Protein AF-0000000073405417 (afdb_homodimer)

InterPro domains:
  IPR013525 ABC-2 type transporter, transmembrane domain [PF12698] (17-382)

Foldseek 3Di:
DLVVLLVVVVVVCVVPVVLLCCLQVPLLCPLLVVLVVVLCCVVVCAAEEEEEEAAPLCVVLVVQLQVQLVVVPHHYDYPDPDPDDGQKYKYQDHCQNVQLVDLPHDHDIDMDGDPVHDVVNVVSNVVSVVVSVLVSQLVSQVVVCVVVVHDDHSCCVPPVDDDDDWDAFLVGHTDDPLLVLVLLLLLVLLLSLLVLQQQLLVQLLCVLLVCLVVVVLVVVVPDPDFPLSNSVSSLVSSLVSSLSNLVSSLVSSVSSLVSVCSVVSHDPVRVVVLSVLSSLLSSLSSLQSSLQSLVQCLVQHNDPVSSVVSSVLSSVLSNVLSVCSNDDDLSPDDPPNVCNLVRPPNLSSSLSSCVSSPNPVSSCVSSVVSSVVSVVSSVVSSVPDDSCRSNPD/DLVVLLVVVVVVCVVPVVLLCCLQVPLLCPLLVVLVVVLCCVVVCAAEEEEEEAAPLCVVLVVQLQVQLVVVPHHYDYPDPDPDDGQKYKYQDHCQNVQLVDLPHDHDIDMDGDPVHDVVNVVSNVVSVVVSVLVSQLVSVVVVCVVVVHDDHSCCVPPVDDDDDWDAFLVGHTDDPLLVLVLLLLLVLLLSLLVLLQQLLVQLLCVLLVCLVVVVLVVVVPDPDFPLSNSVSSLVSSLVSSLSNLVSSLVSSVSSLVSVCSVVSHDPVRVVVLSVLSSLLSSLSSLQSSLQSLVQCLVQHNDPVSSVVSSVLSSVLSNVLSVCSNDDDLSPDDPPNVVNLVRPPNLSSSLSSCVSSPNPVSSCVSSVVSSVVSVVSSVVSSVVDDSCRSNPD

Secondary structure (DSSP, 8-state):
-HHHHHHHHHHHHHH-HHHHIIIIIHHHHHHHHHHHHHHHHHHH---EEEEEES-GGGHHHHHHHHHHHHHTT-EEEES---SS--SEEEEE-TTHHHHHHSTT--EEEEEEEETTS-HHHHHHHHHHHHHHHHHHHHHHHHHHHHHHT----HHHHH--EEEEEEEE-TTS-EE-HHHHHHHHHHHHHHHTSGGGGHHHHHHHHHHHHHHHHTTHHHHHHTSS--HHHHHHHHHHHHHHHHHHHHHHHHHHHHHHHHHHSGGGGS-HHHHHHHHHHHHHHHHHHHHHHHHHHHHHHHHH-S-HHHHHHHHHHHHHHHHHHHHHHHH--GGG--TTGGGGGGSTTHHHHHHHHHHHHT-HHHHHHHHHHHHHHHHHHHHHHHHH--HHHHHH-/-HHHHHHHHHHHHHH-HHHHHHHHHHHHHHHHHHHHHHHHHHHH---EEEEEES-GGGHHHHHHHHHHHHHTT-EEEES---SS--SEEEEE-TTHHHHHHSTT--EEEEEEEETTS-HHHHHHHHHHHHHHHHHHHHHHHHHHHHHHT----HHHHH--EEEEEEEE-TTS-EE-HHHHHHHHHHHHHHHTSGGGGHHHHHHHHHHHHHHHHTTHHHHHHTSS--HHHHHHHHHHHHHHHHHHHHHHHHHHHHHHHHHHSGGGGS-HHHHHHHHHHHHHHHHHHHHHHHHHHHHHHHHH-S-HHHHHHHHHHHHHHHHHHHHHHHH--GGG--TTGGGGGGSTTHHHHHHHHHHHHT-HHHHHHHHHHHHHHHHHHHHHHHHH--HHHHHH-

Solvent-accessible surface area (backbone atoms only — not comparable to full-atom values): 39057 Å² total; per-residue (Å²): 109,47,65,60,48,37,51,50,50,51,50,48,44,67,67,33,53,66,57,44,47,47,48,45,43,45,59,41,42,48,50,35,47,49,33,51,47,54,42,44,40,64,66,69,51,54,41,32,36,31,40,36,74,64,30,80,79,36,46,72,62,52,51,52,35,48,52,44,30,44,75,70,64,32,45,76,39,67,69,58,82,55,92,67,59,50,31,29,36,38,36,39,47,63,61,26,47,67,21,55,72,33,68,74,30,57,19,53,37,36,37,31,39,21,40,51,39,63,69,62,41,54,49,45,50,52,48,21,52,47,50,50,31,51,54,53,17,43,52,46,46,45,52,40,32,60,61,31,72,52,96,55,53,50,56,24,33,66,47,24,53,45,80,44,80,44,28,21,27,57,72,66,46,79,50,48,70,40,51,35,54,48,34,58,49,47,30,57,52,34,42,61,55,39,68,41,42,50,42,26,47,48,44,41,48,47,58,52,32,46,31,51,71,68,54,46,44,60,58,45,61,70,37,96,53,52,64,53,48,52,52,50,27,42,49,50,51,17,42,50,50,16,50,57,28,39,50,35,49,51,52,24,49,52,52,33,38,63,60,69,51,58,40,74,59,44,53,67,69,58,49,52,52,49,51,51,50,50,51,51,49,49,56,46,45,37,46,36,40,51,20,51,47,50,47,46,37,68,73,67,22,52,46,75,67,40,44,50,46,50,51,48,52,54,50,47,34,27,50,50,22,14,55,47,38,62,68,56,41,79,71,63,58,43,90,75,64,51,59,54,58,72,44,60,56,25,35,49,37,49,17,55,48,27,41,64,23,52,34,49,67,61,12,52,49,34,47,47,51,50,45,51,51,22,51,51,44,38,54,53,44,48,70,64,59,43,71,61,50,69,73,72,60,110,46,64,58,48,37,50,50,50,51,50,49,44,67,67,34,53,66,57,44,46,47,49,45,44,45,59,42,41,48,50,36,46,49,35,49,46,54,41,45,41,63,67,70,51,55,41,33,36,31,41,36,74,64,32,81,79,36,46,71,61,51,51,52,36,48,51,44,30,44,74,70,65,32,45,77,40,66,70,56,83,55,92,67,57,50,29,30,36,38,37,41,45,64,60,26,45,68,20,56,74,32,65,74,30,57,18,54,37,36,38,32,40,21,39,51,39,61,68,61,42,54,49,45,49,52,49,20,53,46,51,51,31,51,53,53,18,43,51,46,44,44,51,39,31,60,60,32,72,52,96,55,54,49,58,24,33,67,46,23,53,46,79,44,81,46,27,22,26,57,74,65,46,79,53,47,71,40,51,34,53,48,33,57,48,46,28,58,51,34,44,62,55,38,67,42,40,49,44,26,46,50,43,40,47,46,56,52,32,46,30,52,73,68,54,46,45,60,58,46,62,69,37,96,52,50,65,53,47,53,52,50,27,42,49,50,50,17,41,50,49,17,50,57,29,39,50,37,47,52,50,23,49,52,52,35,38,64,60,68,51,57,41,74,56,43,54,68,69,59,48,52,53,49,52,50,49,50,50,52,50,49,54,45,45,39,47,36,40,52,21,50,46,50,45,46,37,68,72,69,21,53,46,75,66,40,44,50,47,49,50,47,51,54,53,48,34,28,50,49,22,14,56,46,39,62,69,57,41,78,72,63,57,44,90,73,64,50,59,54,56,70,43,60,56,25,36,49,36,48,15,55,49,28,40,63,22,50,33,49,67,60,12,53,48,33,46,49,52,49,45,50,51,21,51,50,46,38,54,54,43,48,69,63,59,42,71,62,50,70,73,72,59

Nearest PDB structures (foldseek):
  8k1p-assembly1_A  TM=6.360E-01  e=6.461E-01  Mycobacterium tuberculosis H37Rv
  8k1o-assembly1_A  TM=5.657E-01  e=7.342E-01  Mycobacterium tuberculosis H37Rv
  8k1m-assembly1_B  TM=5.965E-01  e=1.033E+00  Mycobacterium tuberculosis H37Rv
  7f02-assembly1_F  TM=4.174E-01  e=5.448E-01  Escherichia coli BL21(DE3)
  8k1p-assembly1_A  TM=6.361E-01  e=6.789E-01  Mycobacterium tuberculosis H37Rv

Sequence (786 aa):
MIRVFLRKELMEIRRDKRLLVSIIILPFILLPIIGLILFATLGAQQPVIEIINQNPKNIPYVNFVEKNIESSGATVVMNSSSGTTPNAIIVFPKDFYDNVTNISRQAYVVLYVVISSNQQAVNIVNNALYNLLVNISSQRIAQLEKLANTSVSVDDIRNPIYLVLGYKTSSGSTTTSSANQLAQLSRLVALILFPSVTPVVFYLLEGITGERERRTLEALLSTPLTVRSFIVSKLLTASLLGFLSSIGDVLGTIIFVSVSGIGLAINLTEMIQLLALIVITYLISILLTGSLSLALLYIFGGSIRNIQIINFLILSFGMASSFISLFINTAQLSFPLSLIYIIPYVQLSLGFLSYVFGSIQESIFSLLVTTIISVVLIILVIRSFDSERLLLKMIRVFLRKELMEIRRDKRLLVSIIILPFILLPIIGLILFATLGAQQPVIEIINQNPKNIPYVNFVEKNIESSGATVVMNSSSGTTPNAIIVFPKDFYDNVTNISRQAYVVLYVVISSNQQAVNIVNNALYNLLVNISSQRIAQLEKLANTSVSVDDIRNPIYLVLGYKTSSGSTTTSSANQLAQLSRLVALILFPSVTPVVFYLLEGITGERERRTLEALLSTPLTVRSFIVSKLLTASLLGFLSSIGDVLGTIIFVSVSGIGLAINLTEMIQLLALIVITYLISILLTGSLSLALLYIFGGSIRNIQIINFLILSFGMASSFISLFINTAQLSFPLSLIYIIPYVQLSLGFLSYVFGSIQESIFSLLVTTIISVVLIILVIRSFDSERLLLK

Structure (mmCIF, N/CA/C/O backbone):
data_AF-0000000073405417-model_v1
#
loop_
_entity.id
_entity.type
_entity.pdbx_description
1 polymer 'Conserved Archaeal protein'
#
loop_
_atom_site.group_PDB
_atom_site.id
_atom_site.type_symbol
_atom_site.label_atom_id
_atom_site.label_alt_id
_atom_site.label_comp_id
_atom_site.label_asym_id
_atom_site.label_entity_id
_atom_site.label_seq_id
_atom_site.pdbx_PDB_ins_code
_atom_site.Cartn_x
_atom_site.Cartn_y
_atom_site.Cartn_z
_atom_site.occupancy
_atom_site.B_iso_or_equiv
_atom_site.auth_seq_id
_atom_site.auth_comp_id
_atom_site.auth_asym_id
_atom_site.auth_atom_id
_atom_site.pdbx_PDB_model_num
ATOM 1 N N . MET A 1 1 ? 21.781 29.016 30.312 1 74 1 MET A N 1
ATOM 2 C CA . MET A 1 1 ? 20.656 29.75 29.75 1 74 1 MET A CA 1
ATOM 3 C C . MET A 1 1 ? 19.719 28.828 28.984 1 74 1 MET A C 1
ATOM 5 O O . MET A 1 1 ? 18.531 28.797 29.25 1 74 1 MET A O 1
ATOM 9 N N . ILE A 1 2 ? 20.297 27.938 28.312 1 77.88 2 ILE A N 1
ATOM 10 C CA . ILE A 1 2 ? 19.484 27 27.547 1 77.88 2 ILE A CA 1
ATOM 11 C C . ILE A 1 2 ? 18.703 26.094 28.5 1 77.88 2 ILE A C 1
ATOM 13 O O . ILE A 1 2 ? 17.531 25.797 28.266 1 77.88 2 ILE A O 1
ATOM 17 N N . ARG A 1 3 ? 19.281 25.734 29.609 1 81.12 3 ARG A N 1
ATOM 18 C CA . ARG A 1 3 ? 18.656 24.828 30.562 1 81.12 3 ARG A CA 1
ATOM 19 C C . ARG A 1 3 ? 17.438 25.469 31.203 1 81.12 3 ARG A C 1
ATOM 21 O O . ARG A 1 3 ? 16.438 24.781 31.469 1 81.12 3 ARG A O 1
ATOM 28 N N . VAL A 1 4 ? 17.531 26.719 31.406 1 77.44 4 VAL A N 1
ATOM 29 C CA . VAL A 1 4 ? 16.422 27.422 32.031 1 77.44 4 VAL A CA 1
ATOM 30 C C . VAL A 1 4 ? 15.242 27.469 31.078 1 77.44 4 VAL A C 1
ATOM 32 O O . VAL A 1 4 ? 14.102 27.234 31.484 1 77.44 4 VAL A O 1
ATOM 35 N N . PHE A 1 5 ? 15.539 27.672 29.797 1 78.25 5 PHE A N 1
ATOM 36 C CA . PHE A 1 5 ? 14.477 27.719 28.812 1 78.25 5 PHE A CA 1
ATOM 37 C C . PHE A 1 5 ? 13.844 26.344 28.625 1 78.25 5 PHE A C 1
ATOM 39 O O . PHE A 1 5 ? 12.625 26.234 28.453 1 78.25 5 PHE A O 1
ATOM 46 N N . LEU A 1 6 ? 14.742 25.484 28.641 1 81.5 6 LEU A N 1
ATOM 47 C CA . LEU A 1 6 ? 14.258 24.125 28.453 1 81.5 6 LEU A CA 1
ATOM 48 C C . LEU A 1 6 ? 13.328 23.719 29.594 1 81.5 6 LEU A C 1
ATOM 50 O O . LEU A 1 6 ? 12.305 23.078 29.375 1 81.5 6 LEU A O 1
ATOM 54 N N . ARG A 1 7 ? 13.758 24.109 30.75 1 80.75 7 ARG A N 1
ATOM 55 C CA . ARG A 1 7 ? 12.93 23.781 31.906 1 80.75 7 ARG A CA 1
ATOM 56 C C . ARG A 1 7 ? 11.594 24.5 31.844 1 80.75 7 ARG A C 1
ATOM 58 O O . ARG A 1 7 ? 10.555 23.953 32.219 1 80.75 7 ARG A O 1
ATOM 65 N N . LYS A 1 8 ? 11.609 25.703 31.375 1 77.44 8 LYS A N 1
ATOM 66 C CA . LYS A 1 8 ? 10.383 26.484 31.219 1 77.44 8 LYS A CA 1
ATOM 67 C C . LYS A 1 8 ? 9.453 25.844 30.188 1 77.44 8 LYS A C 1
ATOM 69 O O . LYS A 1 8 ? 8.25 25.703 30.438 1 77.44 8 LYS A O 1
ATOM 74 N N . GLU A 1 9 ? 10.078 25.453 29.156 1 79.44 9 GLU A N 1
ATOM 75 C CA . GLU A 1 9 ? 9.281 24.859 28.094 1 79.44 9 GLU A CA 1
ATOM 76 C C . GLU A 1 9 ? 8.695 23.516 28.531 1 79.44 9 GLU A C 1
ATOM 78 O O . GLU A 1 9 ? 7.539 23.203 28.234 1 79.44 9 GLU A O 1
ATOM 83 N N . LEU A 1 10 ? 9.516 22.828 29.219 1 80.88 10 LEU A N 1
ATOM 84 C CA . LEU A 1 10 ? 9.055 21.531 29.672 1 80.88 10 LEU A CA 1
ATOM 85 C C . LEU A 1 10 ? 7.949 21.672 30.719 1 80.88 10 LEU A C 1
ATOM 87 O O . LEU A 1 10 ? 7.004 20.875 30.75 1 80.88 10 LEU A O 1
ATOM 91 N N . MET A 1 11 ? 8.086 22.672 31.469 1 78.06 11 MET A N 1
ATOM 92 C CA . MET A 1 11 ? 7.066 22.938 32.469 1 78.06 11 MET A CA 1
ATOM 93 C C . MET A 1 11 ? 5.766 23.406 31.828 1 78.06 11 MET A C 1
ATOM 95 O O . MET A 1 11 ? 4.676 23.062 32.281 1 78.06 11 MET A O 1
ATOM 99 N N . GLU A 1 12 ? 5.926 24.125 30.766 1 73.81 12 GLU A N 1
ATOM 100 C CA . GLU A 1 12 ? 4.75 24.578 30.031 1 73.81 12 GLU A CA 1
ATOM 101 C C . GLU A 1 12 ? 4.023 23.422 29.375 1 73.81 12 GLU A C 1
ATOM 103 O O . GLU A 1 12 ? 2.791 23.391 29.344 1 73.81 12 GLU A O 1
ATOM 108 N N . ILE A 1 13 ? 4.785 22.594 28.906 1 75.19 13 ILE A N 1
ATOM 109 C CA . ILE A 1 13 ? 4.199 21.422 28.25 1 75.19 13 ILE A CA 1
ATOM 110 C C . ILE A 1 13 ? 3.504 20.547 29.297 1 75.19 13 ILE A C 1
ATOM 112 O O . ILE A 1 13 ? 2.426 20 29.031 1 75.19 13 ILE A O 1
ATOM 116 N N . ARG A 1 14 ? 4.176 20.422 30.375 1 74 14 ARG A N 1
ATOM 117 C CA . ARG A 1 14 ? 3.604 19.609 31.438 1 74 14 ARG A CA 1
ATOM 118 C C . ARG A 1 14 ? 2.311 20.234 31.969 1 74 14 ARG A C 1
ATOM 120 O O . ARG A 1 14 ? 1.399 19.516 32.375 1 74 14 ARG A O 1
ATOM 127 N N . ARG A 1 15 ? 2.246 21.516 31.828 1 70.44 15 ARG A N 1
ATOM 128 C CA . ARG A 1 15 ? 1.08 22.219 32.344 1 70.44 15 ARG A CA 1
ATOM 129 C C . ARG A 1 15 ? -0.056 22.219 31.328 1 70.44 15 ARG A C 1
ATOM 131 O O . ARG A 1 15 ? -1.23 22.25 31.703 1 70.44 15 ARG A O 1
ATOM 138 N N . ASP A 1 16 ? 0.383 22.156 30.125 1 69.31 16 ASP A N 1
ATOM 139 C CA . ASP A 1 16 ? -0.625 22.125 29.062 1 69.31 16 ASP A CA 1
ATOM 140 C C . ASP A 1 16 ? -0.964 20.688 28.672 1 69.31 16 ASP A C 1
ATOM 142 O O . ASP A 1 16 ? -0.445 20.172 27.688 1 69.31 16 ASP A O 1
ATOM 146 N N . LYS A 1 17 ? -1.791 20.094 29.422 1 64.62 17 LYS A N 1
ATOM 147 C CA . LYS A 1 17 ? -2.166 18.688 29.25 1 64.62 17 LYS A CA 1
ATOM 148 C C . LYS A 1 17 ? -2.773 18.438 27.875 1 64.62 17 LYS A C 1
ATOM 150 O O . LYS A 1 17 ? -2.629 17.359 27.312 1 64.62 17 LYS A O 1
ATOM 155 N N . ARG A 1 18 ? -3.35 19.484 27.406 1 61.78 18 ARG A N 1
ATOM 156 C CA . ARG A 1 18 ? -4.023 19.312 26.125 1 61.78 18 ARG A CA 1
ATOM 157 C C . ARG A 1 18 ? -3.012 19.156 25 1 61.78 18 ARG A C 1
ATOM 159 O O . ARG A 1 18 ? -3.205 18.344 24.078 1 61.78 18 ARG A O 1
ATOM 166 N N . LEU A 1 19 ? -1.992 19.875 25.188 1 62.34 19 LEU A N 1
ATOM 167 C CA . LEU A 1 19 ? -0.943 19.781 24.172 1 62.34 19 LEU A CA 1
ATOM 168 C C . LEU A 1 19 ? -0.249 18.422 24.234 1 62.34 19 LEU A C 1
ATOM 170 O O . LEU A 1 19 ? 0.035 17.828 23.188 1 62.34 19 LEU A O 1
ATOM 174 N N . LEU A 1 20 ? -0.048 18.047 25.484 1 62.41 20 LEU A N 1
ATOM 175 C CA . LEU A 1 20 ? 0.657 16.781 25.656 1 62.41 20 LEU A CA 1
ATOM 176 C C . LEU A 1 20 ? -0.172 15.617 25.125 1 62.41 20 LEU A C 1
ATOM 178 O O . LEU A 1 20 ? 0.357 14.734 24.438 1 62.41 20 LEU A O 1
ATOM 182 N N . VAL A 1 21 ? -1.354 15.625 25.484 1 62.12 21 VAL A N 1
ATOM 183 C CA . VAL A 1 21 ? -2.229 14.531 25.062 1 62.12 21 VAL A CA 1
ATOM 184 C C . VAL A 1 21 ? -2.361 14.516 23.547 1 62.12 21 VAL A C 1
ATOM 186 O O . VAL A 1 21 ? -2.346 13.445 22.938 1 62.12 21 VAL A O 1
ATOM 189 N N . SER A 1 22 ? -2.43 15.68 23.062 1 59 22 SER A N 1
ATOM 190 C CA . SER A 1 22 ? -2.652 15.734 21.625 1 59 22 SER A CA 1
ATOM 191 C C . SER A 1 22 ? -1.413 15.281 20.859 1 59 22 SER A C 1
ATOM 193 O O . SER A 1 22 ? -1.521 14.586 19.844 1 59 22 SER A O 1
ATOM 195 N N . ILE A 1 23 ? -0.296 15.719 21.375 1 59.19 23 ILE A N 1
ATOM 196 C CA . ILE A 1 23 ? 0.946 15.477 20.641 1 59.19 23 ILE A CA 1
ATOM 197 C C . ILE A 1 23 ? 1.369 14.023 20.812 1 59.19 23 ILE A C 1
ATOM 199 O O . ILE A 1 23 ? 1.889 13.414 19.875 1 59.19 23 ILE A O 1
ATOM 203 N N . ILE A 1 24 ? 1.161 13.57 22.062 1 58.09 24 ILE A N 1
ATOM 204 C CA . ILE A 1 24 ? 1.645 12.227 22.344 1 58.09 24 ILE A CA 1
ATOM 205 C C . ILE A 1 24 ? 0.602 11.195 21.906 1 58.09 24 ILE A C 1
ATOM 207 O O . ILE A 1 24 ? 0.948 10.141 21.375 1 58.09 24 ILE A O 1
ATOM 211 N N . ILE A 1 25 ? -0.63 11.445 22.203 1 56.75 25 ILE A N 1
ATOM 212 C CA . ILE A 1 25 ? -1.649 10.414 22.047 1 56.75 25 ILE A CA 1
ATOM 213 C C . ILE A 1 25 ? -1.944 10.18 20.562 1 56.75 25 ILE A C 1
ATOM 215 O O . ILE A 1 25 ? -2.125 9.039 20.141 1 56.75 25 ILE A O 1
ATOM 219 N N . LEU A 1 26 ? -1.843 11.211 19.891 1 53.94 26 LEU A N 1
ATOM 220 C CA . LEU A 1 26 ? -2.457 11.078 18.578 1 53.94 26 LEU A CA 1
ATOM 221 C C . LEU A 1 26 ? -1.622 10.172 17.672 1 53.94 26 LEU A C 1
ATOM 223 O O . LEU A 1 26 ? -2.152 9.25 17.047 1 53.94 26 LEU A O 1
ATOM 227 N N . PRO A 1 27 ? -0.375 10.516 17.641 1 52.97 27 PRO A N 1
ATOM 228 C CA . PRO A 1 27 ? 0.391 9.555 16.844 1 52.97 27 PRO A CA 1
ATOM 229 C C . PRO A 1 27 ? 0.38 8.148 17.438 1 52.97 27 PRO A C 1
ATOM 231 O O . PRO A 1 27 ? 0.463 7.164 16.703 1 52.97 27 PRO A O 1
ATOM 234 N N . PHE A 1 28 ? 0.17 8.156 18.75 1 53.72 28 PHE A N 1
ATOM 235 C CA . PHE A 1 28 ? 0.149 6.891 19.484 1 53.72 28 PHE A CA 1
ATOM 236 C C . PHE A 1 28 ? -1.106 6.094 19.156 1 53.72 28 PHE A C 1
ATOM 238 O O . PHE A 1 28 ? -1.168 4.891 19.406 1 53.72 28 PHE A O 1
ATOM 245 N N . ILE A 1 29 ? -1.981 6.777 18.562 1 58.12 29 ILE A N 1
ATOM 246 C CA . ILE A 1 29 ? -3.256 6.094 18.375 1 58.12 29 ILE A CA 1
ATOM 247 C C . ILE A 1 29 ? -3.406 5.668 16.922 1 58.12 29 ILE A C 1
ATOM 249 O O . ILE A 1 29 ? -3.791 4.531 16.625 1 58.12 29 ILE A O 1
ATOM 253 N N . LEU A 1 30 ? -2.82 6.559 16.109 1 58.16 30 LEU A N 1
ATOM 254 C CA . LEU A 1 30 ? -3.16 6.266 14.719 1 58.16 30 LEU A CA 1
ATOM 255 C C . LEU A 1 30 ? -2.484 4.98 14.25 1 58.16 30 LEU A C 1
ATOM 257 O O . LEU A 1 30 ? -3.146 4.082 13.727 1 58.16 30 LEU A O 1
ATOM 261 N N . LEU A 1 31 ? -1.231 4.926 14.547 1 58.03 31 LEU A N 1
ATOM 262 C CA . LEU A 1 31 ? -0.486 3.814 13.969 1 58.03 31 LEU A CA 1
ATOM 263 C C . LEU A 1 31 ? -0.874 2.496 14.633 1 58.03 31 LEU A C 1
ATOM 265 O O . LEU A 1 31 ? -1.11 1.499 13.945 1 58.03 31 LEU A O 1
ATOM 269 N N . PRO A 1 32 ? -1.023 2.559 15.938 1 59.91 32 PRO A N 1
ATOM 270 C CA . PRO A 1 32 ? -1.489 1.305 16.531 1 59.91 32 PRO A CA 1
ATOM 271 C C . PRO A 1 32 ? -2.889 0.913 16.062 1 59.91 32 PRO A C 1
ATOM 273 O O . PRO A 1 32 ? -3.17 -0.273 15.875 1 59.91 32 PRO A O 1
ATOM 276 N N . ILE A 1 33 ? -3.664 1.881 15.805 1 62.44 33 ILE A N 1
ATOM 277 C CA . ILE A 1 33 ? -5.023 1.592 15.359 1 62.44 33 ILE A CA 1
ATOM 278 C C . ILE A 1 33 ? -4.996 0.996 13.953 1 62.44 33 ILE A C 1
ATOM 280 O O . ILE A 1 33 ? -5.691 0.016 13.68 1 62.44 33 ILE A O 1
ATOM 284 N N . ILE A 1 34 ? -4.125 1.535 13.164 1 61.84 34 ILE A N 1
ATOM 285 C CA . ILE A 1 34 ? -3.986 0.98 11.82 1 61.84 34 ILE A CA 1
ATOM 286 C C . ILE A 1 34 ? -3.5 -0.464 11.906 1 61.84 34 ILE A C 1
ATOM 288 O O . ILE A 1 34 ? -4.02 -1.343 11.211 1 61.84 34 ILE A O 1
ATOM 292 N N . GLY A 1 35 ? -2.529 -0.651 12.781 1 59.72 35 GLY A N 1
ATOM 293 C CA . GLY A 1 35 ? -2.039 -2.006 12.977 1 59.72 35 GLY A CA 1
ATOM 294 C C . GLY A 1 35 ? -3.107 -2.959 13.477 1 59.72 35 GLY A C 1
ATOM 295 O O . GLY A 1 35 ? -3.223 -4.086 12.992 1 59.72 35 GLY A O 1
ATOM 296 N N . LEU A 1 36 ? -3.895 -2.498 14.414 1 63.06 36 LEU A N 1
ATOM 297 C CA . LEU A 1 36 ? -4.969 -3.311 14.977 1 63.06 36 LEU A CA 1
ATOM 298 C C . LEU A 1 36 ? -6.027 -3.621 13.922 1 63.06 36 LEU A C 1
ATOM 300 O O . LEU A 1 36 ? -6.551 -4.734 13.875 1 63.06 36 LEU A O 1
ATOM 304 N N . ILE A 1 37 ? -6.254 -2.715 13.148 1 65.12 37 ILE A N 1
ATOM 305 C CA . ILE A 1 37 ? -7.25 -2.898 12.102 1 65.12 37 ILE A CA 1
ATOM 306 C C . ILE A 1 37 ? -6.746 -3.91 11.078 1 65.12 37 ILE A C 1
ATOM 308 O O . ILE A 1 37 ? -7.484 -4.809 10.664 1 65.12 37 ILE A O 1
ATOM 312 N N . LEU A 1 38 ? -5.547 -3.68 10.656 1 61.06 38 LEU A N 1
ATOM 313 C CA . LEU A 1 38 ? -4.949 -4.645 9.734 1 61.06 38 LEU A CA 1
ATOM 314 C C . LEU A 1 38 ? -4.973 -6.047 10.328 1 61.06 38 LEU A C 1
ATOM 316 O O . LEU A 1 38 ? -5.305 -7.012 9.641 1 61.06 38 LEU A O 1
ATOM 320 N N . PHE A 1 39 ? -4.719 -6.078 11.641 1 60.19 39 PHE A N 1
ATOM 321 C CA . PHE A 1 39 ? -4.746 -7.355 12.344 1 60.19 39 PHE A CA 1
ATOM 322 C C . PHE A 1 39 ? -6.152 -7.945 12.336 1 60.19 39 PHE A C 1
ATOM 324 O O . PHE A 1 39 ? -6.332 -9.141 12.086 1 60.19 39 PHE A O 1
ATOM 331 N N . ALA A 1 40 ? -6.98 -7.121 12.68 1 62.94 40 ALA A N 1
ATOM 332 C CA . ALA A 1 40 ? -8.367 -7.574 12.742 1 62.94 40 ALA A CA 1
ATOM 333 C C . ALA A 1 40 ? -8.859 -8.023 11.375 1 62.94 40 ALA A C 1
ATOM 335 O O . ALA A 1 40 ? -9.602 -9 11.266 1 62.94 40 ALA A O 1
ATOM 336 N N . THR A 1 41 ? -8.438 -7.359 10.406 1 63.19 41 THR A N 1
ATOM 337 C CA . THR A 1 41 ? -8.859 -7.707 9.055 1 63.19 41 THR A CA 1
ATOM 338 C C . THR A 1 41 ? -8.289 -9.062 8.641 1 63.19 41 THR A C 1
ATOM 340 O O . THR A 1 41 ? -8.984 -9.875 8.031 1 63.19 41 THR A O 1
ATOM 343 N N . LEU A 1 42 ? -7.078 -9.234 8.945 1 59.94 42 LEU A N 1
ATOM 344 C CA . LEU A 1 42 ? -6.43 -10.492 8.586 1 59.94 42 LEU A CA 1
ATOM 345 C C . LEU A 1 42 ? -7.031 -11.656 9.367 1 59.94 42 LEU A C 1
ATOM 347 O O . LEU A 1 42 ? -7.176 -12.758 8.828 1 59.94 42 LEU A O 1
ATOM 351 N N . GLY A 1 43 ? -7.355 -11.406 10.648 1 59.28 43 GLY A N 1
ATOM 352 C CA . GLY A 1 43 ? -7.914 -12.453 11.484 1 59.28 43 GLY A CA 1
ATOM 353 C C . GLY A 1 43 ? -9.406 -12.641 11.289 1 59.28 43 GLY A C 1
ATOM 354 O O . GLY A 1 43 ? -9.898 -13.773 11.266 1 59.28 43 GLY A O 1
ATOM 355 N N . ALA A 1 44 ? -10.031 -11.547 11.102 1 61.88 44 ALA A N 1
ATOM 356 C CA . ALA A 1 44 ? -11.484 -11.609 11.141 1 61.88 44 ALA A CA 1
ATOM 357 C C . ALA A 1 44 ? -12.062 -11.883 9.75 1 61.88 44 ALA A C 1
ATOM 359 O O . ALA A 1 44 ? -13.203 -12.336 9.617 1 61.88 44 ALA A O 1
ATOM 360 N N . GLN A 1 45 ? -11.258 -11.664 8.805 1 72.75 45 GLN A N 1
ATOM 361 C CA . GLN A 1 45 ? -11.797 -11.875 7.465 1 72.75 45 GLN A CA 1
ATOM 362 C C . GLN A 1 45 ? -11.086 -13.023 6.758 1 72.75 45 GLN A C 1
ATOM 364 O O . GLN A 1 45 ? -10.477 -12.836 5.703 1 72.75 45 GLN A O 1
ATOM 369 N N . GLN A 1 46 ? -11.305 -14.234 7.406 1 77 46 GLN A N 1
ATOM 370 C CA . GLN A 1 46 ? -10.812 -15.414 6.711 1 77 46 GLN A CA 1
ATOM 371 C C . GLN A 1 46 ? -11.531 -15.617 5.383 1 77 46 GLN A C 1
ATOM 373 O O . GLN A 1 46 ? -12.742 -15.406 5.293 1 77 46 GLN A O 1
ATOM 378 N N . PRO A 1 47 ? -10.742 -15.992 4.406 1 85.31 47 PRO A N 1
ATOM 379 C CA . PRO A 1 47 ? -11.406 -16.172 3.111 1 85.31 47 PRO A CA 1
ATOM 380 C C . PRO A 1 47 ? -12.477 -17.266 3.139 1 85.31 47 PRO A C 1
ATOM 382 O O . PRO A 1 47 ? -12.273 -18.312 3.752 1 85.31 47 PRO A O 1
ATOM 385 N N . VAL A 1 48 ? -13.555 -17 2.643 1 89 48 VAL A N 1
ATOM 386 C CA . VAL A 1 48 ? -14.664 -17.953 2.508 1 89 48 VAL A CA 1
ATOM 387 C C . VAL A 1 48 ? -14.82 -18.344 1.043 1 89 48 VAL A C 1
ATOM 389 O O . VAL A 1 48 ? -14.992 -17.484 0.173 1 89 48 VAL A O 1
ATOM 392 N N . ILE A 1 49 ? -14.719 -19.609 0.826 1 93.56 49 ILE A N 1
ATOM 393 C CA . ILE A 1 49 ? -14.836 -20.141 -0.533 1 93.56 49 ILE A CA 1
ATOM 394 C C . ILE A 1 49 ? -16.094 -20.984 -0.655 1 93.56 49 ILE A C 1
ATOM 396 O O . ILE A 1 49 ? -16.344 -21.859 0.182 1 93.56 49 ILE A O 1
ATOM 400 N N . GLU A 1 50 ? -16.906 -20.703 -1.654 1 93.88 50 GLU A N 1
ATOM 401 C CA . GLU A 1 50 ? -18.094 -21.5 -1.919 1 93.88 50 GLU A CA 1
ATOM 402 C C . GLU A 1 50 ? -17.859 -22.516 -3.035 1 93.88 50 GLU A C 1
ATOM 404 O O . GLU A 1 50 ? -17.328 -22.156 -4.094 1 93.88 50 GLU A O 1
ATOM 409 N N . ILE A 1 51 ? -18.219 -23.766 -2.752 1 96.44 51 ILE A N 1
ATOM 410 C CA . ILE A 1 51 ? -18.125 -24.797 -3.77 1 96.44 51 ILE A CA 1
ATOM 411 C C . ILE A 1 51 ? -19.531 -25.266 -4.172 1 96.44 51 ILE A C 1
ATOM 413 O O . ILE A 1 51 ? -20.328 -25.656 -3.32 1 96.44 51 ILE A O 1
ATOM 417 N N . ILE A 1 52 ? -19.844 -25.156 -5.445 1 95.06 52 ILE A N 1
ATOM 418 C CA . ILE A 1 52 ? -21.109 -25.625 -6 1 95.06 52 ILE A CA 1
ATOM 419 C C . ILE A 1 52 ? -20.891 -26.922 -6.77 1 95.06 52 ILE A C 1
ATOM 421 O O . ILE A 1 52 ? -20.219 -26.922 -7.809 1 95.06 52 ILE A O 1
ATOM 425 N N . ASN A 1 53 ? -21.391 -27.953 -6.273 1 96.75 53 ASN A N 1
ATOM 426 C CA . ASN A 1 53 ? -21.297 -29.25 -6.91 1 96.75 53 ASN A CA 1
ATOM 427 C C . ASN A 1 53 ? -22.578 -29.625 -7.633 1 96.75 53 ASN A C 1
ATOM 429 O O . ASN A 1 53 ? -23.609 -29.828 -6.996 1 96.75 53 ASN A O 1
ATOM 433 N N . GLN A 1 54 ? -22.562 -29.844 -8.93 1 95.44 54 GLN A N 1
ATOM 434 C CA . GLN A 1 54 ? -23.766 -30.062 -9.727 1 95.44 54 GLN A CA 1
ATOM 435 C C . GLN A 1 54 ? -24.016 -31.547 -9.938 1 95.44 54 GLN A C 1
ATOM 437 O O . GLN A 1 54 ? -25.047 -31.938 -10.508 1 95.44 54 GLN A O 1
ATOM 442 N N . ASN A 1 55 ? -23.094 -32.406 -9.602 1 96.19 55 ASN A N 1
ATOM 443 C CA . ASN A 1 55 ? -23.203 -33.875 -9.727 1 96.19 55 ASN A CA 1
ATOM 444 C C . ASN A 1 55 ? -22.641 -34.594 -8.5 1 96.19 55 ASN A C 1
ATOM 446 O O . ASN A 1 55 ? -21.469 -34.406 -8.156 1 96.19 55 ASN A O 1
ATOM 450 N N . PRO A 1 56 ? -23.422 -35.438 -7.883 1 95.31 56 PRO A N 1
ATOM 451 C CA . PRO A 1 56 ? -22.953 -36.156 -6.688 1 95.31 56 PRO A CA 1
ATOM 452 C C . PRO A 1 56 ? -21.734 -37.031 -6.961 1 95.31 56 PRO A C 1
ATOM 454 O O . PRO A 1 56 ? -20.953 -37.312 -6.051 1 95.31 56 PRO A O 1
ATOM 457 N N . LYS A 1 57 ? -21.547 -37.375 -8.156 1 96.25 57 LYS A N 1
ATOM 458 C CA . LYS A 1 57 ? -20.406 -38.25 -8.5 1 96.25 57 LYS A CA 1
ATOM 459 C C . LYS A 1 57 ? -19.094 -37.469 -8.375 1 96.25 57 LYS A C 1
ATOM 461 O O . LYS A 1 57 ? -18.016 -38.094 -8.328 1 96.25 57 LYS A O 1
ATOM 466 N N . ASN A 1 58 ? -19.219 -36.188 -8.25 1 96.81 58 ASN A N 1
ATOM 467 C CA . ASN A 1 58 ? -18.047 -35.344 -8.148 1 96.81 58 ASN A CA 1
ATOM 468 C C . ASN A 1 58 ? -17.516 -35.281 -6.719 1 96.81 58 ASN A C 1
ATOM 470 O O . ASN A 1 58 ? -16.453 -34.719 -6.469 1 96.81 58 ASN A O 1
ATOM 474 N N . ILE A 1 59 ? -18.031 -35.875 -5.785 1 96.12 59 ILE A N 1
ATOM 475 C CA . ILE A 1 59 ? -17.844 -35.688 -4.352 1 96.12 59 ILE A CA 1
ATOM 476 C C . ILE A 1 59 ? -16.391 -36 -3.986 1 96.12 59 ILE A C 1
ATOM 478 O O . ILE A 1 59 ? -15.758 -35.25 -3.234 1 96.12 59 ILE A O 1
ATOM 482 N N . PRO A 1 60 ? -15.797 -37.062 -4.496 1 96.25 60 PRO A N 1
ATOM 483 C CA . PRO A 1 60 ? -14.398 -37.344 -4.129 1 96.25 60 PRO A CA 1
ATOM 484 C C . PRO A 1 60 ? -13.461 -36.219 -4.508 1 96.25 60 PRO A C 1
ATOM 486 O O . PRO A 1 60 ? -12.523 -35.906 -3.766 1 96.25 60 PRO A O 1
ATOM 489 N N . TYR A 1 61 ? -13.695 -35.656 -5.609 1 96.94 61 TYR A N 1
ATOM 490 C CA . TYR A 1 61 ? -12.852 -34.562 -6.09 1 96.94 61 TYR A CA 1
ATOM 491 C C . TYR A 1 61 ? -13.148 -33.281 -5.332 1 96.94 61 TYR A C 1
ATOM 493 O O . TYR A 1 61 ? -12.234 -32.5 -5.012 1 96.94 61 TYR A O 1
ATOM 501 N N . VAL A 1 62 ? -14.398 -33.031 -5.039 1 97.19 62 VAL A N 1
ATOM 502 C CA . VAL A 1 62 ? -14.828 -31.859 -4.281 1 97.19 62 VAL A CA 1
ATOM 503 C C . VAL A 1 62 ? -14.234 -31.922 -2.873 1 97.19 62 VAL A C 1
ATOM 505 O O . VAL A 1 62 ? -13.742 -30.906 -2.363 1 97.19 62 VAL A O 1
ATOM 508 N N . ASN A 1 63 ? -14.258 -33.125 -2.309 1 96.56 63 ASN A N 1
ATOM 509 C CA . ASN A 1 63 ? -13.695 -33.281 -0.973 1 96.56 63 ASN A CA 1
ATOM 510 C C . ASN A 1 63 ? -12.195 -33.031 -0.956 1 96.56 63 ASN A C 1
ATOM 512 O O . ASN A 1 63 ? -11.672 -32.469 0.006 1 96.56 63 ASN A O 1
ATOM 516 N N . PHE A 1 64 ? -11.539 -33.469 -1.99 1 96.94 64 PHE A N 1
ATOM 517 C CA . PHE A 1 64 ? -10.102 -33.219 -2.105 1 96.94 64 PHE A CA 1
ATOM 518 C C . PHE A 1 64 ? -9.812 -31.719 -2.104 1 96.94 64 PHE A C 1
ATOM 520 O O . PHE A 1 64 ? -8.938 -31.25 -1.367 1 96.94 64 PHE A O 1
ATOM 527 N N . VAL A 1 65 ? -10.57 -30.984 -2.854 1 97.5 65 VAL A N 1
ATOM 528 C CA . VAL A 1 65 ? -10.383 -29.547 -2.973 1 97.5 65 VAL A CA 1
ATOM 529 C C . VAL A 1 65 ? -10.742 -28.859 -1.654 1 97.5 65 VAL A C 1
ATOM 531 O O . VAL A 1 65 ? -10.031 -27.969 -1.197 1 97.5 65 VAL A O 1
ATOM 534 N N . GLU A 1 66 ? -11.789 -29.297 -1.071 1 96.69 66 GLU A N 1
ATOM 535 C CA . GLU A 1 66 ? -12.234 -28.75 0.209 1 96.69 66 GLU A CA 1
ATOM 536 C C . GLU A 1 66 ? -11.156 -28.906 1.276 1 96.69 66 GLU A C 1
ATOM 538 O O . GLU A 1 66 ? -10.836 -27.953 1.983 1 96.69 66 GLU A O 1
ATOM 543 N N . LYS A 1 67 ? -10.617 -30.109 1.353 1 96.38 67 LYS A N 1
ATOM 544 C CA . LYS A 1 67 ? -9.586 -30.375 2.352 1 96.38 67 LYS A CA 1
ATOM 545 C C . LYS A 1 67 ? -8.359 -29.5 2.123 1 96.38 67 LYS A C 1
ATOM 547 O O . LYS A 1 67 ? -7.766 -29 3.078 1 96.38 67 LYS A O 1
ATOM 552 N N . ASN A 1 68 ? -8.016 -29.328 0.885 1 95.94 68 ASN A N 1
ATOM 553 C CA . ASN A 1 68 ? -6.871 -28.484 0.559 1 95.94 68 ASN A CA 1
ATOM 554 C C . ASN A 1 68 ? -7.129 -27.031 0.924 1 95.94 68 ASN A C 1
ATOM 556 O O . ASN A 1 68 ? -6.242 -26.344 1.438 1 95.94 68 ASN A O 1
ATOM 560 N N . ILE A 1 69 ? -8.289 -26.547 0.692 1 95.56 69 ILE A N 1
ATOM 561 C CA . ILE A 1 69 ? -8.664 -25.172 0.986 1 95.56 69 ILE A CA 1
ATOM 562 C C . ILE A 1 69 ? -8.68 -24.953 2.496 1 95.56 69 ILE A C 1
ATOM 564 O O . ILE A 1 69 ? -8.141 -23.953 2.99 1 95.56 69 ILE A O 1
ATOM 568 N N . GLU A 1 70 ? -9.211 -25.891 3.178 1 94.12 70 GLU A N 1
ATOM 569 C CA . GLU A 1 70 ? -9.289 -25.781 4.633 1 94.12 70 GLU A CA 1
ATOM 570 C C . GLU A 1 70 ? -7.898 -25.844 5.266 1 94.12 70 GLU A C 1
ATOM 572 O O . GLU A 1 70 ? -7.629 -25.141 6.246 1 94.12 70 GLU A O 1
ATOM 577 N N . SER A 1 71 ? -7.062 -26.656 4.703 1 92.62 71 SER A N 1
ATOM 578 C CA . SER A 1 71 ? -5.695 -26.766 5.207 1 92.62 71 SER A CA 1
ATOM 579 C C . SER A 1 71 ? -4.93 -25.453 5 1 92.62 71 SER A C 1
ATOM 581 O O . SER A 1 71 ? -3.947 -25.188 5.699 1 92.62 71 SER A O 1
ATOM 583 N N . SER A 1 72 ? -5.434 -24.734 4.047 1 88.38 72 SER A N 1
ATOM 584 C CA . SER A 1 72 ? -4.777 -23.453 3.76 1 88.38 72 SER A CA 1
ATOM 585 C C . SER A 1 72 ? -5.363 -22.328 4.605 1 88.38 72 SER A C 1
ATOM 587 O O . SER A 1 72 ? -5.016 -21.156 4.422 1 88.38 72 SER A O 1
ATOM 589 N N . GLY A 1 73 ? -6.34 -22.625 5.438 1 85.56 73 GLY A N 1
ATOM 590 C CA . GLY A 1 73 ? -6.84 -21.656 6.402 1 85.56 73 GLY A CA 1
ATOM 591 C C . GLY A 1 73 ? -8.109 -20.953 5.949 1 85.56 73 GLY A C 1
ATOM 592 O O . GLY A 1 73 ? -8.531 -19.969 6.551 1 85.56 73 GLY A O 1
ATOM 593 N N . ALA A 1 74 ? -8.648 -21.375 4.863 1 88.31 74 ALA A N 1
ATOM 594 C CA . ALA A 1 74 ? -9.898 -20.797 4.391 1 88.31 74 ALA A CA 1
ATOM 595 C C . ALA A 1 74 ? -11.094 -21.656 4.801 1 88.31 74 ALA A C 1
ATOM 597 O O . ALA A 1 74 ? -10.93 -22.812 5.191 1 88.31 74 ALA A O 1
ATOM 598 N N . THR A 1 75 ? -12.25 -21.078 4.828 1 90 75 THR A N 1
ATOM 599 C CA . THR A 1 75 ? -13.477 -21.797 5.141 1 90 75 THR A CA 1
ATOM 600 C C . THR A 1 75 ? -14.258 -22.125 3.865 1 90 75 THR A C 1
ATOM 602 O O . THR A 1 75 ? -14.32 -21.297 2.947 1 90 75 THR A O 1
ATOM 605 N N . VAL A 1 76 ? -14.695 -23.312 3.875 1 93.88 76 VAL A N 1
ATOM 606 C CA . VAL A 1 76 ? -15.43 -23.75 2.695 1 93.88 76 VAL A CA 1
ATOM 607 C C . VAL A 1 76 ? -16.922 -23.859 3.021 1 93.88 76 VAL A C 1
ATOM 609 O O . VAL A 1 76 ? -17.297 -24.391 4.07 1 93.88 76 VAL A O 1
ATOM 612 N N . VAL A 1 77 ? -17.75 -23.297 2.213 1 92.06 77 VAL A N 1
ATOM 613 C CA . VAL A 1 77 ? -19.203 -23.438 2.289 1 92.06 77 VAL A CA 1
ATOM 614 C C . VAL A 1 77 ? -19.719 -24.172 1.051 1 92.06 77 VAL A C 1
ATOM 616 O O . VAL A 1 77 ? -19.359 -23.812 -0.076 1 92.06 77 VAL A O 1
ATOM 619 N N . MET A 1 78 ? -20.531 -25.188 1.255 1 91.44 78 MET A N 1
ATOM 620 C CA . MET A 1 78 ? -21.031 -26 0.151 1 91.44 78 MET A CA 1
ATOM 621 C C . MET A 1 78 ? -22.406 -25.531 -0.285 1 91.44 78 MET A C 1
ATOM 623 O O . MET A 1 78 ? -23.312 -25.375 0.545 1 91.44 78 MET A O 1
ATOM 627 N N . ASN A 1 79 ? -22.594 -25.438 -1.512 1 81.25 79 ASN A N 1
ATOM 628 C CA . ASN A 1 79 ? -23.875 -25.203 -2.164 1 81.25 79 ASN A CA 1
ATOM 629 C C . ASN A 1 79 ? -24.719 -24.203 -1.386 1 81.25 79 ASN A C 1
ATOM 631 O O . ASN A 1 79 ? -25.906 -24.422 -1.158 1 81.25 79 ASN A O 1
ATOM 635 N N . SER A 1 80 ? -23.812 -23.344 -0.664 1 69.25 80 SER A N 1
ATOM 636 C CA . SER A 1 80 ? -24.547 -22.484 0.272 1 69.25 80 SER A CA 1
ATOM 637 C C . SER A 1 80 ? -25.062 -21.234 -0.411 1 69.25 80 SER A C 1
ATOM 639 O O . SER A 1 80 ? -24.375 -20.656 -1.265 1 69.25 80 SER A O 1
ATOM 641 N N . SER A 1 81 ? -26.344 -21.141 -0.458 1 62.97 81 SER A N 1
ATOM 642 C CA . SER A 1 81 ? -27 -19.844 -0.606 1 62.97 81 SER A CA 1
ATOM 643 C C . SER A 1 81 ? -26.766 -18.953 0.622 1 62.97 81 SER A C 1
ATOM 645 O O . SER A 1 81 ? -27.531 -18.016 0.87 1 62.97 81 SER A O 1
ATOM 647 N N . SER A 1 82 ? -25.781 -19.344 1.322 1 61.44 82 SER A N 1
ATOM 648 C CA . SER A 1 82 ? -25.688 -18.703 2.623 1 61.44 82 SER A CA 1
ATOM 649 C C . SER A 1 82 ? -25.484 -17.188 2.473 1 61.44 82 SER A C 1
ATOM 651 O O . SER A 1 82 ? -25.156 -16.703 1.388 1 61.44 82 SER A O 1
ATOM 653 N N . GLY A 1 83 ? -26 -16.5 3.438 1 66.31 83 GLY A N 1
ATOM 654 C CA . GLY A 1 83 ? -26.031 -15.047 3.6 1 66.31 83 GLY A CA 1
ATOM 655 C C . GLY A 1 83 ? -24.656 -14.414 3.586 1 66.31 83 GLY A C 1
ATOM 656 O O . GLY A 1 83 ? -24.531 -13.188 3.561 1 66.31 83 GLY A O 1
ATOM 657 N N . THR A 1 84 ? -23.562 -15.273 3.6 1 74.56 84 THR A N 1
ATOM 658 C CA . THR A 1 84 ? -22.234 -14.641 3.592 1 74.56 84 THR A CA 1
ATOM 659 C C . THR A 1 84 ? -21.688 -14.562 2.172 1 74.56 84 THR A C 1
ATOM 661 O O . THR A 1 84 ? -21.766 -15.531 1.414 1 74.56 84 THR A O 1
ATOM 664 N N . THR A 1 85 ? -21.297 -13.477 1.802 1 83.31 85 THR A N 1
ATOM 665 C CA . THR A 1 85 ? -20.719 -13.297 0.477 1 83.31 85 THR A CA 1
ATOM 666 C C . THR A 1 85 ? -19.359 -13.977 0.39 1 83.31 85 THR A C 1
ATOM 668 O O . THR A 1 85 ? -18.438 -13.617 1.126 1 83.31 85 THR A O 1
ATOM 671 N N . PRO A 1 86 ? -19.219 -15.023 -0.392 1 89.5 86 PRO A N 1
ATOM 672 C CA . PRO A 1 86 ? -17.922 -15.703 -0.525 1 89.5 86 PRO A CA 1
ATOM 673 C C . PRO A 1 86 ? -16.891 -14.859 -1.248 1 89.5 86 PRO A C 1
ATOM 675 O O . PRO A 1 86 ? -17.234 -13.891 -1.929 1 89.5 86 PRO A O 1
ATOM 678 N N . ASN A 1 87 ? -15.695 -15.203 -1.029 1 89.44 87 ASN A N 1
ATOM 679 C CA . ASN A 1 87 ? -14.594 -14.523 -1.706 1 89.44 87 ASN A CA 1
ATOM 680 C C . ASN A 1 87 ? -14.352 -15.102 -3.1 1 89.44 87 ASN A C 1
ATOM 682 O O . ASN A 1 87 ? -13.859 -14.406 -3.986 1 89.44 87 ASN A O 1
ATOM 686 N N . ALA A 1 88 ? -14.656 -16.312 -3.254 1 91.94 88 ALA A N 1
ATOM 687 C CA . ALA A 1 88 ? -14.547 -17.031 -4.516 1 91.94 88 ALA A CA 1
ATOM 688 C C . ALA A 1 88 ? -15.547 -18.188 -4.582 1 91.94 88 ALA A C 1
ATOM 690 O O . ALA A 1 88 ? -15.992 -18.688 -3.547 1 91.94 88 ALA A O 1
ATOM 691 N N . ILE A 1 89 ? -15.945 -18.531 -5.789 1 93.25 89 ILE A N 1
ATOM 692 C CA . ILE A 1 89 ? -16.906 -19.609 -6 1 93.25 89 ILE A CA 1
ATOM 693 C C . ILE A 1 89 ? -16.344 -20.609 -7.008 1 93.25 89 ILE A C 1
ATOM 695 O O . ILE A 1 89 ? -15.906 -20.219 -8.094 1 93.25 89 ILE A O 1
ATOM 699 N N . ILE A 1 90 ? -16.344 -21.781 -6.613 1 96.5 90 ILE A N 1
ATOM 700 C CA . ILE A 1 90 ? -15.914 -22.859 -7.496 1 96.5 90 ILE A CA 1
ATOM 701 C C . ILE A 1 90 ? -17.125 -23.688 -7.922 1 96.5 90 ILE A C 1
ATOM 703 O O . ILE A 1 90 ? -17.906 -24.125 -7.078 1 96.5 90 ILE A O 1
ATOM 707 N N . VAL A 1 91 ? -17.281 -23.953 -9.203 1 95.88 91 VAL A N 1
ATOM 708 C CA . VAL A 1 91 ? -18.406 -24.734 -9.695 1 95.88 91 VAL A CA 1
ATOM 709 C C . VAL A 1 91 ? -17.891 -26 -10.391 1 95.88 91 VAL A C 1
ATOM 711 O O . VAL A 1 91 ? -17.125 -25.922 -11.352 1 95.88 91 VAL A O 1
ATOM 714 N N . PHE A 1 92 ? -18.25 -27.109 -9.875 1 97.25 92 PHE A N 1
ATOM 715 C CA . PHE A 1 92 ? -18.016 -28.391 -10.539 1 97.25 92 PHE A CA 1
ATOM 716 C C . PHE A 1 92 ? -19.219 -28.781 -11.398 1 97.25 92 PHE A C 1
ATOM 718 O O . PHE A 1 92 ? -20.266 -29.156 -10.867 1 97.25 92 PHE A O 1
ATOM 725 N N . PRO A 1 93 ? -19.047 -28.75 -12.648 1 96.75 93 PRO A N 1
ATOM 726 C CA . PRO A 1 93 ? -20.188 -29.031 -13.531 1 96.75 93 PRO A CA 1
ATOM 727 C C . PRO A 1 93 ? -20.641 -30.484 -13.461 1 96.75 93 PRO A C 1
ATOM 729 O O . PRO A 1 93 ? -19.984 -31.312 -12.844 1 96.75 93 PRO A O 1
ATOM 732 N N . LYS A 1 94 ? -21.766 -30.719 -14.148 1 95.94 94 LYS A N 1
ATOM 733 C CA . LYS A 1 94 ? -22.375 -32.062 -14.125 1 95.94 94 LYS A CA 1
ATOM 734 C C . LYS A 1 94 ? -21.516 -33.062 -14.859 1 95.94 94 LYS A C 1
ATOM 736 O O . LYS A 1 94 ? -21.422 -34.219 -14.445 1 95.94 94 LYS A O 1
ATOM 741 N N . ASP A 1 95 ? -20.828 -32.562 -15.82 1 95.44 95 ASP A N 1
ATOM 742 C CA . ASP A 1 95 ? -20.078 -33.5 -16.672 1 95.44 95 ASP A CA 1
ATOM 743 C C . ASP A 1 95 ? -18.625 -33.594 -16.203 1 95.44 95 ASP A C 1
ATOM 745 O O . ASP A 1 95 ? -17.797 -34.188 -16.891 1 95.44 95 ASP A O 1
ATOM 749 N N . PHE A 1 96 ? -18.328 -33.062 -15.055 1 96.88 96 PHE A N 1
ATOM 750 C CA . PHE A 1 96 ? -16.953 -33.094 -14.562 1 96.88 96 PHE A CA 1
ATOM 751 C C . PHE A 1 96 ? -16.469 -34.5 -14.328 1 96.88 96 PHE A C 1
ATOM 753 O O . PHE A 1 96 ? -15.414 -34.906 -14.828 1 96.88 96 PHE A O 1
ATOM 760 N N . TYR A 1 97 ? -17.234 -35.281 -13.641 1 95.94 97 TYR A N 1
ATOM 761 C CA . TYR A 1 97 ? -16.859 -36.656 -13.281 1 95.94 97 TYR A CA 1
ATOM 762 C C . TYR A 1 97 ? -16.594 -37.5 -14.523 1 95.94 97 TYR A C 1
ATOM 764 O O . TYR A 1 97 ? -15.586 -38.219 -14.609 1 95.94 97 TYR A O 1
ATOM 772 N N . ASP A 1 98 ? -17.516 -37.406 -15.5 1 95.56 98 ASP A N 1
ATOM 773 C CA . ASP A 1 98 ? -17.391 -38.219 -16.719 1 95.56 98 ASP A CA 1
ATOM 774 C C . ASP A 1 98 ? -16.141 -37.844 -17.5 1 95.56 98 ASP A C 1
ATOM 776 O O . ASP A 1 98 ? -15.484 -38.719 -18.078 1 95.56 98 ASP A O 1
ATOM 780 N N . ASN A 1 99 ? -15.828 -36.625 -17.484 1 95.06 99 ASN A N 1
ATOM 781 C CA . ASN A 1 99 ? -14.68 -36.156 -18.25 1 95.06 99 ASN A CA 1
ATOM 782 C C . ASN A 1 99 ? -13.367 -36.438 -17.531 1 95.06 99 ASN A C 1
ATOM 784 O O . ASN A 1 99 ? -12.375 -36.812 -18.156 1 95.06 99 ASN A O 1
ATOM 788 N N . VAL A 1 100 ? -13.391 -36.312 -16.219 1 94.94 100 VAL A N 1
ATOM 789 C CA . VAL A 1 100 ? -12.148 -36.469 -15.461 1 94.94 100 VAL A CA 1
ATOM 790 C C . VAL A 1 100 ? -11.781 -37.938 -15.367 1 94.94 100 VAL A C 1
ATOM 792 O O . VAL A 1 100 ? -10.602 -38.281 -15.289 1 94.94 100 VAL A O 1
ATOM 795 N N . THR A 1 101 ? -12.711 -38.844 -15.383 1 93.5 101 THR A N 1
ATOM 796 C CA . THR A 1 101 ? -12.453 -40.281 -15.273 1 93.5 101 THR A CA 1
ATOM 797 C C . THR A 1 101 ? -12.047 -40.875 -16.625 1 93.5 101 THR A C 1
ATOM 799 O O . THR A 1 101 ? -11.531 -42 -16.688 1 93.5 101 THR A O 1
ATOM 802 N N . ASN A 1 102 ? -12.352 -40.125 -17.672 1 92.25 102 ASN A N 1
ATOM 803 C CA . ASN A 1 102 ? -11.906 -40.531 -19 1 92.25 102 ASN A CA 1
ATOM 804 C C . ASN A 1 102 ? -10.523 -39.969 -19.312 1 92.25 102 ASN A C 1
ATOM 806 O O . ASN A 1 102 ? -10.352 -38.75 -19.438 1 92.25 102 ASN A O 1
ATOM 810 N N . ILE A 1 103 ? -9.531 -40.75 -19.469 1 90.75 103 ILE A N 1
ATOM 811 C CA . ILE A 1 103 ? -8.133 -40.406 -19.641 1 90.75 103 ILE A CA 1
ATOM 812 C C . ILE A 1 103 ? -7.965 -39.594 -20.922 1 90.75 103 ILE A C 1
ATOM 814 O O . ILE A 1 103 ? -6.988 -38.844 -21.078 1 90.75 103 ILE A O 1
ATOM 818 N N . SER A 1 104 ? -8.914 -39.656 -21.875 1 90.62 104 SER A N 1
ATOM 819 C CA . SER A 1 104 ? -8.797 -39 -23.172 1 90.62 104 SER A CA 1
ATOM 820 C C . SER A 1 104 ? -9.586 -37.719 -23.219 1 90.62 104 SER A C 1
ATOM 822 O O . SER A 1 104 ? -9.812 -37.156 -24.281 1 90.62 104 SER A O 1
ATOM 824 N N . ARG A 1 105 ? -10.07 -37.312 -22.031 1 93.12 105 ARG A N 1
ATOM 825 C CA . ARG A 1 105 ? -10.852 -36.094 -22 1 93.12 105 ARG A CA 1
ATOM 826 C C . ARG A 1 105 ? -10.359 -35.156 -20.906 1 93.12 105 ARG A C 1
ATOM 828 O O . ARG A 1 105 ? -9.711 -35.594 -19.953 1 93.12 105 ARG A O 1
ATOM 835 N N . GLN A 1 106 ? -10.648 -33.938 -21.094 1 94.5 106 GLN A N 1
ATOM 836 C CA . GLN A 1 106 ? -10.359 -32.938 -20.078 1 94.5 106 GLN A CA 1
ATOM 837 C C . GLN A 1 106 ? -11.641 -32.438 -19.391 1 94.5 106 GLN A C 1
ATOM 839 O O . GLN A 1 106 ? -12.688 -32.344 -20.031 1 94.5 106 GLN A O 1
ATOM 844 N N . ALA A 1 107 ? -11.586 -32.188 -18.156 1 95.81 107 ALA A N 1
ATOM 845 C CA . ALA A 1 107 ? -12.688 -31.625 -17.391 1 95.81 107 ALA A CA 1
ATOM 846 C C . ALA A 1 107 ? -12.445 -30.141 -17.109 1 95.81 107 ALA A C 1
ATOM 848 O O . ALA A 1 107 ? -11.312 -29.672 -17.203 1 95.81 107 ALA A O 1
ATOM 849 N N . TYR A 1 108 ? -13.5 -29.438 -16.938 1 94.75 108 TYR A N 1
ATOM 850 C CA . TYR A 1 108 ? -13.328 -28.031 -16.594 1 94.75 108 TYR A CA 1
ATOM 851 C C . TYR A 1 108 ? -14.016 -27.703 -15.266 1 94.75 108 TYR A C 1
ATOM 853 O O . TYR A 1 108 ? -14.93 -28.406 -14.844 1 94.75 108 TYR A O 1
ATOM 861 N N . VAL A 1 109 ? -13.484 -26.797 -14.578 1 96.75 109 VAL A N 1
ATOM 862 C CA . VAL A 1 109 ? -14.062 -26.188 -13.375 1 96.75 109 VAL A CA 1
ATOM 863 C C . VAL A 1 109 ? -14.211 -24.688 -13.57 1 96.75 109 VAL A C 1
ATOM 865 O O . VAL A 1 109 ? -13.383 -24.047 -14.234 1 96.75 109 VAL A O 1
ATOM 868 N N . VAL A 1 110 ? -15.289 -24.172 -13.055 1 94.81 110 VAL A N 1
ATOM 869 C CA . VAL A 1 110 ? -15.516 -22.734 -13.18 1 94.81 110 VAL A CA 1
ATOM 870 C C . VAL A 1 110 ? -15.156 -22.047 -11.875 1 94.81 110 VAL A C 1
ATOM 872 O O . VAL A 1 110 ? -15.602 -22.469 -10.797 1 94.81 110 VAL A O 1
ATOM 875 N N . LEU A 1 111 ? -14.328 -21.094 -11.945 1 95.19 111 LEU A N 1
ATOM 876 C CA . LEU A 1 111 ? -13.953 -20.281 -10.797 1 95.19 111 LEU A CA 1
ATOM 877 C C . LEU A 1 111 ? -14.477 -18.859 -10.953 1 95.19 111 LEU A C 1
ATOM 879 O O . LEU A 1 111 ? -14.148 -18.172 -11.922 1 95.19 111 LEU A O 1
ATOM 883 N N . TYR A 1 112 ? -15.336 -18.453 -10.07 1 92.62 112 TYR A N 1
ATOM 884 C CA . TYR A 1 112 ? -15.797 -17.078 -10.016 1 92.62 112 TYR A CA 1
ATOM 885 C C . TYR A 1 112 ? -15.055 -16.297 -8.93 1 92.62 112 TYR A C 1
ATOM 887 O O . TYR A 1 112 ? -15.125 -16.656 -7.75 1 92.62 112 TYR A O 1
ATOM 895 N N . VAL A 1 113 ? -14.383 -15.336 -9.359 1 91.12 113 VAL A N 1
ATOM 896 C CA . VAL A 1 113 ? -13.711 -14.438 -8.422 1 91.12 113 VAL A CA 1
ATOM 897 C C . VAL A 1 113 ? -14.641 -13.281 -8.062 1 91.12 113 VAL A C 1
ATOM 899 O O . VAL A 1 113 ? -15.172 -12.602 -8.945 1 91.12 113 VAL A O 1
ATOM 902 N N . VAL A 1 114 ? -14.836 -13.117 -6.84 1 90.19 114 VAL A N 1
ATOM 903 C CA . VAL A 1 114 ? -15.625 -11.969 -6.391 1 90.19 114 VAL A CA 1
ATOM 904 C C . VAL A 1 114 ? -14.734 -10.734 -6.324 1 90.19 114 VAL A C 1
ATOM 906 O O . VAL A 1 114 ? -13.688 -10.75 -5.676 1 90.19 114 VAL A O 1
ATOM 909 N N . ILE A 1 115 ? -15.125 -9.727 -6.895 1 86.94 115 ILE A N 1
ATOM 910 C CA . ILE A 1 115 ? -14.266 -8.578 -7.164 1 86.94 115 ILE A CA 1
ATOM 911 C C . ILE A 1 115 ? -13.898 -7.891 -5.852 1 86.94 115 ILE A C 1
ATOM 913 O O . ILE A 1 115 ? -12.875 -7.203 -5.77 1 86.94 115 ILE A O 1
ATOM 917 N N . SER A 1 116 ? -14.672 -8.031 -4.812 1 83.25 116 SER A N 1
ATOM 918 C CA . SER A 1 116 ? -14.391 -7.391 -3.533 1 83.25 116 SER A CA 1
ATOM 919 C C . SER A 1 116 ? -13.344 -8.172 -2.746 1 83.25 116 SER A C 1
ATOM 921 O O . SER A 1 116 ? -12.82 -7.676 -1.746 1 83.25 116 SER A O 1
ATOM 923 N N . SER A 1 117 ? -12.992 -9.352 -3.25 1 79 117 SER A N 1
ATOM 924 C CA . SER A 1 117 ? -12.156 -10.273 -2.498 1 79 117 SER A CA 1
ATOM 925 C C . SER A 1 117 ? -10.68 -9.922 -2.637 1 79 117 SER A C 1
ATOM 927 O O . SER A 1 117 ? -10.281 -9.242 -3.586 1 79 117 SER A O 1
ATOM 929 N N . ASN A 1 118 ? -10.039 -10.328 -1.585 1 72.5 118 ASN A N 1
ATOM 930 C CA . ASN A 1 118 ? -8.586 -10.203 -1.658 1 72.5 118 ASN A CA 1
ATOM 931 C C . ASN A 1 118 ? -7.973 -11.305 -2.516 1 72.5 118 ASN A C 1
ATOM 933 O O . ASN A 1 118 ? -8.609 -12.328 -2.762 1 72.5 118 ASN A O 1
ATOM 937 N N . GLN A 1 119 ? -6.84 -11.102 -2.939 1 73 119 GLN A N 1
ATOM 938 C CA . GLN A 1 119 ? -6.133 -12.016 -3.83 1 73 119 GLN A CA 1
ATOM 939 C C . GLN A 1 119 ? -5.785 -13.32 -3.115 1 73 119 GLN A C 1
ATOM 941 O O . GLN A 1 119 ? -5.566 -14.352 -3.76 1 73 119 GLN A O 1
ATOM 946 N N . GLN A 1 120 ? -5.898 -13.297 -1.843 1 76.44 120 GLN A N 1
ATOM 947 C CA . GLN A 1 120 ? -5.523 -14.477 -1.067 1 76.44 120 GLN A CA 1
ATOM 948 C C . GLN A 1 120 ? -6.488 -15.625 -1.32 1 76.44 120 GLN A C 1
ATOM 950 O O . GLN A 1 120 ? -6.062 -16.781 -1.486 1 76.44 120 GLN A O 1
ATOM 955 N N . ALA A 1 121 ? -7.742 -15.328 -1.344 1 84.75 121 ALA A N 1
ATOM 956 C CA . ALA A 1 121 ? -8.75 -16.359 -1.578 1 84.75 121 ALA A CA 1
ATOM 957 C C . ALA A 1 121 ? -8.547 -17.031 -2.934 1 84.75 121 ALA A C 1
ATOM 959 O O . ALA A 1 121 ? -8.609 -18.25 -3.043 1 84.75 121 ALA A O 1
ATOM 960 N N . VAL A 1 122 ? -8.297 -16.25 -3.887 1 87.31 122 VAL A N 1
ATOM 961 C CA . VAL A 1 122 ? -8.102 -16.75 -5.238 1 87.31 122 VAL A CA 1
ATOM 962 C C . VAL A 1 122 ? -6.852 -17.641 -5.281 1 87.31 122 VAL A C 1
ATOM 964 O O . VAL A 1 122 ? -6.855 -18.688 -5.91 1 87.31 122 VAL A O 1
ATOM 967 N N . ASN A 1 123 ? -5.855 -17.219 -4.605 1 81.75 123 ASN A N 1
ATOM 968 C CA . ASN A 1 123 ? -4.629 -18 -4.551 1 81.75 123 ASN A CA 1
ATOM 969 C C . ASN A 1 123 ? -4.863 -19.359 -3.891 1 81.75 123 ASN A C 1
ATOM 971 O O . ASN A 1 123 ? -4.352 -20.375 -4.355 1 81.75 123 ASN A O 1
ATOM 975 N N . ILE A 1 124 ? -5.574 -19.344 -2.842 1 88.88 124 ILE A N 1
ATOM 976 C CA . ILE A 1 124 ? -5.879 -20.578 -2.125 1 88.88 124 ILE A CA 1
ATOM 977 C C . ILE A 1 124 ? -6.637 -21.531 -3.043 1 88.88 124 ILE A C 1
ATOM 979 O O . ILE A 1 124 ? -6.305 -22.719 -3.123 1 88.88 124 ILE A O 1
ATOM 983 N N . VAL A 1 125 ? -7.582 -20.969 -3.732 1 93.69 125 VAL A N 1
ATOM 984 C CA . VAL A 1 125 ? -8.398 -21.781 -4.629 1 93.69 125 VAL A CA 1
ATOM 985 C C . VAL A 1 125 ? -7.535 -22.328 -5.766 1 93.69 125 VAL A C 1
ATOM 987 O O . VAL A 1 125 ? -7.598 -23.516 -6.086 1 93.69 125 VAL A O 1
ATOM 990 N N . ASN A 1 126 ? -6.75 -21.438 -6.34 1 91.12 126 ASN A N 1
ATOM 991 C CA . ASN A 1 126 ? -5.875 -21.875 -7.43 1 91.12 126 ASN A CA 1
ATOM 992 C C . ASN A 1 126 ? -4.922 -22.969 -6.984 1 91.12 126 ASN A C 1
ATOM 994 O O . ASN A 1 126 ? -4.68 -23.922 -7.727 1 91.12 126 ASN A O 1
ATOM 998 N N . ASN A 1 127 ? -4.441 -22.875 -5.82 1 90 127 ASN A N 1
ATOM 999 C CA . ASN A 1 127 ? -3.553 -23.906 -5.289 1 90 127 ASN A CA 1
ATOM 1000 C C . ASN A 1 127 ? -4.281 -25.234 -5.094 1 90 127 ASN A C 1
ATOM 1002 O O . ASN A 1 127 ? -3.752 -26.297 -5.426 1 90 127 ASN A O 1
ATOM 1006 N N . ALA A 1 128 ? -5.41 -25.125 -4.551 1 94.75 128 ALA A N 1
ATOM 1007 C CA . ALA A 1 128 ? -6.195 -26.328 -4.316 1 94.75 128 ALA A CA 1
ATOM 1008 C C . ALA A 1 128 ? -6.531 -27.031 -5.629 1 94.75 128 ALA A C 1
ATOM 1010 O O . ALA A 1 128 ? -6.402 -28.25 -5.742 1 94.75 128 ALA 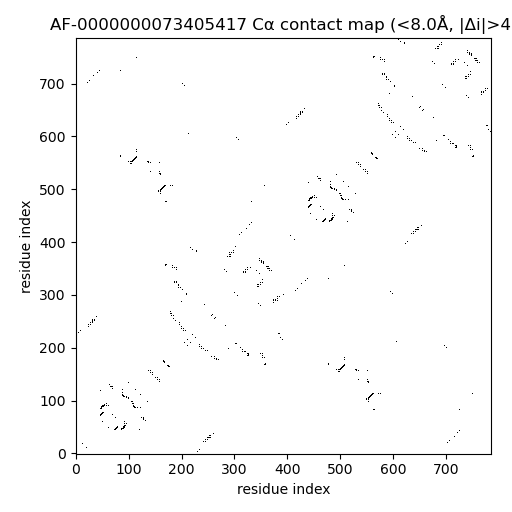A O 1
ATOM 1011 N N . LEU A 1 129 ? -6.953 -26.266 -6.582 1 95 129 LEU A N 1
ATOM 1012 C CA . LEU A 1 129 ? -7.297 -26.828 -7.887 1 95 129 LEU A CA 1
ATOM 1013 C C . LEU A 1 129 ? -6.059 -27.359 -8.594 1 95 129 LEU A C 1
ATOM 1015 O O . LEU A 1 129 ? -6.129 -28.375 -9.297 1 95 129 LEU A O 1
ATOM 1019 N N . TYR A 1 130 ? -5.008 -26.688 -8.391 1 91.44 130 TYR A N 1
ATOM 1020 C CA . TYR A 1 130 ? -3.75 -27.172 -8.945 1 91.44 130 TYR A CA 1
ATOM 1021 C C . TYR A 1 130 ? -3.354 -28.516 -8.328 1 91.44 130 TYR A C 1
ATOM 1023 O O . TYR A 1 130 ? -2.916 -29.422 -9.031 1 91.44 130 TYR A O 1
ATOM 1031 N N . ASN A 1 131 ? -3.5 -28.609 -7.074 1 93.69 131 ASN A N 1
ATOM 1032 C CA . ASN A 1 131 ? -3.203 -29.875 -6.406 1 93.69 131 ASN A CA 1
ATOM 1033 C C . ASN A 1 131 ? -4.086 -31 -6.93 1 93.69 131 ASN A C 1
ATOM 1035 O O . ASN A 1 131 ? -3.625 -32.125 -7.094 1 93.69 131 ASN A O 1
ATOM 1039 N N . LEU A 1 132 ? -5.309 -30.688 -7.102 1 95.81 132 LEU A N 1
ATOM 1040 C CA . LEU A 1 132 ? -6.207 -31.672 -7.684 1 95.81 132 LEU A CA 1
ATOM 1041 C C . LEU A 1 132 ? -5.738 -32.094 -9.078 1 95.81 132 LEU A C 1
ATOM 1043 O O . LEU A 1 132 ? -5.703 -33.281 -9.406 1 95.81 132 LEU A O 1
ATOM 1047 N N . LEU A 1 133 ? -5.406 -31.078 -9.859 1 94.69 133 LEU A N 1
ATOM 1048 C CA . LEU A 1 133 ? -4.898 -31.312 -11.203 1 94.69 133 LEU A CA 1
ATOM 1049 C C . LEU A 1 133 ? -3.674 -32.219 -11.172 1 94.69 133 LEU A C 1
ATOM 1051 O O . LEU A 1 133 ? -3.582 -33.188 -11.945 1 94.69 133 LEU A O 1
ATOM 1055 N N . VAL A 1 134 ? -2.783 -31.938 -10.266 1 93.56 134 VAL A N 1
ATOM 1056 C CA . VAL A 1 134 ? -1.556 -32.719 -10.133 1 93.56 134 VAL A CA 1
ATOM 1057 C C . VAL A 1 134 ? -1.891 -34.156 -9.742 1 93.56 134 VAL A C 1
ATOM 1059 O O . VAL A 1 134 ? -1.315 -35.094 -10.281 1 93.56 134 VAL A O 1
ATOM 1062 N N . ASN A 1 135 ? -2.797 -34.281 -8.852 1 94.12 135 ASN A N 1
ATOM 1063 C CA . ASN A 1 135 ? -3.195 -35.625 -8.383 1 94.12 135 ASN A CA 1
ATOM 1064 C C . ASN A 1 135 ? -3.775 -36.469 -9.516 1 94.12 135 ASN A C 1
ATOM 1066 O O . ASN A 1 135 ? -3.391 -37.625 -9.695 1 94.12 135 ASN A O 1
ATOM 1070 N N . ILE A 1 136 ? -4.648 -35.906 -10.281 1 95.19 136 ILE A N 1
ATOM 1071 C CA . ILE A 1 136 ? -5.285 -36.625 -11.383 1 95.19 136 ILE A CA 1
ATOM 1072 C C . ILE A 1 136 ? -4.262 -36.906 -12.477 1 95.19 136 ILE A C 1
ATOM 1074 O O . ILE A 1 136 ? -4.211 -38 -13.039 1 95.19 136 ILE A O 1
ATOM 1078 N N . SER A 1 137 ? -3.518 -35.875 -12.773 1 94.75 137 SER A N 1
ATOM 1079 C CA . SER A 1 137 ? -2.473 -36.031 -13.781 1 94.75 137 SER A CA 1
ATOM 1080 C C . SER A 1 137 ? -1.505 -37.156 -13.398 1 94.75 137 SER A C 1
ATOM 1082 O O . SER A 1 137 ? -1.111 -37.969 -14.242 1 94.75 137 SER A O 1
ATOM 1084 N N . SER A 1 138 ? -1.114 -37.219 -12.156 1 94.56 138 SER A N 1
ATOM 1085 C CA . SER A 1 138 ? -0.21 -38.25 -11.664 1 94.56 138 SER A CA 1
ATOM 1086 C C . SER A 1 138 ? -0.823 -39.625 -11.828 1 94.56 138 SER A C 1
ATOM 1088 O O . SER A 1 138 ? -0.129 -40.594 -12.188 1 94.56 138 SER A O 1
ATOM 1090 N N . GLN A 1 139 ? -2.062 -39.781 -11.555 1 94 139 GLN A N 1
A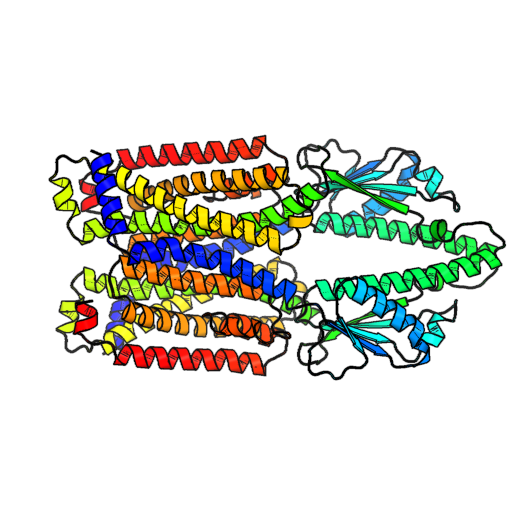TOM 1091 C CA . GLN A 1 139 ? -2.754 -41.031 -11.719 1 94 139 GLN A CA 1
ATOM 1092 C C . GLN A 1 139 ? -2.785 -41.469 -13.188 1 94 139 GLN A C 1
ATOM 1094 O O . GLN A 1 139 ? -2.588 -42.656 -13.5 1 94 139 GLN A O 1
ATOM 1099 N N . ARG A 1 140 ? -3.033 -40.5 -14.055 1 93.5 140 ARG A N 1
ATOM 1100 C CA . ARG A 1 140 ? -3.072 -40.812 -15.484 1 93.5 140 ARG A CA 1
ATOM 1101 C C . ARG A 1 140 ? -1.693 -41.188 -16 1 93.5 140 ARG A C 1
ATOM 1103 O O . ARG A 1 140 ? -1.572 -42.094 -16.828 1 93.5 140 ARG A O 1
ATOM 1110 N N . ILE A 1 141 ? -0.729 -40.562 -15.531 1 93.31 141 ILE A N 1
ATOM 1111 C CA . ILE A 1 141 ? 0.636 -40.875 -15.93 1 93.31 141 ILE A CA 1
ATOM 1112 C C . ILE A 1 141 ? 0.995 -42.281 -15.43 1 93.31 141 ILE A C 1
ATOM 1114 O O . ILE A 1 141 ? 1.634 -43.062 -16.141 1 93.31 141 ILE A O 1
ATOM 1118 N N . ALA A 1 142 ? 0.603 -42.562 -14.234 1 93.31 142 ALA A N 1
ATOM 1119 C CA . ALA A 1 142 ? 0.838 -43.906 -13.688 1 93.31 142 ALA A CA 1
ATOM 1120 C C . ALA A 1 142 ? 0.167 -44.969 -14.547 1 93.31 142 ALA A C 1
ATOM 1122 O O . ALA A 1 142 ? 0.734 -46.062 -14.766 1 93.31 142 ALA A O 1
ATOM 1123 N N . GLN A 1 143 ? -1.017 -44.688 -14.953 1 91.69 143 GLN A N 1
ATOM 1124 C CA . GLN A 1 143 ? -1.728 -45.625 -15.828 1 91.69 143 GLN A CA 1
ATOM 1125 C C . GLN A 1 143 ? -0.983 -45.812 -17.156 1 91.69 143 GLN A C 1
ATOM 1127 O O . GLN A 1 143 ? -0.869 -46.938 -17.641 1 91.69 143 GLN A O 1
ATOM 1132 N N . LEU A 1 144 ? -0.562 -44.75 -17.703 1 90.81 144 LEU A N 1
ATOM 1133 C CA . LEU A 1 144 ? 0.196 -44.812 -18.938 1 90.81 144 LEU A CA 1
ATOM 1134 C C . LEU A 1 144 ? 1.495 -45.562 -18.75 1 90.81 144 LEU A C 1
ATOM 1136 O O . LEU A 1 144 ? 1.915 -46.312 -19.641 1 90.81 144 LEU A O 1
ATOM 1140 N N . GLU A 1 145 ? 2.131 -45.344 -17.656 1 91.12 145 GLU A N 1
ATOM 1141 C CA . GLU A 1 145 ? 3.363 -46.031 -17.312 1 91.12 145 GLU A CA 1
ATOM 1142 C C . GLU A 1 145 ? 3.141 -47.562 -17.281 1 91.12 145 GLU A C 1
ATOM 1144 O O . GLU A 1 145 ? 3.965 -48.312 -17.781 1 91.12 145 GLU A O 1
ATOM 1149 N N . LYS A 1 146 ? 2.135 -47.969 -16.656 1 91.25 146 LYS A N 1
ATOM 1150 C CA . LYS A 1 146 ? 1.795 -49.406 -16.578 1 91.25 146 LYS A CA 1
ATOM 1151 C C . LYS A 1 146 ? 1.524 -49.969 -17.953 1 91.25 146 LYS A C 1
ATOM 1153 O O . LYS A 1 146 ? 1.956 -51.094 -18.266 1 91.25 146 LYS A O 1
ATOM 1158 N N . LEU A 1 147 ? 0.829 -49.188 -18.719 1 90.44 147 LEU A N 1
ATOM 1159 C CA . LEU A 1 147 ? 0.518 -49.656 -20.062 1 90.44 147 LEU A CA 1
ATOM 1160 C C . LEU A 1 147 ? 1.783 -49.75 -20.906 1 90.44 147 LEU A C 1
ATOM 1162 O O . LEU A 1 147 ? 1.888 -50.625 -21.781 1 90.44 147 LEU A O 1
ATOM 1166 N N . ALA A 1 148 ? 2.676 -48.875 -20.703 1 90.69 148 ALA A N 1
ATOM 1167 C CA . ALA A 1 148 ? 3.93 -48.844 -21.453 1 90.69 148 ALA A CA 1
ATOM 1168 C C . ALA A 1 148 ? 4.922 -49.875 -20.922 1 90.69 148 ALA A C 1
ATOM 1170 O O . ALA A 1 148 ? 5.965 -50.094 -21.531 1 90.69 148 ALA A O 1
ATOM 1171 N N . ASN A 1 149 ? 4.715 -50.5 -19.797 1 89.5 149 ASN A N 1
ATOM 1172 C CA . ASN A 1 149 ? 5.582 -51.5 -19.172 1 89.5 149 ASN A CA 1
ATOM 1173 C C . ASN A 1 149 ? 6.977 -50.938 -18.906 1 89.5 149 ASN A C 1
ATOM 1175 O O . ASN A 1 149 ? 7.977 -51.562 -19.25 1 89.5 149 ASN A O 1
ATOM 1179 N N . THR A 1 150 ? 6.953 -49.656 -18.5 1 87 150 THR A N 1
ATOM 1180 C CA . THR A 1 150 ? 8.211 -49 -18.156 1 87 150 THR A CA 1
ATOM 1181 C C . THR A 1 150 ? 8.273 -48.688 -16.656 1 87 150 THR A C 1
ATOM 1183 O O . THR A 1 150 ? 7.238 -48.594 -15.992 1 87 150 THR A O 1
ATOM 1186 N N . SER A 1 151 ? 9.539 -48.656 -16.047 1 86.62 151 SER A N 1
ATOM 1187 C CA . SER A 1 151 ? 9.711 -48.406 -14.625 1 86.62 151 SER A CA 1
ATOM 1188 C C . SER A 1 151 ? 10.141 -46.938 -14.375 1 86.62 151 SER A C 1
ATOM 1190 O O . SER A 1 151 ? 11.242 -46.688 -13.891 1 86.62 151 SER A O 1
ATOM 1192 N N . VAL A 1 152 ? 9.352 -46.062 -14.836 1 88.62 152 VAL A N 1
ATOM 1193 C CA . VAL A 1 152 ? 9.641 -44.656 -14.609 1 88.62 152 VAL A CA 1
ATOM 1194 C C . VAL A 1 152 ? 8.727 -44.094 -13.523 1 88.62 152 VAL A C 1
ATOM 1196 O O . VAL A 1 152 ? 7.551 -44.469 -13.453 1 88.62 152 VAL A O 1
ATOM 1199 N N . SER A 1 153 ? 9.32 -43.312 -12.68 1 91.75 153 SER A N 1
ATOM 1200 C CA . SER A 1 153 ? 8.523 -42.688 -11.609 1 91.75 153 SER A CA 1
ATOM 1201 C C . SER A 1 153 ? 7.605 -41.594 -12.148 1 91.75 153 SER A C 1
ATOM 1203 O O . SER A 1 153 ? 7.984 -40.844 -13.047 1 91.75 153 SER A O 1
ATOM 1205 N N . VAL A 1 154 ? 6.422 -41.5 -11.648 1 92.81 154 VAL A N 1
ATOM 1206 C CA . VAL A 1 154 ? 5.422 -40.531 -12.055 1 92.81 154 VAL A CA 1
ATOM 1207 C C . VAL A 1 154 ? 5.973 -39.125 -11.852 1 92.81 154 VAL A C 1
ATOM 1209 O O . VAL A 1 154 ? 5.77 -38.219 -12.688 1 92.81 154 VAL A O 1
ATOM 1212 N N . ASP A 1 155 ? 6.715 -38.906 -10.789 1 91 155 ASP A N 1
ATOM 1213 C CA . ASP A 1 155 ? 7.258 -37.594 -10.461 1 91 155 ASP A CA 1
ATOM 1214 C C . ASP A 1 155 ? 8.312 -37.156 -11.469 1 91 155 ASP A C 1
ATOM 1216 O O . ASP A 1 155 ? 8.43 -35.969 -11.797 1 91 155 ASP A O 1
ATOM 1220 N N . ASP A 1 156 ? 9.023 -38.125 -11.953 1 91.94 156 ASP A N 1
ATOM 1221 C CA . ASP A 1 156 ? 10.055 -37.844 -12.938 1 91.94 156 ASP A CA 1
ATOM 1222 C C . ASP A 1 156 ? 9.43 -37.344 -14.25 1 91.94 156 ASP A C 1
ATOM 1224 O O . ASP A 1 156 ? 10.047 -36.562 -14.984 1 91.94 156 ASP A O 1
ATOM 1228 N N . ILE A 1 157 ? 8.234 -37.812 -14.5 1 92.88 157 ILE A N 1
ATOM 1229 C CA . ILE A 1 157 ? 7.555 -37.469 -15.742 1 92.88 157 ILE A CA 1
ATOM 1230 C C . ILE A 1 157 ? 6.824 -36.156 -15.578 1 92.88 157 ILE A C 1
ATOM 1232 O O . ILE A 1 157 ? 6.953 -35.25 -16.422 1 92.88 157 ILE A O 1
ATOM 1236 N N . ARG A 1 158 ? 6.109 -35.969 -14.516 1 91.94 158 ARG A N 1
ATOM 1237 C CA . ARG A 1 158 ? 5.262 -34.812 -14.336 1 91.94 158 ARG A CA 1
ATOM 1238 C C . ARG A 1 158 ? 6.086 -33.594 -13.906 1 91.94 158 ARG A C 1
ATOM 1240 O O . ARG A 1 158 ? 5.812 -32.469 -14.32 1 91.94 158 ARG A O 1
ATOM 1247 N N . ASN A 1 159 ? 7.004 -33.812 -12.977 1 92.06 159 ASN A N 1
ATOM 1248 C CA . ASN A 1 159 ? 7.84 -32.75 -12.445 1 92.06 159 ASN A CA 1
ATOM 1249 C C . ASN A 1 159 ? 9.312 -32.969 -12.75 1 92.06 159 ASN A C 1
ATOM 1251 O O . ASN A 1 159 ? 10.125 -33.156 -11.836 1 92.06 159 ASN A O 1
ATOM 1255 N N . PRO A 1 160 ? 9.641 -32.906 -13.977 1 93.44 160 PRO A N 1
ATOM 1256 C CA . PRO A 1 160 ? 11.023 -33.219 -14.367 1 93.44 160 PRO A CA 1
ATOM 1257 C C . PRO A 1 160 ? 12.031 -32.219 -13.805 1 93.44 160 PRO A C 1
ATOM 1259 O O . PRO A 1 160 ? 13.234 -32.5 -13.789 1 93.44 160 PRO A O 1
ATOM 1262 N N . ILE A 1 161 ? 11.508 -31.062 -13.383 1 94.06 161 ILE A N 1
ATOM 1263 C CA . ILE A 1 161 ? 12.383 -30.016 -12.836 1 94.06 161 ILE A CA 1
ATOM 1264 C C . ILE A 1 161 ? 11.875 -29.594 -11.461 1 94.06 161 ILE A C 1
ATOM 1266 O O . ILE A 1 161 ? 10.672 -29.391 -11.273 1 94.06 161 ILE A O 1
ATOM 1270 N N . TYR A 1 162 ? 12.766 -29.578 -10.508 1 90.38 162 TYR A N 1
ATOM 1271 C CA . TYR A 1 162 ? 12.391 -28.969 -9.234 1 90.38 162 TYR A CA 1
ATOM 1272 C C . TYR A 1 162 ? 13.266 -27.766 -8.922 1 90.38 162 TYR A C 1
ATOM 1274 O O . TYR A 1 162 ? 14.398 -27.672 -9.406 1 90.38 162 TYR A O 1
ATOM 1282 N N . LEU A 1 163 ? 12.664 -26.875 -8.258 1 91.94 163 LEU A N 1
ATOM 1283 C CA . LEU A 1 163 ? 13.297 -25.594 -7.984 1 91.94 163 LEU A CA 1
ATOM 1284 C C . LEU A 1 163 ? 13.922 -25.578 -6.594 1 91.94 163 LEU A C 1
ATOM 1286 O O . LEU A 1 163 ? 13.289 -26 -5.621 1 91.94 163 LEU A O 1
ATOM 1290 N N . VAL A 1 164 ? 15.172 -25.25 -6.582 1 90.31 164 VAL A N 1
ATOM 1291 C CA . VAL A 1 164 ? 15.836 -24.969 -5.312 1 90.31 164 VAL A CA 1
ATOM 1292 C C . VAL A 1 164 ? 15.891 -23.453 -5.086 1 90.31 164 VAL A C 1
ATOM 1294 O O . VAL A 1 164 ? 16.547 -22.734 -5.844 1 90.31 164 VAL A O 1
ATOM 1297 N N . LEU A 1 165 ? 15.234 -23.047 -4.047 1 91 165 LEU A N 1
ATOM 1298 C CA . LEU A 1 165 ? 15.086 -21.609 -3.797 1 91 165 LEU A CA 1
ATOM 1299 C C . LEU A 1 165 ? 16.141 -21.125 -2.818 1 91 165 LEU A C 1
ATOM 1301 O O . LEU A 1 165 ? 16.438 -21.781 -1.817 1 91 165 LEU A O 1
ATOM 1305 N N . GLY A 1 166 ? 16.812 -20.047 -3.207 1 90.5 166 GLY A N 1
ATOM 1306 C CA . GLY A 1 166 ? 17.734 -19.312 -2.348 1 90.5 166 GLY A CA 1
ATOM 1307 C C . GLY A 1 166 ? 17.5 -17.812 -2.369 1 90.5 166 GLY A C 1
ATOM 1308 O O . GLY A 1 166 ? 16.688 -17.312 -3.164 1 90.5 166 GLY A O 1
ATOM 1309 N N . TYR A 1 167 ? 18.094 -17.188 -1.446 1 90.69 167 TYR A N 1
ATOM 1310 C CA . TYR A 1 167 ? 17.938 -15.75 -1.347 1 90.69 167 TYR A CA 1
ATOM 1311 C C . TYR A 1 167 ? 19.297 -15.055 -1.31 1 90.69 167 TYR A C 1
ATOM 1313 O O . TYR A 1 167 ? 20.25 -15.578 -0.736 1 90.69 167 TYR A O 1
ATOM 1321 N N . LYS A 1 168 ? 19.297 -13.953 -1.974 1 90.69 168 LYS A N 1
ATOM 1322 C CA . LYS A 1 168 ? 20.516 -13.156 -1.988 1 90.69 168 LYS A CA 1
ATOM 1323 C C . LYS A 1 168 ? 20.234 -11.695 -1.672 1 90.69 168 LYS A C 1
ATOM 1325 O O . LYS A 1 168 ? 19.141 -11.203 -1.931 1 90.69 168 LYS A O 1
ATOM 1330 N N . THR A 1 169 ? 21.234 -11.047 -1.102 1 89.94 169 THR A N 1
ATOM 1331 C CA . THR A 1 169 ? 21.125 -9.617 -0.848 1 89.94 169 THR A CA 1
ATOM 1332 C C . THR A 1 169 ? 21.453 -8.82 -2.107 1 89.94 169 THR A C 1
ATOM 1334 O O . THR A 1 169 ? 21.891 -9.383 -3.113 1 89.94 169 THR A O 1
ATOM 1337 N N . SER A 1 170 ? 21.172 -7.535 -2.01 1 86.88 170 SER A N 1
ATOM 1338 C CA . SER A 1 170 ? 21.453 -6.668 -3.15 1 86.88 170 SER A CA 1
ATOM 1339 C C . SER A 1 170 ? 22.953 -6.613 -3.445 1 86.88 170 SER A C 1
ATOM 1341 O O . SER A 1 170 ? 23.344 -6.344 -4.578 1 86.88 170 SER A O 1
ATOM 1343 N N . SER A 1 171 ? 23.75 -6.895 -2.438 1 84.5 171 SER A N 1
ATOM 1344 C CA . SER A 1 171 ? 25.188 -6.891 -2.609 1 84.5 171 SER A CA 1
ATOM 1345 C C . SER A 1 171 ? 25.688 -8.227 -3.141 1 84.5 171 SER A C 1
ATOM 1347 O O . SER A 1 171 ? 26.875 -8.375 -3.451 1 84.5 171 SER A O 1
ATOM 1349 N N . GLY A 1 172 ? 24.812 -9.258 -3.203 1 85.19 172 GLY A N 1
ATOM 1350 C CA . GLY A 1 172 ? 25.188 -10.523 -3.797 1 85.19 172 GLY A CA 1
ATOM 1351 C C . GLY A 1 172 ? 25.438 -11.609 -2.77 1 85.19 172 GLY A C 1
ATOM 1352 O O . GLY A 1 172 ? 25.688 -12.766 -3.127 1 85.19 172 GLY A O 1
ATOM 1353 N N . SER A 1 173 ? 25.312 -11.281 -1.532 1 88.5 173 SER A N 1
ATOM 1354 C CA . SER A 1 173 ? 25.562 -12.266 -0.486 1 88.5 173 SER A CA 1
ATOM 1355 C C . SER A 1 173 ? 24.344 -13.141 -0.236 1 88.5 173 SER A C 1
ATOM 1357 O O . SER A 1 173 ? 23.203 -12.68 -0.378 1 88.5 173 SER A O 1
ATOM 1359 N N . THR A 1 174 ? 24.609 -14.383 0.076 1 90.75 174 THR A N 1
ATOM 1360 C CA . THR A 1 174 ? 23.516 -15.297 0.361 1 90.75 174 THR A CA 1
ATOM 1361 C C . THR A 1 174 ? 22.844 -14.938 1.68 1 90.75 174 THR A C 1
ATOM 1363 O O . THR A 1 174 ? 23.5 -14.523 2.633 1 90.75 174 THR A O 1
ATOM 1366 N N . THR A 1 175 ? 21.594 -15.031 1.663 1 88.44 175 THR A N 1
ATOM 1367 C CA . THR A 1 175 ? 20.812 -14.734 2.859 1 88.44 175 THR A CA 1
ATOM 1368 C C . THR A 1 175 ? 19.672 -15.75 3.033 1 88.44 175 THR A C 1
ATOM 1370 O O . THR A 1 175 ? 19.688 -16.812 2.396 1 88.44 175 THR A O 1
ATOM 1373 N N . THR A 1 176 ? 18.812 -15.461 3.977 1 85.38 176 THR A N 1
ATOM 1374 C CA . THR A 1 176 ? 17.781 -16.438 4.324 1 85.38 176 THR A CA 1
ATOM 1375 C C . THR A 1 176 ? 16.406 -15.93 3.912 1 85.38 176 THR A C 1
ATOM 1377 O O . THR A 1 176 ? 16.25 -14.766 3.533 1 85.38 176 THR A O 1
ATOM 1380 N N . SER A 1 177 ? 15.477 -16.875 3.92 1 83.38 177 SER A N 1
ATOM 1381 C CA . SER A 1 177 ? 14.086 -16.547 3.633 1 83.38 177 SER A CA 1
ATOM 1382 C C . SER A 1 177 ? 13.531 -15.555 4.652 1 83.38 177 SER A C 1
ATOM 1384 O O . SER A 1 177 ? 12.703 -14.711 4.316 1 83.38 177 SER A O 1
ATOM 1386 N N . SER A 1 178 ? 14.062 -15.648 5.836 1 80.94 178 SER A N 1
ATOM 1387 C CA . SER A 1 178 ? 13.648 -14.719 6.887 1 80.94 178 SER A CA 1
ATOM 1388 C C . SER A 1 178 ? 14.039 -13.289 6.543 1 80.94 178 SER A C 1
ATOM 1390 O O . SER A 1 178 ? 13.273 -12.352 6.785 1 80.94 178 SER A O 1
ATOM 1392 N N . ALA A 1 179 ? 15.148 -13.18 5.91 1 82.56 179 ALA A N 1
ATOM 1393 C CA . ALA A 1 179 ? 15.617 -11.859 5.496 1 82.56 179 ALA A CA 1
ATOM 1394 C C . ALA A 1 179 ? 14.719 -11.273 4.402 1 82.56 179 ALA A C 1
ATOM 1396 O O . ALA A 1 179 ? 14.484 -10.07 4.363 1 82.56 179 ALA A O 1
ATOM 1397 N N . ASN A 1 180 ? 14.258 -12.102 3.561 1 83.75 180 ASN A N 1
ATOM 1398 C CA . ASN A 1 180 ? 13.344 -11.664 2.512 1 83.75 180 ASN A CA 1
ATOM 1399 C C . ASN A 1 180 ? 12.008 -11.188 3.088 1 83.75 180 ASN A C 1
ATOM 1401 O O . ASN A 1 180 ? 11.453 -10.188 2.635 1 83.75 180 ASN A O 1
ATOM 1405 N N . GLN A 1 181 ? 11.539 -11.953 4.035 1 78.56 181 GLN A N 1
ATOM 1406 C CA . GLN A 1 181 ? 10.305 -11.547 4.695 1 78.56 181 GLN A CA 1
ATOM 1407 C C . GLN A 1 181 ? 10.477 -10.219 5.418 1 78.56 181 GLN A C 1
ATOM 1409 O O . GLN A 1 181 ? 9.586 -9.367 5.387 1 78.56 181 GLN A O 1
ATOM 1414 N N . LEU A 1 182 ? 11.633 -10.094 5.984 1 81.5 182 LEU A N 1
ATOM 1415 C CA . LEU A 1 182 ? 11.945 -8.844 6.676 1 81.5 182 LEU A CA 1
ATOM 1416 C C . LEU A 1 182 ? 12.016 -7.68 5.695 1 81.5 182 LEU A C 1
ATOM 1418 O O . LEU A 1 182 ? 11.578 -6.57 6.012 1 81.5 182 LEU A O 1
ATOM 1422 N N . ALA A 1 183 ? 12.539 -7.93 4.574 1 83.81 183 ALA A N 1
ATOM 1423 C CA . ALA A 1 183 ? 12.633 -6.898 3.547 1 83.81 183 ALA A CA 1
ATOM 1424 C C . ALA A 1 183 ? 11.242 -6.422 3.121 1 83.81 183 ALA A C 1
ATOM 1426 O O . ALA A 1 183 ? 11.023 -5.223 2.943 1 83.81 183 ALA A O 1
ATOM 1427 N N . GLN A 1 184 ? 10.336 -7.324 3.027 1 77.88 184 GLN A N 1
ATOM 1428 C CA . GLN A 1 184 ? 8.969 -6.969 2.658 1 77.88 184 GLN A CA 1
ATOM 1429 C C . GLN A 1 184 ? 8.289 -6.168 3.766 1 77.88 184 GLN A C 1
ATOM 1431 O O . GLN A 1 184 ? 7.586 -5.195 3.492 1 77.88 184 GLN A O 1
ATOM 1436 N N . LEU A 1 185 ? 8.547 -6.562 4.938 1 76.62 185 LEU A N 1
ATOM 1437 C CA . LEU A 1 185 ? 7.992 -5.863 6.094 1 76.62 185 LEU A CA 1
ATOM 1438 C C . LEU A 1 185 ? 8.562 -4.453 6.199 1 76.62 185 LEU A C 1
ATOM 1440 O O . LEU A 1 185 ? 7.863 -3.521 6.594 1 76.62 185 LEU A O 1
ATOM 1444 N N . SER A 1 186 ? 9.781 -4.387 5.906 1 84.69 186 SER A N 1
ATOM 1445 C CA . SER A 1 186 ? 10.469 -3.104 6.039 1 84.69 186 SER A CA 1
ATOM 1446 C C . SER A 1 186 ? 9.867 -2.061 5.102 1 84.69 186 SER A C 1
ATOM 1448 O O . SER A 1 186 ? 9.867 -0.867 5.41 1 84.69 186 SER A O 1
ATOM 1450 N N . ARG A 1 187 ? 9.32 -2.443 3.986 1 80.31 187 ARG A N 1
ATOM 1451 C CA . ARG A 1 187 ? 8.648 -1.519 3.082 1 80.31 187 ARG A CA 1
ATOM 1452 C C . ARG A 1 187 ? 7.402 -0.927 3.734 1 80.31 187 ARG A C 1
ATOM 1454 O O . ARG A 1 187 ? 7.117 0.262 3.576 1 80.31 187 ARG A O 1
ATOM 1461 N N . LEU A 1 188 ? 6.746 -1.735 4.453 1 75.56 188 LEU A N 1
ATOM 1462 C CA . LEU A 1 188 ? 5.555 -1.279 5.164 1 75.56 188 LEU A CA 1
ATOM 1463 C C . LEU A 1 188 ? 5.93 -0.352 6.312 1 75.56 188 LEU A C 1
ATOM 1465 O O . LEU A 1 188 ? 5.234 0.631 6.578 1 75.56 188 LEU A O 1
ATOM 1469 N N . VAL A 1 189 ? 7.035 -0.728 6.922 1 77.44 189 VAL A N 1
ATOM 1470 C CA . VAL A 1 189 ? 7.52 0.099 8.023 1 77.44 189 VAL A CA 1
ATOM 1471 C C . VAL A 1 189 ? 7.941 1.469 7.492 1 77.44 189 VAL A C 1
ATOM 1473 O O . VAL A 1 189 ? 7.648 2.496 8.109 1 77.44 189 VAL A O 1
ATOM 1476 N N . ALA A 1 190 ? 8.594 1.48 6.367 1 80.75 190 ALA A N 1
ATOM 1477 C CA . ALA A 1 190 ? 9.031 2.734 5.758 1 80.75 190 ALA A CA 1
ATOM 1478 C C . ALA A 1 190 ? 7.836 3.629 5.426 1 80.75 190 ALA A C 1
ATOM 1480 O O . ALA A 1 190 ? 7.945 4.855 5.449 1 80.75 190 ALA A O 1
ATOM 1481 N N . LEU A 1 191 ? 6.711 3.078 5.172 1 74.5 191 LEU A N 1
ATOM 1482 C CA . LEU A 1 191 ? 5.484 3.801 4.859 1 74.5 191 LEU A CA 1
ATOM 1483 C C . LEU A 1 191 ? 4.984 4.582 6.07 1 74.5 191 LEU A C 1
ATOM 1485 O O . LEU A 1 191 ? 4.418 5.668 5.922 1 74.5 191 LEU A O 1
ATOM 1489 N N . ILE A 1 192 ? 5.227 4.129 7.246 1 69.69 192 ILE A N 1
ATOM 1490 C CA . ILE A 1 192 ? 4.637 4.73 8.438 1 69.69 192 ILE A CA 1
ATOM 1491 C C . ILE A 1 192 ? 5.688 5.547 9.18 1 69.69 192 ILE A C 1
ATOM 1493 O O . ILE A 1 192 ? 5.477 5.949 10.328 1 69.69 192 ILE A O 1
ATOM 1497 N N . LEU A 1 193 ? 6.824 5.695 8.609 1 71.44 193 LEU A N 1
ATOM 1498 C CA . LEU A 1 193 ? 7.883 6.465 9.258 1 71.44 193 LEU A CA 1
ATOM 1499 C C . LEU A 1 193 ? 7.539 7.949 9.281 1 71.44 193 LEU A C 1
ATOM 1501 O O . LEU A 1 193 ? 7.926 8.664 10.203 1 71.44 193 LEU A O 1
ATOM 1505 N N . PHE A 1 194 ? 6.672 8.508 8.461 1 69.06 194 PHE A N 1
ATOM 1506 C CA . PHE A 1 194 ? 6.531 9.945 8.258 1 69.06 194 PHE A CA 1
ATOM 1507 C C . PHE A 1 194 ? 5.664 10.562 9.352 1 69.06 194 PHE A C 1
ATOM 1509 O O . PHE A 1 194 ? 5.887 11.711 9.75 1 69.06 194 PHE A O 1
ATOM 1516 N N . PRO A 1 195 ? 4.707 9.844 9.867 1 61.88 195 PRO A N 1
ATOM 1517 C CA . PRO A 1 195 ? 3.848 10.492 10.859 1 61.88 195 PRO A CA 1
ATOM 1518 C C . PRO A 1 195 ? 4.617 10.938 12.102 1 61.88 195 PRO A C 1
ATOM 1520 O O . PRO A 1 195 ? 4.18 11.852 12.812 1 61.88 195 PRO A O 1
ATOM 1523 N N . SER A 1 196 ? 5.777 10.383 12.352 1 63.44 196 SER A N 1
ATOM 1524 C CA . SER A 1 196 ? 6.508 10.695 13.578 1 63.44 196 SER A CA 1
ATOM 1525 C C . SER A 1 196 ? 7.105 12.102 13.523 1 63.44 196 SER A C 1
ATOM 1527 O O . SER A 1 196 ? 7.52 12.641 14.547 1 63.44 196 SER A O 1
ATOM 1529 N N . VAL A 1 197 ? 6.941 12.711 12.32 1 73.12 197 VAL A N 1
ATOM 1530 C CA . VAL A 1 197 ? 7.547 14.023 12.109 1 73.12 197 VAL A CA 1
ATOM 1531 C C . VAL A 1 197 ? 6.562 15.117 12.523 1 73.12 197 VAL A C 1
ATOM 1533 O O . VAL A 1 197 ? 6.969 16.25 12.812 1 73.12 197 VAL A O 1
ATOM 1536 N N . THR A 1 198 ? 5.355 14.742 12.75 1 72.75 198 THR A N 1
ATOM 1537 C CA . THR A 1 198 ? 4.289 15.727 12.859 1 72.75 198 THR A CA 1
ATOM 1538 C C . THR A 1 198 ? 4.414 16.516 14.164 1 72.75 198 THR A C 1
ATOM 1540 O O . THR A 1 198 ? 4.324 17.75 14.156 1 72.75 198 THR A O 1
ATOM 1543 N N . PRO A 1 199 ? 4.758 15.82 15.289 1 74.5 199 PRO A N 1
ATOM 1544 C CA . PRO A 1 199 ? 4.848 16.609 16.516 1 74.5 199 PRO A CA 1
ATOM 1545 C C . PRO A 1 199 ? 5.98 17.641 16.484 1 74.5 199 PRO A C 1
ATOM 1547 O O . PRO A 1 199 ? 5.875 18.703 17.078 1 74.5 199 PRO A O 1
ATOM 1550 N N . VAL A 1 200 ? 6.961 17.312 15.742 1 82.06 200 VAL A N 1
ATOM 1551 C CA . VAL A 1 200 ? 8.125 18.203 15.703 1 82.06 200 VAL A CA 1
ATOM 1552 C C . VAL A 1 200 ? 7.785 19.469 14.945 1 82.06 200 VAL A C 1
ATOM 1554 O O . VAL A 1 200 ? 8.008 20.578 15.445 1 82.06 200 VAL A O 1
ATOM 1557 N N . VAL A 1 201 ? 7.246 19.281 13.82 1 82.69 201 VAL A N 1
ATOM 1558 C CA . VAL A 1 201 ? 6.93 20.453 13 1 82.69 201 VAL A CA 1
ATOM 1559 C C . VAL A 1 201 ? 5.852 21.281 13.688 1 82.69 201 VAL A C 1
ATOM 1561 O O . VAL A 1 201 ? 5.938 22.516 13.727 1 82.69 201 VAL A O 1
ATOM 1564 N N . PHE A 1 202 ? 4.965 20.656 14.297 1 77.12 202 PHE A N 1
ATOM 1565 C CA . PHE A 1 202 ? 3.855 21.344 14.938 1 77.12 202 PHE A CA 1
ATOM 1566 C C . PHE A 1 202 ? 4.348 22.172 16.125 1 77.12 202 PHE A C 1
ATOM 1568 O O . PHE A 1 202 ? 4.031 23.359 16.234 1 77.12 202 PHE A O 1
ATOM 1575 N N . TYR A 1 203 ? 5.086 21.578 16.953 1 79 203 TYR A N 1
ATOM 1576 C CA . TYR A 1 203 ? 5.531 22.266 18.172 1 79 203 TYR A CA 1
ATOM 1577 C C . TYR A 1 203 ? 6.52 23.375 17.828 1 79 203 TYR A C 1
ATOM 1579 O O . TYR A 1 203 ? 6.469 24.453 18.406 1 79 203 TYR A O 1
ATOM 1587 N N . LEU A 1 204 ? 7.34 23.078 16.969 1 85.38 204 LEU A N 1
ATOM 1588 C CA . LEU A 1 204 ? 8.367 24.047 16.641 1 85.38 204 LEU A CA 1
ATOM 1589 C C . LEU A 1 204 ? 7.746 25.297 16.016 1 85.38 204 LEU A C 1
ATOM 1591 O O . LEU A 1 204 ? 8.078 26.422 16.422 1 85.38 204 LEU A O 1
ATOM 1595 N N . LEU A 1 205 ? 6.828 25.109 15.164 1 82.62 205 LEU A N 1
ATOM 1596 C CA . LEU A 1 205 ? 6.219 26.234 14.484 1 82.62 205 LEU A CA 1
ATOM 1597 C C . LEU A 1 205 ? 5.262 26.984 15.414 1 82.62 205 LEU A C 1
ATOM 1599 O O . LEU A 1 205 ? 5.273 28.219 15.469 1 82.62 205 LEU A O 1
ATOM 1603 N N . GLU A 1 206 ? 4.512 26.188 16.078 1 75.81 206 GLU A N 1
ATOM 1604 C CA . GLU A 1 206 ? 3.592 26.797 17.031 1 75.81 206 GLU A CA 1
ATOM 1605 C C . GLU A 1 206 ? 4.352 27.516 18.141 1 75.81 206 GLU A C 1
ATOM 1607 O O . GLU A 1 206 ? 3.928 28.578 18.609 1 75.81 206 GLU A O 1
ATOM 1612 N N . GLY A 1 207 ? 5.379 26.922 18.625 1 78.19 207 GLY A N 1
ATOM 1613 C CA . GLY A 1 207 ? 6.168 27.5 19.703 1 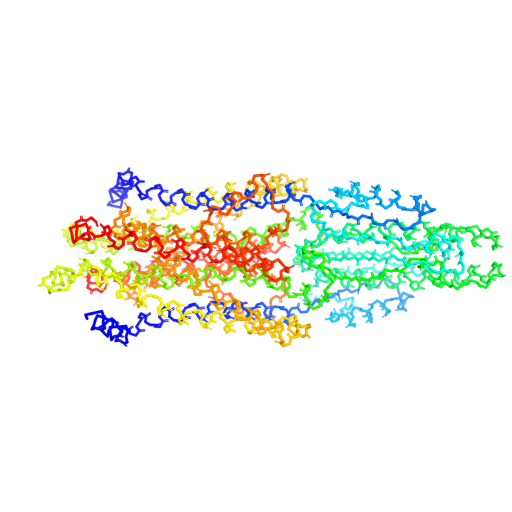78.19 207 GLY A CA 1
ATOM 1614 C C . GLY A 1 207 ? 6.785 28.828 19.328 1 78.19 207 GLY A C 1
ATOM 1615 O O . GLY A 1 207 ? 6.832 29.75 20.156 1 78.19 207 GLY A O 1
ATOM 1616 N N . ILE A 1 208 ? 7.121 28.922 18.172 1 79.44 208 ILE A N 1
ATOM 1617 C CA . ILE A 1 208 ? 7.781 30.156 17.734 1 79.44 208 ILE A CA 1
ATOM 1618 C C . ILE A 1 208 ? 6.734 31.188 17.344 1 79.44 208 ILE A C 1
ATOM 1620 O O . ILE A 1 208 ? 6.773 32.312 17.828 1 79.44 208 ILE A O 1
ATOM 1624 N N . THR A 1 209 ? 5.812 30.812 16.578 1 75.44 209 THR A N 1
ATOM 1625 C CA . THR A 1 209 ? 4.805 31.75 16.094 1 75.44 209 THR A CA 1
ATOM 1626 C C . THR A 1 209 ? 3.832 32.125 17.219 1 75.44 209 THR A C 1
ATOM 1628 O O . THR A 1 209 ? 3.336 33.25 17.266 1 75.44 209 THR A O 1
ATOM 1631 N N . GLY A 1 210 ? 3.582 31.125 18.016 1 75.44 210 GLY A N 1
ATOM 1632 C CA . GLY A 1 210 ? 2.713 31.406 19.156 1 75.44 210 GLY A CA 1
ATOM 1633 C C . GLY A 1 210 ? 3.279 32.469 20.094 1 75.44 210 GLY A C 1
ATOM 1634 O O . GLY A 1 210 ? 2.545 33.312 20.578 1 75.44 210 GLY A O 1
ATOM 1635 N N . GLU A 1 211 ? 4.52 32.406 20.359 1 76.25 211 GLU A N 1
ATOM 1636 C CA . GLU A 1 211 ? 5.168 33.406 21.203 1 76.25 211 GLU A CA 1
ATOM 1637 C C . GLU A 1 211 ? 5.141 34.781 20.562 1 76.25 211 GLU A C 1
ATOM 1639 O O . GLU A 1 211 ? 5.012 35.781 21.25 1 76.25 211 GLU A O 1
ATOM 1644 N N . ARG A 1 212 ? 5.199 34.719 19.328 1 75 212 ARG A N 1
ATOM 1645 C CA . ARG A 1 212 ? 5.098 35.969 18.594 1 75 212 ARG A CA 1
ATOM 1646 C C . ARG A 1 212 ? 3.699 36.562 18.719 1 75 212 ARG A C 1
ATOM 1648 O O . ARG A 1 212 ? 3.547 37.781 18.938 1 75 212 ARG A O 1
ATOM 1655 N N . GLU A 1 213 ? 2.84 35.75 18.609 1 71.25 213 GLU A N 1
ATOM 1656 C CA . GLU A 1 213 ? 1.447 36.188 18.641 1 71.25 213 GLU A CA 1
ATOM 1657 C C . GLU A 1 213 ? 1.064 36.688 20.047 1 71.25 213 GLU A C 1
ATOM 1659 O O . GLU A 1 213 ? 0.297 37.625 20.172 1 71.25 213 GLU A O 1
ATOM 1664 N N . ARG A 1 214 ? 1.635 36 21.016 1 72.25 214 ARG A N 1
ATOM 1665 C CA . ARG A 1 214 ? 1.324 36.375 22.391 1 72.25 214 ARG A CA 1
ATOM 1666 C C . ARG A 1 214 ? 2.189 37.531 22.859 1 72.25 214 ARG A C 1
ATOM 1668 O O . ARG A 1 214 ? 2.066 38 23.984 1 72.25 214 ARG A O 1
ATOM 1675 N N . ARG A 1 215 ? 3.068 38.156 22.047 1 74.81 215 ARG A N 1
ATOM 1676 C CA . ARG A 1 215 ? 3.975 39.281 22.281 1 74.81 215 ARG A CA 1
ATOM 1677 C C . ARG A 1 215 ? 4.93 38.969 23.438 1 74.81 215 ARG A C 1
ATOM 1679 O O . ARG A 1 215 ? 5.352 39.906 24.141 1 74.81 215 ARG A O 1
ATOM 1686 N N . THR A 1 216 ? 5 37.594 23.656 1 75.19 216 THR A N 1
ATOM 1687 C CA . THR A 1 216 ? 5.949 37.219 24.703 1 75.19 216 THR A CA 1
ATOM 1688 C C . THR A 1 216 ? 7.371 37.188 24.156 1 75.19 216 THR A C 1
ATOM 1690 O O . THR A 1 216 ? 8.336 37.188 24.922 1 75.19 216 THR A O 1
ATOM 1693 N N . LEU A 1 217 ? 7.359 37.219 22.859 1 72.62 217 LEU A N 1
ATOM 1694 C CA . LEU A 1 217 ? 8.68 37.219 22.234 1 72.62 217 LEU A CA 1
ATOM 1695 C C . LEU A 1 217 ? 9.414 38.5 22.531 1 72.62 217 LEU A C 1
ATOM 1697 O O . LEU A 1 217 ? 10.633 38.5 22.719 1 72.62 217 LEU A O 1
ATOM 1701 N N . GLU A 1 218 ? 8.609 39.5 22.547 1 72.06 218 GLU A N 1
ATOM 1702 C CA . GLU A 1 218 ? 9.188 40.812 22.844 1 72.06 218 GLU A CA 1
ATOM 1703 C C . GLU A 1 218 ? 9.719 40.844 24.266 1 72.06 218 GLU A C 1
ATOM 1705 O O . GLU A 1 218 ? 10.781 41.438 24.516 1 72.06 218 GLU A O 1
ATOM 1710 N N . ALA A 1 219 ? 8.977 40.25 25.141 1 73.88 219 ALA A N 1
ATOM 1711 C CA . ALA A 1 219 ? 9.398 40.188 26.547 1 73.88 219 ALA A CA 1
ATOM 1712 C C . ALA A 1 219 ? 10.656 39.344 26.703 1 73.88 219 ALA A C 1
ATOM 1714 O O . ALA A 1 219 ? 11.539 39.688 27.5 1 73.88 219 ALA A O 1
ATOM 1715 N N . LEU A 1 220 ? 10.758 38.375 25.938 1 71.94 220 LEU A N 1
ATOM 1716 C CA . LEU A 1 220 ? 11.883 37.469 26 1 71.94 220 LEU A CA 1
ATOM 1717 C C . LEU A 1 220 ? 13.148 38.094 25.438 1 71.94 220 LEU A C 1
ATOM 1719 O O . LEU A 1 220 ? 14.25 37.875 25.938 1 71.94 220 LEU A O 1
ATOM 1723 N N . LEU A 1 221 ? 12.898 38.938 24.375 1 72.06 221 LEU A N 1
ATOM 1724 C CA . LEU A 1 221 ? 14.023 39.594 23.734 1 72.06 221 LEU A CA 1
ATOM 1725 C C . LEU A 1 221 ? 14.609 40.688 24.656 1 72.06 221 LEU A C 1
ATOM 1727 O O . LEU A 1 221 ? 15.742 41.125 24.453 1 72.06 221 LEU A O 1
ATOM 1731 N N . SER A 1 222 ? 13.75 41 25.625 1 70.81 222 SER A N 1
ATOM 1732 C CA . SER A 1 222 ? 14.234 42 26.594 1 70.81 222 SER A CA 1
ATOM 1733 C C . SER A 1 222 ? 15.094 41.344 27.672 1 70.81 222 SER A C 1
ATOM 1735 O O . SER A 1 222 ? 15.734 42 28.469 1 70.81 222 SER A O 1
ATOM 1737 N N . THR A 1 223 ? 15.047 40.094 27.703 1 70.44 223 THR A N 1
ATOM 1738 C CA . THR A 1 223 ? 15.898 39.344 28.609 1 70.44 223 THR A CA 1
ATOM 1739 C C . THR A 1 223 ? 17.266 39.094 28 1 70.44 223 THR A C 1
ATOM 1741 O O . THR A 1 223 ? 17.438 39.219 26.781 1 70.44 223 THR A O 1
ATOM 1744 N N . PRO A 1 224 ? 18.25 38.969 28.828 1 69.19 224 PRO A N 1
ATOM 1745 C CA . PRO A 1 224 ? 19.594 38.75 28.297 1 69.19 224 PRO A CA 1
ATOM 1746 C C . PRO A 1 224 ? 19.688 37.469 27.469 1 69.19 224 PRO A C 1
ATOM 1748 O O . PRO A 1 224 ? 20.781 37.094 27.031 1 69.19 224 PRO A O 1
ATOM 1751 N N . LEU A 1 225 ? 18.594 37 27.188 1 69.31 225 LEU A N 1
ATOM 1752 C CA . LEU A 1 225 ? 18.609 35.75 26.438 1 69.31 225 LEU A CA 1
ATOM 1753 C C . LEU A 1 225 ? 18.703 36 24.938 1 69.31 225 LEU A C 1
ATOM 1755 O O . LEU A 1 225 ? 18.078 36.906 24.422 1 69.31 225 LEU A O 1
ATOM 1759 N N . THR A 1 226 ? 19.703 35.25 24.266 1 75.94 226 THR A N 1
ATOM 1760 C CA . THR A 1 226 ? 19.922 35.438 22.844 1 75.94 226 THR A CA 1
ATOM 1761 C C . THR A 1 226 ? 18.859 34.656 22.031 1 75.94 226 THR A C 1
ATOM 1763 O O . THR A 1 226 ? 18.312 33.688 22.516 1 75.94 226 THR A O 1
ATOM 1766 N N . VAL A 1 227 ? 18.484 35.219 21 1 78.56 227 VAL A N 1
ATOM 1767 C CA . VAL A 1 227 ? 17.531 34.625 20.062 1 78.56 227 VAL A CA 1
ATOM 1768 C C . VAL A 1 227 ? 17.969 33.188 19.703 1 78.56 227 VAL A C 1
ATOM 1770 O O . VAL A 1 227 ? 17.141 32.281 19.562 1 78.56 227 VAL A O 1
ATOM 1773 N N . ARG A 1 228 ? 19.266 33 19.781 1 83.81 228 ARG A N 1
ATOM 1774 C CA . ARG A 1 228 ? 19.812 31.672 19.438 1 83.81 228 ARG A CA 1
ATOM 1775 C C . ARG A 1 228 ? 19.469 30.656 20.516 1 83.81 228 ARG A C 1
ATOM 1777 O O . ARG A 1 228 ? 19.109 29.516 20.203 1 83.81 228 ARG A O 1
ATOM 1784 N N . SER A 1 229 ? 19.562 31.078 21.719 1 82.5 229 SER A N 1
ATOM 1785 C CA . SER A 1 229 ? 19.25 30.188 22.812 1 82.5 229 SER A CA 1
ATOM 1786 C C . SER A 1 229 ? 17.766 29.812 22.828 1 82.5 229 SER A C 1
ATOM 1788 O O . SER A 1 229 ? 17.406 28.703 23.203 1 82.5 229 SER A O 1
ATOM 1790 N N . PHE A 1 230 ? 16.984 30.75 22.375 1 83.38 230 PHE A N 1
ATOM 1791 C CA . PHE A 1 230 ? 15.555 30.531 22.312 1 83.38 230 PHE A CA 1
ATOM 1792 C C . PHE A 1 230 ? 15.211 29.469 21.266 1 83.38 230 PHE A C 1
ATOM 1794 O O . PHE A 1 230 ? 14.484 28.516 21.547 1 83.38 230 PHE A O 1
ATOM 1801 N N . ILE A 1 231 ? 15.797 29.641 20.125 1 85.19 231 ILE A N 1
ATOM 1802 C CA . ILE A 1 231 ? 15.516 28.734 19.016 1 85.19 231 ILE A CA 1
ATOM 1803 C C . ILE A 1 231 ? 16.047 27.344 19.344 1 85.19 231 ILE A C 1
ATOM 1805 O O . ILE A 1 231 ? 15.375 26.344 19.062 1 85.19 231 ILE A O 1
ATOM 1809 N N . VAL A 1 232 ? 17.141 27.266 19.922 1 87.88 232 VAL A N 1
ATOM 1810 C CA . VAL A 1 232 ? 17.75 25.984 20.25 1 87.88 232 VAL A CA 1
ATOM 1811 C C . VAL A 1 232 ? 16.906 25.266 21.312 1 87.88 232 VAL A C 1
ATOM 1813 O O . VAL A 1 232 ? 16.719 24.047 21.234 1 87.88 232 VAL A O 1
ATOM 1816 N N . SER A 1 233 ? 16.484 26 22.266 1 85.75 233 SER A N 1
ATOM 1817 C CA . SER A 1 233 ? 15.656 25.406 23.312 1 85.75 233 SER A CA 1
ATOM 1818 C C . SER A 1 233 ? 14.359 24.859 22.734 1 85.75 233 SER A C 1
ATOM 1820 O O . SER A 1 233 ? 13.898 23.781 23.141 1 85.75 233 SER A O 1
ATOM 1822 N N . LYS A 1 234 ? 13.812 25.578 21.812 1 86.44 234 LYS A N 1
ATOM 1823 C CA . LYS A 1 234 ? 12.578 25.125 21.188 1 86.44 234 LYS A CA 1
ATOM 1824 C C . LYS A 1 234 ? 12.82 23.875 20.344 1 86.44 234 LYS A C 1
ATOM 1826 O O . LYS A 1 234 ? 11.984 22.969 20.297 1 86.44 234 LYS A O 1
ATOM 1831 N N . LEU A 1 235 ? 13.875 23.984 19.688 1 89.5 235 LEU A N 1
ATOM 1832 C CA . LEU A 1 235 ? 14.242 22.844 18.875 1 89.5 235 LEU A CA 1
ATOM 1833 C C . LEU A 1 235 ? 14.445 21.594 19.734 1 89.5 235 LEU A C 1
ATOM 1835 O O . LEU A 1 235 ? 13.992 20.516 19.375 1 89.5 235 LEU A O 1
ATOM 1839 N N . LEU A 1 236 ? 15.062 21.734 20.781 1 89.94 236 LEU A N 1
ATOM 1840 C CA . LEU A 1 236 ? 15.32 20.625 21.688 1 89.94 236 LEU A CA 1
ATOM 1841 C C . LEU A 1 236 ? 14.023 20.078 22.266 1 89.94 236 LEU A C 1
ATOM 1843 O O . LEU A 1 236 ? 13.844 18.875 22.391 1 89.94 236 LEU A O 1
ATOM 1847 N N . THR A 1 237 ? 13.219 20.969 22.625 1 86.62 237 THR A N 1
ATOM 1848 C CA . THR A 1 237 ? 11.93 20.547 23.172 1 86.62 237 THR A CA 1
ATOM 1849 C C . THR A 1 237 ? 11.102 19.828 22.109 1 86.62 237 THR A C 1
ATOM 1851 O O . THR A 1 237 ? 10.492 18.797 22.391 1 86.62 237 THR A O 1
ATOM 1854 N N . ALA A 1 238 ? 11.117 20.453 20.969 1 85.81 238 ALA A N 1
ATOM 1855 C CA . ALA A 1 238 ? 10.398 19.812 19.875 1 85.81 238 ALA A CA 1
ATOM 1856 C C . ALA A 1 238 ? 10.969 18.438 19.578 1 85.81 238 ALA A C 1
ATOM 1858 O O . ALA A 1 238 ? 10.219 17.5 19.281 1 85.81 238 ALA A O 1
ATOM 1859 N N . SER A 1 239 ? 12.25 18.344 19.641 1 87.62 239 SER A N 1
ATOM 1860 C CA . SER A 1 239 ? 12.914 17.078 19.391 1 87.62 239 SER A CA 1
ATOM 1861 C C . SER A 1 239 ? 12.547 16.047 20.453 1 87.62 239 SER A C 1
ATOM 1863 O O . SER A 1 239 ? 12.406 14.859 20.156 1 87.62 239 SER A O 1
ATOM 1865 N N . LEU A 1 240 ? 12.414 16.469 21.609 1 85.75 240 LEU A N 1
ATOM 1866 C CA . LEU A 1 240 ? 12.008 15.57 22.688 1 85.75 240 LEU A CA 1
ATOM 1867 C C . LEU A 1 240 ? 10.594 15.055 22.469 1 85.75 240 LEU A C 1
ATOM 1869 O O . LEU A 1 240 ? 10.312 13.875 22.703 1 85.75 240 LEU A O 1
ATOM 1873 N N . LEU A 1 241 ? 9.789 15.945 22.047 1 80.38 241 LEU A N 1
ATOM 1874 C CA . LEU A 1 241 ? 8.422 15.539 21.75 1 80.38 241 LEU A CA 1
ATOM 1875 C C . LEU A 1 241 ? 8.383 14.562 20.578 1 80.38 241 LEU A C 1
ATOM 1877 O O . LEU A 1 241 ? 7.594 13.609 20.594 1 80.38 241 LEU A O 1
ATOM 1881 N N . GLY A 1 242 ? 9.195 14.883 19.625 1 81.62 242 GLY A N 1
ATOM 1882 C CA . GLY A 1 242 ? 9.312 13.953 18.516 1 81.62 242 GLY A CA 1
ATOM 1883 C C . GLY A 1 242 ? 9.828 12.586 18.922 1 81.62 242 GLY A C 1
ATOM 1884 O O . GLY A 1 242 ? 9.336 11.562 18.453 1 81.62 242 GLY A O 1
ATOM 1885 N N . PHE A 1 243 ? 10.742 12.609 19.859 1 83.19 243 PHE A N 1
ATOM 1886 C CA . PHE A 1 243 ? 11.305 11.367 20.375 1 83.19 243 PHE A CA 1
ATOM 1887 C C . PHE A 1 243 ? 10.234 10.555 21.094 1 83.19 243 PHE A C 1
ATOM 1889 O O . PHE A 1 243 ? 10.148 9.336 20.922 1 83.19 243 PHE A O 1
ATOM 1896 N N . LEU A 1 244 ? 9.516 11.195 21.859 1 79.06 244 LEU A N 1
ATOM 1897 C CA . LEU A 1 244 ? 8.445 10.523 22.594 1 79.06 244 LEU A CA 1
ATOM 1898 C C . LEU A 1 244 ? 7.418 9.938 21.625 1 79.06 244 LEU A C 1
ATOM 1900 O O . LEU A 1 244 ? 6.926 8.82 21.844 1 79.06 244 LEU A O 1
ATOM 1904 N N . SER A 1 245 ? 7.152 10.727 20.641 1 75.56 245 SER A N 1
ATOM 1905 C CA . SER A 1 245 ? 6.215 10.242 19.641 1 75.56 245 SER A CA 1
ATOM 1906 C C . SER A 1 245 ? 6.777 9.031 18.906 1 75.56 245 SER A C 1
ATOM 1908 O O . SER A 1 245 ? 6.031 8.109 18.562 1 75.56 245 SER A O 1
ATOM 1910 N N . SER A 1 246 ? 8.047 9.016 18.656 1 77.56 246 SER A N 1
ATOM 1911 C CA . SER A 1 246 ? 8.695 7.914 17.953 1 77.56 246 SER A CA 1
ATOM 1912 C C . SER A 1 246 ? 8.625 6.621 18.75 1 77.56 246 SER A C 1
ATOM 1914 O O . SER A 1 246 ? 8.594 5.527 18.188 1 77.56 246 SER A O 1
ATOM 1916 N N . ILE A 1 247 ? 8.562 6.719 20.062 1 78.31 247 ILE A N 1
ATOM 1917 C CA . ILE A 1 247 ? 8.414 5.535 20.906 1 78.31 247 ILE A CA 1
ATOM 1918 C C . ILE A 1 247 ? 7.062 4.875 20.625 1 78.31 247 ILE A C 1
ATOM 1920 O O . ILE A 1 247 ? 6.965 3.648 20.562 1 78.31 247 ILE A O 1
ATOM 1924 N N . GLY A 1 248 ? 6.109 5.695 20.516 1 74.69 248 GLY A N 1
ATOM 1925 C CA . GLY A 1 248 ? 4.805 5.164 20.141 1 74.69 248 GLY A CA 1
ATOM 1926 C C . GLY A 1 248 ? 4.812 4.457 18.812 1 74.69 248 GLY A C 1
ATOM 1927 O O . GLY A 1 248 ? 4.191 3.404 18.656 1 74.69 248 GLY A O 1
ATOM 1928 N N . ASP A 1 249 ? 5.562 4.996 17.906 1 73.69 249 ASP A N 1
ATOM 1929 C CA . ASP A 1 249 ? 5.648 4.395 16.578 1 73.69 249 ASP A CA 1
ATOM 1930 C C . ASP A 1 249 ? 6.383 3.057 16.625 1 73.69 249 ASP A C 1
ATOM 1932 O O . ASP A 1 249 ? 6.016 2.119 15.914 1 73.69 249 ASP A O 1
ATOM 1936 N N . VAL A 1 250 ? 7.391 3.027 17.422 1 77.56 250 VAL A N 1
ATOM 1937 C CA . VAL A 1 250 ? 8.148 1.789 17.578 1 77.56 250 VAL A CA 1
ATOM 1938 C C . VAL A 1 250 ? 7.258 0.716 18.203 1 77.56 250 VAL A C 1
ATOM 1940 O O . VAL A 1 250 ? 7.254 -0.433 17.75 1 77.56 250 VAL A O 1
ATOM 1943 N N . LEU A 1 251 ? 6.496 1.098 19.109 1 76.25 251 LEU A N 1
ATOM 1944 C CA . LEU A 1 251 ? 5.574 0.156 19.734 1 76.25 251 LEU A CA 1
ATOM 1945 C C . LEU A 1 251 ? 4.52 -0.314 18.75 1 76.25 251 LEU A C 1
ATOM 1947 O O . LEU A 1 251 ? 4.156 -1.493 18.719 1 76.25 251 LEU A O 1
ATOM 1951 N N . GLY A 1 252 ? 4.09 0.641 18.016 1 74.5 252 GLY A N 1
ATOM 1952 C CA . GLY A 1 252 ? 3.145 0.274 16.984 1 74.5 252 GLY A CA 1
ATOM 1953 C C . GLY A 1 252 ? 3.713 -0.71 15.977 1 74.5 252 GLY A C 1
ATOM 1954 O O . GLY A 1 252 ? 3.023 -1.638 15.547 1 74.5 252 GLY A O 1
ATOM 1955 N N . THR A 1 253 ? 4.941 -0.574 15.648 1 74.38 253 THR A N 1
ATOM 1956 C CA . THR A 1 253 ? 5.609 -1.467 14.711 1 74.38 253 THR A CA 1
ATOM 1957 C C . THR A 1 253 ? 5.785 -2.855 15.32 1 74.38 253 THR A C 1
ATOM 1959 O O . THR A 1 253 ? 5.598 -3.865 14.633 1 74.38 253 THR A O 1
ATOM 1962 N N . ILE A 1 254 ? 6.078 -2.875 16.547 1 77.5 254 ILE A N 1
ATOM 1963 C CA . ILE A 1 254 ? 6.254 -4.152 17.234 1 77.5 254 ILE A CA 1
ATOM 1964 C C . ILE A 1 254 ? 4.93 -4.914 17.25 1 77.5 254 ILE A C 1
ATOM 1966 O O . ILE A 1 254 ? 4.895 -6.113 16.969 1 77.5 254 ILE A O 1
ATOM 1970 N N . ILE A 1 255 ? 3.924 -4.25 17.531 1 72.62 255 ILE A N 1
ATOM 1971 C CA . ILE A 1 255 ? 2.604 -4.871 17.562 1 72.62 255 ILE A CA 1
ATOM 1972 C C . ILE A 1 255 ? 2.232 -5.363 16.172 1 72.62 255 ILE A C 1
ATOM 1974 O O . ILE A 1 255 ? 1.721 -6.477 16.016 1 72.62 255 ILE A O 1
ATOM 1978 N N . PHE A 1 256 ? 2.529 -4.656 15.219 1 68.81 256 PHE A N 1
ATOM 1979 C CA . PHE A 1 256 ? 2.23 -5.008 13.836 1 68.81 256 PHE A CA 1
ATOM 1980 C C . PHE A 1 256 ? 2.967 -6.277 13.43 1 68.81 256 PHE A C 1
ATOM 1982 O O . PHE A 1 256 ? 2.373 -7.188 12.852 1 68.81 256 PHE A O 1
ATOM 1989 N N . VAL A 1 257 ? 4.219 -6.32 13.734 1 69.5 257 VAL A N 1
ATOM 1990 C CA . VAL A 1 257 ? 5.043 -7.457 13.344 1 69.5 257 VAL A CA 1
ATOM 1991 C C . VAL A 1 257 ? 4.582 -8.711 14.094 1 69.5 257 VAL A C 1
ATOM 1993 O O . VAL A 1 257 ? 4.539 -9.797 13.523 1 69.5 257 VAL A O 1
ATOM 1996 N N . SER A 1 258 ? 4.238 -8.586 15.289 1 69.69 258 SER A N 1
ATOM 1997 C CA . SER A 1 258 ? 3.828 -9.727 16.109 1 69.69 258 SER A CA 1
ATOM 1998 C C . SER A 1 258 ? 2.498 -10.305 15.625 1 69.69 258 SER A C 1
ATOM 2000 O O . SER A 1 258 ? 2.303 -11.516 15.641 1 69.69 258 SER A O 1
ATOM 2002 N N . VAL A 1 259 ? 1.691 -9.445 15.102 1 63.19 259 VAL A N 1
ATOM 2003 C CA . VAL A 1 259 ? 0.35 -9.883 14.734 1 63.19 259 VAL A CA 1
ATOM 2004 C C . VAL A 1 259 ? 0.349 -10.383 13.289 1 63.19 259 VAL A C 1
ATOM 2006 O O . VAL A 1 259 ? -0.441 -11.258 12.93 1 63.19 259 VAL A O 1
ATOM 2009 N N . SER A 1 260 ? 1.092 -9.75 12.383 1 60.69 260 SER A N 1
ATOM 2010 C CA . SER A 1 260 ? 1.083 -10.102 10.969 1 60.69 260 SER A CA 1
ATOM 2011 C C . SER A 1 260 ? 1.587 -11.531 10.75 1 60.69 260 SER A C 1
ATOM 2013 O O . SER A 1 260 ? 1.373 -12.117 9.688 1 60.69 260 SER A O 1
ATOM 2015 N N . GLY A 1 261 ? 1.986 -12.227 11.727 1 59.38 261 GLY A N 1
ATOM 2016 C CA . GLY A 1 261 ? 2.498 -13.57 11.547 1 59.38 261 GLY A CA 1
ATOM 2017 C C . GLY A 1 261 ? 3.898 -13.609 10.969 1 59.38 261 GLY A C 1
ATOM 201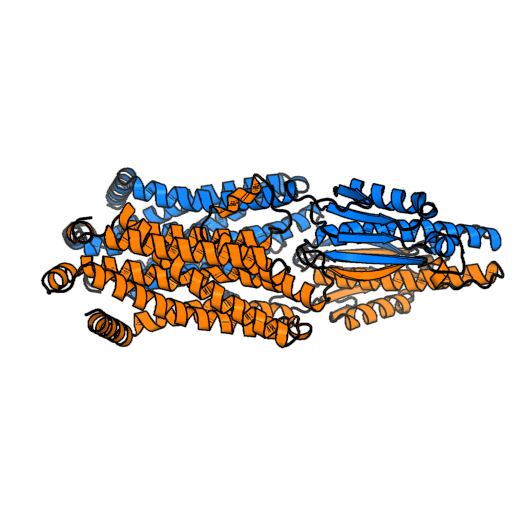8 O O . GLY A 1 261 ? 4.555 -14.648 10.977 1 59.38 261 GLY A O 1
ATOM 2019 N N . ILE A 1 262 ? 4.23 -12.516 10.227 1 59.19 262 ILE A N 1
ATOM 2020 C CA . ILE A 1 262 ? 5.574 -12.477 9.656 1 59.19 262 ILE A CA 1
ATOM 2021 C C . ILE A 1 262 ? 6.613 -12.586 10.766 1 59.19 262 ILE A C 1
ATOM 2023 O O . ILE A 1 262 ? 7.699 -13.133 10.555 1 59.19 262 ILE A O 1
ATOM 2027 N N . GLY A 1 263 ? 6.16 -12 11.922 1 58.66 263 GLY A N 1
ATOM 2028 C CA . GLY A 1 263 ? 7.035 -12.07 13.078 1 58.66 263 GLY A CA 1
ATOM 2029 C C . GLY A 1 263 ? 7.461 -13.484 13.422 1 58.66 263 GLY A C 1
ATOM 2030 O O . GLY A 1 263 ? 8.547 -13.703 13.969 1 58.66 263 GLY A O 1
ATOM 2031 N N . LEU A 1 264 ? 6.621 -14.328 12.93 1 57.69 264 LEU A N 1
ATOM 2032 C CA . LEU A 1 264 ? 6.926 -15.711 13.258 1 57.69 264 LEU A CA 1
ATOM 2033 C C . LEU A 1 264 ? 8.102 -16.234 12.43 1 57.69 264 LEU A C 1
ATOM 2035 O O . LEU A 1 264 ? 8.789 -17.156 12.844 1 57.69 264 LEU A O 1
ATOM 2039 N N . ALA A 1 265 ? 8.328 -15.594 11.391 1 65.31 265 ALA A N 1
ATOM 2040 C CA . ALA A 1 265 ? 9.391 -16.094 10.523 1 65.31 265 ALA A CA 1
ATOM 2041 C C . ALA A 1 265 ? 10.664 -15.273 10.695 1 65.31 265 ALA A C 1
ATOM 2043 O O . ALA A 1 265 ? 11.719 -15.625 10.156 1 65.31 265 ALA A O 1
ATOM 2044 N N . ILE A 1 266 ? 10.562 -14.242 11.578 1 73.56 266 ILE A N 1
ATOM 2045 C CA . ILE A 1 266 ? 11.711 -13.344 11.719 1 73.56 266 ILE A CA 1
ATOM 2046 C C . ILE A 1 266 ? 12.484 -13.695 12.984 1 73.56 266 ILE A C 1
ATOM 2048 O O . ILE A 1 266 ? 11.891 -13.875 14.055 1 73.56 266 ILE A O 1
ATOM 2052 N N . ASN A 1 267 ? 13.789 -13.883 12.805 1 77 267 ASN A N 1
ATOM 2053 C CA . ASN A 1 267 ? 14.656 -14.148 13.945 1 77 267 ASN A CA 1
ATOM 2054 C C . ASN A 1 267 ? 14.742 -12.953 14.883 1 77 267 ASN A C 1
ATOM 2056 O O . ASN A 1 267 ? 14.578 -11.805 14.453 1 77 267 ASN A O 1
ATOM 2060 N N . LEU A 1 268 ? 14.945 -13.18 16.188 1 76.38 268 LEU A N 1
ATOM 2061 C CA . LEU A 1 268 ? 15 -12.156 17.219 1 76.38 268 LEU A CA 1
ATOM 2062 C C . LEU A 1 268 ? 16.109 -11.141 16.922 1 76.38 268 LEU A C 1
ATOM 2064 O O . LEU A 1 268 ? 15.922 -9.945 17.141 1 76.38 268 LEU A O 1
ATOM 2068 N N . THR A 1 269 ? 17.266 -11.68 16.484 1 82.12 269 THR A N 1
ATOM 2069 C CA . THR A 1 269 ? 18.391 -10.797 16.188 1 82.12 269 THR A CA 1
ATOM 2070 C C . THR A 1 269 ? 18.047 -9.828 15.07 1 82.12 269 THR A C 1
ATOM 2072 O O . THR A 1 269 ? 18.359 -8.641 15.141 1 82.12 269 THR A O 1
ATOM 2075 N N . GLU A 1 270 ? 17.375 -10.328 14.078 1 82.62 270 GLU A N 1
ATOM 2076 C CA . GLU A 1 270 ? 16.969 -9.484 12.953 1 82.62 270 GLU A CA 1
ATOM 2077 C C . GLU A 1 270 ? 15.945 -8.445 13.383 1 82.62 270 GLU A C 1
ATOM 2079 O O . GLU A 1 270 ? 15.977 -7.301 12.922 1 82.62 270 GLU A O 1
ATOM 2084 N N . MET A 1 271 ? 15.125 -8.867 14.281 1 80.75 271 MET A N 1
ATOM 2085 C CA . MET A 1 271 ? 14.094 -7.953 14.773 1 80.75 271 MET A CA 1
ATOM 2086 C C . MET A 1 271 ? 14.711 -6.812 15.578 1 80.75 271 MET A C 1
ATOM 2088 O O . MET A 1 271 ? 14.336 -5.652 15.414 1 80.75 271 MET A O 1
ATOM 2092 N N . ILE A 1 272 ? 15.672 -7.141 16.391 1 84.44 272 ILE A N 1
ATOM 2093 C CA . ILE A 1 272 ? 16.328 -6.133 17.219 1 84.44 272 ILE A CA 1
ATOM 2094 C C . ILE A 1 272 ? 17.078 -5.148 16.344 1 84.44 272 ILE A C 1
ATOM 2096 O O . ILE A 1 272 ? 17.062 -3.941 16.594 1 84.44 272 ILE A O 1
ATOM 2100 N N . GLN A 1 273 ? 17.734 -5.676 15.375 1 86.75 273 GLN A N 1
ATOM 2101 C CA . GLN A 1 273 ? 18.469 -4.812 14.453 1 86.75 273 GLN A CA 1
ATOM 2102 C C . GLN A 1 273 ? 17.531 -3.879 13.703 1 86.75 273 GLN A C 1
ATOM 2104 O O . GLN A 1 273 ? 17.844 -2.703 13.508 1 86.75 273 GLN A O 1
ATOM 2109 N N . LEU A 1 274 ? 16.438 -4.469 13.352 1 86.38 274 LEU A N 1
ATOM 2110 C CA . LEU A 1 274 ? 15.438 -3.67 12.641 1 86.38 274 LEU A CA 1
ATOM 2111 C C . LEU A 1 274 ? 14.906 -2.551 13.531 1 86.38 274 LEU A C 1
ATOM 2113 O O . LEU A 1 274 ? 14.797 -1.403 13.094 1 86.38 274 LEU A O 1
ATOM 2117 N N . LEU A 1 275 ? 14.602 -2.893 14.734 1 86.25 275 LEU A N 1
ATOM 2118 C CA . LEU A 1 275 ? 14.062 -1.908 15.672 1 86.25 275 LEU A CA 1
ATOM 2119 C C . LEU A 1 275 ? 15.086 -0.812 15.953 1 86.25 275 LEU A C 1
ATOM 2121 O O . LEU A 1 275 ? 14.734 0.367 16.031 1 86.25 275 LEU A O 1
ATOM 2125 N N . ALA A 1 276 ? 16.281 -1.206 16.078 1 89.44 276 ALA A N 1
ATOM 2126 C CA . ALA A 1 276 ? 17.344 -0.23 16.297 1 89.44 276 ALA A CA 1
ATOM 2127 C C . ALA A 1 276 ? 17.469 0.729 15.117 1 89.44 276 ALA A C 1
ATOM 2129 O O . ALA A 1 276 ? 17.625 1.938 15.312 1 89.44 276 ALA A O 1
ATOM 2130 N N . LEU A 1 277 ? 17.375 0.172 13.992 1 91.25 277 LEU A N 1
ATOM 2131 C CA . LEU A 1 277 ? 17.469 0.988 12.789 1 91.25 277 LEU A CA 1
ATOM 2132 C C . LEU A 1 277 ? 16.297 1.954 12.688 1 91.25 277 LEU A C 1
ATOM 2134 O O . LEU A 1 277 ? 16.469 3.092 12.234 1 91.25 277 LEU A O 1
ATOM 2138 N N . ILE A 1 278 ? 15.172 1.491 13.086 1 89.38 278 ILE A N 1
ATOM 2139 C CA . ILE A 1 278 ? 13.984 2.338 13.07 1 89.38 278 ILE A CA 1
ATOM 2140 C C . ILE A 1 278 ? 14.188 3.523 14.016 1 89.38 278 ILE A C 1
ATOM 2142 O O . ILE A 1 278 ? 13.898 4.668 13.648 1 89.38 278 ILE A O 1
ATOM 2146 N N . VAL A 1 279 ? 14.711 3.242 15.133 1 88.12 279 VAL A N 1
ATOM 2147 C CA . VAL A 1 279 ? 14.938 4.285 16.125 1 88.12 279 VAL A CA 1
ATOM 2148 C C . VAL A 1 279 ? 15.945 5.301 15.594 1 88.12 279 VAL A C 1
ATOM 2150 O O . VAL A 1 279 ? 15.727 6.512 15.695 1 88.12 279 VAL A O 1
ATOM 2153 N N . ILE A 1 280 ? 16.953 4.816 15 1 91.38 280 ILE A N 1
ATOM 2154 C CA . ILE A 1 280 ? 17.984 5.695 14.453 1 91.38 280 ILE A CA 1
ATOM 2155 C C . ILE A 1 280 ? 17.391 6.566 13.352 1 91.38 280 ILE A C 1
ATOM 2157 O O . ILE A 1 280 ? 17.641 7.773 13.305 1 91.38 280 ILE A O 1
ATOM 2161 N N . THR A 1 281 ? 16.672 5.93 12.484 1 91.88 281 THR A N 1
ATOM 2162 C CA . THR A 1 281 ? 16.062 6.664 11.383 1 91.88 281 THR A CA 1
ATOM 2163 C C . THR A 1 281 ? 15.102 7.723 11.898 1 91.88 281 THR A C 1
ATOM 2165 O O . THR A 1 281 ? 15.047 8.836 11.367 1 91.88 281 THR A O 1
ATOM 2168 N N . TYR A 1 282 ? 14.375 7.41 12.961 1 88.56 282 TYR A N 1
ATOM 2169 C CA . TYR A 1 282 ? 13.453 8.375 13.555 1 88.56 282 TYR A CA 1
ATOM 2170 C C . TYR A 1 282 ? 14.211 9.555 14.156 1 88.56 282 TYR A C 1
ATOM 2172 O O . TYR A 1 282 ? 13.797 10.703 14.008 1 88.56 282 TYR A O 1
ATOM 2180 N N . LEU A 1 283 ? 15.273 9.242 14.797 1 90.31 283 LEU A N 1
ATOM 2181 C CA . LEU A 1 283 ? 16.062 10.297 15.406 1 90.31 283 LEU A CA 1
ATOM 2182 C C . LEU A 1 283 ? 16.594 11.258 14.352 1 90.31 283 LEU A C 1
ATOM 2184 O O . LEU A 1 283 ? 16.547 12.477 14.531 1 90.31 283 LEU A O 1
ATOM 2188 N N . ILE A 1 284 ? 17.016 10.719 13.281 1 93.75 284 ILE A N 1
ATOM 2189 C CA . ILE A 1 284 ? 17.547 11.555 12.203 1 93.75 284 ILE A CA 1
ATOM 2190 C C . ILE A 1 284 ? 16.391 12.32 11.555 1 93.75 284 ILE A C 1
ATOM 2192 O O . ILE A 1 284 ? 16.562 13.477 11.156 1 93.75 284 ILE A O 1
ATOM 2196 N N . SER A 1 285 ? 15.258 11.633 11.422 1 92 285 SER A N 1
ATOM 2197 C CA . SER A 1 285 ? 14.086 12.281 10.844 1 92 285 SER A CA 1
ATOM 2198 C C . SER A 1 285 ? 13.656 13.492 11.672 1 92 285 SER A C 1
ATOM 2200 O O . SER A 1 285 ? 13.234 14.508 11.117 1 92 285 SER A O 1
ATOM 2202 N N . ILE A 1 286 ? 13.758 13.398 12.961 1 90.06 286 ILE A N 1
ATOM 2203 C CA . ILE A 1 286 ? 13.422 14.5 13.867 1 90.06 286 ILE A CA 1
ATOM 2204 C C . ILE A 1 286 ? 14.359 15.68 13.625 1 90.06 286 ILE A C 1
ATOM 2206 O O . ILE A 1 286 ? 13.914 16.828 13.523 1 90.06 286 ILE A O 1
ATOM 2210 N N . LEU A 1 287 ? 15.602 15.336 13.492 1 92.06 287 LEU A N 1
ATOM 2211 C CA . LEU A 1 287 ? 16.594 16.375 13.234 1 92.06 287 LEU A CA 1
ATOM 2212 C C . LEU A 1 287 ? 16.344 17.047 11.891 1 92.06 287 LEU A C 1
ATOM 2214 O O . LEU A 1 287 ? 16.391 18.266 11.781 1 92.06 287 LEU A O 1
ATOM 2218 N N . LEU A 1 288 ? 16.047 16.25 10.945 1 93.88 288 LEU A N 1
ATOM 2219 C CA . LEU A 1 288 ? 15.773 16.781 9.617 1 93.88 288 LEU A CA 1
ATOM 2220 C C . LEU A 1 288 ? 14.523 17.656 9.617 1 93.88 288 LEU A C 1
ATOM 2222 O O . LEU A 1 288 ? 14.508 18.719 9.016 1 93.88 288 LEU A O 1
ATOM 2226 N N . THR A 1 289 ? 13.539 17.172 10.234 1 91.88 289 THR A N 1
ATOM 2227 C CA . THR A 1 289 ? 12.289 17.922 10.312 1 91.88 289 THR A CA 1
ATOM 2228 C C . THR A 1 289 ? 12.516 19.266 11 1 91.88 289 THR A C 1
ATOM 2230 O O . THR A 1 289 ? 11.992 20.297 10.547 1 91.88 289 THR A O 1
ATOM 2233 N N . GLY A 1 290 ? 13.203 19.219 12.109 1 91.69 290 GLY A N 1
ATOM 2234 C CA . GLY A 1 290 ? 13.539 20.469 12.789 1 91.69 290 GLY A CA 1
ATOM 2235 C C . GLY A 1 290 ? 14.297 21.438 11.906 1 91.69 290 GLY A C 1
ATOM 2236 O O . GLY A 1 290 ? 13.977 22.625 11.867 1 91.69 290 GLY A O 1
ATOM 2237 N N . SER A 1 291 ? 15.219 20.891 11.195 1 93.81 291 SER A N 1
ATOM 2238 C CA . SER A 1 291 ? 16.047 21.734 10.328 1 93.81 291 SER A CA 1
ATOM 2239 C C . SER A 1 291 ? 15.211 22.312 9.188 1 93.81 291 SER A C 1
ATOM 2241 O O . SER A 1 291 ? 15.32 23.516 8.883 1 93.81 291 SER A O 1
ATOM 2243 N N . LEU A 1 292 ? 14.422 21.5 8.586 1 93.06 292 LEU A N 1
ATOM 2244 C CA . LEU A 1 292 ? 13.594 21.953 7.477 1 93.06 292 LEU A CA 1
ATOM 2245 C C . LEU A 1 292 ? 12.562 22.969 7.945 1 93.06 292 LEU A C 1
ATOM 2247 O O . LEU A 1 292 ? 12.281 23.953 7.254 1 93.06 292 LEU A O 1
ATOM 2251 N N . SER A 1 293 ? 11.977 22.688 9.094 1 91.44 293 SER A N 1
ATOM 2252 C CA . SER A 1 293 ? 10.984 23.609 9.648 1 91.44 293 SER A CA 1
ATOM 2253 C C . SER A 1 293 ? 11.586 24.984 9.914 1 91.44 293 SER A C 1
ATOM 2255 O O . SER A 1 293 ? 10.984 26.016 9.586 1 91.44 293 SER A O 1
ATOM 2257 N N . LEU A 1 294 ? 12.742 25 10.492 1 91.12 294 LEU A N 1
ATOM 2258 C CA . LEU A 1 294 ? 13.414 26.266 10.789 1 91.12 294 LEU A CA 1
ATOM 2259 C C . LEU A 1 294 ? 13.812 26.984 9.5 1 91.12 294 LEU A C 1
ATOM 2261 O O . LEU A 1 294 ? 13.664 28.203 9.398 1 91.12 294 LEU A O 1
ATOM 2265 N N . ALA A 1 295 ? 14.297 26.219 8.57 1 91.88 295 ALA A N 1
ATOM 2266 C CA . ALA A 1 295 ? 14.703 26.812 7.297 1 91.88 295 ALA A CA 1
ATOM 2267 C C . ALA A 1 295 ? 13.516 27.422 6.566 1 91.88 295 ALA A C 1
ATOM 2269 O O . ALA A 1 295 ? 13.602 28.547 6.066 1 91.88 295 ALA A O 1
ATOM 2270 N N . LEU A 1 296 ? 12.492 26.703 6.551 1 89.81 296 LEU A N 1
ATOM 2271 C CA . LEU A 1 296 ? 11.305 27.203 5.859 1 89.81 296 LEU A CA 1
ATOM 2272 C C . LEU A 1 296 ? 10.695 28.375 6.613 1 89.81 296 LEU A C 1
ATOM 2274 O O . LEU A 1 296 ? 10.141 29.297 6 1 89.81 296 LEU A O 1
ATOM 2278 N N . LEU A 1 297 ? 10.734 28.281 7.926 1 87.31 297 LEU A N 1
ATOM 2279 C CA . LEU A 1 297 ? 10.273 29.422 8.727 1 87.31 297 LEU A CA 1
ATOM 2280 C C . LEU A 1 297 ? 11.086 30.672 8.422 1 87.31 297 LEU A C 1
ATOM 2282 O O . LEU A 1 297 ? 10.539 31.766 8.375 1 87.31 297 LEU A O 1
ATOM 2286 N N . TYR A 1 298 ? 12.344 30.469 8.25 1 85.56 298 TYR A N 1
ATOM 2287 C CA . TYR A 1 298 ? 13.227 31.578 7.906 1 85.56 298 TYR A CA 1
ATOM 2288 C C . TYR A 1 298 ? 12.891 32.125 6.531 1 85.56 298 TYR A C 1
ATOM 2290 O O . TYR A 1 298 ? 12.945 33.344 6.324 1 85.56 298 TYR A O 1
ATOM 2298 N N . ILE A 1 299 ? 12.523 31.328 5.629 1 86.06 299 ILE A N 1
ATOM 2299 C CA . ILE A 1 299 ? 12.273 31.719 4.25 1 86.06 299 ILE A CA 1
ATOM 2300 C C . ILE A 1 299 ? 10.891 32.375 4.141 1 86.06 299 ILE A C 1
ATOM 2302 O O . ILE A 1 299 ? 10.742 33.438 3.535 1 86.06 299 ILE A O 1
ATOM 2306 N N . PHE A 1 300 ? 9.859 31.703 4.758 1 82.12 300 PHE A N 1
ATOM 2307 C CA . PHE A 1 300 ? 8.484 32.125 4.535 1 82.12 300 PHE A CA 1
ATOM 2308 C C . PHE A 1 300 ? 8.055 33.125 5.598 1 82.12 300 PHE A C 1
ATOM 2310 O O . PHE A 1 300 ? 7.133 33.906 5.379 1 82.12 300 PHE A O 1
ATOM 2317 N N . GLY A 1 301 ? 8.594 33.062 6.785 1 77.88 301 GLY A N 1
ATOM 2318 C CA . GLY A 1 301 ? 8.18 33.938 7.867 1 77.88 301 GLY A CA 1
ATOM 2319 C C . GLY A 1 301 ? 7.277 33.281 8.875 1 77.88 301 GLY A C 1
ATOM 2320 O O . GLY A 1 301 ? 6.895 32.125 8.695 1 77.88 301 GLY A O 1
ATOM 2321 N N . GLY A 1 302 ? 6.926 34 9.945 1 72.94 302 GLY A N 1
ATOM 2322 C CA . GLY A 1 302 ? 6.27 33.375 11.086 1 72.94 302 GLY A CA 1
ATOM 2323 C C . GLY A 1 302 ? 4.801 33.719 11.195 1 72.94 302 GLY A C 1
ATOM 2324 O O . GLY A 1 302 ? 4.273 33.875 12.297 1 72.94 302 GLY A O 1
ATOM 2325 N N . SER A 1 303 ? 4.074 33.938 10.047 1 73.19 303 SER A N 1
ATOM 2326 C CA . SER A 1 303 ? 2.635 34.156 10.109 1 73.19 303 SER A CA 1
ATOM 2327 C C . SER A 1 303 ? 1.859 32.844 10.188 1 73.19 303 SER A C 1
ATOM 2329 O O . SER A 1 303 ? 2.396 31.781 9.875 1 73.19 303 SER A O 1
ATOM 2331 N N . ILE A 1 304 ? 0.678 32.844 10.75 1 71.25 304 ILE A N 1
ATOM 2332 C CA . ILE A 1 304 ? -0.151 31.656 10.898 1 71.25 304 ILE A CA 1
ATOM 2333 C C . ILE A 1 304 ? -0.346 30.984 9.539 1 71.25 304 ILE A C 1
ATOM 2335 O O . ILE A 1 304 ? -0.3 29.75 9.43 1 71.25 304 ILE A O 1
ATOM 2339 N N . ARG A 1 305 ? -0.471 31.781 8.609 1 72.5 305 ARG A N 1
ATOM 2340 C CA . ARG A 1 305 ? -0.646 31.266 7.254 1 72.5 305 ARG A CA 1
ATOM 2341 C C . ARG A 1 305 ? 0.61 30.547 6.777 1 72.5 305 ARG A C 1
ATOM 2343 O O . ARG A 1 305 ? 0.529 29.469 6.199 1 72.5 305 ARG A O 1
ATOM 2350 N N . ASN A 1 306 ? 1.696 31.172 6.977 1 76.56 306 ASN A N 1
ATOM 2351 C CA . ASN A 1 306 ? 2.963 30.594 6.535 1 76.56 306 ASN A CA 1
ATOM 2352 C C . ASN A 1 306 ? 3.273 29.297 7.266 1 76.56 306 ASN A C 1
ATOM 2354 O O . ASN A 1 306 ? 3.816 28.359 6.676 1 76.56 306 ASN A O 1
ATOM 2358 N N . ILE A 1 307 ? 2.85 29.219 8.477 1 78.44 307 ILE A N 1
ATOM 2359 C CA . ILE A 1 307 ? 3.111 28.031 9.266 1 78.44 307 ILE A CA 1
ATOM 2360 C C . ILE A 1 307 ? 2.295 26.859 8.719 1 78.44 307 ILE A C 1
ATOM 2362 O O . ILE A 1 307 ? 2.766 25.719 8.695 1 78.44 307 ILE A O 1
ATOM 2366 N N . GLN A 1 308 ? 1.193 27.188 8.312 1 73 308 GLN A N 1
ATOM 2367 C CA . GLN A 1 308 ? 0.363 26.141 7.734 1 73 308 GLN A CA 1
ATOM 2368 C C . GLN A 1 308 ? 0.957 25.625 6.426 1 73 308 GLN A C 1
ATOM 2370 O O . GLN A 1 308 ? 0.922 24.422 6.152 1 73 308 GLN A O 1
ATOM 2375 N N . ILE A 1 309 ? 1.473 26.547 5.68 1 76.12 309 ILE A N 1
ATOM 2376 C CA . ILE A 1 309 ? 2.125 26.156 4.434 1 76.12 309 ILE A CA 1
ATOM 2377 C C . ILE A 1 309 ? 3.336 25.281 4.738 1 76.12 309 ILE A C 1
ATOM 2379 O O . ILE A 1 309 ? 3.555 24.266 4.07 1 76.12 309 ILE A O 1
ATOM 2383 N N . ILE A 1 310 ? 4.066 25.719 5.723 1 81.94 310 ILE A N 1
ATOM 2384 C CA . ILE A 1 310 ? 5.254 24.953 6.098 1 81.94 310 ILE A CA 1
ATOM 2385 C C . ILE A 1 310 ? 4.855 23.562 6.562 1 81.94 310 ILE A C 1
ATOM 2387 O O . ILE A 1 310 ? 5.469 22.562 6.164 1 81.94 310 ILE A O 1
ATOM 2391 N N . ASN A 1 311 ? 3.816 23.5 7.336 1 77.62 311 ASN A N 1
ATOM 2392 C CA . ASN A 1 311 ? 3.312 22.219 7.801 1 77.62 311 ASN A CA 1
ATOM 2393 C C . ASN A 1 311 ? 2.918 21.312 6.633 1 77.62 311 ASN A C 1
ATOM 2395 O O . ASN A 1 311 ? 3.279 20.141 6.602 1 77.62 311 ASN A O 1
ATOM 2399 N N . PHE A 1 312 ? 2.326 21.891 5.832 1 73.38 312 PHE A N 1
ATOM 2400 C CA . PHE A 1 312 ? 1.844 21.125 4.684 1 73.38 312 PHE A CA 1
ATOM 2401 C C . PHE A 1 312 ? 3.008 20.609 3.848 1 73.38 312 PHE A C 1
ATOM 2403 O O . PHE A 1 312 ? 2.996 19.469 3.395 1 73.38 312 PHE A O 1
ATOM 2410 N N . LEU A 1 313 ? 3.951 21.438 3.537 1 78.25 313 LEU A N 1
ATOM 2411 C CA . LEU A 1 313 ? 5.109 21.062 2.736 1 78.25 313 LEU A CA 1
ATOM 2412 C C . LEU A 1 313 ? 5.871 19.922 3.391 1 78.25 313 LEU A C 1
ATOM 2414 O O . LEU A 1 313 ? 6.195 18.922 2.732 1 78.25 313 LEU A O 1
ATOM 2418 N N . ILE A 1 314 ? 6.055 20.078 4.613 1 82.81 314 ILE A N 1
ATOM 2419 C CA . ILE A 1 314 ? 6.828 19.078 5.336 1 82.81 314 ILE A CA 1
ATOM 2420 C C . ILE A 1 314 ? 6.07 17.75 5.352 1 82.81 314 ILE A C 1
ATOM 2422 O O . ILE A 1 314 ? 6.652 16.703 5.102 1 82.81 314 ILE A O 1
ATOM 2426 N N . LEU A 1 315 ? 4.801 17.797 5.57 1 76.88 315 LEU A N 1
ATOM 2427 C CA . LEU A 1 315 ? 3.988 16.594 5.59 1 76.88 315 LEU A CA 1
ATOM 2428 C C . LEU A 1 315 ? 3.932 15.953 4.203 1 76.88 315 LEU A C 1
ATOM 2430 O O . LEU A 1 315 ? 3.951 14.727 4.074 1 76.88 315 LEU A O 1
ATOM 2434 N N . SER A 1 316 ? 3.863 16.828 3.199 1 75.56 316 SER A N 1
ATOM 2435 C CA . SER A 1 316 ? 3.828 16.312 1.832 1 75.56 316 SER A CA 1
ATOM 2436 C C . SER A 1 316 ? 5.125 15.594 1.478 1 75.56 316 SER A C 1
ATOM 2438 O O . SER A 1 316 ? 5.102 14.547 0.834 1 75.56 316 SER A O 1
ATOM 2440 N N . PHE A 1 317 ? 6.266 16.141 1.913 1 81.19 317 PHE A N 1
ATOM 2441 C CA . PHE A 1 317 ? 7.547 15.492 1.674 1 81.19 317 PHE A CA 1
ATOM 2442 C C . PHE A 1 317 ? 7.617 14.156 2.398 1 81.19 317 PHE A C 1
ATOM 2444 O O . PHE A 1 317 ? 8.133 13.18 1.857 1 81.19 317 PHE A O 1
ATOM 2451 N N . GLY A 1 318 ? 7.105 14.172 3.607 1 80.06 318 GLY A N 1
ATOM 2452 C CA . GLY A 1 318 ? 7.062 12.93 4.363 1 80.06 318 GLY A CA 1
ATOM 2453 C C . GLY A 1 318 ? 6.207 11.859 3.707 1 80.06 318 GLY A C 1
ATOM 2454 O O . GLY A 1 318 ? 6.613 10.703 3.613 1 80.06 318 GLY A O 1
ATOM 2455 N N . MET A 1 319 ? 5.102 12.258 3.209 1 75.25 319 MET A N 1
ATOM 2456 C CA . MET A 1 319 ? 4.191 11.32 2.561 1 75.25 319 MET A CA 1
ATOM 2457 C C . MET A 1 319 ? 4.781 10.812 1.251 1 75.25 319 MET A C 1
ATOM 2459 O O . MET A 1 319 ? 4.676 9.625 0.942 1 75.25 319 MET A O 1
ATOM 2463 N N . ALA A 1 320 ? 5.355 11.703 0.517 1 76.88 320 ALA A N 1
ATOM 2464 C CA . ALA A 1 320 ? 6.004 11.297 -0.729 1 76.88 320 ALA A CA 1
ATOM 2465 C C . ALA A 1 320 ? 7.086 10.25 -0.474 1 76.88 320 ALA A C 1
ATOM 2467 O O . ALA A 1 320 ? 7.18 9.258 -1.198 1 76.88 320 ALA A O 1
ATOM 2468 N N . SER A 1 321 ? 7.859 10.516 0.557 1 83 321 SER A N 1
ATOM 2469 C CA . SER A 1 321 ? 8.922 9.578 0.896 1 83 321 SER A CA 1
ATOM 2470 C C . SER A 1 321 ? 8.359 8.211 1.265 1 83 321 SER A C 1
ATOM 2472 O O . SER A 1 321 ? 8.898 7.18 0.865 1 83 321 SER A O 1
ATOM 2474 N N . SER A 1 322 ? 7.285 8.242 1.999 1 77.5 322 SER A N 1
ATOM 2475 C CA . SER A 1 322 ? 6.66 6.992 2.428 1 77.5 322 SER A CA 1
ATOM 2476 C C . SER A 1 322 ? 6.145 6.195 1.233 1 77.5 322 SER A C 1
ATOM 2478 O O . SER A 1 322 ? 6.348 4.98 1.157 1 77.5 322 SER A O 1
ATOM 2480 N N . PHE A 1 323 ? 5.645 6.797 0.256 1 74.31 323 PHE A N 1
ATOM 2481 C CA . PHE A 1 323 ? 5.098 6.105 -0.904 1 74.31 323 PHE A CA 1
ATOM 2482 C C . PHE A 1 323 ? 6.211 5.621 -1.822 1 74.31 323 PHE A C 1
ATOM 2484 O O . PHE A 1 323 ? 6.117 4.535 -2.402 1 74.31 323 PHE A O 1
ATOM 2491 N N . ILE A 1 324 ? 7.184 6.426 -1.931 1 79.12 324 ILE A N 1
ATOM 2492 C CA . ILE A 1 324 ? 8.32 6.051 -2.762 1 79.12 324 ILE A CA 1
ATOM 2493 C C . ILE A 1 324 ? 8.961 4.777 -2.213 1 79.12 324 ILE A C 1
ATOM 2495 O O . ILE A 1 324 ? 9.344 3.887 -2.979 1 79.12 324 ILE A O 1
ATOM 2499 N N . SER A 1 325 ? 8.969 4.68 -0.958 1 81.62 325 SER A N 1
ATOM 2500 C CA . SER A 1 325 ? 9.625 3.547 -0.316 1 81.62 325 SER A CA 1
ATOM 2501 C C . SER A 1 325 ? 8.867 2.246 -0.58 1 81.62 325 SER A C 1
ATOM 2503 O O . SER A 1 325 ? 9.453 1.162 -0.525 1 81.62 325 SER A O 1
ATOM 2505 N N . LEU A 1 326 ? 7.645 2.291 -0.933 1 75.06 326 LEU A N 1
ATOM 2506 C CA . LEU A 1 326 ? 6.832 1.101 -1.163 1 75.06 326 LEU A CA 1
ATOM 2507 C C . LEU A 1 326 ? 7.156 0.475 -2.516 1 75.06 326 LEU A C 1
ATOM 2509 O O . LEU A 1 326 ? 7.066 -0.744 -2.678 1 75.06 326 LEU A O 1
ATOM 2513 N N . PHE A 1 327 ? 7.66 1.31 -3.428 1 73.06 327 PHE A N 1
ATOM 2514 C CA . PHE A 1 327 ? 7.691 0.807 -4.797 1 73.06 327 PHE A CA 1
ATOM 2515 C C . PHE A 1 327 ? 9.117 0.778 -5.328 1 73.06 327 PHE A C 1
ATOM 2517 O O . PHE A 1 327 ? 9.438 -0.005 -6.227 1 73.06 327 PHE A O 1
ATOM 2524 N N . ILE A 1 328 ? 9.953 1.542 -4.82 1 78.12 328 ILE A N 1
ATOM 2525 C CA . ILE A 1 328 ? 11.258 1.726 -5.434 1 78.12 328 ILE A CA 1
ATOM 2526 C C . ILE A 1 328 ? 12.203 0.618 -4.973 1 78.12 328 ILE A C 1
ATOM 2528 O O . ILE A 1 328 ? 12.188 0.225 -3.805 1 78.12 328 ILE A O 1
ATOM 2532 N N . ASN A 1 329 ? 12.844 0.109 -5.902 1 79.81 329 ASN A N 1
ATOM 2533 C CA . ASN A 1 329 ? 13.969 -0.786 -5.641 1 79.81 329 ASN A CA 1
ATOM 2534 C C . ASN A 1 329 ? 15.289 -0.025 -5.578 1 79.81 329 ASN A C 1
ATOM 2536 O O . ASN A 1 329 ? 15.805 0.419 -6.605 1 79.81 329 ASN A O 1
ATOM 2540 N N . THR A 1 330 ? 15.828 0.021 -4.453 1 81.06 330 THR A N 1
ATOM 2541 C CA . THR A 1 330 ? 17.016 0.845 -4.223 1 81.06 330 THR A CA 1
ATOM 2542 C C . THR A 1 330 ? 18.219 0.286 -4.973 1 81.06 330 THR A C 1
ATOM 2544 O O . THR A 1 330 ? 19.141 1.024 -5.301 1 81.06 330 THR A O 1
ATOM 2547 N N . ALA A 1 331 ? 18.219 -0.943 -5.297 1 79.12 331 ALA A N 1
ATOM 2548 C CA . ALA A 1 331 ? 19.375 -1.583 -5.926 1 79.12 331 ALA A CA 1
ATOM 2549 C C . ALA A 1 331 ? 19.453 -1.235 -7.406 1 79.12 331 ALA A C 1
ATOM 2551 O O . ALA A 1 331 ? 20.516 -1.368 -8.023 1 79.12 331 ALA A O 1
ATOM 2552 N N . GLN A 1 332 ? 18.328 -0.76 -7.98 1 78.81 332 GLN A N 1
ATOM 2553 C CA . GLN A 1 332 ? 18.312 -0.474 -9.414 1 78.81 332 GLN A CA 1
ATOM 2554 C C . GLN A 1 332 ? 18.094 1.014 -9.672 1 78.81 332 GLN A C 1
ATOM 2556 O O . GLN A 1 332 ? 17.578 1.396 -10.727 1 78.81 332 GLN A O 1
ATOM 2561 N N . LEU A 1 333 ? 18.406 1.739 -8.773 1 79.5 333 LEU A N 1
ATOM 2562 C CA . LEU A 1 333 ? 18.219 3.176 -8.938 1 79.5 333 LEU A CA 1
ATOM 2563 C C . LEU A 1 333 ? 19.328 3.781 -9.789 1 79.5 333 LEU A C 1
ATOM 2565 O O . LEU A 1 333 ? 20.5 3.721 -9.422 1 79.5 333 LEU A O 1
ATOM 2569 N N . SER A 1 334 ? 18.969 4.035 -10.984 1 78.94 334 SER A N 1
ATOM 2570 C CA . SER A 1 334 ? 19.906 4.695 -11.891 1 78.94 334 SER A CA 1
ATOM 2571 C C . SER A 1 334 ? 19.375 6.047 -12.352 1 78.94 334 SER A C 1
ATOM 2573 O O . SER A 1 334 ? 18.219 6.379 -12.094 1 78.94 334 SER A O 1
ATOM 2575 N N . PHE A 1 335 ? 20.281 6.789 -12.953 1 78.12 335 PHE A N 1
ATOM 2576 C CA . PHE A 1 335 ? 19.859 8.086 -13.477 1 78.12 335 PHE A CA 1
ATOM 2577 C C . PHE A 1 335 ? 18.844 7.906 -14.594 1 78.12 335 PHE A C 1
ATOM 2579 O O . PHE A 1 335 ? 19 7.031 -15.453 1 78.12 335 PHE A O 1
ATOM 2586 N N . PRO A 1 336 ? 17.672 8.656 -14.438 1 79.5 336 PRO A N 1
ATOM 2587 C CA . PRO A 1 336 ? 17.266 9.883 -13.75 1 79.5 336 PRO A CA 1
ATOM 2588 C C . PRO A 1 336 ? 16.453 9.602 -12.484 1 79.5 336 PRO A C 1
ATOM 2590 O O . PRO A 1 336 ? 16.172 10.523 -11.719 1 79.5 336 PRO A O 1
ATOM 2593 N N . LEU A 1 337 ? 16.172 8.391 -12.195 1 80.56 337 LEU A N 1
ATOM 2594 C CA . LEU A 1 337 ? 15.344 8.07 -11.047 1 80.56 337 LEU A CA 1
ATOM 2595 C C . LEU A 1 337 ? 16.078 8.352 -9.742 1 80.56 337 LEU A C 1
ATOM 2597 O O . LEU A 1 337 ? 15.453 8.594 -8.703 1 80.56 337 LEU A O 1
ATOM 2601 N N . SER A 1 338 ? 17.391 8.43 -9.859 1 83.5 338 SER A N 1
ATOM 2602 C CA . SER A 1 338 ? 18.188 8.695 -8.664 1 83.5 338 SER A CA 1
ATOM 2603 C C . SER A 1 338 ? 17.953 10.117 -8.156 1 83.5 338 SER A C 1
ATOM 2605 O O . SER A 1 338 ? 18.297 10.438 -7.016 1 83.5 338 SER A O 1
ATOM 2607 N N . LEU A 1 339 ? 17.281 10.961 -8.883 1 83.5 339 LEU A N 1
ATOM 2608 C CA . LEU A 1 339 ? 17 12.344 -8.484 1 83.5 339 LEU A CA 1
ATOM 2609 C C . LEU A 1 339 ? 15.953 12.391 -7.383 1 83.5 339 LEU A C 1
ATOM 2611 O O . LEU A 1 339 ? 15.766 13.43 -6.742 1 83.5 339 LEU A O 1
ATOM 2615 N N . ILE A 1 340 ? 15.406 11.281 -7.148 1 84.56 340 ILE A N 1
ATOM 2616 C CA . ILE A 1 340 ? 14.383 11.227 -6.105 1 84.56 340 ILE A CA 1
ATOM 2617 C C . ILE A 1 340 ? 15.023 11.5 -4.746 1 84.56 340 ILE A C 1
ATOM 2619 O O . ILE A 1 340 ? 14.344 11.914 -3.803 1 84.56 340 ILE A O 1
ATOM 2623 N N . TYR A 1 341 ? 16.375 11.367 -4.695 1 87.81 341 TYR A N 1
ATOM 2624 C CA . TYR A 1 341 ? 17.078 11.586 -3.443 1 87.81 341 TYR A CA 1
ATOM 2625 C C . TYR A 1 341 ? 17.078 13.055 -3.061 1 87.81 341 TYR A C 1
ATOM 2627 O O . TYR A 1 341 ? 17.391 13.414 -1.923 1 87.81 341 TYR A O 1
ATOM 2635 N N . ILE A 1 342 ? 16.594 13.891 -3.934 1 87.44 342 ILE A N 1
ATOM 2636 C CA . ILE A 1 342 ? 16.562 15.328 -3.66 1 87.44 342 ILE A CA 1
ATOM 2637 C C . ILE A 1 342 ? 15.367 15.648 -2.762 1 87.44 342 ILE A C 1
ATOM 2639 O O . ILE A 1 342 ? 15.391 16.625 -2.021 1 87.44 342 ILE A O 1
ATOM 2643 N N . ILE A 1 343 ? 14.367 14.852 -2.832 1 85.62 343 ILE A N 1
ATOM 2644 C CA . ILE A 1 343 ? 13.188 15.055 -2.002 1 85.62 343 ILE A CA 1
ATOM 2645 C C . ILE A 1 343 ? 13.523 14.742 -0.544 1 85.62 343 ILE A C 1
ATOM 2647 O O . ILE A 1 343 ? 14.008 13.648 -0.231 1 85.62 343 ILE A O 1
ATOM 2651 N N . PRO A 1 344 ? 13.211 15.672 0.283 1 89.31 344 PRO A N 1
ATOM 2652 C CA . PRO A 1 344 ? 13.531 15.43 1.691 1 89.31 344 PRO A CA 1
ATOM 2653 C C . PRO A 1 344 ? 12.859 14.18 2.246 1 89.31 344 PRO A C 1
ATOM 2655 O O . PRO A 1 344 ? 11.711 13.883 1.899 1 89.31 344 PRO A O 1
ATOM 2658 N N . TYR A 1 345 ? 13.531 13.5 3.115 1 90.88 345 TYR A N 1
ATOM 2659 C CA . TYR A 1 345 ? 13.086 12.312 3.84 1 90.88 345 TYR A CA 1
ATOM 2660 C C . TYR A 1 345 ? 13.289 11.055 3.004 1 90.88 345 TYR A C 1
ATOM 2662 O O . TYR A 1 345 ? 13.266 9.945 3.529 1 90.88 345 TYR A O 1
ATOM 2670 N N . VAL A 1 346 ? 13.43 11.211 1.687 1 89.75 346 VAL A N 1
ATOM 2671 C CA . VAL A 1 346 ? 13.609 10.039 0.834 1 89.75 346 VAL A CA 1
ATOM 2672 C C . VAL A 1 346 ? 14.93 9.352 1.167 1 89.75 346 VAL A C 1
ATOM 2674 O O . VAL A 1 346 ? 15.023 8.125 1.169 1 89.75 346 VAL A O 1
ATOM 2677 N N . GLN A 1 347 ? 15.93 10.133 1.465 1 93.44 347 GLN A N 1
ATOM 2678 C CA . GLN A 1 347 ? 17.234 9.594 1.84 1 93.44 347 GLN A CA 1
ATOM 2679 C C . GLN A 1 347 ? 17.125 8.719 3.084 1 93.44 347 GLN A C 1
ATOM 2681 O O . GLN A 1 347 ? 17.828 7.719 3.209 1 93.44 347 GLN A O 1
ATOM 2686 N N . LEU A 1 348 ? 16.25 9.094 3.943 1 93.25 348 LEU A N 1
ATOM 2687 C CA . LEU A 1 348 ? 16.078 8.336 5.18 1 93.25 348 LEU A CA 1
ATOM 2688 C C . LEU A 1 348 ? 15.336 7.031 4.918 1 93.25 348 LEU A C 1
ATOM 2690 O O . LEU A 1 348 ? 15.75 5.969 5.387 1 93.25 348 LEU A O 1
ATOM 2694 N N . SER A 1 349 ? 14.297 7.137 4.176 1 91.5 349 SER A N 1
ATOM 2695 C CA . SER A 1 349 ? 13.523 5.941 3.881 1 91.5 349 SER A CA 1
ATOM 2696 C C . SER A 1 349 ? 14.32 4.949 3.043 1 91.5 349 SER A C 1
ATOM 2698 O O . SER A 1 349 ? 14.336 3.752 3.334 1 91.5 349 SER A O 1
ATOM 2700 N N . LEU A 1 350 ? 14.969 5.48 2.057 1 91.62 350 LEU A N 1
ATOM 2701 C CA . LEU A 1 350 ? 15.742 4.598 1.197 1 91.62 350 LEU A CA 1
ATOM 2702 C C . LEU A 1 350 ? 16.984 4.082 1.924 1 91.62 350 LEU A C 1
ATOM 2704 O O . LEU A 1 350 ? 17.438 2.961 1.681 1 91.62 350 LEU A O 1
ATOM 2708 N N . GLY A 1 351 ? 17.547 4.938 2.77 1 93.81 351 GLY A N 1
ATOM 2709 C CA . GLY A 1 351 ? 18.641 4.457 3.604 1 93.81 351 GLY A CA 1
ATOM 2710 C C . GLY A 1 351 ? 18.219 3.33 4.531 1 93.81 351 GLY A C 1
ATOM 2711 O O . GLY A 1 351 ? 18.969 2.359 4.707 1 93.81 351 GLY A O 1
ATOM 2712 N N . PHE A 1 352 ? 17.094 3.453 5.062 1 93.44 352 PHE A N 1
ATOM 2713 C CA . PHE A 1 352 ? 16.516 2.416 5.91 1 93.44 352 PHE A CA 1
ATOM 2714 C C . PHE A 1 352 ? 16.328 1.118 5.129 1 93.44 352 PHE A C 1
ATOM 2716 O O . PHE A 1 352 ? 16.75 0.051 5.586 1 93.44 352 PHE A O 1
ATOM 2723 N N . LEU A 1 353 ? 15.844 1.196 3.955 1 92.56 353 LEU A N 1
ATOM 2724 C CA . LEU A 1 353 ? 15.617 0.017 3.129 1 92.56 353 LEU A CA 1
ATOM 2725 C C . LEU A 1 353 ? 16.938 -0.59 2.668 1 92.56 353 LEU A C 1
ATOM 2727 O O . LEU A 1 353 ? 17.078 -1.814 2.611 1 92.56 353 LEU A O 1
ATOM 2731 N N . SER A 1 354 ? 17.859 0.269 2.328 1 92.56 354 SER A N 1
ATOM 2732 C CA . SER A 1 354 ? 19.141 -0.223 1.85 1 92.56 354 SER A CA 1
ATOM 2733 C C . SER A 1 354 ? 19.844 -1.075 2.906 1 92.56 354 SER A C 1
ATOM 2735 O O . SER A 1 354 ? 20.5 -2.066 2.578 1 92.56 354 SER A O 1
ATOM 2737 N N . TYR A 1 355 ? 19.656 -0.715 4.117 1 92.69 355 TYR A N 1
ATOM 2738 C CA . TYR A 1 355 ? 20.25 -1.514 5.188 1 92.69 355 TYR A CA 1
ATOM 2739 C C . TYR A 1 355 ? 19.641 -2.908 5.23 1 92.69 355 TYR A C 1
ATOM 2741 O O . TYR A 1 355 ? 20.359 -3.908 5.285 1 92.69 355 TYR A O 1
ATOM 2749 N N . VAL A 1 356 ? 18.375 -2.961 5.188 1 89.75 356 VAL A N 1
ATOM 2750 C CA . VAL A 1 356 ? 17.672 -4.23 5.293 1 89.75 356 VAL A CA 1
ATOM 2751 C C . VAL A 1 356 ? 17.953 -5.09 4.062 1 89.75 356 VAL A C 1
ATOM 2753 O O . VAL A 1 356 ? 18.047 -6.316 4.16 1 89.75 356 VAL A O 1
ATOM 2756 N N . PHE A 1 357 ? 18.141 -4.418 2.893 1 90.88 357 PHE A N 1
ATOM 2757 C CA . PHE A 1 357 ? 18.375 -5.141 1.647 1 90.88 357 PHE A CA 1
ATOM 2758 C C . PHE A 1 357 ? 19.812 -5.637 1.572 1 90.88 357 PHE A C 1
ATOM 2760 O O . PHE A 1 357 ? 20.172 -6.375 0.654 1 90.88 357 PHE A O 1
ATOM 2767 N N . GLY A 1 358 ? 20.641 -5.238 2.494 1 88.88 358 GLY A N 1
ATOM 2768 C CA . GLY A 1 358 ? 22 -5.758 2.559 1 88.88 358 GLY A CA 1
ATOM 2769 C C . GLY A 1 358 ? 23.047 -4.777 2.047 1 88.88 358 GLY A C 1
ATOM 2770 O O . GLY A 1 358 ? 24.234 -5.102 1.98 1 88.88 358 GLY A O 1
ATOM 2771 N N . SER A 1 359 ? 22.625 -3.641 1.597 1 89.88 359 SER A N 1
ATOM 2772 C CA . SER A 1 359 ? 23.562 -2.594 1.188 1 89.88 359 SER A CA 1
ATOM 2773 C C . SER A 1 359 ? 23.875 -1.652 2.346 1 89.88 359 SER A C 1
ATOM 2775 O O . SER A 1 359 ? 23.484 -0.487 2.332 1 89.88 359 SER A O 1
ATOM 2777 N N . ILE A 1 360 ? 24.703 -2.057 3.199 1 92 360 ILE A N 1
ATOM 2778 C CA . ILE A 1 360 ? 24.969 -1.378 4.465 1 92 360 ILE A CA 1
ATOM 2779 C C . ILE A 1 360 ? 25.734 -0.083 4.211 1 92 360 ILE A C 1
ATOM 2781 O O . ILE A 1 360 ? 25.469 0.941 4.84 1 92 360 ILE A O 1
ATOM 2785 N N . GLN A 1 361 ? 26.594 -0.101 3.24 1 92.62 361 GLN A N 1
ATOM 2786 C CA . GLN A 1 361 ? 27.406 1.079 2.959 1 92.62 361 GLN A CA 1
ATOM 2787 C C . GLN A 1 361 ? 26.547 2.223 2.426 1 92.62 361 GLN A C 1
ATOM 2789 O O . GLN A 1 361 ? 26.703 3.371 2.842 1 92.62 361 GLN A O 1
ATOM 2794 N N . GLU A 1 362 ? 25.703 1.84 1.562 1 91.44 362 GLU A N 1
ATOM 2795 C CA . GLU A 1 362 ? 24.812 2.855 1.015 1 91.44 362 GLU A CA 1
ATOM 2796 C C . GLU A 1 362 ? 23.891 3.422 2.092 1 91.44 362 GLU A C 1
ATOM 2798 O O . GLU A 1 362 ? 23.578 4.613 2.084 1 91.44 362 GLU A O 1
ATOM 2803 N N . SER A 1 363 ? 23.438 2.572 2.979 1 94.12 363 SER A N 1
ATOM 2804 C CA . SER A 1 363 ? 22.578 3 4.074 1 94.12 363 SER A CA 1
ATOM 2805 C C . SER A 1 363 ? 23.297 3.984 4.992 1 94.12 363 SER A C 1
ATOM 2807 O O . SER A 1 363 ? 22.781 5.066 5.273 1 94.12 363 SER A O 1
ATOM 2809 N N . ILE A 1 364 ? 24.5 3.625 5.406 1 95.62 364 ILE A N 1
ATOM 2810 C CA . ILE A 1 364 ? 25.266 4.477 6.312 1 95.62 364 ILE A CA 1
ATOM 2811 C C . ILE A 1 364 ? 25.547 5.816 5.641 1 95.62 364 ILE A C 1
ATOM 2813 O O . ILE A 1 364 ? 25.453 6.867 6.273 1 95.62 364 ILE A O 1
ATOM 2817 N N . PHE A 1 365 ? 25.828 5.742 4.367 1 95.75 365 PHE A N 1
ATOM 2818 C CA . PHE A 1 365 ? 26.109 6.961 3.625 1 95.75 365 PHE A CA 1
ATOM 2819 C C . PHE A 1 365 ? 24.891 7.879 3.598 1 95.75 365 PHE A C 1
ATOM 2821 O O . PHE A 1 365 ? 25 9.07 3.893 1 95.75 365 PHE A O 1
ATOM 2828 N N . SER A 1 366 ? 23.781 7.352 3.232 1 95 366 SER A N 1
ATOM 2829 C CA . SER A 1 366 ? 22.562 8.148 3.129 1 95 366 SER A CA 1
ATOM 2830 C C . SER A 1 366 ? 22.172 8.734 4.48 1 95 366 SER A C 1
ATOM 2832 O O . SER A 1 366 ? 21.828 9.914 4.578 1 95 366 SER A O 1
ATOM 2834 N N . LEU A 1 367 ? 22.25 7.969 5.559 1 95.69 367 LEU A N 1
ATOM 2835 C CA . LEU A 1 367 ? 21.859 8.414 6.891 1 95.69 367 LEU A CA 1
ATOM 2836 C C . LEU A 1 367 ? 22.844 9.438 7.434 1 95.69 367 LEU A C 1
ATOM 2838 O O . LEU A 1 367 ? 22.453 10.438 8.039 1 95.69 367 LEU A O 1
ATOM 2842 N N . LEU A 1 368 ? 24.109 9.195 7.156 1 96.75 368 LEU A N 1
ATOM 2843 C CA . LEU A 1 368 ? 25.141 10.109 7.641 1 96.75 368 LEU A CA 1
ATOM 2844 C C . LEU A 1 368 ? 25.062 11.445 6.914 1 96.75 368 LEU A C 1
ATOM 2846 O O . LEU A 1 368 ? 25.141 12.5 7.543 1 96.75 368 LEU A O 1
ATOM 2850 N N . VAL A 1 369 ? 24.938 11.367 5.609 1 96.25 369 VAL A N 1
ATOM 2851 C CA . VAL A 1 369 ? 24.859 12.594 4.824 1 96.25 369 VAL A CA 1
ATOM 2852 C C . VAL A 1 369 ? 23.641 13.406 5.25 1 96.25 369 VAL A C 1
ATOM 2854 O O . VAL A 1 369 ? 23.719 14.633 5.379 1 96.25 369 VAL A O 1
ATOM 2857 N N . THR A 1 370 ? 22.531 12.742 5.465 1 96.06 370 THR A N 1
ATOM 2858 C CA . THR A 1 370 ? 21.328 13.445 5.895 1 96.06 370 THR A CA 1
ATOM 2859 C C . THR A 1 370 ? 21.531 14.07 7.27 1 96.06 370 THR A C 1
ATOM 2861 O O . THR A 1 370 ? 21.062 15.18 7.523 1 96.06 370 THR A O 1
ATOM 2864 N N . THR A 1 371 ? 22.188 13.367 8.164 1 96.62 371 THR A N 1
ATOM 2865 C CA . THR A 1 371 ? 22.469 13.906 9.492 1 96.62 371 THR A CA 1
ATOM 2866 C C . THR A 1 371 ? 23.344 15.148 9.398 1 96.62 371 THR A C 1
ATOM 2868 O O . THR A 1 371 ? 23.047 16.172 10.023 1 96.62 371 THR A O 1
ATOM 2871 N N . ILE A 1 372 ? 24.328 15.07 8.57 1 97.19 372 ILE A N 1
ATOM 2872 C CA . ILE A 1 372 ? 25.266 16.188 8.422 1 97.19 372 ILE A CA 1
ATOM 2873 C C . ILE A 1 372 ? 24.547 17.391 7.82 1 97.19 372 ILE A C 1
ATOM 2875 O O . ILE A 1 372 ? 24.672 18.5 8.32 1 97.19 372 ILE A O 1
ATOM 2879 N N . ILE A 1 373 ? 23.781 17.125 6.832 1 95.94 373 ILE A N 1
ATOM 2880 C CA . ILE A 1 373 ? 23.047 18.219 6.172 1 95.94 373 ILE A CA 1
ATOM 2881 C C . ILE A 1 373 ? 22.078 18.844 7.152 1 95.94 373 ILE A C 1
ATOM 2883 O O . ILE A 1 373 ? 21.906 20.062 7.176 1 95.94 373 ILE A O 1
ATOM 2887 N N . SER A 1 374 ? 21.406 18.047 7.922 1 95.5 374 SER A N 1
ATOM 2888 C CA . SER A 1 374 ? 20.438 18.562 8.898 1 95.5 374 SER A CA 1
ATOM 2889 C C . SER A 1 374 ? 21.141 19.422 9.945 1 95.5 374 SER A C 1
ATOM 2891 O O . SER A 1 374 ? 20.656 20.5 10.281 1 95.5 374 SER A O 1
ATOM 2893 N N . VAL A 1 375 ? 22.297 18.984 10.43 1 95.12 375 VAL A N 1
ATOM 2894 C CA . VAL A 1 375 ? 23.031 19.734 11.445 1 95.12 375 VAL A CA 1
ATOM 2895 C C . VAL A 1 375 ? 23.562 21.031 10.844 1 95.12 375 VAL A C 1
ATOM 2897 O O . VAL A 1 375 ? 23.453 22.094 11.461 1 95.12 375 VAL A O 1
ATOM 2900 N N . VAL A 1 376 ? 24.078 20.953 9.656 1 96 376 VAL A N 1
ATOM 2901 C CA . VAL A 1 376 ? 24.609 22.141 8.992 1 96 376 VAL A CA 1
ATOM 2902 C C . VAL A 1 376 ? 23.484 23.141 8.75 1 96 376 VAL A C 1
ATOM 2904 O O . VAL A 1 376 ? 23.656 24.344 8.977 1 96 376 VAL A O 1
ATOM 2907 N N . LEU A 1 377 ? 22.359 22.625 8.328 1 94.88 377 LEU A N 1
ATOM 2908 C CA . LEU A 1 377 ? 21.234 23.5 8.07 1 94.88 377 LEU A CA 1
ATOM 2909 C C . LEU A 1 377 ? 20.75 24.156 9.359 1 94.88 377 LEU A C 1
ATOM 2911 O O . LEU A 1 377 ? 20.391 25.344 9.367 1 94.88 377 LEU A O 1
ATOM 2915 N N . ILE A 1 378 ? 20.719 23.438 10.414 1 93.75 378 ILE A N 1
ATOM 2916 C CA . ILE A 1 378 ? 20.312 23.984 11.711 1 93.75 378 ILE A CA 1
ATOM 2917 C C . ILE A 1 378 ? 21.266 25.094 12.125 1 93.75 378 ILE A C 1
ATOM 2919 O O . ILE A 1 378 ? 20.844 26.172 12.523 1 93.75 378 ILE A O 1
ATOM 2923 N N . ILE A 1 379 ? 22.578 24.859 12 1 92.75 379 ILE A N 1
ATOM 2924 C CA . ILE A 1 379 ? 23.578 25.828 12.406 1 92.75 379 ILE A CA 1
ATOM 2925 C C . ILE A 1 379 ? 23.484 27.078 11.523 1 92.75 379 ILE A C 1
ATOM 2927 O O . ILE A 1 379 ? 23.516 28.203 12.023 1 92.75 379 ILE A O 1
ATOM 2931 N N . LEU A 1 380 ? 23.281 26.844 10.273 1 92.88 380 LEU A N 1
ATOM 2932 C CA . LEU A 1 380 ? 23.203 27.953 9.336 1 92.88 380 LEU A CA 1
ATOM 2933 C C . LEU A 1 380 ? 21.969 28.828 9.625 1 92.88 380 LEU A C 1
ATOM 2935 O O . LEU A 1 380 ? 22.047 30.047 9.602 1 92.88 380 LEU A O 1
ATOM 2939 N N . VAL A 1 381 ? 20.891 28.141 9.914 1 90.31 381 VAL A N 1
ATOM 2940 C CA . VAL A 1 381 ? 19.641 28.875 10.125 1 90.31 381 VAL A CA 1
ATOM 2941 C C . VAL A 1 381 ? 19.688 29.609 11.469 1 90.31 381 VAL A C 1
ATOM 2943 O O . VAL A 1 381 ? 19.266 30.766 11.578 1 90.31 381 VAL A O 1
ATOM 2946 N N . ILE A 1 382 ? 20.234 29 12.508 1 86.25 382 ILE A N 1
ATOM 2947 C CA . ILE A 1 382 ? 20.328 29.609 13.828 1 86.25 382 ILE A CA 1
ATOM 2948 C C . ILE A 1 382 ? 21.25 30.828 13.758 1 86.25 382 ILE A C 1
ATOM 2950 O O . ILE A 1 382 ? 20.969 31.859 14.398 1 86.25 382 ILE A O 1
ATOM 2954 N N . ARG A 1 383 ? 22.234 30.766 12.984 1 86.62 383 ARG A N 1
ATOM 2955 C CA . ARG A 1 383 ? 23.172 31.875 12.859 1 86.62 383 ARG A CA 1
ATOM 2956 C C . ARG A 1 383 ? 22.562 33.031 12.07 1 86.62 383 ARG A C 1
ATOM 2958 O O . ARG A 1 383 ? 22.906 34.188 12.273 1 86.62 383 ARG A O 1
ATOM 2965 N N . SER A 1 384 ? 21.688 32.625 11.242 1 85.25 384 SER A N 1
ATOM 2966 C CA . SER A 1 384 ? 21.094 33.656 10.383 1 85.25 384 SER A CA 1
ATOM 2967 C C . SER A 1 384 ? 19.922 34.344 11.078 1 85.25 384 SER A C 1
ATOM 2969 O O . SER A 1 384 ? 19.5 35.438 10.664 1 85.25 384 SER A O 1
ATOM 2971 N N . PHE A 1 385 ? 19.359 33.656 12.047 1 78.62 385 PHE A N 1
ATOM 2972 C CA . PHE A 1 385 ? 18.219 34.25 12.727 1 78.62 385 PHE A CA 1
ATOM 2973 C C . PHE A 1 385 ? 18.625 35.438 13.57 1 78.62 385 PHE A C 1
ATOM 2975 O O . PHE A 1 385 ? 19.578 35.344 14.352 1 78.62 385 PHE A O 1
ATOM 2982 N N . ASP A 1 386 ? 18.156 36.562 13.148 1 72 386 ASP A N 1
ATOM 2983 C CA . ASP A 1 386 ? 18.359 37.781 13.945 1 72 386 ASP A CA 1
ATOM 2984 C C . ASP A 1 386 ? 17.062 38.188 14.633 1 72 386 ASP A C 1
ATOM 2986 O O . ASP A 1 386 ? 15.969 37.781 14.242 1 72 386 ASP A O 1
ATOM 2990 N N . SER A 1 387 ? 17.234 38.844 15.828 1 62.94 387 SER A N 1
ATOM 2991 C CA . SER A 1 387 ? 16.109 39.25 16.641 1 62.94 387 SER A CA 1
ATOM 2992 C C . SER A 1 387 ? 15.078 40.031 15.82 1 62.94 387 SER A C 1
ATOM 2994 O O . SER A 1 387 ? 13.875 39.844 16.016 1 62.94 387 SER A O 1
ATOM 2996 N N . GLU A 1 388 ? 15.477 40.688 14.859 1 63.19 388 GLU A N 1
ATOM 2997 C CA . GLU A 1 388 ? 14.555 41.5 14.086 1 63.19 388 GLU A CA 1
ATOM 2998 C C . GLU A 1 388 ? 13.719 40.656 13.133 1 63.19 388 GLU A C 1
ATOM 3000 O O . GLU A 1 388 ? 12.523 40.938 12.945 1 63.19 388 GLU A O 1
ATOM 3005 N N . ARG A 1 389 ? 14.305 39.75 12.641 1 62.03 389 ARG A N 1
ATOM 3006 C CA . ARG A 1 389 ? 13.594 38.938 11.656 1 62.03 389 ARG A CA 1
ATOM 3007 C C . ARG A 1 389 ? 12.547 38.062 12.328 1 62.03 389 ARG A C 1
ATOM 3009 O O . ARG A 1 389 ? 11.492 37.781 11.742 1 62.03 389 ARG A O 1
ATOM 3016 N N . LEU A 1 390 ? 12.875 37.531 13.445 1 60.47 390 LEU A N 1
ATOM 3017 C CA . LEU A 1 390 ? 11.922 36.688 14.156 1 60.47 390 LEU A CA 1
ATOM 3018 C C . LEU A 1 390 ? 10.695 37.5 14.586 1 60.47 390 LEU A C 1
ATOM 3020 O O . LEU A 1 390 ? 9.586 36.969 14.641 1 60.47 390 LEU A O 1
ATOM 3024 N N . LEU A 1 391 ? 10.922 38.844 14.891 1 57.44 391 LEU A N 1
ATOM 3025 C CA . LEU A 1 391 ? 9.859 39.688 15.398 1 57.44 391 LEU A CA 1
ATOM 3026 C C . LEU A 1 391 ? 9.062 40.312 14.258 1 57.44 391 LEU A C 1
ATOM 3028 O O . LEU A 1 391 ? 7.867 40.562 14.398 1 57.44 391 LEU A O 1
ATOM 3032 N N . LEU A 1 392 ? 9.766 40.625 13.141 1 54.22 392 LEU A N 1
ATOM 3033 C CA . LEU A 1 392 ? 9.102 41.469 12.164 1 54.22 392 LEU A CA 1
ATOM 3034 C C . LEU A 1 392 ? 8.523 40.656 11.023 1 54.22 392 LEU A C 1
ATOM 3036 O O . LEU A 1 392 ? 7.68 41.125 10.266 1 54.22 392 LEU A O 1
ATOM 3040 N N . LYS A 1 393 ? 9.156 39.562 10.82 1 56.19 393 LYS A N 1
ATOM 3041 C CA . LYS A 1 393 ? 8.641 38.875 9.641 1 56.19 393 LYS A CA 1
ATOM 3042 C C . LYS A 1 393 ? 8.008 37.531 10.031 1 56.19 393 LYS A C 1
ATOM 3044 O O . LYS A 1 393 ? 8.578 36.781 10.828 1 56.19 393 LYS A O 1
ATOM 3049 N N . MET B 1 1 ? -25.703 39.469 2.268 1 74.56 1 MET B N 1
ATOM 3050 C CA . MET B 1 1 ? -24.641 39.594 3.258 1 74.56 1 MET B CA 1
ATOM 3051 C C . MET B 1 1 ? -23.578 38.531 3.061 1 74.56 1 MET B C 1
ATOM 3053 O O . MET B 1 1 ? -22.391 38.844 2.91 1 74.56 1 MET B O 1
ATOM 3057 N N . ILE B 1 2 ? -24 37.406 2.779 1 78.12 2 ILE B N 1
ATOM 3058 C CA . ILE B 1 2 ? -23.062 36.312 2.574 1 78.12 2 ILE B CA 1
ATOM 3059 C C . ILE B 1 2 ? -22.25 36.562 1.31 1 78.12 2 ILE B C 1
ATOM 3061 O O . ILE B 1 2 ? -21.047 36.312 1.284 1 78.12 2 ILE B O 1
ATOM 3065 N N . ARG B 1 3 ? -22.844 37.125 0.312 1 81.12 3 ARG B N 1
ATOM 3066 C CA . ARG B 1 3 ? -22.188 37.344 -0.967 1 81.12 3 ARG B CA 1
ATOM 3067 C C . ARG B 1 3 ? -21.062 38.375 -0.822 1 81.12 3 ARG B C 1
ATOM 3069 O O . ARG B 1 3 ? -20.016 38.25 -1.472 1 81.12 3 ARG B O 1
ATOM 3076 N N . VAL B 1 4 ? -21.297 39.281 0.014 1 77.62 4 VAL B N 1
ATOM 3077 C CA . VAL B 1 4 ? -20.297 40.344 0.225 1 77.62 4 VAL B CA 1
ATOM 3078 C C . VAL B 1 4 ? -19.062 39.75 0.921 1 77.62 4 VAL B C 1
ATOM 3080 O O . VAL B 1 4 ? -17.938 40.031 0.536 1 77.62 4 VAL B O 1
ATOM 3083 N N . PHE B 1 5 ? -19.328 38.844 1.856 1 78.5 5 PHE B N 1
ATOM 3084 C CA . PHE B 1 5 ? -18.234 38.219 2.576 1 78.5 5 PHE B CA 1
ATOM 3085 C C . PHE B 1 5 ? -17.453 37.281 1.66 1 78.5 5 PHE B C 1
ATOM 3087 O O . PHE B 1 5 ? -16.219 37.188 1.736 1 78.5 5 PHE B O 1
ATOM 3094 N N . LEU B 1 6 ? -18.25 36.656 0.938 1 81.88 6 LEU B N 1
ATOM 3095 C CA . LEU B 1 6 ? -17.625 35.719 0.019 1 81.88 6 LEU B CA 1
ATOM 3096 C C . LEU B 1 6 ? -16.719 36.438 -0.967 1 81.88 6 LEU B C 1
ATOM 3098 O O . LEU B 1 6 ? -15.625 35.969 -1.278 1 81.88 6 LEU B O 1
ATOM 3102 N N . ARG B 1 7 ? -17.234 37.531 -1.411 1 80.88 7 ARG B N 1
ATOM 3103 C CA . ARG B 1 7 ? -16.438 38.312 -2.352 1 80.88 7 ARG B CA 1
ATOM 3104 C C . ARG B 1 7 ? -15.18 38.844 -1.682 1 80.88 7 ARG B C 1
ATOM 3106 O O . ARG B 1 7 ? -14.109 38.875 -2.295 1 80.88 7 ARG B O 1
ATOM 3113 N N . LYS B 1 8 ? -15.305 39.219 -0.456 1 77.56 8 LYS B N 1
ATOM 3114 C CA . LYS B 1 8 ? -14.148 39.719 0.297 1 77.56 8 LYS B CA 1
ATOM 3115 C C . LYS B 1 8 ? -13.109 38.625 0.49 1 77.56 8 LYS B C 1
ATOM 3117 O O . LYS B 1 8 ? -11.914 38.844 0.297 1 77.56 8 LYS B O 1
ATOM 3122 N N . GLU B 1 9 ? -13.648 37.531 0.813 1 79.62 9 GLU B N 1
ATOM 3123 C CA . GLU B 1 9 ? -12.75 36.406 1.059 1 79.62 9 GLU B CA 1
ATOM 3124 C C . GLU B 1 9 ? -12.055 35.969 -0.227 1 79.62 9 GLU B C 1
ATOM 3126 O O . GLU B 1 9 ? -10.859 35.656 -0.222 1 79.62 9 GLU B O 1
ATOM 3131 N N . LEU B 1 10 ? -12.836 35.969 -1.229 1 81 10 LEU B N 1
ATOM 3132 C CA . LEU B 1 10 ? -12.273 35.562 -2.508 1 81 10 LEU B CA 1
ATOM 3133 C C . LEU B 1 10 ? -11.234 36.562 -2.994 1 81 10 LEU B C 1
ATOM 3135 O O . LEU B 1 10 ? -10.219 36.188 -3.58 1 81 10 LEU B O 1
ATOM 3139 N N . MET B 1 11 ? -11.5 37.75 -2.701 1 78.31 11 MET B N 1
ATOM 3140 C CA . MET B 1 11 ? -10.562 38.812 -3.082 1 78.31 11 MET B CA 1
ATOM 3141 C C . MET B 1 11 ? -9.289 38.719 -2.246 1 78.31 11 MET B C 1
ATOM 3143 O O . MET B 1 11 ? -8.195 38.969 -2.752 1 78.31 11 MET B O 1
ATOM 3147 N N . GLU B 1 12 ? -9.477 38.344 -1.024 1 74.12 12 GLU B N 1
ATOM 3148 C CA . GLU B 1 12 ? -8.32 38.188 -0.146 1 74.12 12 GLU B CA 1
ATOM 3149 C C . GLU B 1 12 ? -7.449 37 -0.59 1 74.12 12 GLU B C 1
ATOM 3151 O O . GLU B 1 12 ? -6.219 37.094 -0.538 1 74.12 12 GLU B O 1
ATOM 3156 N N . ILE B 1 13 ? -8.102 36.062 -0.978 1 75.25 13 ILE B N 1
ATOM 3157 C CA . ILE B 1 13 ? -7.375 34.875 -1.44 1 75.25 13 ILE B CA 1
ATOM 3158 C C . ILE B 1 13 ? -6.645 35.188 -2.74 1 75.25 13 ILE B C 1
ATOM 3160 O O . ILE B 1 13 ? -5.504 34.781 -2.943 1 75.25 13 ILE B O 1
ATOM 3164 N N . ARG B 1 14 ? -7.34 35.906 -3.555 1 74.19 14 ARG B N 1
ATOM 3165 C CA . ARG B 1 14 ? -6.738 36.281 -4.828 1 74.19 14 ARG B CA 1
ATOM 3166 C C . ARG B 1 14 ? -5.539 37.188 -4.609 1 74.19 14 ARG B C 1
ATOM 3168 O O . ARG B 1 14 ? -4.582 37.188 -5.383 1 74.19 14 ARG B O 1
ATOM 3175 N N . ARG B 1 15 ? -5.594 37.906 -3.52 1 70.56 15 ARG B N 1
ATOM 3176 C CA . ARG B 1 15 ? -4.531 38.844 -3.229 1 70.56 15 ARG B CA 1
ATOM 3177 C C . ARG B 1 15 ? -3.355 38.156 -2.535 1 70.56 15 ARG B C 1
ATOM 3179 O O . ARG B 1 15 ? -2.209 38.594 -2.68 1 70.56 15 ARG B O 1
ATOM 3186 N N . ASP B 1 16 ? -3.736 37.156 -1.855 1 69.5 16 ASP B N 1
ATOM 3187 C CA . ASP B 1 16 ? -2.686 36.406 -1.163 1 69.5 16 ASP B CA 1
ATOM 3188 C C . ASP B 1 16 ? -2.186 35.25 -2.012 1 69.5 16 ASP B C 1
ATOM 3190 O O . ASP B 1 16 ? -2.596 34.094 -1.808 1 69.5 16 ASP B O 1
ATOM 3194 N N . LYS B 1 17 ? -1.349 35.531 -2.9 1 64.94 17 LYS B N 1
ATOM 3195 C CA . LYS B 1 17 ? -0.831 34.562 -3.865 1 64.94 17 LYS B CA 1
ATOM 3196 C C . LYS B 1 17 ? -0.135 33.406 -3.16 1 64.94 17 LYS B C 1
ATOM 3198 O O . LYS B 1 17 ? -0.142 32.281 -3.658 1 64.94 17 LYS B O 1
ATOM 3203 N N . ARG B 1 18 ? 0.354 33.75 -2.035 1 62.19 18 ARG B N 1
ATOM 3204 C CA . ARG B 1 18 ? 1.104 32.719 -1.332 1 62.19 18 ARG B CA 1
ATOM 3205 C C . ARG B 1 18 ? 0.171 31.641 -0.787 1 62.19 18 ARG B C 1
ATOM 3207 O O . ARG B 1 18 ? 0.49 30.453 -0.837 1 62.19 18 ARG B O 1
ATOM 3214 N N . LEU B 1 19 ? -0.924 32.125 -0.392 1 62.59 19 LEU B N 1
ATOM 3215 C CA . LEU B 1 19 ? -1.905 31.172 0.126 1 62.59 19 LEU B CA 1
ATOM 3216 C C . LEU B 1 19 ? -2.465 30.297 -0.995 1 62.59 19 LEU B C 1
ATOM 3218 O O . LEU B 1 19 ? -2.631 29.094 -0.823 1 62.59 19 LEU B O 1
ATOM 3222 N N . LEU B 1 20 ? -2.699 31.016 -2.094 1 62.59 20 LEU B N 1
ATOM 3223 C CA . LEU B 1 20 ? -3.283 30.297 -3.217 1 62.59 20 LEU B CA 1
ATOM 3224 C C . LEU B 1 20 ? -2.316 29.234 -3.746 1 62.59 20 LEU B C 1
ATOM 3226 O O . LEU B 1 20 ? -2.719 28.109 -4.031 1 62.59 20 LEU B O 1
ATOM 3230 N N . VAL B 1 21 ? -1.156 29.641 -3.904 1 62.31 21 VAL B N 1
ATOM 3231 C CA . VAL B 1 21 ? -0.158 28.734 -4.461 1 62.31 21 VAL B CA 1
ATOM 3232 C C . VAL B 1 21 ? 0.055 27.562 -3.51 1 62.31 21 VAL B C 1
ATOM 3234 O O . VAL B 1 21 ? 0.179 26.406 -3.949 1 62.31 21 VAL B O 1
ATOM 3237 N N . SER B 1 22 ? 0.027 27.922 -2.301 1 59.28 22 SER B N 1
ATOM 3238 C CA . SER B 1 22 ? 0.315 26.859 -1.344 1 59.28 22 SER B CA 1
ATOM 3239 C C . SER B 1 22 ? -0.832 25.859 -1.27 1 59.28 22 SER B C 1
ATOM 3241 O O . SER B 1 22 ? -0.602 24.656 -1.17 1 59.28 22 SER B O 1
ATOM 3243 N N . ILE B 1 23 ? -2.002 26.406 -1.316 1 59.31 23 ILE B N 1
ATOM 3244 C CA . ILE B 1 23 ? -3.178 25.578 -1.108 1 59.31 23 ILE B CA 1
ATOM 3245 C C . ILE B 1 23 ? -3.447 24.75 -2.361 1 59.31 23 ILE B C 1
ATOM 3247 O O . ILE B 1 23 ? -3.85 23.578 -2.268 1 59.31 23 ILE B O 1
ATOM 3251 N N . ILE B 1 24 ? -3.25 25.438 -3.492 1 57.97 24 ILE B N 1
ATOM 3252 C CA . ILE B 1 24 ? -3.592 24.781 -4.742 1 57.97 24 ILE B CA 1
ATOM 3253 C C . ILE B 1 24 ? -2.426 23.906 -5.191 1 57.97 24 ILE B C 1
ATOM 3255 O O . ILE B 1 24 ? -2.631 22.797 -5.699 1 57.97 24 ILE B O 1
ATOM 3259 N N . ILE B 1 25 ? -1.244 24.406 -5.105 1 56.44 25 ILE B N 1
ATOM 3260 C CA . ILE B 1 25 ? -0.109 23.75 -5.738 1 56.44 25 ILE B CA 1
ATOM 3261 C C . ILE B 1 25 ? 0.252 22.484 -4.957 1 56.44 25 ILE B C 1
ATOM 3263 O O . ILE B 1 25 ? 0.573 21.453 -5.551 1 56.44 25 ILE B O 1
ATOM 3267 N N . LEU B 1 26 ? 0.043 22.578 -3.738 1 53.66 26 LEU B N 1
ATOM 3268 C CA . LEU B 1 26 ? 0.697 21.531 -2.953 1 53.66 26 LEU B CA 1
ATOM 3269 C C . LEU B 1 26 ? 0.011 20.188 -3.158 1 53.66 26 LEU B C 1
ATOM 3271 O O . LEU B 1 26 ? 0.674 19.188 -3.43 1 53.66 26 LEU B O 1
ATOM 3275 N N . PRO B 1 27 ? -1.251 20.25 -2.965 1 52.78 27 PRO B N 1
ATOM 3276 C CA . PRO B 1 27 ? -1.874 18.953 -3.256 1 52.78 27 PRO B CA 1
ATOM 3277 C C . PRO B 1 27 ? -1.729 18.547 -4.719 1 52.78 27 PRO B C 1
ATOM 3279 O O . PRO B 1 27 ? -1.681 17.359 -5.027 1 52.78 27 PRO B O 1
ATOM 3282 N N . PHE B 1 28 ? -1.589 19.594 -5.539 1 53.5 28 PHE B N 1
ATOM 3283 C CA . PHE B 1 28 ? -1.46 19.359 -6.973 1 53.5 28 PHE B CA 1
ATOM 3284 C C . PHE B 1 28 ? -0.107 18.75 -7.309 1 53.5 28 PHE B C 1
ATOM 3286 O O . PHE B 1 28 ? 0.091 18.234 -8.406 1 53.5 28 PHE B O 1
ATOM 3293 N N . ILE B 1 29 ? 0.717 18.797 -6.336 1 57.88 29 ILE B N 1
ATOM 3294 C CA . ILE B 1 29 ? 2.064 18.344 -6.668 1 57.88 29 ILE B CA 1
ATOM 3295 C C . ILE B 1 29 ? 2.307 16.953 -6.074 1 57.88 29 ILE B C 1
ATOM 3297 O O . ILE B 1 29 ? 2.805 16.062 -6.762 1 57.88 29 ILE B O 1
ATOM 3301 N N . LEU B 1 30 ? 1.663 16.828 -4.91 1 57.94 30 LEU B N 1
ATOM 3302 C CA . LEU B 1 30 ? 2.088 15.602 -4.242 1 57.94 30 LEU B CA 1
ATOM 3303 C C . LEU B 1 30 ? 1.561 14.375 -4.977 1 57.94 30 LEU B C 1
ATOM 3305 O O . LEU B 1 30 ? 2.328 13.469 -5.312 1 57.94 30 LEU B O 1
ATOM 3309 N N . LEU B 1 31 ? 0.306 14.461 -5.266 1 58.09 31 LEU B N 1
ATOM 3310 C CA . LEU B 1 31 ? -0.303 13.242 -5.789 1 58.09 31 LEU B CA 1
ATOM 3311 C C . LEU B 1 31 ? 0.174 12.969 -7.211 1 58.09 31 LEU B C 1
ATOM 3313 O O . LEU B 1 31 ? 0.537 11.836 -7.543 1 58.09 31 LEU B O 1
ATOM 3317 N N . PRO B 1 32 ? 0.25 14.039 -7.988 1 59.78 32 PRO B N 1
ATOM 3318 C CA . PRO B 1 32 ? 0.805 13.758 -9.312 1 59.78 32 PRO B CA 1
ATOM 3319 C C . PRO B 1 32 ? 2.256 13.281 -9.258 1 59.78 32 PRO B C 1
ATOM 3321 O O . PRO B 1 32 ? 2.656 12.414 -10.039 1 59.78 32 PRO B O 1
ATOM 3324 N N . ILE B 1 33 ? 2.951 13.758 -8.305 1 62.62 33 ILE B N 1
ATOM 3325 C CA . ILE B 1 33 ? 4.352 13.367 -8.188 1 62.62 33 ILE B CA 1
ATOM 3326 C C . ILE B 1 33 ? 4.445 11.906 -7.766 1 62.62 33 ILE B C 1
ATOM 3328 O O . ILE B 1 33 ? 5.246 11.148 -8.312 1 62.62 33 ILE B O 1
ATOM 3332 N N . ILE B 1 34 ? 3.557 11.539 -6.895 1 61.97 34 ILE B N 1
ATOM 3333 C CA . ILE B 1 34 ? 3.535 10.141 -6.484 1 61.97 34 ILE B CA 1
ATOM 3334 C C . ILE B 1 34 ? 3.195 9.258 -7.684 1 61.97 34 ILE B C 1
ATOM 3336 O O . ILE B 1 34 ? 3.832 8.227 -7.902 1 61.97 34 ILE B O 1
ATOM 3340 N N . GLY B 1 35 ? 2.207 9.727 -8.414 1 59.84 35 GLY B N 1
ATOM 3341 C CA . GLY B 1 35 ? 1.851 8.984 -9.617 1 59.84 35 GLY B CA 1
ATOM 3342 C C . GLY B 1 35 ? 2.986 8.891 -10.617 1 59.84 35 GLY B C 1
ATOM 3343 O O . GLY B 1 35 ? 3.236 7.816 -11.18 1 59.84 35 GLY B O 1
ATOM 3344 N N . LEU B 1 36 ? 3.686 9.984 -10.797 1 63.12 36 LEU B N 1
ATOM 3345 C CA . LEU B 1 36 ? 4.812 10.016 -11.727 1 63.12 36 LEU B CA 1
ATOM 3346 C C . LEU B 1 36 ? 5.941 9.109 -11.25 1 63.12 36 LEU B C 1
ATOM 3348 O O . LEU B 1 36 ? 6.578 8.43 -12.055 1 63.12 36 LEU B O 1
ATOM 3352 N N . ILE B 1 37 ? 6.102 9.094 -10.047 1 65.12 37 ILE B N 1
ATOM 3353 C CA . ILE B 1 37 ? 7.156 8.258 -9.477 1 65.12 37 ILE B CA 1
ATOM 3354 C C . ILE B 1 37 ? 6.801 6.785 -9.648 1 65.12 37 ILE B C 1
ATOM 3356 O O . ILE B 1 37 ? 7.645 5.98 -10.047 1 65.12 37 ILE B O 1
ATOM 3360 N N . LEU B 1 38 ? 5.609 6.484 -9.266 1 61.12 38 LEU B N 1
ATOM 3361 C CA . LEU B 1 38 ? 5.156 5.113 -9.461 1 61.12 38 LEU B CA 1
ATOM 3362 C C . LEU B 1 38 ? 5.293 4.703 -10.93 1 61.12 38 LEU B C 1
ATOM 3364 O O . LEU B 1 38 ? 5.758 3.602 -11.227 1 61.12 38 LEU B O 1
ATOM 3368 N N . PHE B 1 39 ? 4.992 5.672 -11.789 1 60.47 39 PHE B N 1
ATOM 3369 C CA . PHE B 1 39 ? 5.121 5.43 -13.227 1 60.47 39 PHE B CA 1
ATOM 3370 C C . PHE B 1 39 ? 6.578 5.199 -13.609 1 60.47 39 PHE B C 1
ATOM 3372 O O . PHE B 1 39 ? 6.887 4.281 -14.367 1 60.47 39 PHE B O 1
ATOM 3379 N N . ALA B 1 40 ? 7.301 6.059 -13.141 1 63.16 40 ALA B N 1
ATOM 3380 C CA . ALA B 1 40 ? 8.727 5.965 -13.461 1 63.16 40 ALA B CA 1
ATOM 3381 C C . ALA B 1 40 ? 9.32 4.672 -12.914 1 63.16 40 ALA B C 1
ATOM 3383 O O . ALA B 1 40 ? 10.172 4.055 -13.57 1 63.16 40 ALA B O 1
ATOM 3384 N N . THR B 1 41 ? 8.875 4.297 -11.82 1 63.22 41 THR B N 1
ATOM 3385 C CA . THR B 1 41 ? 9.391 3.074 -11.219 1 63.22 41 THR B CA 1
ATOM 3386 C C . THR B 1 41 ? 8.984 1.854 -12.039 1 63.22 41 THR B C 1
ATOM 3388 O O . THR B 1 41 ? 9.789 0.945 -12.25 1 63.22 41 THR B O 1
ATOM 3391 N N . LEU B 1 42 ? 7.781 1.854 -12.422 1 60.12 42 LEU B N 1
ATOM 3392 C CA . LEU B 1 42 ? 7.281 0.731 -13.211 1 60.12 42 LEU B CA 1
ATOM 3393 C C . LEU B 1 42 ? 7.973 0.671 -14.57 1 60.12 42 LEU B C 1
ATOM 3395 O O . LEU B 1 42 ? 8.25 -0.416 -15.078 1 60.12 42 LEU B O 1
ATOM 3399 N N . GLY B 1 43 ? 8.219 1.851 -15.18 1 59.62 43 GLY B N 1
ATOM 3400 C CA . GLY B 1 43 ? 8.844 1.904 -16.484 1 59.62 43 GLY B CA 1
ATOM 3401 C C . GLY B 1 43 ? 10.352 1.779 -16.438 1 59.62 43 GLY B C 1
ATOM 3402 O O . GLY B 1 43 ? 10.961 1.104 -17.266 1 59.62 43 GLY B O 1
ATOM 3403 N N . ALA B 1 44 ? 10.875 2.379 -15.422 1 62.16 44 ALA B N 1
ATOM 3404 C CA . ALA B 1 44 ? 12.336 2.506 -15.414 1 62.16 44 ALA B CA 1
ATOM 3405 C C . ALA B 1 44 ? 12.984 1.311 -14.727 1 62.16 44 ALA B C 1
ATOM 3407 O O . ALA B 1 44 ? 14.172 1.034 -14.945 1 62.16 44 ALA B O 1
ATOM 3408 N N . GLN B 1 45 ? 12.195 0.627 -14.023 1 72.81 45 GLN B N 1
ATOM 3409 C CA . GLN B 1 45 ? 12.805 -0.49 -13.312 1 72.81 45 GLN B CA 1
ATOM 3410 C C . GLN B 1 45 ? 12.242 -1.824 -13.789 1 72.81 45 GLN B C 1
ATOM 3412 O O . GLN B 1 45 ? 11.664 -2.58 -13 1 72.81 45 GLN B O 1
ATOM 3417 N N . GLN B 1 46 ? 12.539 -2.055 -15.125 1 77 46 GLN B N 1
ATOM 3418 C CA . GLN B 1 46 ? 12.188 -3.381 -15.625 1 77 46 GLN B CA 1
ATOM 3419 C C . GLN B 1 46 ? 12.984 -4.465 -14.906 1 77 46 GLN B C 1
ATOM 3421 O O . GLN B 1 46 ? 14.172 -4.289 -14.633 1 77 46 GLN B O 1
ATOM 3426 N N . PRO B 1 47 ? 12.281 -5.543 -14.633 1 85.38 47 PRO B N 1
ATOM 3427 C CA . PRO B 1 47 ? 13.016 -6.598 -13.922 1 85.38 47 PRO B CA 1
ATOM 3428 C C . PRO B 1 47 ? 14.188 -7.152 -14.727 1 85.38 47 PRO B C 1
ATOM 3430 O O . PRO B 1 47 ? 14.062 -7.359 -15.938 1 85.38 47 PRO B O 1
ATOM 3433 N N . VAL B 1 48 ? 15.258 -7.258 -14.148 1 88.94 48 VAL B N 1
ATOM 3434 C CA . VAL B 1 48 ? 16.453 -7.844 -14.742 1 88.94 48 VAL B CA 1
ATOM 3435 C C . VAL B 1 48 ? 16.719 -9.211 -14.117 1 88.94 48 VAL B C 1
ATOM 3437 O O . VAL B 1 48 ? 16.844 -9.328 -12.891 1 88.94 48 VAL B O 1
ATOM 3440 N N . ILE B 1 49 ? 16.766 -10.188 -14.961 1 93.5 49 ILE B N 1
ATOM 3441 C CA . ILE B 1 49 ? 17 -11.555 -14.5 1 93.5 49 ILE B CA 1
ATOM 3442 C C . ILE B 1 49 ? 18.344 -12.055 -15.023 1 93.5 49 ILE B C 1
ATOM 3444 O O . ILE B 1 49 ? 18.641 -11.922 -16.203 1 93.5 49 ILE B O 1
ATOM 3448 N N . GLU B 1 50 ? 19.172 -12.57 -14.133 1 93.88 50 GLU B N 1
ATOM 3449 C CA . GLU B 1 50 ? 20.453 -13.156 -14.523 1 93.88 50 GLU B CA 1
ATOM 3450 C C . GLU B 1 50 ? 20.359 -14.68 -14.609 1 93.88 50 GLU B C 1
ATOM 3452 O O . GLU B 1 50 ? 19.844 -15.328 -13.695 1 93.88 50 GLU B O 1
ATOM 3457 N N . ILE B 1 51 ? 20.828 -15.203 -15.734 1 96.38 51 ILE B N 1
ATOM 3458 C CA . ILE B 1 51 ? 20.875 -16.656 -15.898 1 96.38 51 ILE B CA 1
ATOM 3459 C C . ILE B 1 51 ? 22.328 -17.109 -15.938 1 96.38 51 ILE B C 1
ATOM 3461 O O . ILE B 1 51 ? 23.125 -16.625 -16.75 1 96.38 51 ILE B O 1
ATOM 3465 N N . ILE B 1 52 ? 22.703 -17.984 -15.031 1 94.94 52 ILE B N 1
ATOM 3466 C CA . ILE B 1 52 ? 24.031 -18.594 -14.984 1 94.94 52 ILE B CA 1
ATOM 3467 C C . ILE B 1 52 ? 23.969 -20.016 -15.516 1 94.94 52 ILE B C 1
ATOM 3469 O O . ILE B 1 52 ? 23.359 -20.891 -14.891 1 94.94 52 ILE B O 1
ATOM 3473 N N . ASN B 1 53 ? 24.562 -20.234 -16.594 1 96.69 53 ASN B N 1
ATOM 3474 C CA . ASN B 1 53 ? 24.609 -21.547 -17.203 1 96.69 53 ASN B CA 1
ATOM 3475 C C . ASN B 1 53 ? 25.969 -22.219 -16.984 1 96.69 53 ASN B C 1
ATOM 3477 O O . ASN B 1 53 ? 26.984 -21.75 -17.484 1 96.69 53 ASN B O 1
ATOM 3481 N N . GLN B 1 54 ? 26.031 -23.359 -16.328 1 95.31 54 GLN B N 1
ATOM 3482 C CA . GLN B 1 54 ? 27.281 -24 -15.938 1 95.31 54 GLN B CA 1
ATOM 3483 C C . GLN B 1 54 ? 27.688 -25.078 -16.953 1 95.31 54 GLN B C 1
ATOM 3485 O O . GLN B 1 54 ? 28.766 -25.656 -16.828 1 95.31 54 GLN B O 1
ATOM 3490 N N . ASN B 1 55 ? 26.844 -25.453 -17.875 1 96.12 55 ASN B N 1
ATOM 3491 C CA . ASN B 1 55 ? 27.094 -26.453 -18.906 1 96.12 55 ASN B CA 1
ATOM 3492 C C . ASN B 1 55 ? 26.562 -26 -20.266 1 96.12 55 ASN B C 1
ATOM 3494 O O . ASN B 1 55 ? 25.359 -25.75 -20.406 1 96.12 55 ASN B O 1
ATOM 3498 N N . PRO B 1 56 ? 27.391 -25.984 -21.281 1 95.31 56 PRO B N 1
ATOM 3499 C CA . PRO B 1 56 ? 26.938 -25.547 -22.609 1 95.31 56 PRO B CA 1
ATOM 3500 C C . PRO B 1 56 ? 25.828 -26.422 -23.172 1 95.31 56 PRO B C 1
ATOM 3502 O O . PRO B 1 56 ? 25.031 -25.969 -24 1 95.31 56 PRO B O 1
ATOM 3505 N N . LYS B 1 57 ? 25.734 -27.594 -22.703 1 96.25 57 LYS B N 1
ATOM 3506 C CA . LYS B 1 57 ? 24.703 -28.5 -23.203 1 96.25 57 LYS B CA 1
ATOM 3507 C C . LYS B 1 57 ? 23.312 -28.062 -22.766 1 96.25 57 LYS B C 1
ATOM 3509 O O . LYS B 1 57 ? 22.297 -28.5 -23.312 1 96.25 57 LYS B O 1
ATOM 3514 N N . ASN B 1 58 ? 23.312 -27.141 -21.828 1 96.75 58 ASN B N 1
ATOM 3515 C CA . ASN B 1 58 ? 22.047 -26.641 -21.297 1 96.75 58 ASN B CA 1
ATOM 3516 C C . ASN B 1 58 ? 21.453 -25.562 -22.188 1 96.75 58 ASN B C 1
ATOM 3518 O O . ASN B 1 58 ? 20.328 -25.109 -21.953 1 96.75 58 ASN B O 1
ATOM 3522 N N . ILE B 1 59 ? 21.984 -25.125 -23.188 1 96.06 59 ILE B N 1
ATOM 3523 C CA . ILE B 1 59 ? 21.703 -23.922 -23.969 1 96.06 59 ILE B CA 1
ATOM 3524 C C . ILE B 1 59 ? 20.281 -23.984 -24.5 1 96.06 59 ILE B C 1
ATOM 3526 O O . ILE B 1 59 ? 19.531 -23 -24.438 1 96.06 59 ILE B O 1
ATOM 3530 N N . PRO B 1 60 ? 19.812 -25.125 -25.047 1 96.19 60 PRO B N 1
ATOM 3531 C CA . PRO B 1 60 ? 18.438 -25.141 -25.547 1 96.19 60 PRO B CA 1
ATOM 3532 C C . PRO B 1 60 ? 17.406 -24.812 -24.469 1 96.19 60 PRO B C 1
ATOM 3534 O O . PRO B 1 60 ? 16.406 -24.141 -24.75 1 96.19 60 PRO B O 1
ATOM 3537 N N . TYR B 1 61 ? 17.641 -25.297 -23.344 1 96.94 61 TYR B N 1
ATOM 3538 C CA . TYR B 1 61 ? 16.719 -25.062 -22.234 1 96.94 61 TYR B CA 1
ATOM 3539 C C . TYR B 1 61 ? 16.859 -23.641 -21.703 1 96.94 61 TYR B C 1
ATOM 3541 O O . TYR B 1 61 ? 15.852 -23 -21.359 1 96.94 61 TYR B O 1
ATOM 3549 N N . VAL B 1 62 ? 18.047 -23.141 -21.641 1 97.19 62 VAL B N 1
ATOM 3550 C CA . VAL B 1 62 ? 18.328 -21.781 -21.203 1 97.19 62 VAL B CA 1
ATOM 3551 C C . VAL B 1 62 ? 17.672 -20.781 -22.156 1 97.19 62 VAL B C 1
ATOM 3553 O O . VAL B 1 62 ? 17.062 -19.812 -21.734 1 97.19 62 VAL B O 1
ATOM 3556 N N . ASN B 1 63 ? 17.797 -21.094 -23.438 1 96.56 63 ASN B N 1
ATOM 3557 C CA . ASN B 1 63 ? 17.188 -20.234 -24.453 1 96.56 63 ASN B CA 1
ATOM 3558 C C . ASN B 1 63 ? 15.672 -20.203 -24.328 1 96.56 63 ASN B C 1
ATOM 3560 O O . ASN B 1 63 ? 15.047 -19.156 -24.516 1 96.56 63 ASN B O 1
ATOM 3564 N N . PHE B 1 64 ? 15.102 -21.328 -24.031 1 96.88 64 PHE B N 1
ATOM 3565 C CA . PHE B 1 64 ? 13.656 -21.406 -23.844 1 96.88 64 PHE B CA 1
ATOM 3566 C C . PHE B 1 64 ? 13.219 -20.5 -22.703 1 96.88 64 PHE B C 1
ATOM 3568 O O . PHE B 1 64 ? 12.266 -19.734 -22.844 1 96.88 64 PHE B O 1
ATOM 3575 N N . VAL B 1 65 ? 13.938 -20.547 -21.625 1 97.5 65 VAL B N 1
ATOM 3576 C CA . VAL B 1 65 ? 13.609 -19.766 -20.453 1 97.5 65 VAL B CA 1
ATOM 3577 C C . VAL B 1 65 ? 13.844 -18.281 -20.734 1 97.5 65 VAL B C 1
ATOM 3579 O O . VAL B 1 65 ? 13.031 -17.422 -20.359 1 97.5 65 VAL B O 1
ATOM 3582 N N . GLU B 1 66 ? 14.898 -17.984 -21.391 1 96.62 66 GLU B N 1
ATOM 3583 C CA . GLU B 1 66 ? 15.234 -16.609 -21.75 1 96.62 66 GLU B CA 1
ATOM 3584 C C . GLU B 1 66 ? 14.125 -15.992 -22.594 1 96.62 66 GLU B C 1
ATOM 3586 O O . GLU B 1 66 ? 13.68 -14.875 -22.312 1 96.62 66 GLU B O 1
ATOM 3591 N N . LYS B 1 67 ? 13.703 -16.75 -23.609 1 96.38 67 LYS B N 1
ATOM 3592 C CA . LYS B 1 67 ? 12.656 -16.234 -24.5 1 96.38 67 LYS B CA 1
ATOM 3593 C C . LYS B 1 67 ? 11.359 -15.984 -23.734 1 96.38 67 LYS B C 1
ATOM 3595 O O . LYS B 1 67 ? 10.68 -14.984 -23.969 1 96.38 67 LYS B O 1
ATOM 3600 N N . ASN B 1 68 ? 11.055 -16.875 -22.828 1 95.94 68 ASN B N 1
ATOM 3601 C CA . ASN B 1 68 ? 9.844 -16.703 -22.031 1 95.94 68 ASN B CA 1
ATOM 3602 C C . ASN B 1 68 ? 9.945 -15.484 -21.125 1 95.94 68 ASN B C 1
ATOM 3604 O O . ASN B 1 68 ? 8.969 -14.742 -20.969 1 95.94 68 ASN B O 1
ATOM 3608 N N . ILE B 1 69 ? 11.07 -15.25 -20.562 1 95.56 69 ILE B N 1
ATOM 3609 C CA . ILE B 1 69 ? 11.289 -14.125 -19.656 1 95.56 69 ILE B CA 1
ATOM 3610 C C . ILE B 1 69 ? 11.211 -12.812 -20.438 1 95.56 69 ILE B C 1
ATOM 3612 O O . ILE B 1 69 ? 10.555 -11.867 -20.016 1 95.56 69 ILE B O 1
ATOM 3616 N N . GLU B 1 70 ? 11.797 -12.828 -21.562 1 94.19 70 GLU B N 1
ATOM 3617 C CA . GLU B 1 70 ? 11.797 -11.633 -22.406 1 94.19 70 GLU B CA 1
ATOM 3618 C C . GLU B 1 70 ? 10.398 -11.312 -22.906 1 94.19 70 GLU B C 1
ATOM 3620 O O . GLU B 1 70 ? 10.016 -10.141 -23 1 94.19 70 GLU B O 1
ATOM 3625 N N . SER B 1 71 ? 9.664 -12.344 -23.219 1 92.69 71 SER B N 1
ATOM 3626 C CA . SER B 1 71 ? 8.297 -12.156 -23.688 1 92.69 71 SER B CA 1
ATOM 3627 C C . SER B 1 71 ? 7.414 -11.57 -22.578 1 92.69 71 SER B C 1
ATOM 3629 O O . SER B 1 71 ? 6.379 -10.969 -22.859 1 92.69 71 SER B O 1
ATOM 3631 N N . SER B 1 72 ? 7.891 -11.797 -21.391 1 88.56 72 SER B N 1
ATOM 3632 C CA . SER B 1 72 ? 7.125 -11.281 -20.266 1 88.56 72 SER B CA 1
ATOM 3633 C C . SER B 1 72 ? 7.555 -9.867 -19.891 1 88.56 72 SER B C 1
ATOM 3635 O O . SER B 1 72 ? 7.098 -9.312 -18.891 1 88.56 72 SER B O 1
ATOM 3637 N N . GLY B 1 73 ? 8.516 -9.312 -20.594 1 85.62 73 GLY B N 1
ATOM 3638 C CA . GLY B 1 73 ? 8.875 -7.91 -20.438 1 85.62 73 GLY B CA 1
ATOM 3639 C C . GLY B 1 73 ? 10.086 -7.703 -19.547 1 85.62 73 GLY B C 1
ATOM 3640 O O . GLY B 1 73 ? 10.383 -6.578 -19.141 1 85.62 73 GLY B O 1
ATOM 3641 N N . ALA B 1 74 ? 10.711 -8.758 -19.172 1 88.38 74 ALA B N 1
ATOM 3642 C CA . ALA B 1 74 ? 11.922 -8.641 -18.359 1 88.38 74 ALA B CA 1
ATOM 3643 C C . ALA B 1 74 ? 13.172 -8.734 -19.219 1 88.38 74 ALA B C 1
ATOM 3645 O O . ALA B 1 74 ? 13.109 -9.164 -20.375 1 88.38 74 ALA B O 1
ATOM 3646 N N . THR B 1 75 ? 14.258 -8.242 -18.75 1 89.94 75 THR B N 1
ATOM 3647 C CA . THR B 1 75 ? 15.547 -8.32 -19.438 1 89.94 75 THR B CA 1
ATOM 3648 C C . THR B 1 75 ? 16.406 -9.43 -18.844 1 89.94 75 THR B C 1
ATOM 3650 O O . THR B 1 75 ? 16.438 -9.625 -17.625 1 89.94 75 THR B O 1
ATOM 3653 N N . VAL B 1 76 ? 16.953 -10.141 -19.75 1 93.88 76 VAL B N 1
ATOM 3654 C CA . VAL B 1 76 ? 17.797 -11.258 -19.312 1 93.88 76 VAL B CA 1
ATOM 3655 C C . VAL B 1 76 ? 19.266 -10.922 -19.531 1 93.88 76 VAL B C 1
ATOM 3657 O O . VAL B 1 76 ? 19.641 -10.406 -20.578 1 93.88 76 VAL B O 1
ATOM 3660 N N . VAL B 1 77 ? 20.078 -11.117 -18.547 1 92 77 VAL B N 1
ATOM 3661 C CA . VAL B 1 77 ? 21.531 -11.008 -18.641 1 92 77 VAL B CA 1
ATOM 3662 C C . VAL B 1 77 ? 22.172 -12.367 -18.391 1 92 77 VAL B C 1
ATOM 3664 O O . VAL B 1 77 ? 21.828 -13.055 -17.438 1 92 77 VAL B O 1
ATOM 3667 N N . MET B 1 78 ? 23.062 -12.766 -19.281 1 91.31 78 MET B N 1
ATOM 3668 C CA . MET B 1 78 ? 23.703 -14.078 -19.188 1 91.31 78 MET B CA 1
ATOM 3669 C C . MET B 1 78 ? 25.047 -13.992 -18.484 1 91.31 78 MET B C 1
ATOM 3671 O O . MET B 1 78 ? 25.891 -13.164 -18.859 1 91.31 78 MET B O 1
ATOM 3675 N N . ASN B 1 79 ? 25.266 -14.875 -17.625 1 81.12 79 ASN B N 1
ATOM 3676 C CA . ASN B 1 79 ? 26.547 -15.094 -16.969 1 81.12 79 ASN B CA 1
ATOM 3677 C C . ASN B 1 79 ? 27.266 -13.781 -16.641 1 81.12 79 ASN B C 1
ATOM 3679 O O . ASN B 1 79 ? 28.453 -13.633 -16.906 1 81.12 79 ASN B O 1
ATOM 3683 N N . SER B 1 80 ? 26.25 -12.781 -16.484 1 69 80 SER B N 1
ATOM 3684 C CA . SER B 1 80 ? 26.844 -11.453 -16.375 1 69 80 SER B CA 1
ATOM 3685 C C . SER B 1 80 ? 27.266 -11.141 -14.945 1 69 80 SER B C 1
ATOM 3687 O O . SER 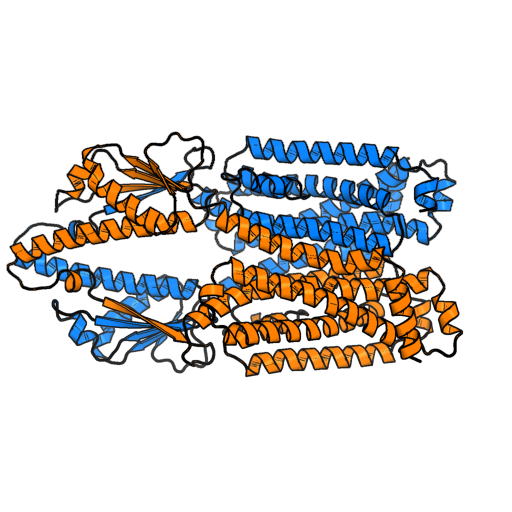B 1 80 ? 26.562 -11.516 -14 1 69 80 SER B O 1
ATOM 3689 N N . SER B 1 81 ? 28.531 -11.008 -14.781 1 62.78 81 SER B N 1
ATOM 3690 C CA . SER B 1 81 ? 29.062 -10.258 -13.648 1 62.78 81 SER B CA 1
ATOM 3691 C C . SER B 1 81 ? 28.688 -8.781 -13.75 1 62.78 81 SER B C 1
ATOM 3693 O O . SER B 1 81 ? 29.344 -7.93 -13.125 1 62.78 81 SER B O 1
ATOM 3695 N N . SER B 1 82 ? 27.734 -8.57 -14.539 1 61.44 82 SER B N 1
ATOM 3696 C CA . SER B 1 82 ? 27.5 -7.164 -14.859 1 61.44 82 SER B CA 1
ATOM 3697 C C . SER B 1 82 ? 27.172 -6.355 -13.609 1 61.44 82 SER B C 1
ATOM 3699 O O . SER B 1 82 ? 26.859 -6.93 -12.562 1 61.44 82 SER B O 1
ATOM 3701 N N . GLY B 1 83 ? 27.547 -5.121 -13.664 1 66.19 83 GLY B N 1
ATOM 3702 C CA . GLY B 1 83 ? 27.422 -4.082 -12.648 1 66.19 83 GLY B CA 1
ATOM 3703 C C . GLY B 1 83 ? 26 -3.83 -12.211 1 66.19 83 GLY B C 1
ATOM 3704 O O . GLY B 1 83 ? 25.75 -3.098 -11.25 1 66.19 83 GLY B O 1
ATOM 3705 N N . THR B 1 84 ? 24.984 -4.457 -12.945 1 74.38 84 THR B N 1
ATOM 3706 C CA . THR B 1 84 ? 23.625 -4.195 -12.508 1 74.38 84 THR B CA 1
ATOM 3707 C C . THR B 1 84 ? 23.125 -5.301 -11.586 1 74.38 84 THR B C 1
ATOM 3709 O O . THR B 1 84 ? 23.344 -6.484 -11.852 1 74.38 84 THR B O 1
ATOM 3712 N N . THR B 1 85 ? 22.656 -4.949 -10.531 1 83.19 85 THR B N 1
ATOM 3713 C CA . THR B 1 85 ? 22.125 -5.918 -9.578 1 83.19 85 THR B CA 1
ATOM 3714 C C . THR B 1 85 ? 20.828 -6.539 -10.109 1 83.19 85 THR B C 1
ATOM 3716 O O . THR B 1 85 ? 19.844 -5.836 -10.352 1 83.19 85 THR B O 1
ATOM 3719 N N . PRO B 1 86 ? 20.828 -7.809 -10.43 1 89.44 86 PRO B N 1
ATOM 3720 C CA . PRO B 1 86 ? 19.625 -8.461 -10.938 1 89.44 86 PRO B CA 1
ATOM 3721 C C . PRO B 1 86 ? 18.531 -8.594 -9.867 1 89.44 86 PRO B C 1
ATOM 3723 O O . PRO B 1 86 ? 18.828 -8.477 -8.672 1 89.44 86 PRO B O 1
ATOM 3726 N N . ASN B 1 87 ? 17.375 -8.766 -10.328 1 89.31 87 ASN B N 1
ATOM 3727 C CA . ASN B 1 87 ? 16.25 -8.969 -9.43 1 89.31 87 ASN B CA 1
ATOM 3728 C C . ASN B 1 87 ? 16.125 -10.43 -9 1 89.31 87 ASN B C 1
ATOM 3730 O O . ASN B 1 87 ? 15.609 -10.727 -7.93 1 89.31 87 ASN B O 1
ATOM 3734 N N . ALA B 1 88 ? 16.562 -11.281 -9.828 1 91.81 88 ALA B N 1
ATOM 3735 C CA . ALA B 1 88 ? 16.594 -12.727 -9.602 1 91.81 88 ALA B CA 1
ATOM 3736 C C . ALA B 1 88 ? 17.703 -13.391 -10.398 1 91.81 88 ALA B C 1
ATOM 3738 O O . ALA B 1 88 ? 18.141 -12.867 -11.422 1 91.81 88 ALA B O 1
ATOM 3739 N N . ILE B 1 89 ? 18.188 -14.5 -9.875 1 93.19 89 ILE B N 1
ATOM 3740 C CA . ILE B 1 89 ? 19.266 -15.242 -10.531 1 93.19 89 ILE B CA 1
ATOM 3741 C C . ILE B 1 89 ? 18.844 -16.703 -10.695 1 93.19 89 ILE B C 1
ATOM 3743 O O . ILE B 1 89 ? 18.422 -17.344 -9.734 1 93.19 89 ILE B O 1
ATOM 3747 N N . ILE B 1 90 ? 18.922 -17.125 -11.859 1 96.5 90 ILE B N 1
ATOM 3748 C CA . ILE B 1 90 ? 18.656 -18.531 -12.156 1 96.5 90 ILE B CA 1
ATOM 3749 C C . ILE B 1 90 ? 19.969 -19.266 -12.469 1 96.5 90 ILE B C 1
ATOM 3751 O O . ILE B 1 90 ? 20.75 -18.797 -13.305 1 96.5 90 ILE B O 1
ATOM 3755 N N . VAL B 1 91 ? 20.203 -20.406 -11.859 1 95.81 91 VAL B N 1
ATOM 3756 C CA . VAL B 1 91 ? 21.422 -21.172 -12.094 1 95.81 91 VAL B CA 1
ATOM 3757 C C . VAL B 1 91 ? 21.062 -22.547 -12.656 1 95.81 91 VAL B C 1
ATOM 3759 O O . VAL B 1 91 ? 20.344 -23.312 -12.023 1 95.81 91 VAL B O 1
ATOM 3762 N N . PHE B 1 92 ? 21.516 -22.812 -13.828 1 97.25 92 PHE B N 1
ATOM 3763 C CA . PHE B 1 92 ? 21.438 -24.141 -14.406 1 97.25 92 PHE B CA 1
ATOM 3764 C C . PHE B 1 92 ? 22.719 -24.938 -14.109 1 97.25 92 PHE B C 1
ATOM 3766 O O . PHE B 1 92 ? 23.766 -24.656 -14.68 1 97.25 92 PHE B O 1
ATOM 3773 N N . PRO B 1 93 ? 22.594 -25.906 -13.305 1 96.69 93 PRO B N 1
ATOM 3774 C CA . PRO B 1 93 ? 23.797 -26.641 -12.906 1 96.69 93 PRO B CA 1
ATOM 3775 C C . PRO B 1 93 ? 24.391 -27.453 -14.047 1 96.69 93 PRO B C 1
ATOM 3777 O O . PRO B 1 93 ? 23.781 -27.578 -15.117 1 96.69 93 PRO B O 1
ATOM 3780 N N . LYS B 1 94 ? 25.562 -28.016 -13.734 1 95.94 94 LYS B N 1
ATOM 3781 C CA . LYS B 1 94 ? 26.312 -28.766 -14.742 1 95.94 94 LYS B CA 1
ATOM 3782 C C . LYS B 1 94 ? 25.578 -30.062 -15.109 1 95.94 94 LYS B C 1
ATOM 3784 O O . LYS B 1 94 ? 25.594 -30.484 -16.266 1 95.94 94 LYS B O 1
ATOM 3789 N N . ASP B 1 95 ? 24.891 -30.562 -14.156 1 95.44 95 ASP B N 1
ATOM 3790 C CA . ASP B 1 95 ? 24.281 -31.875 -14.375 1 95.44 95 ASP B CA 1
ATOM 3791 C C . ASP B 1 95 ? 22.828 -31.734 -14.82 1 95.44 95 ASP B C 1
ATOM 3793 O O . ASP B 1 95 ? 22.094 -32.719 -14.883 1 95.44 95 ASP B O 1
ATOM 3797 N N . PHE B 1 96 ? 22.422 -30.531 -15.148 1 96.88 96 PHE B N 1
ATOM 3798 C CA . PHE B 1 96 ? 21.047 -30.297 -15.531 1 96.88 96 PHE B CA 1
ATOM 3799 C C . PHE B 1 96 ? 20.688 -31.062 -16.812 1 96.88 96 PHE B C 1
ATOM 3801 O O . PHE B 1 96 ? 19.703 -31.797 -16.859 1 96.88 96 PHE B O 1
ATOM 3808 N N . TYR B 1 97 ? 21.5 -30.953 -17.828 1 95.88 97 TYR B N 1
ATOM 3809 C CA . TYR B 1 97 ? 21.234 -31.562 -19.125 1 95.88 97 TYR B CA 1
ATOM 3810 C C . TYR B 1 97 ? 21.125 -33.062 -19 1 95.88 97 TYR B C 1
ATOM 3812 O O . TYR B 1 97 ? 20.188 -33.688 -19.547 1 95.88 97 TYR B O 1
ATOM 3820 N N . ASP B 1 98 ? 22.062 -33.688 -18.266 1 95.5 98 ASP B N 1
ATOM 3821 C CA . ASP B 1 98 ? 22.078 -35.125 -18.125 1 95.5 98 ASP B CA 1
ATOM 3822 C C . ASP B 1 98 ? 20.844 -35.625 -17.406 1 95.5 98 ASP B C 1
ATOM 3824 O O . ASP B 1 98 ? 20.297 -36.688 -17.734 1 95.5 98 ASP B O 1
ATOM 3828 N N . ASN B 1 99 ? 20.406 -34.875 -16.484 1 95 99 ASN B N 1
ATOM 3829 C CA . ASN B 1 99 ? 19.25 -35.281 -15.703 1 95 99 ASN B CA 1
ATOM 3830 C C . ASN B 1 99 ? 17.938 -35.062 -16.453 1 95 99 ASN B C 1
ATOM 3832 O O . ASN B 1 99 ? 17.031 -35.875 -16.391 1 95 99 ASN B O 1
ATOM 3836 N N . VAL B 1 100 ? 17.891 -33.938 -17.172 1 94.94 100 VAL B N 1
ATOM 3837 C CA . VAL B 1 100 ? 16.641 -33.562 -17.828 1 94.94 100 VAL B CA 1
ATOM 3838 C C . VAL B 1 100 ? 16.406 -34.469 -19.047 1 94.94 100 VAL B C 1
ATOM 3840 O O . VAL B 1 100 ? 15.273 -34.75 -19.422 1 94.94 100 VAL B O 1
ATOM 3843 N N . THR B 1 101 ? 17.422 -34.969 -19.703 1 93.44 101 THR B N 1
ATOM 3844 C CA . THR B 1 101 ? 17.312 -35.812 -20.891 1 93.44 101 THR B CA 1
ATOM 3845 C C . THR B 1 101 ? 17.031 -37.25 -20.5 1 93.44 101 THR B C 1
ATOM 3847 O O . THR B 1 101 ? 16.641 -38.062 -21.359 1 93.44 101 THR B O 1
ATOM 3850 N N . ASN B 1 102 ? 17.297 -37.562 -19.266 1 92.19 102 ASN B N 1
ATOM 3851 C CA . ASN B 1 102 ? 16.969 -38.875 -18.734 1 92.19 102 ASN B CA 1
ATOM 3852 C C . ASN B 1 102 ? 15.555 -38.906 -18.172 1 92.19 102 ASN B C 1
ATOM 3854 O O . ASN B 1 102 ? 15.266 -38.281 -17.156 1 92.19 102 ASN B O 1
ATOM 3858 N N . ILE B 1 103 ? 14.656 -39.625 -18.734 1 90.81 103 ILE B N 1
ATOM 3859 C CA . ILE B 1 103 ? 13.234 -39.656 -18.406 1 90.81 103 ILE B CA 1
ATOM 3860 C C . ILE B 1 103 ? 13.055 -40.156 -16.984 1 90.81 103 ILE B C 1
ATOM 3862 O O . ILE B 1 103 ? 12.016 -39.938 -16.359 1 90.81 103 ILE B O 1
ATOM 3866 N N . SER B 1 104 ? 14.055 -40.844 -16.406 1 90.69 104 SER B N 1
ATOM 3867 C CA . SER B 1 104 ? 13.93 -41.469 -15.086 1 90.69 104 SER B CA 1
ATOM 3868 C C . SER B 1 104 ? 14.586 -40.594 -14.016 1 90.69 104 SER B C 1
ATOM 3870 O O . SER B 1 104 ? 14.812 -41.062 -12.891 1 90.69 104 SER B O 1
ATOM 3872 N N . ARG B 1 105 ? 14.977 -39.406 -14.414 1 93.12 105 ARG B N 1
ATOM 3873 C CA . ARG B 1 105 ? 15.633 -38.531 -13.453 1 93.12 105 ARG B CA 1
ATOM 3874 C C . ARG B 1 105 ? 14.992 -37.125 -13.445 1 93.12 105 ARG B C 1
ATOM 3876 O O . ARG B 1 105 ? 14.352 -36.75 -14.422 1 93.12 105 ARG B O 1
ATOM 3883 N N . GLN B 1 106 ? 15.164 -36.5 -12.375 1 94.44 106 GLN B N 1
ATOM 3884 C CA . GLN B 1 106 ? 14.727 -35.125 -12.25 1 94.44 106 GLN B CA 1
ATOM 3885 C C . GLN B 1 106 ? 15.922 -34.156 -12.258 1 94.44 106 GLN B C 1
ATOM 3887 O O . GLN B 1 106 ? 16.984 -34.5 -11.727 1 94.44 106 GLN B O 1
ATOM 3892 N N . ALA B 1 107 ? 15.781 -33.031 -12.852 1 95.81 107 ALA B N 1
ATOM 3893 C CA . ALA B 1 107 ? 16.781 -31.984 -12.844 1 95.81 107 ALA B CA 1
ATOM 3894 C C . ALA B 1 107 ? 16.391 -30.859 -11.891 1 95.81 107 ALA B C 1
ATOM 3896 O O . ALA B 1 107 ? 15.219 -30.75 -11.5 1 95.81 107 ALA B O 1
ATOM 3897 N N . TYR B 1 108 ? 17.344 -30.172 -11.398 1 94.75 108 TYR B N 1
ATOM 3898 C CA . TYR B 1 108 ? 17.016 -29.047 -10.539 1 94.75 108 TYR B CA 1
ATOM 3899 C C . TYR B 1 108 ? 17.609 -27.75 -11.086 1 94.75 108 TYR B C 1
ATOM 3901 O O . TYR B 1 108 ? 18.578 -27.781 -11.852 1 94.75 108 TYR B O 1
ATOM 3909 N N . VAL B 1 109 ? 16.953 -26.703 -10.844 1 96.75 109 VAL B N 1
ATOM 3910 C CA . VAL B 1 109 ? 17.422 -25.344 -11.109 1 96.75 109 VAL B CA 1
ATOM 3911 C C . VAL B 1 109 ? 17.422 -24.531 -9.82 1 96.75 109 VAL B C 1
ATOM 3913 O O . VAL B 1 109 ? 16.578 -24.734 -8.945 1 96.75 109 VAL B O 1
ATOM 3916 N N . VAL B 1 110 ? 18.422 -23.719 -9.688 1 94.69 110 VAL B N 1
ATOM 3917 C CA . VAL B 1 110 ? 18.516 -22.891 -8.484 1 94.69 110 VAL B CA 1
ATOM 3918 C C . VAL B 1 110 ? 18.031 -21.469 -8.789 1 94.69 110 VAL B C 1
ATOM 3920 O O . VAL B 1 110 ? 18.453 -20.859 -9.773 1 94.69 110 VAL B O 1
ATOM 3923 N N . LEU B 1 111 ? 17.125 -21.031 -8.039 1 95.19 111 LEU B N 1
ATOM 3924 C CA . LEU B 1 111 ? 16.609 -19.656 -8.148 1 95.19 111 LEU B CA 1
ATOM 3925 C C . LEU B 1 111 ? 17 -18.828 -6.93 1 95.19 111 LEU B C 1
ATOM 3927 O O . LEU B 1 111 ? 16.656 -19.188 -5.801 1 95.19 111 LEU B O 1
ATOM 3931 N N . TYR B 1 112 ? 17.781 -17.828 -7.148 1 92.56 112 TYR B N 1
ATOM 3932 C CA . TYR B 1 112 ? 18.094 -16.859 -6.098 1 92.56 112 TYR B CA 1
ATOM 3933 C C . TYR B 1 112 ? 17.234 -15.617 -6.219 1 92.56 112 TYR B C 1
ATOM 3935 O O . TYR B 1 112 ? 17.281 -14.914 -7.23 1 92.56 112 TYR B O 1
ATOM 3943 N N . VAL B 1 113 ? 16.484 -15.414 -5.23 1 91.06 113 VAL B N 1
ATOM 3944 C CA . VAL B 1 113 ? 15.688 -14.188 -5.16 1 91.06 113 VAL B CA 1
ATOM 3945 C C . VAL B 1 113 ? 16.484 -13.094 -4.449 1 91.06 113 VAL B C 1
ATOM 3947 O O . VAL B 1 113 ? 16.984 -13.305 -3.342 1 91.06 113 VAL B O 1
ATOM 3950 N N . VAL B 1 114 ? 16.609 -12.031 -5.09 1 90.06 114 VAL B N 1
ATOM 3951 C CA . VAL B 1 114 ? 17.25 -10.891 -4.449 1 90.06 114 VAL B CA 1
ATOM 3952 C C . VAL B 1 114 ? 16.25 -10.148 -3.576 1 90.06 114 VAL B C 1
ATOM 3954 O O . VAL B 1 114 ? 15.172 -9.758 -4.047 1 90.06 114 VAL B O 1
ATOM 3957 N N . ILE B 1 115 ? 16.562 -9.922 -2.42 1 86.75 115 ILE B N 1
ATOM 3958 C CA . ILE B 1 115 ? 15.609 -9.5 -1.401 1 86.75 115 ILE B CA 1
ATOM 3959 C C . ILE B 1 115 ? 15.117 -8.086 -1.71 1 86.75 115 ILE B C 1
ATOM 3961 O O . ILE B 1 115 ? 14.031 -7.691 -1.276 1 86.75 115 ILE B O 1
ATOM 3965 N N . SER B 1 116 ? 15.852 -7.297 -2.443 1 83.31 116 SER B N 1
ATOM 3966 C CA . SER B 1 116 ? 15.453 -5.934 -2.768 1 83.31 116 SER B CA 1
ATOM 3967 C C . SER B 1 116 ? 14.453 -5.91 -3.918 1 83.31 116 SER B C 1
ATOM 3969 O O . SER B 1 116 ? 13.836 -4.875 -4.195 1 83.31 116 SER B O 1
ATOM 3971 N N . SER B 1 117 ? 14.234 -7.066 -4.527 1 78.88 117 SER B N 1
ATOM 3972 C CA . SER B 1 117 ? 13.461 -7.141 -5.762 1 78.88 117 SER B CA 1
ATOM 3973 C C . SER B 1 117 ? 11.961 -7.172 -5.473 1 78.88 117 SER B C 1
ATOM 3975 O O . SER B 1 117 ? 11.547 -7.516 -4.363 1 78.88 117 SER B O 1
ATOM 3977 N N . ASN B 1 118 ? 11.32 -6.684 -6.488 1 72.56 118 ASN B N 1
ATOM 3978 C CA . ASN B 1 118 ? 9.867 -6.805 -6.418 1 72.56 118 ASN B CA 1
ATOM 3979 C C . ASN B 1 118 ? 9.406 -8.219 -6.75 1 72.56 118 ASN B C 1
ATOM 3981 O O . ASN B 1 118 ? 10.148 -8.992 -7.355 1 72.56 118 ASN B O 1
ATOM 3985 N N . GLN B 1 119 ? 8.273 -8.523 -6.375 1 73.06 119 GLN B N 1
ATOM 3986 C CA . GLN B 1 119 ? 7.703 -9.852 -6.551 1 73.06 119 GLN B CA 1
ATOM 3987 C C . GLN B 1 119 ? 7.449 -10.156 -8.023 1 73.06 119 GLN B C 1
ATOM 3989 O O . GLN B 1 119 ? 7.355 -11.32 -8.414 1 73.06 119 GLN B O 1
ATOM 3994 N N . GLN B 1 120 ? 7.492 -9.148 -8.812 1 76.44 120 GLN B N 1
ATOM 3995 C CA . GLN B 1 120 ? 7.199 -9.328 -10.227 1 76.44 120 GLN B CA 1
ATOM 3996 C C . GLN B 1 120 ? 8.281 -10.148 -10.914 1 76.44 120 GLN B C 1
ATOM 3998 O O . GLN B 1 120 ? 7.977 -11.039 -11.719 1 76.44 120 GLN B O 1
ATOM 4003 N N . ALA B 1 121 ? 9.5 -9.852 -10.609 1 84.81 121 ALA B N 1
ATOM 4004 C CA . ALA B 1 121 ? 10.617 -10.586 -11.211 1 84.81 121 ALA B CA 1
ATOM 4005 C C . ALA B 1 121 ? 10.539 -12.07 -10.875 1 84.81 121 ALA B C 1
ATOM 4007 O O . ALA B 1 121 ? 10.734 -12.922 -11.75 1 84.81 121 ALA B O 1
ATOM 4008 N N . VAL B 1 122 ? 10.266 -12.336 -9.68 1 87.25 122 VAL B N 1
ATOM 4009 C CA . VAL B 1 122 ? 10.18 -13.727 -9.227 1 87.25 122 VAL B CA 1
ATOM 4010 C C . VAL B 1 122 ? 9.031 -14.43 -9.938 1 87.25 122 VAL B C 1
ATOM 4012 O O . VAL B 1 122 ? 9.172 -15.586 -10.359 1 87.25 122 VAL B O 1
ATOM 4015 N N . ASN B 1 123 ? 7.969 -13.75 -10.094 1 81.69 123 ASN B N 1
ATOM 4016 C CA . ASN B 1 123 ? 6.828 -14.328 -10.797 1 81.69 123 ASN B CA 1
ATOM 4017 C C . ASN B 1 123 ? 7.164 -14.648 -12.25 1 81.69 123 ASN B C 1
ATOM 4019 O O . ASN B 1 123 ? 6.777 -15.695 -12.766 1 81.69 123 ASN B O 1
ATOM 4023 N N . ILE B 1 124 ? 7.805 -13.742 -12.867 1 88.81 124 ILE B N 1
ATOM 4024 C CA . ILE B 1 124 ? 8.203 -13.938 -14.258 1 88.81 124 ILE B CA 1
ATOM 4025 C C . ILE B 1 124 ? 9.094 -15.172 -14.375 1 88.81 124 ILE B C 1
ATOM 4027 O O . ILE B 1 124 ? 8.883 -16 -15.258 1 88.81 124 ILE B O 1
ATOM 4031 N N . VAL B 1 125 ? 10.008 -15.258 -13.453 1 93.62 125 VAL B N 1
ATOM 4032 C CA . VAL B 1 125 ? 10.945 -16.375 -13.477 1 93.62 125 VAL B CA 1
ATOM 4033 C C . VAL B 1 125 ? 10.195 -17.688 -13.219 1 93.62 125 VAL B C 1
ATOM 4035 O O . VAL B 1 125 ? 10.383 -18.672 -13.93 1 93.62 125 VAL B O 1
ATOM 4038 N N . ASN B 1 126 ? 9.352 -17.656 -12.211 1 91.12 126 ASN B N 1
ATOM 4039 C CA . ASN B 1 126 ? 8.57 -18.844 -11.898 1 91.12 126 ASN B CA 1
ATOM 4040 C C . ASN B 1 126 ? 7.715 -19.281 -13.078 1 91.12 126 ASN B C 1
ATOM 4042 O O . ASN B 1 126 ? 7.602 -20.484 -13.359 1 91.12 126 ASN B O 1
ATOM 4046 N N . ASN B 1 127 ? 7.176 -18.375 -13.766 1 89.94 127 ASN B N 1
ATOM 4047 C CA . ASN B 1 127 ? 6.367 -18.703 -14.938 1 89.94 127 ASN B CA 1
ATOM 4048 C C . ASN B 1 127 ? 7.219 -19.312 -16.047 1 89.94 127 ASN B C 1
ATOM 4050 O O . ASN B 1 127 ? 6.812 -20.281 -16.688 1 89.94 127 ASN B O 1
ATOM 4054 N N . ALA B 1 128 ? 8.297 -18.688 -16.25 1 94.75 128 ALA B N 1
ATOM 4055 C CA . ALA B 1 128 ? 9.188 -19.188 -17.297 1 94.75 128 ALA B CA 1
ATOM 4056 C C . ALA B 1 128 ? 9.648 -20.609 -16.984 1 94.75 128 ALA B C 1
ATOM 4058 O O . ALA B 1 128 ? 9.656 -21.469 -17.875 1 94.75 128 ALA B O 1
ATOM 4059 N N . LEU B 1 129 ? 10.039 -20.844 -15.789 1 94.94 129 LEU B N 1
ATOM 4060 C CA . LEU B 1 129 ? 10.5 -22.172 -15.383 1 94.94 129 LEU B CA 1
ATOM 4061 C C . LEU B 1 129 ? 9.359 -23.172 -15.406 1 94.94 129 LEU B C 1
ATOM 4063 O O . LEU B 1 129 ? 9.562 -24.344 -15.742 1 94.94 129 LEU B O 1
ATOM 4067 N N . TYR B 1 130 ? 8.234 -22.703 -15.07 1 91.44 130 TYR B N 1
ATOM 4068 C CA . TYR B 1 130 ? 7.062 -23.547 -15.156 1 91.44 130 TYR B CA 1
ATOM 4069 C C . TYR B 1 130 ? 6.773 -23.953 -16.594 1 91.44 130 TYR B C 1
ATOM 4071 O O . TYR B 1 130 ? 6.465 -25.109 -16.891 1 91.44 130 TYR B O 1
ATOM 4079 N N . ASN B 1 131 ? 6.867 -23.016 -17.469 1 93.75 131 ASN B N 1
ATOM 4080 C CA . ASN B 1 131 ? 6.672 -23.328 -18.875 1 93.75 131 ASN B CA 1
ATOM 4081 C C . ASN B 1 131 ? 7.688 -24.344 -19.375 1 93.75 131 ASN B C 1
ATOM 4083 O O . ASN B 1 131 ? 7.348 -25.234 -20.172 1 93.75 131 ASN B O 1
ATOM 4087 N N . LEU B 1 132 ? 8.875 -24.172 -18.953 1 95.81 132 LEU B N 1
ATOM 4088 C CA . LEU B 1 132 ? 9.891 -25.141 -19.312 1 95.81 132 LEU B CA 1
ATOM 4089 C C . LEU B 1 132 ? 9.531 -26.531 -18.766 1 95.81 132 LEU B C 1
ATOM 4091 O O . LEU B 1 132 ? 9.633 -27.531 -19.484 1 95.81 132 LEU B O 1
ATOM 4095 N N . LEU B 1 133 ? 9.148 -26.531 -17.5 1 94.69 133 LEU B N 1
ATOM 4096 C CA . LEU B 1 133 ? 8.727 -27.766 -16.859 1 94.69 133 LEU B CA 1
ATOM 4097 C C . LEU B 1 133 ? 7.598 -28.438 -17.656 1 94.69 133 LEU B C 1
ATOM 4099 O O . LEU B 1 133 ? 7.641 -29.641 -17.906 1 94.69 133 LEU B O 1
ATOM 4103 N N . VAL B 1 134 ? 6.641 -27.641 -18.047 1 93.62 134 VAL B N 1
ATOM 4104 C CA . VAL B 1 134 ? 5.492 -28.156 -18.797 1 93.62 134 VAL B CA 1
ATOM 4105 C C . VAL B 1 134 ? 5.953 -28.719 -20.125 1 93.62 134 V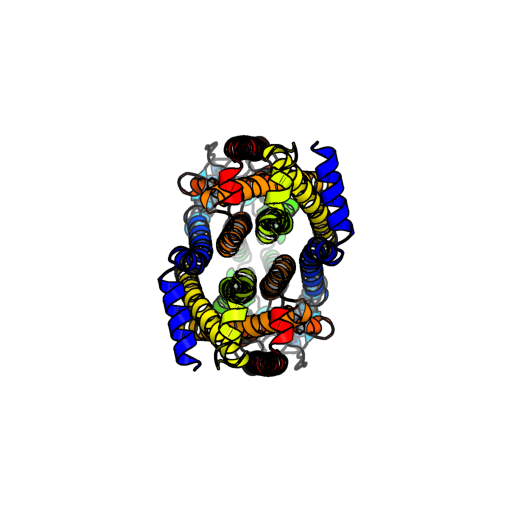AL B C 1
ATOM 4107 O O . VAL B 1 134 ? 5.5 -29.781 -20.547 1 93.62 134 VAL B O 1
ATOM 4110 N N . ASN B 1 135 ? 6.824 -28.031 -20.781 1 94.12 135 ASN B N 1
ATOM 4111 C CA . ASN B 1 135 ? 7.332 -28.453 -22.078 1 94.12 135 ASN B CA 1
ATOM 4112 C C . ASN B 1 135 ? 8.047 -29.812 -21.984 1 94.12 135 ASN B C 1
ATOM 4114 O O . ASN B 1 135 ? 7.789 -30.703 -22.781 1 94.12 135 ASN B O 1
ATOM 4118 N N . ILE B 1 136 ? 8.891 -29.969 -21.031 1 95.25 136 ILE B N 1
ATOM 4119 C CA . ILE B 1 136 ? 9.641 -31.203 -20.859 1 95.25 136 ILE B CA 1
ATOM 4120 C C . ILE B 1 136 ? 8.703 -32.312 -20.422 1 95.25 136 ILE B C 1
ATOM 4122 O O . ILE B 1 136 ? 8.797 -33.438 -20.922 1 95.25 136 ILE B O 1
ATOM 4126 N N . SER B 1 137 ? 7.883 -31.984 -19.469 1 94.75 137 SER B N 1
ATOM 4127 C CA . SER B 1 137 ? 6.91 -32.969 -19.016 1 94.75 137 SER B CA 1
ATOM 4128 C C . SER B 1 137 ? 6.039 -33.469 -20.172 1 94.75 137 SER B C 1
ATOM 4130 O O . SER B 1 137 ? 5.766 -34.656 -20.266 1 94.75 137 SER B O 1
ATOM 4132 N N . SER B 1 138 ? 5.598 -32.562 -21.016 1 94.62 138 SER B N 1
ATOM 4133 C CA . SER B 1 138 ? 4.777 -32.938 -22.172 1 94.62 138 SER B CA 1
ATOM 4134 C C . SER B 1 138 ? 5.531 -33.875 -23.109 1 94.62 138 SER B C 1
ATOM 4136 O O . SER B 1 138 ? 4.953 -34.812 -23.656 1 94.62 138 SER B O 1
ATOM 4138 N N . GLN B 1 139 ? 6.766 -33.625 -23.328 1 94 139 GLN B N 1
ATOM 4139 C CA . GLN B 1 139 ? 7.586 -34.469 -24.172 1 94 139 GLN B CA 1
ATOM 4140 C C . GLN B 1 139 ? 7.727 -35.875 -23.578 1 94 139 GLN B C 1
ATOM 4142 O O . GLN B 1 139 ? 7.66 -36.875 -24.297 1 94 139 GLN B O 1
ATOM 4147 N N . ARG B 1 140 ? 7.922 -35.906 -22.266 1 93.5 140 ARG B N 1
ATOM 4148 C CA . ARG B 1 140 ? 8.062 -37.188 -21.594 1 93.5 140 ARG B CA 1
ATOM 4149 C C . ARG B 1 140 ? 6.754 -37.969 -21.641 1 93.5 140 ARG B C 1
ATOM 4151 O O . ARG B 1 140 ? 6.762 -39.188 -21.828 1 93.5 140 ARG B O 1
ATOM 4158 N N . ILE B 1 141 ? 5.711 -37.312 -21.484 1 93.38 141 ILE B N 1
ATOM 4159 C CA . ILE B 1 141 ? 4.406 -37.969 -21.562 1 93.38 141 ILE B CA 1
ATOM 4160 C C . ILE B 1 141 ? 4.16 -38.5 -22.969 1 93.38 141 ILE B C 1
ATOM 4162 O O . ILE B 1 141 ? 3.637 -39.594 -23.156 1 93.38 141 ILE B O 1
ATOM 4166 N N . ALA B 1 142 ? 4.516 -37.719 -23.938 1 93.25 142 ALA B N 1
ATOM 4167 C CA . ALA B 1 142 ? 4.391 -38.156 -25.328 1 93.25 142 ALA B CA 1
ATOM 4168 C C . ALA B 1 142 ? 5.203 -39.406 -25.578 1 93.25 142 ALA B C 1
ATOM 4170 O O . ALA B 1 142 ? 4.75 -40.312 -26.297 1 93.25 142 ALA B O 1
ATOM 4171 N N . GLN B 1 143 ? 6.367 -39.438 -25.047 1 91.69 143 GLN B N 1
ATOM 4172 C CA . GLN B 1 143 ? 7.207 -40.625 -25.172 1 91.69 143 GLN B CA 1
ATOM 4173 C C . GLN B 1 143 ? 6.551 -41.844 -24.516 1 91.69 143 GLN B C 1
ATOM 4175 O O . GLN B 1 143 ? 6.57 -42.938 -25.078 1 91.69 143 GLN B O 1
ATOM 4180 N N . LEU B 1 144 ? 6.066 -41.625 -23.375 1 90.81 144 LEU B N 1
ATOM 4181 C CA . LEU B 1 144 ? 5.379 -42.688 -22.656 1 90.81 144 LEU B CA 1
ATOM 4182 C C . LEU B 1 144 ? 4.152 -43.156 -23.438 1 90.81 144 LEU B C 1
ATOM 4184 O O . LEU B 1 144 ? 3.854 -44.375 -23.453 1 90.81 144 LEU B O 1
ATOM 4188 N N . GLU B 1 145 ? 3.443 -42.219 -23.984 1 91.12 145 GLU B N 1
ATOM 4189 C CA . GLU B 1 145 ? 2.27 -42.531 -24.797 1 91.12 145 GLU B CA 1
ATOM 4190 C C . GLU B 1 145 ? 2.637 -43.438 -25.969 1 91.12 145 GLU B C 1
ATOM 4192 O O . GLU B 1 145 ? 1.918 -44.375 -26.281 1 91.12 145 GLU B O 1
ATOM 4197 N N . LYS B 1 146 ? 3.648 -43.125 -26.641 1 91.25 146 LYS B N 1
ATOM 4198 C CA . LYS B 1 146 ? 4.117 -43.906 -27.781 1 91.25 146 LYS B CA 1
ATOM 4199 C C . LYS B 1 146 ? 4.512 -45.312 -27.344 1 91.25 146 LYS B C 1
ATOM 4201 O O . LYS B 1 146 ? 4.203 -46.312 -28.031 1 91.25 146 LYS B O 1
ATOM 4206 N N . LEU B 1 147 ? 5.16 -45.344 -26.219 1 90.38 147 LEU B N 1
ATOM 4207 C CA . LEU B 1 147 ? 5.578 -46.625 -25.703 1 90.38 147 LEU B CA 1
ATOM 4208 C C . LEU B 1 147 ? 4.375 -47.469 -25.297 1 90.38 147 LEU B C 1
ATOM 4210 O O . LEU B 1 147 ? 4.398 -48.719 -25.422 1 90.38 147 LEU B O 1
ATOM 4214 N N . ALA B 1 148 ? 3.393 -46.875 -24.797 1 90.62 148 ALA B N 1
ATOM 4215 C CA . ALA B 1 148 ? 2.18 -47.562 -24.344 1 90.62 148 ALA B CA 1
ATOM 4216 C C . ALA B 1 148 ? 1.27 -47.875 -25.531 1 90.62 148 ALA B C 1
ATOM 4218 O O . ALA B 1 148 ? 0.286 -48.594 -25.375 1 90.62 148 ALA B O 1
ATOM 4219 N N . ASN B 1 149 ? 1.485 -47.406 -26.703 1 89.44 149 ASN B N 1
ATOM 4220 C CA . ASN B 1 149 ? 0.691 -47.594 -27.906 1 89.44 149 ASN B CA 1
ATOM 4221 C C . ASN B 1 149 ? -0.765 -47.188 -27.703 1 89.44 149 ASN B C 1
ATOM 4223 O O . ASN B 1 149 ? -1.679 -47.969 -28.016 1 89.44 149 ASN B O 1
ATOM 4227 N N . THR B 1 150 ? -0.893 -46.062 -27 1 86.94 150 THR B N 1
ATOM 4228 C CA . THR B 1 150 ? -2.223 -45.5 -26.766 1 86.94 150 THR B CA 1
ATOM 4229 C C . THR B 1 150 ? -2.383 -44.188 -27.484 1 86.94 150 THR B C 1
ATOM 4231 O O . THR B 1 150 ? -1.396 -43.5 -27.781 1 86.94 150 THR B O 1
ATOM 4234 N N . SER B 1 151 ? -3.668 -43.812 -27.906 1 86.75 151 SER B N 1
ATOM 4235 C CA . SER B 1 151 ? -3.936 -42.562 -28.609 1 86.75 151 SER B CA 1
ATOM 4236 C C . SER B 1 151 ? -4.52 -41.531 -27.656 1 86.75 151 SER B C 1
ATOM 4238 O O . SER B 1 151 ? -5.672 -41.125 -27.812 1 86.75 151 SER B O 1
ATOM 4240 N N . VAL B 1 152 ? -3.791 -41.219 -26.656 1 88.62 152 VAL B N 1
ATOM 4241 C CA . VAL B 1 152 ? -4.238 -40.188 -25.719 1 88.62 152 VAL B CA 1
ATOM 4242 C C . VAL B 1 152 ? -3.432 -38.906 -25.938 1 88.62 152 VAL B C 1
ATOM 4244 O O . VAL B 1 152 ? -2.229 -38.969 -26.203 1 88.62 152 VAL B O 1
ATOM 4247 N N . SER B 1 153 ? -4.145 -37.844 -25.891 1 91.75 153 SER B N 1
ATOM 4248 C CA . SER B 1 153 ? -3.465 -36.562 -26.062 1 91.75 153 SER B CA 1
ATOM 4249 C C . SER B 1 153 ? -2.633 -36.188 -24.844 1 91.75 153 SER B C 1
ATOM 4251 O O . SER B 1 153 ? -3.045 -36.469 -23.703 1 91.75 153 SER B O 1
ATOM 4253 N N . VAL B 1 154 ? -1.489 -35.625 -25.016 1 92.88 154 VAL B N 1
ATOM 4254 C CA . VAL B 1 154 ? -0.573 -35.219 -23.953 1 92.88 154 VAL B CA 1
ATOM 4255 C C . VAL B 1 154 ? -1.27 -34.25 -23.016 1 92.88 154 VAL B C 1
ATOM 4257 O O . VAL B 1 154 ? -1.114 -34.312 -21.797 1 92.88 154 VAL B O 1
ATOM 4260 N N . ASP B 1 155 ? -2.076 -33.375 -23.562 1 91.06 155 ASP B N 1
ATOM 4261 C CA . ASP B 1 155 ? -2.76 -32.344 -22.781 1 91.06 155 ASP B CA 1
ATOM 4262 C C . ASP B 1 155 ? -3.809 -32.969 -21.859 1 91.06 155 ASP B C 1
ATOM 4264 O O . ASP B 1 155 ? -4.016 -32.469 -20.75 1 91.06 155 ASP B O 1
ATOM 4268 N N . ASP B 1 156 ? -4.387 -34 -22.344 1 92 156 ASP B N 1
ATOM 4269 C CA . ASP B 1 156 ? -5.395 -34.688 -21.531 1 92 156 ASP B CA 1
ATOM 4270 C C . ASP B 1 156 ? -4.766 -35.344 -20.297 1 92 156 ASP B C 1
ATOM 4272 O O . ASP B 1 156 ? -5.414 -35.469 -19.266 1 92 156 ASP B O 1
ATOM 4276 N N . ILE B 1 157 ? -3.525 -35.719 -20.453 1 92.88 157 ILE B N 1
ATOM 4277 C CA . ILE B 1 157 ? -2.822 -36.375 -19.359 1 92.88 157 ILE B CA 1
ATOM 4278 C C . ILE B 1 157 ? -2.236 -35.344 -18.406 1 92.88 157 ILE B C 1
ATOM 4280 O O . ILE B 1 157 ? -2.414 -35.469 -17.188 1 92.88 157 ILE B O 1
ATOM 4284 N N . ARG B 1 158 ? -1.594 -34.375 -18.906 1 91.88 158 ARG B N 1
ATOM 4285 C CA . ARG B 1 158 ? -0.877 -33.406 -18.078 1 91.88 158 ARG B CA 1
ATOM 4286 C C . ARG B 1 158 ? -1.838 -32.406 -17.453 1 91.88 158 ARG B C 1
ATOM 4288 O O . ARG B 1 158 ? -1.654 -31.984 -16.312 1 91.88 158 ARG B O 1
ATOM 4295 N N . ASN B 1 159 ? -2.771 -31.906 -18.25 1 92.06 159 ASN B N 1
ATOM 4296 C CA . ASN B 1 159 ? -3.732 -30.906 -17.797 1 92.06 159 ASN B CA 1
ATOM 4297 C C . ASN B 1 159 ? -5.164 -31.438 -17.859 1 92.06 159 ASN B C 1
ATOM 4299 O O . ASN B 1 159 ? -5.992 -30.922 -18.594 1 92.06 159 ASN B O 1
ATOM 4303 N N . PRO B 1 160 ? -5.438 -32.375 -17.031 1 93.5 160 PRO B N 1
ATOM 4304 C CA . PRO B 1 160 ? -6.754 -33 -17.078 1 93.5 160 PRO B CA 1
ATOM 4305 C C . PRO B 1 160 ? -7.887 -32.062 -16.719 1 93.5 160 PRO B C 1
ATOM 4307 O O . PRO B 1 160 ? -9.055 -32.344 -17 1 93.5 160 PRO B O 1
ATOM 4310 N N . ILE B 1 161 ? -7.508 -30.953 -16.062 1 94.25 161 ILE B N 1
ATOM 4311 C CA . ILE B 1 161 ? -8.508 -29.969 -15.656 1 94.25 161 ILE B CA 1
ATOM 4312 C C . ILE B 1 161 ? -8.109 -28.578 -16.172 1 94.25 161 ILE B C 1
ATOM 4314 O O . ILE B 1 161 ? -6.949 -28.188 -16.078 1 94.25 161 ILE B O 1
ATOM 4318 N N . TYR B 1 162 ? -9.031 -27.922 -16.797 1 90.69 162 TYR B N 1
ATOM 4319 C CA . TYR B 1 162 ? -8.781 -26.531 -17.125 1 90.69 162 TYR B CA 1
ATOM 4320 C C . TYR B 1 162 ? -9.789 -25.625 -16.438 1 90.69 162 TYR B C 1
ATOM 4322 O O . TYR B 1 162 ? -10.906 -26.047 -16.109 1 90.69 162 TYR B O 1
ATOM 4330 N N . LEU B 1 163 ? -9.305 -24.484 -16.125 1 92 163 LEU B N 1
ATOM 4331 C CA . LEU B 1 163 ? -10.078 -23.531 -15.336 1 92 163 LEU B CA 1
ATOM 4332 C C . LEU B 1 163 ? -10.766 -22.5 -16.234 1 92 163 LEU B C 1
ATOM 4334 O O . LEU B 1 163 ? -10.141 -21.953 -17.141 1 92 163 LEU B O 1
ATOM 4338 N N . VAL B 1 164 ? -12.047 -22.422 -16.062 1 90.5 164 VAL B N 1
ATOM 4339 C CA . VAL B 1 164 ? -12.797 -21.328 -16.672 1 90.5 164 VAL B CA 1
ATOM 4340 C C . VAL B 1 164 ? -13.016 -20.219 -15.656 1 90.5 164 VAL B C 1
ATOM 4342 O O . VAL B 1 164 ? -13.695 -20.406 -14.648 1 90.5 164 VAL B O 1
ATOM 4345 N N . LEU B 1 165 ? -12.453 -19.078 -15.961 1 91.12 165 LEU B N 1
ATOM 4346 C CA . LEU B 1 165 ? -12.453 -17.984 -15 1 91.12 165 LEU B CA 1
ATOM 4347 C C . LEU B 1 165 ? -13.602 -17.016 -15.289 1 91.12 165 LEU B C 1
ATOM 4349 O O . LEU B 1 165 ? -13.875 -16.688 -16.438 1 91.12 165 LEU B O 1
ATOM 4353 N N . GLY B 1 166 ? -14.359 -16.703 -14.234 1 90.88 166 GLY B N 1
ATOM 4354 C CA . GLY B 1 166 ? -15.383 -15.672 -14.25 1 90.88 166 GLY B CA 1
ATOM 4355 C C . GLY B 1 166 ? -15.289 -14.727 -13.07 1 90.88 166 GLY B C 1
ATOM 4356 O O . GLY B 1 166 ? -14.5 -14.953 -12.148 1 90.88 166 GLY B O 1
ATOM 4357 N N . TYR B 1 167 ? -15.992 -13.688 -13.211 1 90.75 167 TYR B N 1
ATOM 4358 C CA . TYR B 1 167 ? -15.984 -12.688 -12.148 1 90.75 167 TYR B CA 1
ATOM 4359 C C . TYR B 1 167 ? -17.406 -12.359 -11.695 1 90.75 167 TYR B C 1
ATOM 4361 O O . TYR B 1 167 ? -18.328 -12.336 -12.508 1 90.75 167 TYR B O 1
ATOM 4369 N N . LYS B 1 168 ? -17.469 -12.18 -10.422 1 90.88 168 LYS B N 1
ATOM 4370 C CA . LYS B 1 168 ? -18.766 -11.82 -9.852 1 90.88 168 LYS B CA 1
ATOM 4371 C C . LYS B 1 168 ? -18.641 -10.625 -8.906 1 90.88 168 LYS B C 1
ATOM 4373 O O . LYS B 1 168 ? -17.578 -10.414 -8.312 1 90.88 168 LYS B O 1
ATOM 4378 N N . THR B 1 169 ? -19.734 -9.883 -8.812 1 90.12 169 THR B N 1
ATOM 4379 C CA . THR B 1 169 ? -19.781 -8.773 -7.859 1 90.12 169 THR B CA 1
ATOM 4380 C C . THR B 1 169 ? -20.109 -9.281 -6.457 1 90.12 169 THR B C 1
ATOM 4382 O O . THR B 1 169 ? -20.438 -10.453 -6.281 1 90.12 169 THR B O 1
ATOM 4385 N N . SER B 1 170 ? -19.953 -8.375 -5.512 1 87.06 170 SER B N 1
ATOM 4386 C CA . SER B 1 170 ? -20.266 -8.742 -4.133 1 87.06 170 SER B CA 1
ATOM 4387 C C . SER B 1 170 ? -21.734 -9.078 -3.967 1 87.06 170 SER B C 1
ATOM 4389 O O . SER B 1 170 ? -22.109 -9.828 -3.061 1 87.06 170 SER B O 1
ATOM 4391 N N . SER B 1 171 ? -22.562 -8.555 -4.852 1 84.75 171 SER B N 1
ATOM 4392 C CA . SER B 1 171 ? -23.984 -8.828 -4.801 1 84.75 171 SER B CA 1
ATOM 4393 C C . SER B 1 171 ? -24.328 -10.125 -5.523 1 84.75 171 SER B C 1
ATOM 4395 O O . SER B 1 171 ? -25.484 -10.578 -5.496 1 84.75 171 SER B O 1
ATOM 4397 N N . GLY B 1 172 ? -23.359 -10.734 -6.246 1 85.25 172 GLY B N 1
ATOM 4398 C CA . GLY B 1 172 ? -23.578 -12.023 -6.867 1 85.25 172 GLY B CA 1
ATOM 4399 C C . GLY B 1 172 ? -23.781 -11.938 -8.367 1 85.25 172 GLY B C 1
ATOM 4400 O O . GLY B 1 172 ? -23.906 -12.961 -9.047 1 85.25 172 GLY B O 1
ATOM 4401 N N . SER B 1 173 ? -23.734 -10.75 -8.891 1 88.62 173 SER B N 1
ATOM 4402 C CA . SER B 1 173 ? -23.938 -10.578 -10.328 1 88.62 173 SER B CA 1
ATOM 4403 C C . SER B 1 173 ? -22.656 -10.812 -11.102 1 88.62 173 SER B C 1
ATOM 4405 O O . SER B 1 173 ? -21.562 -10.523 -10.602 1 88.62 173 SER B O 1
ATOM 4407 N N . THR B 1 174 ? -22.812 -11.383 -12.273 1 90.88 174 THR B N 1
ATOM 4408 C CA . THR B 1 174 ? -21.656 -11.625 -13.117 1 90.88 174 THR B CA 1
ATOM 4409 C C . THR B 1 174 ? -21.078 -10.312 -13.641 1 90.88 174 THR B C 1
ATOM 4411 O O . THR B 1 174 ? -21.828 -9.391 -13.961 1 90.88 174 THR B O 1
ATOM 4414 N N . THR B 1 175 ? -19.812 -10.273 -13.648 1 88.5 175 THR B N 1
ATOM 4415 C CA . THR B 1 175 ? -19.125 -9.086 -14.141 1 88.5 175 THR B CA 1
ATOM 4416 C C . THR B 1 175 ? -17.922 -9.469 -14.984 1 88.5 175 THR B C 1
ATOM 4418 O O . THR B 1 175 ? -17.797 -10.625 -15.406 1 88.5 175 THR B O 1
ATOM 4421 N N . THR B 1 176 ? -17.125 -8.469 -15.312 1 85.56 176 THR B N 1
ATOM 4422 C CA . THR B 1 176 ? -16.031 -8.703 -16.234 1 85.56 176 THR B CA 1
ATOM 4423 C C . THR B 1 176 ? -14.68 -8.578 -15.523 1 85.56 176 THR B C 1
ATOM 4425 O O . THR B 1 176 ? -14.625 -8.125 -14.375 1 85.56 176 THR B O 1
ATOM 4428 N N . SER B 1 177 ? -13.672 -9.086 -16.219 1 83.5 177 SER B N 1
ATOM 4429 C CA . SER B 1 177 ? -12.305 -8.961 -15.719 1 83.5 177 SER B CA 1
ATOM 4430 C C . SER B 1 177 ? -11.906 -7.496 -15.578 1 83.5 177 SER B C 1
ATOM 4432 O O . SER B 1 177 ? -11.148 -7.141 -14.672 1 83.5 177 SER B O 1
ATOM 4434 N N . SER B 1 178 ? -12.469 -6.688 -16.422 1 81.12 178 SER B N 1
ATOM 4435 C CA . SER B 1 178 ? -12.203 -5.254 -16.359 1 81.12 178 SER B CA 1
ATOM 4436 C C . SER B 1 178 ? -12.719 -4.656 -15.047 1 81.12 178 SER B C 1
ATOM 4438 O O . SER B 1 178 ? -12.055 -3.811 -14.445 1 81.12 178 SER B O 1
ATOM 4440 N N . ALA B 1 179 ? -13.805 -5.188 -14.617 1 82.81 179 ALA B N 1
ATOM 4441 C CA . ALA B 1 179 ? -14.375 -4.723 -13.352 1 82.81 179 ALA B CA 1
ATOM 4442 C C . ALA B 1 179 ? -13.492 -5.117 -12.172 1 82.81 179 ALA B C 1
ATOM 4444 O O . ALA B 1 179 ? -13.375 -4.367 -11.203 1 82.81 179 ALA B O 1
ATOM 4445 N N . ASN B 1 180 ? -12.906 -6.234 -12.25 1 84 180 ASN B N 1
ATOM 4446 C CA . ASN B 1 180 ? -11.984 -6.684 -11.211 1 84 180 ASN B CA 1
ATOM 4447 C C . ASN B 1 180 ? -10.734 -5.809 -11.148 1 84 180 ASN B C 1
ATOM 4449 O O . ASN B 1 180 ? -10.258 -5.477 -10.062 1 84 180 ASN B O 1
ATOM 4453 N N . GLN B 1 181 ? -10.242 -5.512 -12.312 1 78.88 181 GLN B N 1
ATOM 4454 C CA . GLN B 1 181 ? -9.086 -4.625 -12.359 1 78.88 181 GLN B CA 1
ATOM 4455 C C . GLN B 1 181 ? -9.43 -3.248 -11.797 1 78.88 181 GLN B C 1
ATOM 4457 O O . GLN B 1 181 ? -8.625 -2.648 -11.078 1 78.88 181 GLN B O 1
ATOM 4462 N N . LEU B 1 182 ? -10.609 -2.844 -12.117 1 81.69 182 LEU B N 1
ATOM 4463 C CA . LEU B 1 182 ? -11.086 -1.562 -11.609 1 81.69 182 LEU B CA 1
ATOM 4464 C C . LEU B 1 182 ? -11.211 -1.595 -10.086 1 81.69 182 LEU B C 1
ATOM 4466 O O . LEU B 1 182 ? -10.906 -0.61 -9.414 1 81.69 182 LEU B O 1
ATOM 4470 N N . ALA B 1 183 ? -11.656 -2.67 -9.594 1 84 183 ALA B N 1
ATOM 4471 C CA . ALA B 1 183 ? -11.797 -2.826 -8.148 1 84 183 ALA B CA 1
ATOM 4472 C C . ALA B 1 183 ? -10.445 -2.721 -7.449 1 84 183 ALA B C 1
ATOM 4474 O O . ALA B 1 183 ? -10.328 -2.086 -6.398 1 84 183 ALA B O 1
ATOM 4475 N N . GLN B 1 184 ? -9.445 -3.268 -8.047 1 78 184 GLN B N 1
ATOM 4476 C CA . GLN B 1 184 ? -8.109 -3.195 -7.477 1 78 184 GLN B CA 1
ATOM 4477 C C . GLN B 1 184 ? -7.562 -1.77 -7.527 1 78 184 GLN B C 1
ATOM 4479 O O . GLN B 1 184 ? -6.945 -1.301 -6.57 1 78 184 GLN B O 1
ATOM 4484 N N . LEU B 1 185 ? -7.836 -1.133 -8.586 1 76.81 185 LEU B N 1
ATOM 4485 C CA . LEU B 1 185 ? -7.41 0.253 -8.75 1 76.81 185 LEU B CA 1
ATOM 4486 C C . LEU B 1 185 ? -8.125 1.162 -7.758 1 76.81 185 LEU B C 1
ATOM 4488 O O . LEU B 1 185 ? -7.535 2.121 -7.254 1 76.81 185 LEU B O 1
ATOM 4492 N N . SER B 1 186 ? -9.328 0.861 -7.578 1 84.81 186 SER B N 1
ATOM 4493 C CA . SER B 1 186 ? -10.133 1.697 -6.699 1 84.81 186 SER B CA 1
ATOM 4494 C C . SER B 1 186 ? -9.594 1.682 -5.273 1 84.81 186 SER B C 1
ATOM 4496 O O . SER B 1 186 ? -9.727 2.668 -4.543 1 84.81 186 SER B O 1
ATOM 4498 N N . ARG B 1 187 ? -8.969 0.631 -4.84 1 80.44 187 ARG B N 1
ATOM 4499 C CA . ARG B 1 187 ? -8.344 0.578 -3.523 1 80.44 187 ARG B CA 1
ATOM 4500 C C . ARG B 1 187 ? -7.195 1.572 -3.424 1 80.44 187 ARG B C 1
ATOM 4502 O O . ARG B 1 187 ? -7.016 2.221 -2.391 1 80.44 187 ARG B O 1
ATOM 4509 N N . LEU B 1 188 ? -6.5 1.683 -4.473 1 75.69 188 LEU B N 1
ATOM 4510 C CA . LEU B 1 188 ? -5.395 2.631 -4.516 1 75.69 188 LEU B CA 1
ATOM 4511 C C . LEU B 1 188 ? -5.91 4.066 -4.539 1 75.69 188 LEU B C 1
ATOM 4513 O O . LEU B 1 188 ? -5.32 4.953 -3.916 1 75.69 188 LEU B O 1
ATOM 4517 N N . VAL B 1 189 ? -6.996 4.199 -5.27 1 77.5 189 VAL B N 1
ATOM 4518 C CA . VAL B 1 189 ? -7.605 5.52 -5.344 1 77.5 189 VAL B CA 1
ATOM 4519 C C . VAL B 1 189 ? -8.133 5.93 -3.969 1 77.5 189 VAL B C 1
ATOM 4521 O O . VAL B 1 189 ? -7.969 7.078 -3.553 1 77.5 189 VAL B O 1
ATOM 4524 N N . ALA B 1 190 ? -8.727 5.004 -3.275 1 80.81 190 ALA B N 1
ATOM 4525 C CA . ALA B 1 190 ? -9.25 5.277 -1.939 1 80.81 190 ALA B CA 1
ATOM 4526 C C . ALA B 1 190 ? -8.133 5.695 -0.987 1 80.81 190 ALA B C 1
ATOM 4528 O O . ALA B 1 190 ? -8.367 6.473 -0.055 1 80.81 190 ALA B O 1
ATOM 4529 N N . LEU B 1 191 ? -6.953 5.266 -1.205 1 74.31 191 LEU B N 1
ATOM 4530 C CA . LEU B 1 191 ? -5.785 5.594 -0.393 1 74.31 191 LEU B CA 1
ATOM 4531 C C . LEU B 1 191 ? -5.426 7.066 -0.529 1 74.31 191 LEU B C 1
ATOM 4533 O O . LEU B 1 191 ? -4.953 7.688 0.427 1 74.31 191 LEU B O 1
ATOM 4537 N N . ILE B 1 192 ? -5.695 7.676 -1.633 1 69.75 192 ILE B N 1
ATOM 4538 C CA . ILE B 1 192 ? -5.223 9.031 -1.89 1 69.75 192 ILE B CA 1
ATOM 4539 C C . ILE B 1 192 ? -6.383 10.016 -1.772 1 69.75 192 ILE B C 1
ATOM 4541 O O . ILE B 1 192 ? -6.27 11.172 -2.182 1 69.75 192 ILE B O 1
ATOM 4545 N N . LEU B 1 193 ? -7.504 9.555 -1.341 1 71.62 193 LEU B N 1
ATOM 4546 C CA . LEU B 1 193 ? -8.664 10.43 -1.203 1 71.62 193 LEU B CA 1
ATOM 4547 C C . LEU B 1 193 ? -8.469 11.414 -0.055 1 71.62 193 LEU B C 1
ATOM 4549 O O . LEU B 1 193 ? -8.961 12.539 -0.106 1 71.62 193 LEU B O 1
ATOM 4553 N N . PHE B 1 194 ? -7.617 11.211 0.937 1 69.5 194 PHE B N 1
ATOM 4554 C CA . PHE B 1 194 ? -7.617 11.977 2.18 1 69.5 194 PHE B CA 1
ATOM 4555 C C . PHE B 1 194 ? -6.863 13.289 2.008 1 69.5 194 PHE B C 1
ATOM 4557 O O . PHE B 1 194 ? -7.207 14.289 2.633 1 69.5 194 PHE B O 1
ATOM 4564 N N . PRO B 1 195 ? -5.871 13.344 1.157 1 62.06 195 PRO B N 1
ATOM 4565 C CA . PRO B 1 195 ? -5.133 14.602 1.059 1 62.06 195 PRO B CA 1
ATOM 4566 C C . PRO B 1 195 ? -6.012 15.766 0.596 1 62.06 195 PRO B C 1
ATOM 4568 O O . PRO B 1 195 ? -5.699 16.922 0.863 1 62.06 195 PRO B O 1
ATOM 4571 N N . SER B 1 196 ? -7.129 15.492 -0.032 1 63.81 196 SER B N 1
ATOM 4572 C CA . SER B 1 196 ? -7.965 16.562 -0.576 1 63.81 196 SER B CA 1
ATOM 4573 C C . SER B 1 196 ? -8.672 17.328 0.535 1 63.81 196 SER B C 1
ATOM 4575 O O . SER B 1 196 ? -9.188 18.422 0.305 1 63.81 196 SER B O 1
ATOM 4577 N N . VAL B 1 197 ? -8.484 16.781 1.77 1 73.69 197 VAL B N 1
ATOM 4578 C CA . VAL B 1 197 ? -9.18 17.375 2.912 1 73.69 197 VAL B CA 1
ATOM 4579 C C . VAL B 1 197 ? -8.32 18.484 3.52 1 73.69 197 VAL B C 1
ATOM 4581 O O . VAL B 1 197 ? -8.844 19.375 4.191 1 73.69 197 VAL B O 1
ATOM 4584 N N . THR B 1 198 ? -7.109 18.547 3.135 1 73.25 198 THR B N 1
ATOM 4585 C CA . THR B 1 198 ? -6.145 19.359 3.861 1 73.25 198 THR B CA 1
ATOM 4586 C C . THR B 1 198 ? -6.414 20.844 3.639 1 73.25 198 THR B C 1
ATOM 4588 O O . THR B 1 198 ? -6.449 21.625 4.594 1 73.25 198 THR B O 1
ATOM 4591 N N . PRO B 1 199 ? -6.742 21.25 2.369 1 74.81 199 PRO B N 1
ATOM 4592 C CA . PRO B 1 199 ? -6.973 22.688 2.197 1 74.81 199 PRO B CA 1
ATOM 4593 C C . PRO B 1 199 ? -8.195 23.172 2.957 1 74.81 199 PRO B C 1
ATOM 4595 O O . PRO B 1 199 ? -8.227 24.328 3.406 1 74.81 199 PRO B O 1
ATOM 4598 N N . VAL B 1 200 ? -9.109 22.328 3.131 1 82.31 200 VAL B N 1
ATOM 4599 C CA . VAL B 1 200 ? -10.352 22.719 3.781 1 82.31 200 VAL B CA 1
ATOM 4600 C C . VAL B 1 200 ? -10.102 22.969 5.266 1 82.31 200 VAL B C 1
ATOM 4602 O O . VAL B 1 200 ? -10.461 24.031 5.793 1 82.31 200 VAL B O 1
ATOM 4605 N N . VAL B 1 201 ? -9.492 22.031 5.855 1 82.94 201 VAL B N 1
ATOM 4606 C CA . VAL B 1 201 ? -9.258 22.156 7.289 1 82.94 201 VAL B CA 1
ATOM 4607 C C . VAL B 1 201 ? -8.297 23.312 7.551 1 82.94 201 VAL B C 1
ATOM 4609 O O . VAL B 1 201 ? -8.508 24.109 8.477 1 82.94 201 VAL B O 1
ATOM 4612 N N . PHE B 1 202 ? -7.379 23.484 6.727 1 77.12 202 PHE B N 1
ATOM 4613 C CA . PHE B 1 202 ? -6.375 24.531 6.902 1 77.12 202 PHE B CA 1
ATOM 4614 C C . PHE B 1 202 ? -7.004 25.922 6.766 1 77.12 202 PHE B C 1
ATOM 4616 O O . PHE B 1 202 ? -6.812 26.781 7.625 1 77.12 202 PHE B O 1
ATOM 4623 N N . TYR B 1 203 ? -7.719 26.109 5.746 1 79.31 203 TYR B N 1
ATOM 4624 C CA . TYR B 1 203 ? -8.289 27.438 5.496 1 79.31 203 TYR B CA 1
ATOM 4625 C C . TYR B 1 203 ? -9.359 27.766 6.527 1 79.31 203 TYR B C 1
ATOM 4627 O O . TYR B 1 203 ? -9.445 28.906 6.996 1 79.31 203 TYR B O 1
ATOM 4635 N N . LEU B 1 204 ? -10.109 26.828 6.797 1 85.62 204 LEU B N 1
ATOM 4636 C CA . LEU B 1 204 ? -11.211 27.078 7.723 1 85.62 204 LEU B CA 1
ATOM 4637 C C . LEU B 1 204 ? -10.68 27.453 9.109 1 85.62 204 LEU B C 1
ATOM 4639 O O . LEU B 1 204 ? -11.133 28.422 9.711 1 85.62 204 LEU B O 1
ATOM 4643 N N . LEU B 1 205 ? -9.711 26.75 9.531 1 82.69 205 LEU B N 1
ATOM 4644 C CA . LEU B 1 205 ? -9.18 27 10.867 1 82.69 205 LEU B CA 1
ATOM 4645 C C . LEU B 1 205 ? -8.344 28.281 10.898 1 82.69 205 LEU B C 1
ATOM 4647 O O . LEU B 1 205 ? -8.477 29.094 11.812 1 82.69 205 LEU B O 1
ATOM 4651 N N . GLU B 1 206 ? -7.543 28.375 9.898 1 75.94 206 GLU B N 1
ATOM 4652 C CA . GLU B 1 206 ? -6.738 29.594 9.805 1 75.94 206 GLU B CA 1
ATOM 4653 C C . GLU B 1 206 ? -7.617 30.828 9.633 1 75.94 206 GLU B C 1
ATOM 4655 O O . GLU B 1 206 ? -7.32 31.891 10.18 1 75.94 206 GLU B O 1
ATOM 4660 N N . GLY B 1 207 ? -8.609 30.719 8.812 1 78.38 207 GLY B N 1
ATOM 4661 C CA . GLY B 1 207 ? -9.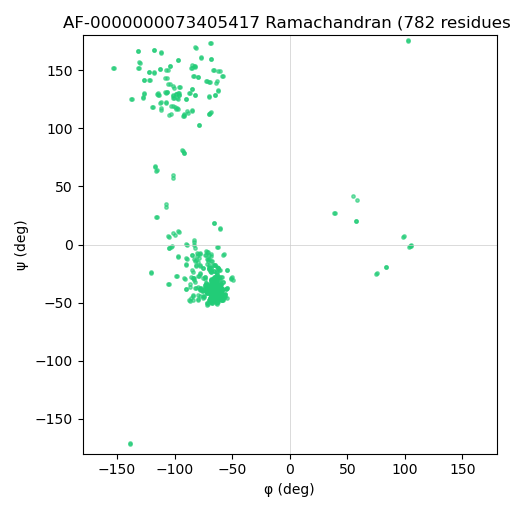5 31.828 8.555 1 78.38 207 GLY B CA 1
ATOM 4662 C C . GLY B 1 207 ? -10.227 32.312 9.797 1 78.38 207 GLY B C 1
ATOM 4663 O O . GLY B 1 207 ? -10.398 33.531 9.992 1 78.38 207 GLY B O 1
ATOM 4664 N N . ILE B 1 208 ? -10.508 31.438 10.594 1 79.75 208 ILE B N 1
ATOM 4665 C CA . ILE B 1 208 ? -11.266 31.812 11.781 1 79.75 208 ILE B CA 1
ATOM 4666 C C . ILE B 1 208 ? -10.305 32.25 12.883 1 79.75 208 ILE B C 1
ATOM 4668 O O . ILE B 1 208 ? -10.477 33.344 13.453 1 79.75 208 ILE B O 1
ATOM 4672 N N . THR B 1 209 ? -9.32 31.516 13.117 1 75.69 209 THR B N 1
ATOM 4673 C CA . THR B 1 209 ? -8.383 31.828 14.195 1 75.69 209 THR B CA 1
ATOM 4674 C C . THR B 1 209 ? -7.504 33 13.812 1 75.69 209 THR B C 1
ATOM 4676 O O . THR B 1 209 ? -7.121 33.812 14.672 1 75.69 209 THR B O 1
ATOM 4679 N N . GLY B 1 210 ? -7.203 33.031 12.555 1 75.62 210 GLY B N 1
ATOM 4680 C CA . GLY B 1 210 ? -6.422 34.188 12.094 1 75.62 210 GLY B CA 1
ATOM 4681 C C . GLY B 1 210 ? -7.133 35.5 12.289 1 75.62 210 GLY B C 1
ATOM 4682 O O . GLY B 1 210 ? -6.508 36.5 12.672 1 75.62 210 GLY B O 1
ATOM 4683 N N . GLU B 1 211 ? -8.375 35.562 12.016 1 76.44 211 GLU B N 1
ATOM 4684 C CA . GLU B 1 211 ? -9.156 36.781 12.219 1 76.44 211 GLU B CA 1
ATOM 4685 C C . GLU B 1 211 ? -9.227 37.156 13.703 1 76.44 211 GLU B C 1
ATOM 4687 O O . GLU B 1 211 ? -9.234 38.344 14.055 1 76.44 211 GLU B O 1
ATOM 4692 N N . ARG B 1 212 ? -9.234 36.156 14.43 1 75.38 212 ARG B N 1
ATOM 4693 C CA . ARG B 1 212 ? -9.219 36.375 15.867 1 75.38 212 ARG B CA 1
ATOM 4694 C C . ARG B 1 212 ? -7.891 37 16.312 1 75.38 212 ARG B C 1
ATOM 4696 O O . ARG B 1 212 ? -7.863 37.938 17.109 1 75.38 212 ARG B O 1
ATOM 4703 N N . GLU B 1 213 ? -6.949 36.469 15.781 1 71.38 213 GLU B N 1
ATOM 4704 C CA . GLU B 1 213 ? -5.609 36.906 16.156 1 71.38 213 GLU B CA 1
ATOM 4705 C C . GLU B 1 213 ? -5.34 38.344 15.672 1 71.38 213 GLU B C 1
ATOM 4707 O O . GLU B 1 213 ? -4.676 39.094 16.359 1 71.38 213 GLU B O 1
ATOM 4712 N N . ARG B 1 214 ? -5.883 38.625 14.516 1 72.56 214 ARG B N 1
ATOM 4713 C CA . ARG B 1 214 ? -5.676 39.938 13.945 1 72.56 214 ARG B CA 1
ATOM 4714 C C . ARG B 1 214 ? -6.668 40.938 14.523 1 72.56 214 ARG B C 1
ATOM 4716 O O . ARG B 1 214 ? -6.633 42.125 14.18 1 72.56 214 ARG B O 1
ATOM 4723 N N . ARG B 1 215 ? -7.562 40.625 15.461 1 75.19 215 ARG B N 1
ATOM 4724 C CA . ARG B 1 215 ? -8.586 41.406 16.141 1 75.19 215 ARG B CA 1
ATOM 4725 C C . ARG B 1 215 ? -9.555 42.031 15.141 1 75.19 215 ARG B C 1
ATOM 4727 O O . ARG B 1 215 ? -10.094 43.125 15.375 1 75.19 215 ARG B O 1
ATOM 4734 N N . THR B 1 216 ? -9.5 41.344 13.914 1 75.38 216 THR B N 1
ATOM 4735 C CA . THR B 1 216 ? -10.453 41.812 12.922 1 75.38 216 THR B CA 1
ATOM 4736 C C . THR B 1 216 ? -11.844 41.25 13.172 1 75.38 216 THR B C 1
ATOM 4738 O O . THR B 1 216 ? -12.836 41.75 12.641 1 75.38 216 THR B O 1
ATOM 4741 N N . LEU B 1 217 ? -11.773 40.25 14.008 1 73.19 217 LEU B N 1
ATOM 4742 C CA . LEU B 1 217 ? -13.055 39.625 14.336 1 73.19 217 LEU B CA 1
ATOM 4743 C C . LEU B 1 217 ? -13.93 40.594 15.133 1 73.19 217 LEU B C 1
ATOM 4745 O O . LEU B 1 217 ? -15.148 40.625 14.953 1 73.19 217 LEU B O 1
ATOM 4749 N N . GLU B 1 218 ? -13.234 41.312 15.914 1 72.44 218 GLU B N 1
ATOM 4750 C CA . GLU B 1 218 ? -13.953 42.312 16.719 1 72.44 218 GLU B CA 1
ATOM 4751 C C . GLU B 1 218 ? -14.555 43.375 15.82 1 72.44 218 GLU B C 1
ATOM 4753 O O . GLU B 1 218 ? -15.68 43.844 16.062 1 72.44 218 GLU B O 1
ATOM 4758 N N . ALA B 1 219 ? -13.797 43.781 14.844 1 74.25 219 ALA B N 1
ATOM 4759 C CA . ALA B 1 219 ? -14.273 44.781 13.898 1 74.25 219 ALA B CA 1
ATOM 4760 C C . ALA B 1 219 ? -15.445 44.25 13.078 1 74.25 219 ALA B C 1
ATOM 4762 O O . ALA B 1 219 ? -16.391 44.969 12.797 1 74.25 219 ALA B O 1
ATOM 4763 N N . LEU B 1 220 ? -15.406 43.031 12.805 1 72.31 220 LEU B N 1
ATOM 4764 C CA . LEU B 1 220 ? -16.453 42.375 11.992 1 72.31 220 LEU B CA 1
ATOM 4765 C C . LEU B 1 220 ? -17.734 42.219 12.797 1 72.31 220 LEU B C 1
ATOM 4767 O O . LEU B 1 220 ? -18.828 42.375 12.25 1 72.31 220 LEU B O 1
ATOM 4771 N N . LEU B 1 221 ? -17.531 41.938 14.102 1 72.19 221 LEU B N 1
ATOM 4772 C CA . LEU B 1 221 ? -18.703 41.75 14.969 1 72.19 221 LEU B CA 1
ATOM 4773 C C . LEU B 1 221 ? -19.422 43.094 15.195 1 72.19 221 LEU B C 1
ATOM 4775 O O . LEU B 1 221 ? -20.578 43.094 15.617 1 72.19 221 LEU B O 1
ATOM 4779 N N . SER B 1 222 ? -18.641 44.125 14.883 1 71.12 222 SER B N 1
ATOM 4780 C CA . SER B 1 222 ? -19.266 45.438 15.016 1 71.12 222 SER B CA 1
ATOM 4781 C C . SER B 1 222 ? -20.109 45.781 13.789 1 71.12 222 SER B C 1
ATOM 4783 O O . SER B 1 222 ? -20.859 46.75 13.789 1 71.12 222 SER B O 1
ATOM 4785 N N . THR B 1 223 ? -19.922 45.062 12.812 1 70.75 223 THR B N 1
ATOM 4786 C CA . THR B 1 223 ? -20.734 45.219 11.609 1 70.75 223 THR B CA 1
ATOM 4787 C C . THR B 1 223 ? -22.047 44.438 11.734 1 70.75 223 THR B C 1
ATOM 4789 O O . THR B 1 223 ? -22.188 43.562 12.594 1 70.75 223 THR B O 1
ATOM 4792 N N . PRO B 1 224 ? -23.062 44.906 11.07 1 69.75 224 PRO B N 1
ATOM 4793 C CA . PRO B 1 224 ? -24.344 44.219 11.172 1 69.75 224 PRO B CA 1
ATOM 4794 C C . PRO B 1 224 ? -24.281 42.75 10.688 1 69.75 224 PRO B C 1
ATOM 4796 O O . PRO B 1 224 ? -25.312 42.062 10.625 1 69.75 224 PRO B O 1
ATOM 4799 N N . LEU B 1 225 ? -23.125 42.344 10.57 1 69.31 225 LEU B N 1
ATOM 4800 C CA . LEU B 1 225 ? -22.984 41 10.062 1 69.31 225 LEU B CA 1
ATOM 4801 C C . LEU B 1 225 ? -23.031 39.969 11.203 1 69.31 225 LEU B C 1
ATOM 4803 O O . LEU B 1 225 ? -22.484 40.219 12.281 1 69.31 225 LEU B O 1
ATOM 4807 N N . THR B 1 226 ? -23.922 38.875 11.008 1 76.12 226 THR B N 1
ATOM 4808 C CA . THR B 1 226 ? -24.094 37.875 12.039 1 76.12 226 THR B CA 1
ATOM 4809 C C . THR B 1 226 ? -22.938 36.875 12.008 1 76.12 226 THR B C 1
ATOM 4811 O O . THR B 1 226 ? -22.297 36.688 10.969 1 76.12 226 THR B O 1
ATOM 4814 N N . VAL B 1 227 ? -22.562 36.438 13.117 1 78.56 227 VAL B N 1
ATOM 4815 C CA . VAL B 1 227 ? -21.516 35.438 13.289 1 78.56 227 VAL B CA 1
ATOM 4816 C C . VAL B 1 227 ? -21.797 34.25 12.391 1 78.56 227 VAL B C 1
ATOM 4818 O O . VAL B 1 227 ? -20.875 33.656 11.82 1 78.56 227 VAL B O 1
ATOM 4821 N N . ARG B 1 228 ? -23.062 34.031 12.125 1 83.81 228 ARG B N 1
ATOM 4822 C CA . ARG B 1 228 ? -23.469 32.906 11.297 1 83.81 228 ARG B CA 1
ATOM 4823 C C . ARG B 1 228 ? -23.078 33.125 9.836 1 83.81 228 ARG B C 1
ATOM 4825 O O . ARG B 1 228 ? -22.594 32.219 9.172 1 83.81 228 ARG B O 1
ATOM 4832 N N . SER B 1 229 ? -23.266 34.312 9.414 1 82.56 229 SER B N 1
ATOM 4833 C CA . SER B 1 229 ? -22.922 34.625 8.031 1 82.56 229 SER B CA 1
ATOM 4834 C C . SER B 1 229 ? -21.406 34.562 7.812 1 82.56 229 SER B C 1
ATOM 4836 O O . SER B 1 229 ? -20.953 34.188 6.723 1 82.56 229 SER B O 1
ATOM 4838 N N . PHE B 1 230 ? -20.703 34.875 8.859 1 83.31 230 PHE B N 1
ATOM 4839 C CA . PHE B 1 230 ? -19.25 34.812 8.797 1 83.31 230 PHE B CA 1
ATOM 4840 C C . PHE B 1 230 ? -18.766 33.375 8.664 1 83.31 230 PHE B C 1
ATOM 4842 O O . PHE B 1 230 ? -17.953 33.062 7.777 1 83.31 230 PHE B O 1
ATOM 4849 N N . ILE B 1 231 ? -19.312 32.531 9.477 1 85.25 231 ILE B N 1
ATOM 4850 C CA . ILE B 1 231 ? -18.891 31.141 9.492 1 85.25 231 ILE B CA 1
ATOM 4851 C C . ILE B 1 231 ? -19.281 30.469 8.18 1 85.25 231 ILE B C 1
ATOM 4853 O O . ILE B 1 231 ? -18.516 29.703 7.609 1 85.25 231 ILE B O 1
ATOM 4857 N N . VAL B 1 232 ? -20.406 30.766 7.699 1 87.94 232 VAL B N 1
ATOM 4858 C CA . VAL B 1 232 ? -20.906 30.172 6.465 1 87.94 232 VAL B CA 1
ATOM 4859 C C . VAL B 1 232 ? -20.031 30.625 5.289 1 87.94 232 VAL B C 1
ATOM 4861 O O . VAL B 1 232 ? -19.719 29.828 4.398 1 87.94 232 VAL B O 1
ATOM 4864 N N . SER B 1 233 ? -19.734 31.875 5.273 1 85.75 233 SER B N 1
ATOM 4865 C CA . SER B 1 233 ? -18.891 32.406 4.195 1 85.75 233 SER B CA 1
ATOM 4866 C C . SER B 1 233 ? -17.531 31.719 4.191 1 85.75 233 SER B C 1
ATOM 4868 O O . SER B 1 233 ? -16.984 31.406 3.129 1 85.75 233 SER B O 1
ATOM 4870 N N . LYS B 1 234 ? -17.016 31.516 5.359 1 86.44 234 LYS B N 1
ATOM 4871 C CA . LYS B 1 234 ? -15.719 30.875 5.461 1 86.44 234 LYS B CA 1
ATOM 4872 C C . LYS B 1 234 ? -15.797 29.406 5.031 1 86.44 234 LYS B C 1
ATOM 4874 O O . LYS B 1 234 ? -14.875 28.891 4.391 1 86.44 234 LYS B O 1
ATOM 4879 N N . LEU B 1 235 ? -16.828 28.875 5.469 1 89.56 235 LEU B N 1
ATOM 4880 C CA . LEU B 1 235 ? -17.047 27.484 5.086 1 89.56 235 LEU B CA 1
ATOM 4881 C C . LEU B 1 235 ? -17.156 27.344 3.572 1 89.56 235 LEU B C 1
ATOM 4883 O O . LEU B 1 235 ? -16.594 26.422 2.979 1 89.56 235 LEU B O 1
ATOM 4887 N N . LEU B 1 236 ? -17.844 28.188 2.98 1 90.06 236 LEU B N 1
ATOM 4888 C CA . LEU B 1 236 ? -18.031 28.156 1.533 1 90.06 236 LEU B CA 1
ATOM 4889 C C . LEU B 1 236 ? -16.703 28.406 0.809 1 90.06 236 LEU B C 1
ATOM 4891 O O . LEU B 1 236 ? -16.422 27.75 -0.196 1 90.06 236 LEU B O 1
ATOM 4895 N N . THR B 1 237 ? -16 29.328 1.299 1 86.75 237 THR B N 1
ATOM 4896 C CA . THR B 1 237 ? -14.711 29.609 0.692 1 86.75 237 THR B CA 1
ATOM 4897 C C . THR B 1 237 ? -13.766 28.422 0.846 1 86.75 237 THR B C 1
ATOM 4899 O O . THR B 1 237 ? -13.07 28.047 -0.1 1 86.75 237 THR B O 1
ATOM 4902 N N . ALA B 1 238 ? -13.789 27.922 2.049 1 86.06 238 ALA B N 1
ATOM 4903 C CA . ALA B 1 238 ? -12.969 26.734 2.289 1 86.06 238 ALA B CA 1
ATOM 4904 C C . ALA B 1 238 ? -13.383 25.594 1.381 1 86.06 238 ALA B C 1
ATOM 4906 O O . ALA B 1 238 ? -12.531 24.859 0.87 1 86.06 238 ALA B O 1
ATOM 4907 N N . SER B 1 239 ? -14.648 25.453 1.215 1 87.88 239 SER B N 1
ATOM 4908 C CA . SER B 1 239 ? -15.164 24.391 0.352 1 87.88 239 SER B CA 1
ATOM 4909 C C . SER B 1 239 ? -14.75 24.609 -1.1 1 87.88 239 SER B C 1
ATOM 4911 O O . SER B 1 239 ? -14.477 23.656 -1.822 1 87.88 239 SER B O 1
ATOM 4913 N N . LEU B 1 240 ? -14.711 25.781 -1.509 1 85.88 240 LEU B N 1
ATOM 4914 C CA . LEU B 1 240 ? -14.273 26.109 -2.863 1 85.88 240 LEU B CA 1
ATOM 4915 C C . LEU B 1 240 ? -12.805 25.75 -3.057 1 85.88 240 LEU B C 1
ATOM 4917 O O . LEU B 1 240 ? -12.422 25.219 -4.102 1 85.88 240 LEU B O 1
ATOM 4921 N N . LEU B 1 241 ? -12.078 26.062 -2.049 1 80.5 241 LEU B N 1
ATOM 4922 C CA . LEU B 1 241 ? -10.664 25.719 -2.111 1 80.5 241 LEU B CA 1
ATOM 4923 C C . LEU B 1 241 ? -10.469 24.203 -2.131 1 80.5 241 LEU B C 1
ATOM 4925 O O . LEU B 1 241 ? -9.594 23.688 -2.83 1 80.5 241 LEU B O 1
ATOM 4929 N N . GLY B 1 242 ? -11.266 23.578 -1.312 1 81.81 242 GLY B N 1
ATOM 4930 C CA . GLY B 1 242 ? -11.242 22.125 -1.338 1 81.81 242 GLY B CA 1
ATOM 4931 C C . GLY B 1 242 ? -11.633 21.547 -2.682 1 81.81 242 GLY B C 1
ATOM 4932 O O . GLY B 1 242 ? -11.023 20.578 -3.152 1 81.81 242 GLY B O 1
ATOM 4933 N N . PHE B 1 243 ? -12.586 22.172 -3.293 1 83.31 243 PHE B N 1
ATOM 4934 C CA . PHE B 1 243 ? -13.047 21.75 -4.609 1 83.31 243 PHE B CA 1
ATOM 4935 C C . PHE B 1 243 ? -11.945 21.906 -5.648 1 83.31 243 PHE B C 1
ATOM 4937 O O . PHE B 1 243 ? -11.727 21.016 -6.473 1 83.31 243 PHE B O 1
ATOM 4944 N N . LEU B 1 244 ? -11.32 22.969 -5.605 1 79.19 244 LEU B N 1
ATOM 4945 C CA . LEU B 1 244 ? -10.227 23.219 -6.535 1 79.19 244 LEU B CA 1
ATOM 4946 C C . LEU B 1 244 ? -9.102 22.203 -6.328 1 79.19 244 LEU B C 1
ATOM 4948 O O . LEU B 1 244 ? -8.508 21.719 -7.297 1 79.19 244 LEU B O 1
ATOM 4952 N N . SER B 1 245 ? -8.883 21.969 -5.086 1 75.62 245 SER B N 1
ATOM 4953 C CA . SER B 1 245 ? -7.855 20.984 -4.781 1 75.62 245 SER B CA 1
ATOM 4954 C C . SER B 1 245 ? -8.258 19.594 -5.277 1 75.62 245 SER B C 1
ATOM 4956 O O . SER B 1 245 ? -7.41 18.828 -5.734 1 75.62 245 SER B O 1
ATOM 4958 N N . SER B 1 246 ? -9.492 19.266 -5.191 1 77.62 246 SER B N 1
ATOM 4959 C CA . SER B 1 246 ? -10 17.969 -5.621 1 77.62 246 SER B CA 1
ATOM 4960 C C . SER B 1 246 ? -9.836 17.781 -7.125 1 77.62 246 SER B C 1
ATOM 4962 O O . SER B 1 246 ? -9.672 16.656 -7.605 1 77.62 246 SER B O 1
ATOM 4964 N N . ILE B 1 247 ? -9.844 18.859 -7.879 1 78.44 247 ILE B N 1
ATOM 4965 C CA . ILE B 1 247 ? -9.617 18.781 -9.312 1 78.44 247 ILE B CA 1
ATOM 4966 C C . ILE B 1 247 ? -8.195 18.297 -9.586 1 78.44 247 ILE B C 1
ATOM 4968 O O . ILE B 1 247 ? -7.977 17.484 -10.484 1 78.44 247 ILE B O 1
ATOM 4972 N N . GLY B 1 248 ? -7.324 18.812 -8.836 1 74.56 248 GLY B N 1
ATOM 4973 C CA . GLY B 1 248 ? -5.965 18.312 -8.945 1 74.56 248 GLY B CA 1
ATOM 4974 C C . GLY B 1 248 ? -5.84 16.828 -8.641 1 74.56 248 GLY B C 1
ATOM 4975 O O . GLY B 1 248 ? -5.109 16.109 -9.328 1 74.56 248 GLY B O 1
ATOM 4976 N N . ASP B 1 249 ? -6.602 16.406 -7.699 1 73.75 249 ASP B N 1
ATOM 4977 C CA . ASP B 1 249 ? -6.57 15 -7.324 1 73.75 249 ASP B CA 1
ATOM 4978 C C . ASP B 1 249 ? -7.168 14.125 -8.422 1 73.75 249 ASP B C 1
ATOM 4980 O O . ASP B 1 249 ? -6.684 13.023 -8.68 1 73.75 249 ASP B O 1
ATOM 4984 N N . VAL B 1 250 ? -8.203 14.617 -9 1 77.44 250 VAL B N 1
ATOM 4985 C CA . VAL B 1 250 ? -8.844 13.891 -10.094 1 77.44 250 VAL B CA 1
ATOM 4986 C C . VAL B 1 250 ? -7.879 13.781 -11.273 1 77.44 250 VAL B C 1
ATOM 4988 O O . VAL B 1 250 ? -7.746 12.719 -11.875 1 77.44 250 VAL B O 1
ATOM 4991 N N . LEU B 1 251 ? -7.191 14.805 -11.516 1 76.19 251 LEU B N 1
ATOM 4992 C CA . LEU B 1 251 ? -6.211 14.789 -12.594 1 76.19 251 LEU B CA 1
ATOM 4993 C C . LEU B 1 251 ? -5.07 13.82 -12.273 1 76.19 251 LEU B C 1
ATOM 4995 O O . LEU B 1 251 ? -4.598 13.102 -13.156 1 76.19 251 LEU B O 1
ATOM 4999 N N . GLY B 1 252 ? -4.711 13.906 -11.07 1 74.44 252 GLY B N 1
ATOM 5000 C CA . GLY B 1 252 ? -3.689 12.961 -10.648 1 74.44 252 GLY B CA 1
ATOM 5001 C C . GLY B 1 252 ? -4.113 11.516 -10.797 1 74.44 252 GLY B C 1
ATOM 5002 O O . GLY B 1 252 ? -3.318 10.672 -11.211 1 74.44 252 GLY B O 1
ATOM 5003 N N . THR B 1 253 ? -5.336 11.234 -10.547 1 74.38 253 THR B N 1
ATOM 5004 C CA . THR B 1 253 ? -5.871 9.883 -10.68 1 74.38 253 THR B CA 1
ATOM 5005 C C . THR B 1 253 ? -5.934 9.461 -12.141 1 74.38 253 THR B C 1
ATOM 5007 O O . THR B 1 253 ? -5.621 8.32 -12.484 1 74.38 253 THR B O 1
ATOM 5010 N N . ILE B 1 254 ? -6.27 10.375 -12.953 1 77.62 254 ILE B N 1
ATOM 5011 C CA . ILE B 1 254 ? -6.344 10.094 -14.383 1 77.62 254 ILE B CA 1
ATOM 5012 C C . ILE B 1 254 ? -4.953 9.75 -14.914 1 77.62 254 ILE B C 1
ATOM 5014 O O . ILE B 1 254 ? -4.785 8.789 -15.664 1 77.62 254 ILE B O 1
ATOM 5018 N N . ILE B 1 255 ? -4.031 10.477 -14.531 1 72.62 255 ILE B N 1
ATOM 5019 C CA . ILE B 1 255 ? -2.66 10.242 -14.969 1 72.62 255 ILE B CA 1
ATOM 5020 C C . ILE B 1 255 ? -2.18 8.883 -14.445 1 72.62 255 ILE B C 1
ATOM 5022 O O . ILE B 1 255 ? -1.555 8.117 -15.18 1 72.62 255 ILE B O 1
ATOM 5026 N N . PHE B 1 256 ? -2.512 8.57 -13.312 1 68.88 256 PHE B N 1
ATOM 5027 C CA . PHE B 1 256 ? -2.119 7.309 -12.695 1 68.88 256 PHE B CA 1
ATOM 5028 C C . PHE B 1 256 ? -2.707 6.125 -13.453 1 68.88 256 PHE B C 1
ATOM 5030 O O . PHE B 1 256 ? -1.999 5.164 -13.766 1 68.88 256 PHE B O 1
ATOM 5037 N N . VAL B 1 257 ? -3.955 6.223 -13.742 1 69.69 257 VAL B N 1
ATOM 5038 C CA . VAL B 1 257 ? -4.645 5.133 -14.422 1 69.69 257 VAL B CA 1
ATOM 5039 C C . VAL B 1 257 ? -4.094 4.973 -15.844 1 69.69 257 VAL B C 1
ATOM 5041 O O . VAL B 1 257 ? -3.92 3.852 -16.328 1 69.69 257 VAL B O 1
ATOM 5044 N N . SER B 1 258 ? -3.805 5.996 -16.484 1 70 258 SER B N 1
ATOM 5045 C CA . SER B 1 258 ? -3.318 5.957 -17.859 1 70 258 SER B CA 1
ATOM 5046 C C . SER B 1 258 ? -1.92 5.355 -17.938 1 70 258 SER B C 1
ATOM 5048 O O . SER B 1 258 ? -1.603 4.625 -18.875 1 70 258 SER B O 1
ATOM 5050 N N . VAL B 1 259 ? -1.197 5.559 -16.906 1 63.41 259 VAL B N 1
ATOM 5051 C CA . VAL B 1 259 ? 0.196 5.125 -16.938 1 63.41 259 VAL B CA 1
ATOM 5052 C C . VAL B 1 259 ? 0.307 3.695 -16.422 1 63.41 259 VAL B C 1
ATOM 5054 O O . VAL B 1 259 ? 1.192 2.943 -16.828 1 63.41 259 VAL B O 1
ATOM 5057 N N . SER B 1 260 ? -0.456 3.32 -15.398 1 60.91 260 SER B N 1
ATOM 5058 C CA . SER B 1 260 ? -0.353 2.004 -14.781 1 60.91 260 SER B CA 1
ATOM 5059 C C . SER B 1 260 ? -0.707 0.897 -15.766 1 60.91 260 SER B C 1
ATOM 5061 O O . SER B 1 260 ? -0.384 -0.271 -15.539 1 60.91 260 SER B O 1
ATOM 5063 N N . GLY B 1 261 ? -1.083 1.182 -16.938 1 59.53 261 GLY B N 1
ATOM 5064 C CA . GLY B 1 261 ? -1.458 0.154 -17.891 1 59.53 261 GLY B CA 1
ATOM 5065 C C . GLY B 1 261 ? -2.822 -0.45 -17.625 1 59.53 261 GLY B C 1
ATOM 5066 O O . GLY B 1 261 ? -3.373 -1.162 -18.469 1 59.53 261 GLY B O 1
ATOM 5067 N N . ILE B 1 262 ? -3.242 -0.359 -16.328 1 59.44 262 ILE B N 1
ATOM 5068 C CA . ILE B 1 262 ? -4.559 -0.897 -16 1 59.44 262 ILE B CA 1
ATOM 5069 C C . ILE B 1 262 ? -5.625 -0.212 -16.844 1 59.44 262 ILE B C 1
ATOM 5071 O O . ILE B 1 262 ? -6.645 -0.819 -17.188 1 59.44 262 ILE B O 1
ATOM 5075 N N . GLY B 1 263 ? -5.289 1.09 -17.109 1 58.84 263 GLY B N 1
ATOM 5076 C CA . GLY B 1 263 ? -6.199 1.85 -17.938 1 58.84 263 GLY B CA 1
ATOM 5077 C C . GLY B 1 263 ? -6.492 1.171 -19.266 1 58.84 263 GLY B C 1
ATOM 5078 O O . GLY B 1 263 ? -7.57 1.352 -19.844 1 58.84 263 GLY B O 1
ATOM 5079 N N . LEU B 1 264 ? -5.566 0.334 -19.562 1 57.25 264 LEU B N 1
ATOM 5080 C CA . LEU B 1 264 ? -5.734 -0.321 -20.844 1 57.25 264 LEU B CA 1
ATOM 5081 C C . LEU B 1 264 ? -6.809 -1.401 -20.781 1 57.25 264 LEU B C 1
ATOM 5083 O O . LEU B 1 264 ? -7.41 -1.75 -21.797 1 57.25 264 LEU B O 1
ATOM 5087 N N . ALA B 1 265 ? -7.062 -1.803 -19.641 1 65.62 265 ALA B N 1
ATOM 5088 C CA . ALA B 1 265 ? -8.023 -2.893 -19.531 1 65.62 265 ALA B CA 1
ATOM 5089 C C . ALA B 1 265 ? -9.391 -2.371 -19.078 1 65.62 265 ALA B C 1
ATOM 5091 O O . ALA B 1 265 ? -10.375 -3.113 -19.062 1 65.62 265 ALA B O 1
ATOM 5092 N N . ILE B 1 266 ? -9.422 -1.049 -18.828 1 73.62 266 ILE B N 1
ATOM 5093 C CA . ILE B 1 266 ? -10.656 -0.492 -18.281 1 73.62 266 ILE B CA 1
ATOM 5094 C C . ILE B 1 266 ? -11.445 0.201 -19.391 1 73.62 266 ILE B C 1
ATOM 5096 O O . ILE B 1 266 ? -10.883 0.972 -20.172 1 73.62 266 ILE B O 1
ATOM 5100 N N . ASN B 1 267 ? -12.711 -0.17 -19.484 1 77.06 267 ASN B N 1
ATOM 5101 C CA . ASN B 1 267 ? -13.594 0.465 -20.453 1 77.06 267 ASN B CA 1
ATOM 5102 C C . ASN B 1 267 ? -13.836 1.934 -20.109 1 77.06 267 ASN B C 1
ATOM 5104 O O . ASN B 1 267 ? -13.789 2.324 -18.953 1 77.06 267 ASN B O 1
ATOM 5108 N N . LEU B 1 268 ? -14.078 2.777 -21.125 1 76.31 268 LEU B N 1
ATOM 5109 C CA . LEU B 1 268 ? -14.281 4.215 -20.984 1 76.31 268 LEU B CA 1
ATOM 5110 C C . LEU B 1 268 ? -15.461 4.512 -20.078 1 76.31 268 LEU B C 1
ATOM 5112 O O . LEU B 1 268 ? -15.414 5.445 -19.266 1 76.31 268 LEU B O 1
ATOM 5116 N N . THR B 1 269 ? -16.531 3.721 -20.266 1 82.12 269 THR B N 1
ATOM 5117 C CA . THR B 1 269 ? -17.719 3.941 -19.453 1 82.12 269 THR B CA 1
ATOM 5118 C C . THR B 1 269 ? -17.422 3.705 -17.969 1 82.12 269 THR B C 1
ATOM 5120 O O . THR B 1 269 ? -17.859 4.477 -17.109 1 82.12 269 THR B O 1
ATOM 5123 N N . GLU B 1 270 ? -16.672 2.703 -17.703 1 82.5 270 GLU B N 1
ATOM 5124 C CA . GLU B 1 270 ? -16.297 2.396 -16.312 1 82.5 270 GLU B CA 1
ATOM 5125 C C . GLU B 1 270 ? -15.398 3.48 -15.734 1 82.5 270 GLU B C 1
ATOM 5127 O O . GLU B 1 270 ? -15.516 3.832 -14.562 1 82.5 270 GLU B O 1
ATOM 5132 N N . MET B 1 271 ? -14.586 3.994 -16.594 1 80.69 271 MET B N 1
ATOM 5133 C CA . MET B 1 271 ? -13.672 5.047 -16.156 1 80.69 271 MET B CA 1
ATOM 5134 C C . MET B 1 271 ? -14.438 6.32 -15.812 1 80.69 271 MET B C 1
ATOM 5136 O O . MET B 1 271 ? -14.164 6.953 -14.789 1 80.69 271 MET B O 1
ATOM 5140 N N . ILE B 1 272 ? -15.398 6.645 -16.609 1 84.44 272 ILE B N 1
ATOM 5141 C CA . ILE B 1 272 ? -16.172 7.855 -16.391 1 84.44 272 ILE B CA 1
ATOM 5142 C C . ILE B 1 272 ? -16.984 7.715 -15.109 1 84.44 272 ILE B C 1
ATOM 5144 O O . ILE B 1 272 ? -17.109 8.664 -14.328 1 84.44 272 ILE B O 1
ATOM 5148 N N . GLN B 1 273 ? -17.531 6.57 -14.938 1 86.69 273 GLN B N 1
ATOM 5149 C CA . GLN B 1 273 ? -18.312 6.324 -13.727 1 86.69 273 GLN B CA 1
ATOM 5150 C C . GLN B 1 273 ? -17.422 6.426 -12.484 1 86.69 273 GLN B C 1
ATOM 5152 O O . GLN B 1 273 ? -17.828 6.977 -11.461 1 86.69 273 GLN B O 1
ATOM 5157 N N . LEU B 1 274 ? -16.266 5.891 -12.656 1 86.44 274 LEU B N 1
ATOM 5158 C CA . LEU B 1 274 ? -15.32 5.941 -11.547 1 86.44 274 LEU B CA 1
ATOM 5159 C C . LEU B 1 274 ? -14.945 7.379 -11.219 1 86.44 274 LEU B C 1
ATOM 5161 O O . LEU B 1 274 ? -14.93 7.773 -10.047 1 86.44 274 LEU B O 1
ATOM 5165 N N . LEU B 1 275 ? -14.664 8.125 -12.242 1 86.19 275 LEU B N 1
ATOM 5166 C CA . LEU B 1 275 ? -14.266 9.516 -12.047 1 86.19 275 LEU B CA 1
ATOM 5167 C C . LEU B 1 275 ? -15.398 10.32 -11.422 1 86.19 275 LEU B C 1
ATOM 5169 O O . LEU B 1 275 ? -15.172 11.148 -10.539 1 86.19 275 LEU B O 1
ATOM 5173 N N . ALA B 1 276 ? -16.562 10.055 -11.859 1 89.44 276 ALA B N 1
ATOM 5174 C CA . ALA B 1 276 ? -17.719 10.734 -11.297 1 89.44 276 ALA B CA 1
ATOM 5175 C C . ALA B 1 276 ? -17.875 10.414 -9.812 1 89.44 276 ALA B C 1
ATOM 5177 O O . ALA B 1 276 ? -18.156 11.297 -9 1 89.44 276 ALA B O 1
ATOM 5178 N N . LEU B 1 277 ? -17.688 9.203 -9.523 1 91.25 277 LEU B N 1
ATOM 5179 C CA . LEU B 1 277 ? -17.812 8.773 -8.133 1 91.25 277 LEU B CA 1
ATOM 5180 C C . LEU B 1 277 ? -16.734 9.414 -7.27 1 91.25 277 LEU B C 1
ATOM 5182 O O . LEU B 1 277 ? -16.984 9.758 -6.113 1 91.25 277 LEU B O 1
ATOM 5186 N N . ILE B 1 278 ? -15.578 9.531 -7.832 1 89.44 278 ILE B N 1
ATOM 5187 C CA . ILE B 1 278 ? -14.477 10.164 -7.113 1 89.44 278 ILE B CA 1
ATOM 5188 C C . ILE B 1 278 ? -14.836 11.617 -6.801 1 89.44 278 ILE B C 1
ATOM 5190 O O . ILE B 1 278 ? -14.648 12.078 -5.672 1 89.44 278 ILE B O 1
ATOM 5194 N N . VAL B 1 279 ? -15.391 12.25 -7.746 1 88.25 279 VAL B N 1
ATOM 5195 C CA . VAL B 1 279 ? -15.758 13.656 -7.578 1 88.25 279 VAL B CA 1
ATOM 5196 C C . VAL B 1 279 ? -16.828 13.781 -6.504 1 88.25 279 VAL B C 1
ATOM 5198 O O . VAL B 1 279 ? -16.734 14.641 -5.625 1 88.25 279 VAL B O 1
ATOM 5201 N N . ILE B 1 280 ? -17.766 12.93 -6.547 1 91.5 280 ILE B N 1
ATOM 5202 C CA . ILE B 1 280 ? -18.844 12.953 -5.57 1 91.5 280 ILE B CA 1
ATOM 5203 C C . ILE B 1 280 ? -18.297 12.703 -4.172 1 91.5 280 ILE B C 1
ATOM 5205 O O . ILE B 1 280 ? -18.656 13.406 -3.221 1 91.5 280 ILE B O 1
ATOM 5209 N N . THR B 1 281 ? -17.484 11.703 -4.078 1 91.94 281 THR B N 1
ATOM 5210 C CA . THR B 1 281 ? -16.891 11.367 -2.785 1 91.94 281 THR B CA 1
ATOM 5211 C C . THR B 1 281 ? -16.062 12.531 -2.25 1 91.94 281 THR B C 1
ATOM 5213 O O . THR B 1 281 ? -16.094 12.82 -1.052 1 91.94 281 THR B O 1
ATOM 5216 N N . TYR B 1 282 ? -15.359 13.227 -3.129 1 88.62 282 TYR B N 1
ATOM 5217 C CA . TYR B 1 282 ? -14.57 14.383 -2.723 1 88.62 282 TYR B CA 1
ATOM 5218 C C . TYR B 1 282 ? -15.461 15.508 -2.221 1 88.62 282 TYR B C 1
ATOM 5220 O O . TYR B 1 282 ? -15.156 16.156 -1.219 1 88.62 282 TYR B O 1
ATOM 5228 N N . LEU B 1 283 ? -16.516 15.703 -2.916 1 90.38 283 LEU B N 1
ATOM 5229 C CA . LEU B 1 283 ? -17.438 16.766 -2.523 1 90.38 283 LEU B CA 1
ATOM 5230 C C . LEU B 1 283 ? -18.016 16.5 -1.137 1 90.38 283 LEU B C 1
ATOM 5232 O O . LEU B 1 283 ? -18.094 17.406 -0.306 1 90.38 283 LEU B O 1
ATOM 5236 N N . ILE B 1 284 ? -18.328 15.297 -0.898 1 93.81 284 ILE B N 1
ATOM 5237 C CA . ILE B 1 284 ? -18.875 14.938 0.406 1 93.81 284 ILE B CA 1
ATOM 5238 C C . ILE B 1 284 ? -17.781 15.023 1.466 1 93.81 284 ILE B C 1
ATOM 5240 O O . ILE B 1 284 ? -18.031 15.422 2.604 1 93.81 284 ILE B O 1
ATOM 5244 N N . SER B 1 285 ? -16.578 14.594 1.074 1 92.12 285 SER B N 1
ATOM 5245 C CA . SER B 1 285 ? -15.453 14.672 1.994 1 92.12 285 SER B CA 1
ATOM 5246 C C . SER B 1 285 ? -15.188 16.109 2.424 1 92.12 285 SER B C 1
ATOM 5248 O O . SER B 1 285 ? -14.844 16.359 3.582 1 92.12 285 SER B O 1
ATOM 5250 N N . ILE B 1 286 ? -15.336 17.047 1.53 1 90.19 286 ILE B N 1
ATOM 5251 C CA . ILE B 1 286 ? -15.148 18.469 1.821 1 90.19 286 ILE B CA 1
ATOM 5252 C C . ILE B 1 286 ? -16.188 18.922 2.844 1 90.19 286 ILE B C 1
ATOM 5254 O O . ILE B 1 286 ? -15.852 19.609 3.812 1 90.19 286 ILE B O 1
ATOM 5258 N N . LEU B 1 287 ? -17.391 18.484 2.602 1 92.12 287 LEU B N 1
ATOM 5259 C CA . LEU B 1 287 ? -18.469 18.844 3.52 1 92.12 287 LEU B CA 1
ATOM 5260 C C . LEU B 1 287 ? -18.219 18.25 4.902 1 92.12 287 LEU B C 1
ATOM 5262 O O . LEU B 1 287 ? -18.375 18.922 5.914 1 92.12 287 LEU B O 1
ATOM 5266 N N . LEU B 1 288 ? -17.797 17.047 4.898 1 93.88 288 LEU B N 1
ATOM 5267 C CA . LEU B 1 288 ? -17.531 16.375 6.168 1 93.88 288 LEU B CA 1
ATOM 5268 C C . LEU B 1 288 ? -16.359 17.047 6.898 1 93.88 288 LEU B C 1
ATOM 5270 O O . LEU B 1 288 ? -16.422 17.25 8.109 1 93.88 288 LEU B O 1
ATOM 5274 N N . THR B 1 289 ? -15.367 17.328 6.188 1 92 289 THR B N 1
ATOM 5275 C CA . THR B 1 289 ? -14.203 17.984 6.781 1 92 289 THR B CA 1
ATOM 5276 C C . THR B 1 289 ? -14.586 19.328 7.379 1 92 289 THR B C 1
ATOM 5278 O O . THR B 1 289 ? -14.156 19.672 8.477 1 92 289 THR B O 1
ATOM 5281 N N . GLY B 1 290 ? -15.328 20.094 6.598 1 91.81 290 GLY B N 1
ATOM 5282 C CA . GLY B 1 290 ? -15.812 21.359 7.117 1 91.81 290 GLY B CA 1
ATOM 5283 C C . GLY B 1 290 ? -16.625 21.219 8.398 1 91.81 290 GLY B C 1
ATOM 5284 O O . GLY B 1 290 ? -16.422 21.969 9.352 1 91.81 290 GLY B O 1
ATOM 5285 N N . SER B 1 291 ? -17.453 20.234 8.375 1 93.88 291 SER B N 1
ATOM 5286 C CA . SER B 1 291 ? -18.312 20 9.539 1 93.88 291 SER B CA 1
ATOM 5287 C C . SER B 1 291 ? -17.484 19.562 10.75 1 93.88 291 SER B C 1
ATOM 5289 O O . SER B 1 291 ? -17.703 20.078 11.859 1 93.88 291 SER B O 1
ATOM 5291 N N . LEU B 1 292 ? -16.594 18.672 10.539 1 93.12 292 LEU B N 1
ATOM 5292 C CA . LEU B 1 292 ? -15.766 18.172 11.633 1 93.12 292 LEU B CA 1
ATOM 5293 C C . LEU B 1 292 ? -14.867 19.281 12.172 1 93.12 292 LEU B C 1
ATOM 5295 O O . LEU B 1 292 ? -14.656 19.391 13.383 1 93.12 292 LEU B O 1
ATOM 5299 N N . SER B 1 293 ? -14.305 20.062 11.25 1 91.56 293 SER B N 1
ATOM 5300 C CA . SER B 1 293 ? -13.438 21.156 11.664 1 91.56 293 SER B CA 1
ATOM 5301 C C . SER B 1 293 ? -14.188 22.156 12.523 1 91.56 293 SER B C 1
ATOM 5303 O O . SER B 1 293 ? -13.672 22.609 13.555 1 91.56 293 SER B O 1
ATOM 5305 N N . LEU B 1 294 ? -15.367 22.5 12.125 1 91.19 294 LEU B N 1
ATOM 5306 C CA . LEU B 1 294 ? -16.172 23.453 12.883 1 91.19 294 LEU B CA 1
ATOM 5307 C C . LEU B 1 294 ? -16.578 22.875 14.227 1 91.19 294 LEU B C 1
ATOM 5309 O O . LEU B 1 294 ? -16.547 23.562 15.25 1 91.19 294 LEU B O 1
ATOM 5313 N N . ALA B 1 295 ? -16.938 21.625 14.211 1 91.94 295 ALA B N 1
ATOM 5314 C CA . ALA B 1 295 ? -17.344 20.969 15.445 1 91.94 295 ALA B CA 1
ATOM 5315 C C . ALA B 1 295 ? -16.188 20.906 16.438 1 91.94 295 ALA B C 1
ATOM 5317 O O . ALA B 1 295 ? -16.359 21.203 17.625 1 91.94 295 ALA B O 1
ATOM 5318 N N . LEU B 1 296 ? -15.102 20.547 15.945 1 89.88 296 LEU B N 1
ATOM 5319 C CA . LEU B 1 296 ? -13.938 20.438 16.828 1 89.88 296 LEU B CA 1
ATOM 5320 C C . LEU B 1 296 ? -13.484 21.812 17.297 1 89.88 296 LEU B C 1
ATOM 5322 O O . LEU B 1 296 ? -12.992 21.969 18.406 1 89.88 296 LEU B O 1
ATOM 5326 N N . LEU B 1 297 ? -13.57 22.766 16.375 1 87.25 297 LEU B N 1
ATOM 5327 C CA . LEU B 1 297 ? -13.258 24.141 16.766 1 87.25 297 LEU B CA 1
ATOM 5328 C C . LEU B 1 297 ? -14.18 24.609 17.891 1 87.25 297 LEU B C 1
ATOM 5330 O O . LEU B 1 297 ? -13.742 25.312 18.812 1 87.25 297 LEU B O 1
ATOM 5334 N N . TYR B 1 298 ? -15.398 24.219 17.797 1 85.75 298 TYR B N 1
ATOM 5335 C CA . TYR B 1 298 ? -16.375 24.562 18.828 1 85.75 298 TYR B CA 1
ATOM 5336 C C . TYR B 1 298 ? -16.031 23.891 20.156 1 85.75 298 TYR B C 1
ATOM 5338 O O . TYR B 1 298 ? -16.188 24.484 21.219 1 85.75 298 TYR B O 1
ATOM 5346 N N . ILE B 1 299 ? -15.539 22.719 20.094 1 86 299 ILE B N 1
ATOM 5347 C CA . ILE B 1 299 ? -15.266 21.922 21.297 1 86 299 ILE B CA 1
ATOM 5348 C C . ILE B 1 299 ? -13.953 22.375 21.922 1 86 299 ILE B C 1
ATOM 5350 O O . ILE B 1 299 ? -13.883 22.594 23.141 1 86 299 ILE B O 1
ATOM 5354 N N . PHE B 1 300 ? -12.898 22.531 21.062 1 81.94 300 PHE B N 1
ATOM 5355 C CA . PHE B 1 300 ? -11.562 22.766 21.594 1 81.94 300 PHE B CA 1
ATOM 5356 C C . PHE B 1 300 ? -11.281 24.25 21.734 1 81.94 300 PHE B C 1
ATOM 5358 O O . PHE B 1 300 ? -10.445 24.672 22.531 1 81.94 300 PHE B O 1
ATOM 5365 N N . GLY B 1 301 ? -11.875 25.094 20.906 1 78 301 GLY B N 1
ATOM 5366 C CA . GLY B 1 301 ? -11.594 26.516 20.922 1 78 301 GLY B CA 1
ATOM 5367 C C . GLY B 1 301 ? -10.68 26.953 19.797 1 78 301 GLY B C 1
ATOM 5368 O O . GLY B 1 301 ? -10.172 26.125 19.031 1 78 301 GLY B O 1
ATOM 5369 N N . GLY B 1 302 ? -10.453 28.281 19.688 1 73.31 302 GLY B N 1
ATOM 5370 C CA . GLY B 1 302 ? -9.789 28.844 18.516 1 73.31 302 GLY B CA 1
ATOM 5371 C C . GLY B 1 302 ? -8.375 29.297 18.797 1 73.31 302 GLY B C 1
ATOM 5372 O O . GLY B 1 302 ? -7.926 30.312 18.25 1 73.31 302 GLY B O 1
ATOM 5373 N N . SER B 1 303 ? -7.621 28.594 19.688 1 73.31 303 SER B N 1
ATOM 5374 C CA . SER B 1 303 ? -6.219 28.938 19.906 1 73.31 303 SER B CA 1
ATOM 5375 C C . SER B 1 303 ? -5.32 28.266 18.875 1 73.31 303 SER B C 1
ATOM 5377 O O . SER B 1 303 ? -5.734 27.312 18.219 1 73.31 303 SER B O 1
ATOM 5379 N N . ILE B 1 304 ? -4.168 28.812 18.578 1 71.19 304 ILE B N 1
ATOM 5380 C CA . ILE B 1 304 ? -3.232 28.266 17.609 1 71.19 304 ILE B CA 1
ATOM 5381 C C . ILE B 1 304 ? -2.906 26.812 17.953 1 71.19 304 ILE B C 1
ATOM 5383 O O . ILE B 1 304 ? -2.822 25.953 17.078 1 71.19 304 ILE B O 1
ATOM 5387 N N . ARG B 1 305 ? -2.82 26.625 19.172 1 72.44 305 ARG B N 1
ATOM 5388 C CA . ARG B 1 305 ? -2.529 25.266 19.641 1 72.44 305 ARG B CA 1
ATOM 5389 C C . ARG B 1 305 ? -3.684 24.312 19.312 1 72.44 305 ARG B C 1
ATOM 5391 O O . ARG B 1 305 ? -3.465 23.203 18.844 1 72.44 305 ARG B O 1
ATOM 5398 N N . ASN B 1 306 ? -4.832 24.75 19.625 1 76.62 306 ASN B N 1
ATOM 5399 C CA . ASN B 1 306 ? -6.012 23.922 19.391 1 76.62 306 ASN B CA 1
ATOM 5400 C C . ASN B 1 306 ? -6.227 23.641 17.906 1 76.62 306 ASN B C 1
ATOM 5402 O O . ASN B 1 306 ? -6.645 22.547 17.547 1 76.62 306 ASN B O 1
ATOM 5406 N N . ILE B 1 307 ? -5.863 24.562 17.109 1 78.5 307 ILE B N 1
ATOM 5407 C CA . ILE B 1 307 ? -6.051 24.391 15.672 1 78.5 307 ILE B CA 1
ATOM 5408 C C . ILE B 1 307 ? -5.09 23.328 15.156 1 78.5 307 ILE B C 1
ATOM 5410 O O . ILE B 1 307 ? -5.441 22.547 14.258 1 78.5 307 ILE B O 1
ATOM 5414 N N . GLN B 1 308 ? -4.004 23.344 15.719 1 73.06 308 GLN B N 1
ATOM 5415 C CA . GLN B 1 308 ? -3.043 22.312 15.312 1 73.06 308 GLN B CA 1
ATOM 5416 C C . GLN B 1 308 ? -3.52 20.922 15.711 1 73.06 308 GLN B C 1
ATOM 5418 O O . GLN B 1 308 ? -3.354 19.969 14.961 1 73.06 308 GLN B O 1
ATOM 5423 N N . ILE B 1 309 ? -4.09 20.875 16.875 1 76 309 ILE B N 1
ATOM 5424 C CA . ILE B 1 309 ? -4.637 19.594 17.328 1 76 309 ILE B CA 1
ATOM 5425 C C . ILE B 1 309 ? -5.766 19.156 16.406 1 76 309 ILE B C 1
ATOM 5427 O O . ILE B 1 309 ? -5.852 17.984 16.031 1 76 309 ILE B O 1
ATOM 5431 N N . ILE B 1 310 ? -6.578 20.109 16.078 1 81.94 310 ILE B N 1
ATOM 5432 C CA . ILE B 1 310 ? -7.703 19.812 15.203 1 81.94 310 ILE B CA 1
ATOM 5433 C C . ILE B 1 310 ? -7.191 19.344 13.852 1 81.94 310 ILE B C 1
ATOM 5435 O O . ILE B 1 310 ? -7.68 18.344 13.305 1 81.94 310 ILE B O 1
ATOM 5439 N N . ASN B 1 311 ? -6.184 20 13.359 1 77.62 311 ASN B N 1
ATOM 5440 C CA . ASN B 1 311 ? -5.574 19.609 12.094 1 77.62 311 ASN B CA 1
ATOM 5441 C C . ASN B 1 311 ? -5.039 18.172 12.156 1 77.62 311 ASN B C 1
ATOM 5443 O O . ASN B 1 311 ? -5.281 17.375 11.25 1 77.62 311 ASN B O 1
ATOM 5447 N N . PHE B 1 312 ? -4.477 17.984 13.141 1 73.31 312 PHE B N 1
ATOM 5448 C CA . PHE B 1 312 ? -3.865 16.672 13.297 1 73.31 312 PHE B CA 1
ATOM 5449 C C . PHE B 1 312 ? -4.93 15.578 13.375 1 73.31 312 PHE B C 1
ATOM 5451 O O . PHE B 1 312 ? -4.781 14.508 12.781 1 73.31 312 PHE B O 1
ATOM 5458 N N . LEU B 1 313 ? -5.938 15.773 14.164 1 78.25 313 LEU B N 1
ATOM 5459 C CA . LEU B 1 313 ? -7.012 14.797 14.32 1 78.25 313 LEU B CA 1
ATOM 5460 C C . LEU B 1 313 ? -7.684 14.516 12.984 1 78.25 313 LEU B C 1
ATOM 5462 O O . LEU B 1 313 ? -7.883 13.352 12.625 1 78.25 313 LEU B O 1
ATOM 5466 N N . ILE B 1 314 ? -7.941 15.539 12.328 1 82.88 314 ILE B N 1
ATOM 5467 C CA . ILE B 1 314 ? -8.648 15.398 11.062 1 82.88 314 ILE B CA 1
ATOM 5468 C C . ILE B 1 314 ? -7.762 14.648 10.062 1 82.88 314 ILE B C 1
ATOM 5470 O O . ILE B 1 314 ? -8.227 13.742 9.375 1 82.88 314 ILE B O 1
ATOM 5474 N N . LEU B 1 315 ? -6.504 14.977 10.016 1 76.88 315 LEU B N 1
ATOM 5475 C CA . LEU B 1 315 ? -5.578 14.312 9.109 1 76.88 315 LEU B CA 1
ATOM 5476 C C . LEU B 1 315 ? -5.391 12.852 9.492 1 76.88 315 LEU B C 1
ATOM 5478 O O . LEU B 1 315 ? -5.285 11.984 8.625 1 76.88 315 LEU B O 1
ATOM 5482 N N . SER B 1 316 ? -5.371 12.625 10.805 1 75.44 316 SER B N 1
ATOM 5483 C CA . SER B 1 316 ? -5.227 11.25 11.273 1 75.44 316 SER B CA 1
ATOM 5484 C C . SER B 1 316 ? -6.426 10.398 10.883 1 75.44 316 SER B C 1
ATOM 5486 O O . SER B 1 316 ? -6.27 9.25 10.477 1 75.44 316 SER B O 1
ATOM 5488 N N . PHE B 1 317 ? -7.633 10.969 10.984 1 81.25 317 PHE B N 1
ATOM 5489 C CA . PHE B 1 317 ? -8.828 10.25 10.57 1 81.25 317 PHE B CA 1
ATOM 5490 C C . PHE B 1 317 ? -8.805 9.961 9.07 1 81.25 317 PHE B C 1
ATOM 5492 O O . PHE B 1 317 ? -9.195 8.883 8.633 1 81.25 317 PHE B O 1
ATOM 5499 N N . GLY B 1 318 ? -8.359 10.953 8.344 1 80.31 318 GLY B N 1
ATOM 5500 C CA . GLY B 1 318 ? -8.234 10.766 6.91 1 80.31 318 GLY B CA 1
ATOM 5501 C C . GLY B 1 318 ? -7.246 9.672 6.539 1 80.31 318 GLY B C 1
ATOM 5502 O O . GLY B 1 318 ? -7.535 8.836 5.684 1 80.31 318 GLY B O 1
ATOM 5503 N N . MET B 1 319 ? -6.16 9.648 7.203 1 75.25 319 MET B N 1
ATOM 5504 C CA . MET B 1 319 ? -5.129 8.648 6.93 1 75.25 319 MET B CA 1
ATOM 5505 C C . MET B 1 319 ? -5.602 7.258 7.336 1 75.25 319 MET B C 1
ATOM 5507 O O . MET B 1 319 ? -5.367 6.285 6.617 1 75.25 319 MET B O 1
ATOM 5511 N N . ALA B 1 320 ? -6.219 7.195 8.469 1 76.88 320 ALA B N 1
ATOM 5512 C CA . ALA B 1 320 ? -6.766 5.918 8.914 1 76.88 320 ALA B CA 1
ATOM 5513 C C . ALA B 1 320 ? -7.75 5.352 7.898 1 76.88 320 ALA B C 1
ATOM 5515 O O . ALA B 1 320 ? -7.715 4.16 7.586 1 76.88 320 ALA B O 1
ATOM 5516 N N . SER B 1 321 ? -8.602 6.234 7.422 1 83.19 321 SER B N 1
ATOM 5517 C CA . SER B 1 321 ? -9.586 5.801 6.434 1 83.19 321 SER B CA 1
ATOM 5518 C C . SER B 1 321 ? -8.906 5.289 5.168 1 83.19 321 SER B C 1
ATOM 5520 O O . SER B 1 321 ? -9.32 4.277 4.598 1 83.19 321 SER B O 1
ATOM 5522 N N . SER B 1 322 ? -7.875 5.984 4.77 1 77.56 322 SER B N 1
ATOM 5523 C CA . SER B 1 322 ? -7.152 5.594 3.564 1 77.56 322 SER B CA 1
ATOM 5524 C C . SER B 1 322 ? -6.508 4.223 3.727 1 77.56 322 SER B C 1
ATOM 5526 O O . SER B 1 322 ? -6.586 3.383 2.826 1 77.56 322 SER B O 1
ATOM 5528 N N . PHE B 1 323 ? -6.023 3.889 4.828 1 74.25 323 PHE B N 1
ATOM 5529 C CA . PHE B 1 323 ? -5.355 2.611 5.051 1 74.25 323 PHE B CA 1
ATOM 5530 C C . PHE B 1 323 ? -6.375 1.487 5.203 1 74.25 323 PHE B C 1
ATOM 5532 O O . PHE B 1 323 ? -6.145 0.369 4.738 1 74.25 323 PHE B O 1
ATOM 5539 N N . ILE B 1 324 ? -7.41 1.819 5.848 1 79 324 ILE B N 1
ATOM 5540 C CA . ILE B 1 324 ? -8.469 0.831 6.031 1 79 324 ILE B CA 1
ATOM 5541 C C . ILE B 1 324 ? -9.008 0.396 4.672 1 79 324 ILE B C 1
ATOM 5543 O O . ILE B 1 324 ? -9.266 -0.791 4.449 1 79 324 ILE B O 1
ATOM 5547 N N . SER B 1 325 ? -9.07 1.304 3.807 1 81.69 325 SER B N 1
ATOM 5548 C CA . SER B 1 325 ? -9.641 1.028 2.492 1 81.69 325 SER B CA 1
ATOM 5549 C C . SER B 1 325 ? -8.758 0.08 1.691 1 81.69 325 SER B C 1
ATOM 5551 O O . SER B 1 325 ? -9.234 -0.613 0.791 1 81.69 325 SER B O 1
ATOM 5553 N N . LEU B 1 326 ? -7.52 -0.058 2.002 1 75 326 LEU B N 1
ATOM 5554 C CA . LEU B 1 326 ? -6.586 -0.904 1.266 1 75 326 LEU B CA 1
ATOM 5555 C C . LEU B 1 326 ? -6.785 -2.373 1.625 1 75 326 LEU B C 1
ATOM 5557 O O . LEU B 1 326 ? -6.574 -3.254 0.79 1 75 326 LEU B O 1
ATOM 5561 N N . PHE B 1 327 ? -7.324 -2.602 2.826 1 73 327 PHE B N 1
ATOM 5562 C CA . PHE B 1 327 ? -7.234 -3.977 3.303 1 73 327 PHE B CA 1
ATOM 5563 C C . PHE B 1 327 ? -8.625 -4.547 3.562 1 73 327 PHE B C 1
ATOM 5565 O O . PHE B 1 327 ? -8.812 -5.766 3.537 1 73 327 PHE B O 1
ATOM 5572 N N . ILE B 1 328 ? -9.539 -3.758 3.785 1 78.12 328 ILE B N 1
ATOM 5573 C CA . ILE B 1 328 ? -10.828 -4.246 4.262 1 78.12 328 ILE B CA 1
ATOM 5574 C C . ILE B 1 328 ? -11.688 -4.68 3.074 1 78.12 328 ILE B C 1
ATOM 5576 O O . ILE B 1 328 ? -11.688 -4.027 2.029 1 78.12 328 ILE B O 1
ATOM 5580 N N . ASN B 1 329 ? -12.234 -5.781 3.25 1 79.94 329 ASN B N 1
ATOM 5581 C CA . ASN B 1 329 ? -13.273 -6.254 2.344 1 79.94 329 ASN B CA 1
ATOM 5582 C C . ASN B 1 329 ? -14.664 -5.855 2.83 1 79.94 329 ASN B C 1
ATOM 5584 O O . ASN B 1 329 ? -15.172 -6.418 3.801 1 79.94 329 ASN B O 1
ATOM 5588 N N . THR B 1 330 ? -15.273 -5.012 2.125 1 81.25 330 THR B N 1
ATOM 5589 C CA . THR B 1 330 ? -16.531 -4.426 2.559 1 81.25 330 THR B CA 1
ATOM 5590 C C . THR B 1 330 ? -17.641 -5.473 2.549 1 81.25 330 THR B C 1
ATOM 5592 O O . THR B 1 330 ? -18.625 -5.352 3.283 1 81.25 330 THR B O 1
ATOM 5595 N N . ALA B 1 331 ? -17.5 -6.496 1.806 1 79.62 331 ALA B N 1
ATOM 5596 C CA . ALA B 1 331 ? -18.562 -7.492 1.658 1 79.62 331 ALA B CA 1
ATOM 5597 C C . ALA B 1 331 ? -18.609 -8.43 2.863 1 79.62 331 ALA B C 1
ATOM 5599 O O . ALA B 1 331 ? -19.625 -9.094 3.105 1 79.62 331 ALA B O 1
ATOM 5600 N N . GLN B 1 332 ? -17.516 -8.461 3.635 1 78.94 332 GLN B N 1
ATOM 5601 C CA . GLN B 1 332 ? -17.453 -9.383 4.766 1 78.94 332 GLN B CA 1
ATOM 5602 C C . GLN B 1 332 ? -17.375 -8.625 6.086 1 78.94 332 GLN B C 1
ATOM 5604 O O . GLN B 1 332 ? -16.828 -9.148 7.07 1 78.94 332 GLN B O 1
ATOM 5609 N N . LEU B 1 333 ? -17.797 -7.523 6.059 1 79.69 333 LEU B N 1
ATOM 5610 C CA . LEU B 1 333 ? -17.75 -6.727 7.281 1 79.69 333 LEU B CA 1
ATOM 5611 C C . LEU B 1 333 ? -18.875 -7.117 8.234 1 79.69 333 LEU B C 1
ATOM 5613 O O . LEU B 1 333 ? -20.047 -6.977 7.906 1 79.69 333 LEU B O 1
ATOM 5617 N N . SER B 1 334 ? -18.484 -7.855 9.203 1 78.94 334 SER B N 1
ATOM 5618 C CA . SER B 1 334 ? -19.438 -8.234 10.242 1 78.94 334 SER B CA 1
ATOM 5619 C C . SER B 1 334 ? -19.016 -7.688 11.602 1 78.94 334 SER B C 1
ATOM 5621 O O . SER B 1 334 ? -17.906 -7.172 11.758 1 78.94 334 SER B O 1
ATOM 5623 N N . PHE B 1 335 ? -19.969 -7.773 12.516 1 78.25 335 PHE B N 1
ATOM 5624 C CA . PHE B 1 335 ? -19.656 -7.32 13.867 1 78.25 335 PHE B CA 1
ATOM 5625 C C . PHE B 1 335 ? -18.578 -8.203 14.5 1 78.25 335 PHE B C 1
ATOM 5627 O O . PHE B 1 335 ? -18.609 -9.422 14.359 1 78.25 335 PHE B O 1
ATOM 5634 N N . PRO B 1 336 ? -17.5 -7.5 15.031 1 79.69 336 PRO B N 1
ATOM 5635 C CA . PRO B 1 336 ? -17.25 -6.156 15.555 1 79.69 336 PRO B CA 1
ATOM 5636 C C . PRO B 1 336 ? -16.469 -5.277 14.578 1 79.69 336 PRO B C 1
ATOM 5638 O O . PRO B 1 336 ? -16.312 -4.078 14.82 1 79.69 336 PRO B O 1
ATOM 5641 N N . LEU B 1 337 ? -16.078 -5.789 13.477 1 80.5 337 LEU B N 1
ATOM 5642 C CA . LEU B 1 337 ? -15.258 -5.02 12.539 1 80.5 337 LEU B CA 1
ATOM 5643 C C . LEU B 1 337 ? -16.078 -3.904 11.898 1 80.5 337 LEU B C 1
ATOM 5645 O O . LEU B 1 337 ? -15.531 -2.895 11.461 1 80.5 337 LEU B O 1
ATOM 5649 N N . SER B 1 338 ? -17.391 -4.078 11.961 1 83.56 338 SER B N 1
ATOM 5650 C CA . SER B 1 338 ? -18.266 -3.062 11.375 1 83.56 338 SER B CA 1
ATOM 5651 C C . SER B 1 338 ? -18.203 -1.759 12.164 1 83.56 338 SER B C 1
ATOM 5653 O O . SER B 1 338 ? -18.625 -0.711 11.68 1 83.56 338 SER B O 1
ATOM 5655 N N . LEU B 1 339 ? -17.562 -1.716 13.312 1 83.38 339 LEU B N 1
ATOM 5656 C CA . LEU B 1 339 ? -17.453 -0.52 14.141 1 83.38 339 LEU B CA 1
ATOM 5657 C C . LEU B 1 339 ? -16.469 0.47 13.523 1 83.38 339 LEU B C 1
ATOM 5659 O O . LEU B 1 339 ? -16.422 1.634 13.93 1 83.38 339 LEU B O 1
ATOM 5663 N N . ILE B 1 340 ? -15.812 0.015 12.547 1 84.62 340 ILE B N 1
ATOM 5664 C CA . ILE B 1 340 ? -14.844 0.891 11.891 1 84.62 340 ILE B CA 1
ATOM 5665 C C . ILE B 1 340 ? -15.578 2.045 11.211 1 84.62 340 ILE B C 1
ATOM 5667 O O . ILE B 1 340 ? -14.984 3.1 10.961 1 84.62 340 ILE B O 1
ATOM 5671 N N . TYR B 1 341 ? -16.906 1.864 11.016 1 87.81 341 TYR B N 1
ATOM 5672 C CA . TYR B 1 341 ? -17.703 2.896 10.352 1 87.81 341 TYR B CA 1
ATOM 5673 C C . TYR B 1 341 ? -17.844 4.121 11.25 1 87.81 341 TYR B C 1
ATOM 5675 O O . TYR B 1 341 ? -18.266 5.188 10.789 1 87.81 341 TYR B O 1
ATOM 5683 N N . ILE B 1 342 ? -17.422 4.023 12.469 1 87.31 342 ILE B N 1
ATOM 5684 C CA . ILE B 1 342 ? -17.531 5.137 13.406 1 87.31 342 ILE B CA 1
ATOM 5685 C C . ILE B 1 342 ? -16.406 6.148 13.141 1 87.31 342 ILE B C 1
ATOM 5687 O O . ILE B 1 342 ? -16.562 7.336 13.43 1 87.31 342 ILE B O 1
ATOM 5691 N N . ILE B 1 343 ? -15.344 5.695 12.625 1 85.56 343 ILE B N 1
ATOM 5692 C CA . ILE B 1 343 ? -14.219 6.574 12.305 1 85.56 343 ILE B CA 1
ATOM 5693 C C . ILE B 1 343 ? -14.586 7.469 11.125 1 85.56 343 ILE B C 1
ATOM 5695 O O . ILE B 1 343 ? -14.977 6.98 10.062 1 85.56 343 ILE B O 1
ATOM 5699 N N . PRO B 1 344 ? -14.414 8.727 11.336 1 89.44 344 PRO B N 1
ATOM 5700 C CA . PRO B 1 344 ? -14.773 9.625 10.242 1 89.44 344 PRO B CA 1
ATOM 5701 C C . PRO B 1 344 ? -14.008 9.336 8.953 1 89.44 344 PRO B C 1
ATOM 5703 O O . PRO B 1 344 ? -12.82 8.992 9 1 89.44 344 PRO B O 1
ATOM 5706 N N . TYR B 1 345 ? -14.648 9.516 7.844 1 91 345 TYR B N 1
ATOM 5707 C CA . TYR B 1 345 ? -14.125 9.375 6.488 1 91 345 TYR B CA 1
ATOM 5708 C C . TYR B 1 345 ? -14.164 7.918 6.039 1 91 345 TYR B C 1
ATOM 5710 O O . TYR B 1 345 ? -14.047 7.629 4.848 1 91 345 TYR B O 1
ATOM 5718 N N . VAL B 1 346 ? -14.258 6.98 6.98 1 89.69 346 VAL B N 1
ATOM 5719 C CA . VAL B 1 346 ? -14.281 5.57 6.609 1 89.69 346 VAL B CA 1
ATOM 5720 C C . VAL B 1 346 ? -15.547 5.27 5.809 1 89.69 346 VAL B C 1
ATOM 5722 O O . VAL B 1 346 ? -15.516 4.492 4.852 1 89.69 346 VAL B O 1
ATOM 5725 N N . GLN B 1 347 ? -16.625 5.891 6.176 1 93.44 347 GLN B N 1
ATOM 5726 C CA . GLN B 1 347 ? -17.891 5.715 5.457 1 93.44 347 GLN B CA 1
ATOM 5727 C C . GLN B 1 347 ? -17.75 6.137 3.996 1 93.44 347 GLN B C 1
ATOM 5729 O O . GLN B 1 347 ? -18.359 5.535 3.111 1 93.44 347 GLN B O 1
ATOM 5734 N N . LEU B 1 348 ? -16.969 7.129 3.789 1 93.31 348 LEU B N 1
ATOM 5735 C CA . LEU B 1 348 ? -16.781 7.629 2.432 1 93.31 348 LEU B CA 1
ATOM 5736 C C . LEU B 1 348 ? -15.898 6.684 1.62 1 93.31 348 LEU B C 1
ATOM 5738 O O . LEU B 1 348 ? -16.234 6.34 0.483 1 93.31 348 LEU B O 1
ATOM 5742 N N . SER B 1 349 ? -14.844 6.27 2.219 1 91.5 349 SER B N 1
ATOM 5743 C CA . SER B 1 349 ? -13.938 5.371 1.514 1 91.5 349 SER B CA 1
ATOM 5744 C C . SER B 1 349 ? -14.602 4.023 1.24 1 91.5 349 SER B C 1
ATOM 5746 O O . SER B 1 349 ? -14.508 3.496 0.13 1 91.5 349 SER B O 1
ATOM 5748 N N . LEU B 1 350 ? -15.25 3.533 2.25 1 91.56 350 LEU B N 1
ATOM 5749 C CA . LEU B 1 350 ? -15.898 2.236 2.074 1 91.56 350 LEU B CA 1
ATOM 5750 C C . LEU B 1 350 ? -17.109 2.357 1.163 1 91.56 350 LEU B C 1
ATOM 5752 O O . LEU B 1 350 ? -17.438 1.421 0.429 1 91.56 350 LEU B O 1
ATOM 5756 N N . GLY B 1 351 ? -17.797 3.492 1.254 1 93.88 351 GLY B N 1
ATOM 5757 C CA . GLY B 1 351 ? -18.875 3.729 0.306 1 93.88 351 GLY B CA 1
ATOM 5758 C C . GLY B 1 351 ? -18.391 3.781 -1.135 1 93.88 351 GLY B C 1
ATOM 5759 O O . GLY B 1 351 ? -19.047 3.238 -2.029 1 93.88 351 GLY B O 1
ATOM 5760 N N . PHE B 1 352 ? -17.312 4.383 -1.312 1 93.44 352 PHE B N 1
ATOM 5761 C CA . PHE B 1 352 ? -16.672 4.441 -2.625 1 93.44 352 PHE B CA 1
ATOM 5762 C C . PHE B 1 352 ? -16.344 3.045 -3.129 1 93.44 352 PHE B C 1
ATOM 5764 O O . PHE B 1 352 ? -16.672 2.691 -4.262 1 93.44 352 PHE B O 1
ATOM 5771 N N . LEU B 1 353 ? -15.805 2.229 -2.305 1 92.69 353 LEU B N 1
ATOM 5772 C CA . LEU B 1 353 ? -15.422 0.873 -2.686 1 92.69 353 LEU B CA 1
ATOM 5773 C C . LEU B 1 353 ? -16.656 0.008 -2.922 1 92.69 353 LEU B C 1
ATOM 5775 O O . LEU B 1 353 ? -16.672 -0.817 -3.838 1 92.69 353 LEU B O 1
ATOM 5779 N N . SER B 1 354 ? -17.641 0.197 -2.086 1 92.62 354 SER B N 1
ATOM 5780 C CA . SER B 1 354 ? -18.844 -0.607 -2.221 1 92.62 354 SER B CA 1
ATOM 5781 C C . SER B 1 354 ? -19.5 -0.394 -3.58 1 92.62 354 SER B C 1
ATOM 5783 O O . SER B 1 354 ? -20.047 -1.332 -4.168 1 92.62 354 SER B O 1
ATOM 5785 N N . TYR B 1 355 ? -19.422 0.79 -4.066 1 92.81 355 TYR B N 1
ATOM 5786 C CA . TYR B 1 355 ? -19.984 1.059 -5.387 1 92.81 355 TYR B CA 1
ATOM 5787 C C . TYR B 1 355 ? -19.234 0.277 -6.461 1 92.81 355 TYR B C 1
ATOM 5789 O O . TYR B 1 355 ? -19.859 -0.377 -7.305 1 92.81 355 TYR B O 1
ATOM 5797 N N . VAL B 1 356 ? -17.984 0.327 -6.422 1 89.88 356 VAL B N 1
ATOM 5798 C CA . VAL B 1 356 ? -17.156 -0.317 -7.438 1 89.88 356 VAL B CA 1
ATOM 5799 C C . VAL B 1 356 ? -17.297 -1.834 -7.336 1 89.88 356 VAL B C 1
ATOM 5801 O O . VAL B 1 356 ? -17.266 -2.537 -8.344 1 89.88 356 VAL B O 1
ATOM 5804 N N . PHE B 1 357 ? -17.484 -2.33 -6.078 1 91.06 357 PHE B N 1
ATOM 5805 C CA . PHE B 1 357 ? -17.578 -3.768 -5.859 1 91.06 357 PHE B CA 1
ATOM 5806 C C . PHE B 1 357 ? -18.969 -4.281 -6.258 1 91.06 357 PHE B C 1
ATOM 5808 O O . PHE B 1 357 ? -19.203 -5.488 -6.266 1 91.06 357 PHE B O 1
ATOM 5815 N N . GLY B 1 358 ? -19.859 -3.398 -6.57 1 89 358 GLY B N 1
ATOM 5816 C CA . GLY B 1 358 ? -21.172 -3.811 -7.074 1 89 358 GLY B CA 1
ATOM 5817 C C . GLY B 1 358 ? -22.266 -3.693 -6.039 1 89 358 GLY B C 1
ATOM 5818 O O . GLY B 1 358 ? -23.422 -4.066 -6.305 1 89 358 GLY B O 1
ATOM 5819 N N . SER B 1 359 ? -21.953 -3.297 -4.859 1 90 359 SER B N 1
ATOM 5820 C CA . SER B 1 359 ? -22.969 -3.047 -3.834 1 90 359 SER B CA 1
ATOM 5821 C C . SER B 1 359 ? -23.422 -1.592 -3.854 1 90 359 SER B C 1
ATOM 5823 O O . SER B 1 359 ? -23.141 -0.834 -2.926 1 90 359 SER B O 1
ATOM 5825 N N . ILE B 1 360 ? -24.25 -1.267 -4.746 1 92.12 360 ILE B N 1
ATOM 5826 C CA . ILE B 1 360 ? -24.625 0.112 -5.035 1 92.12 360 ILE B CA 1
ATOM 5827 C C . ILE B 1 360 ? -25.5 0.651 -3.908 1 92.12 360 ILE B C 1
ATOM 5829 O O . ILE B 1 360 ? -25.375 1.809 -3.506 1 92.12 360 ILE B O 1
ATOM 5833 N N . GLN B 1 361 ? -26.312 -0.19 -3.355 1 92.69 361 GLN B N 1
ATOM 5834 C CA . GLN B 1 361 ? -27.219 0.254 -2.303 1 92.69 361 GLN B CA 1
ATOM 5835 C C . GLN B 1 361 ? -26.453 0.644 -1.043 1 92.69 361 GLN B C 1
ATOM 5837 O O . GLN B 1 361 ? -26.75 1.669 -0.424 1 92.69 361 GLN B O 1
ATOM 5842 N N . GLU B 1 362 ? -25.547 -0.176 -0.747 1 91.44 362 GLU B N 1
ATOM 5843 C CA . GLU B 1 362 ? -24.734 0.128 0.426 1 91.44 362 GLU B CA 1
ATOM 5844 C C . GLU B 1 362 ? -23.922 1.405 0.221 1 91.44 362 GLU B C 1
ATOM 5846 O O . GLU B 1 362 ? -23.719 2.18 1.16 1 91.44 362 GLU B O 1
ATOM 5851 N N . SER B 1 363 ? -23.438 1.597 -0.979 1 94.12 363 SER B N 1
ATOM 5852 C CA . SER B 1 363 ? -22.672 2.795 -1.305 1 94.12 363 SER B CA 1
ATOM 5853 C C . SER B 1 363 ? -23.516 4.051 -1.158 1 94.12 363 SER B C 1
ATOM 5855 O O . SER B 1 363 ? -23.125 5.004 -0.48 1 94.12 363 SER B O 1
ATOM 5857 N N . ILE B 1 364 ? -24.688 4.031 -1.745 1 95.69 364 ILE B N 1
ATOM 5858 C CA . ILE B 1 364 ? -25.578 5.191 -1.697 1 95.69 364 ILE B CA 1
ATOM 5859 C C . ILE B 1 364 ? -25.969 5.48 -0.25 1 95.69 364 ILE B C 1
ATOM 5861 O O . ILE B 1 364 ? -26 6.641 0.167 1 95.69 364 ILE B O 1
ATOM 5865 N N . PHE B 1 365 ? -26.172 4.43 0.481 1 95.75 365 PHE B N 1
ATOM 5866 C CA . PHE B 1 365 ? -26.547 4.59 1.883 1 95.75 365 PHE B CA 1
ATOM 5867 C C . PHE B 1 365 ? -25.422 5.262 2.664 1 95.75 365 PHE B C 1
ATOM 5869 O O . PHE B 1 365 ? -25.656 6.23 3.393 1 95.75 365 PHE B O 1
ATOM 5876 N N . SER B 1 366 ? -24.25 4.758 2.539 1 95 366 SER B N 1
ATOM 5877 C CA . SER B 1 366 ? -23.125 5.297 3.281 1 95 366 SER B CA 1
ATOM 5878 C C . SER B 1 366 ? -22.844 6.75 2.895 1 95 366 SER B C 1
ATOM 5880 O O . SER B 1 366 ? -22.625 7.598 3.762 1 95 366 SER B O 1
ATOM 5882 N N . LEU B 1 367 ? -22.891 7.09 1.614 1 95.75 367 LEU B N 1
ATOM 5883 C CA . LEU B 1 367 ? -22.609 8.438 1.135 1 95.75 367 LEU B CA 1
ATOM 5884 C C . LEU B 1 367 ? -23.719 9.398 1.535 1 95.75 367 LEU B C 1
ATOM 5886 O O . LEU B 1 367 ? -23.453 10.531 1.944 1 95.75 367 LEU B O 1
ATOM 5890 N N . LEU B 1 368 ? -24.938 8.914 1.464 1 96.75 368 LEU B N 1
ATOM 5891 C CA . LEU B 1 368 ? -26.078 9.758 1.816 1 96.75 368 LEU B CA 1
ATOM 5892 C C . LEU B 1 368 ? -26.094 10.039 3.314 1 96.75 368 LEU B C 1
ATOM 5894 O O . LEU B 1 368 ? -26.312 11.18 3.729 1 96.75 368 LEU B O 1
ATOM 5898 N N . VAL B 1 369 ? -25.922 9 4.082 1 96.31 369 VAL B N 1
ATOM 5899 C CA . VAL B 1 369 ? -25.922 9.172 5.531 1 96.31 369 VAL B CA 1
ATOM 5900 C C . VAL B 1 369 ? -24.812 10.125 5.945 1 96.31 369 VAL B C 1
ATOM 5902 O O . VAL B 1 369 ? -25 10.984 6.812 1 96.31 369 VAL B O 1
ATOM 5905 N N . THR B 1 370 ? -23.656 9.984 5.348 1 96.12 370 THR B N 1
ATOM 5906 C CA . THR B 1 370 ? -22.547 10.875 5.672 1 96.12 370 THR B CA 1
ATOM 5907 C C . THR B 1 370 ? -22.875 12.312 5.277 1 96.12 370 THR B C 1
ATOM 5909 O O . THR B 1 370 ? -22.531 13.25 6 1 96.12 370 THR B O 1
ATOM 5912 N N . THR B 1 371 ? -23.484 12.508 4.152 1 96.62 371 THR B N 1
ATOM 5913 C CA . THR B 1 371 ? -23.875 13.836 3.713 1 96.62 371 THR B CA 1
ATOM 5914 C C . THR B 1 371 ? -24.875 14.461 4.691 1 96.62 371 THR B C 1
ATOM 5916 O O . THR B 1 371 ? -24.719 15.609 5.102 1 96.62 371 THR B O 1
ATOM 5919 N N . ILE B 1 372 ? -25.812 13.672 5.105 1 97.19 372 ILE B N 1
ATOM 5920 C CA . ILE B 1 372 ? -26.844 14.156 6.016 1 97.19 372 ILE B CA 1
ATOM 5921 C C . ILE B 1 372 ? -26.219 14.516 7.359 1 97.19 372 ILE B C 1
ATOM 5923 O O . ILE B 1 372 ? -26.469 15.586 7.906 1 97.19 372 ILE B O 1
ATOM 5927 N N . ILE B 1 373 ? -25.375 13.656 7.82 1 96 373 ILE B N 1
ATOM 5928 C CA . ILE B 1 373 ? -24.734 13.898 9.109 1 96 373 ILE B CA 1
ATOM 5929 C C . ILE B 1 373 ? -23.859 15.148 9.031 1 96 373 ILE B C 1
ATOM 5931 O O . ILE B 1 373 ? -23.828 15.945 9.969 1 96 373 ILE B O 1
ATOM 5935 N N . SER B 1 374 ? -23.156 15.312 7.953 1 95.56 374 SER B N 1
ATOM 5936 C CA . SER B 1 374 ? -22.297 16.484 7.777 1 95.56 374 SER B CA 1
ATOM 5937 C C . SER B 1 374 ? -23.125 17.766 7.754 1 95.56 374 SER B C 1
ATOM 5939 O O . SER B 1 374 ? -22.766 18.75 8.398 1 95.56 374 SER B O 1
ATOM 5941 N N . VAL B 1 375 ? -24.25 17.75 7.059 1 95.19 375 VAL B N 1
ATOM 5942 C CA . VAL B 1 375 ? -25.109 18.938 6.961 1 95.19 375 VAL B CA 1
ATOM 5943 C C . VAL B 1 375 ? -25.734 19.234 8.32 1 95.19 375 VAL B C 1
ATOM 5945 O O . VAL B 1 375 ? -25.766 20.391 8.766 1 95.19 375 VAL B O 1
ATOM 5948 N N . VAL B 1 376 ? -26.188 18.203 8.984 1 96.06 376 VAL B N 1
ATOM 5949 C CA . VAL B 1 376 ? -26.797 18.375 10.297 1 96.06 376 VAL B CA 1
ATOM 5950 C C . VAL B 1 376 ? -25.766 18.938 11.281 1 96.06 376 VAL B C 1
ATOM 5952 O O . VAL B 1 376 ? -26.078 19.844 12.055 1 96.06 376 VAL B O 1
ATOM 5955 N N . LEU B 1 377 ? -24.594 18.391 11.203 1 94.94 377 LEU B N 1
ATOM 5956 C CA . LEU B 1 377 ? -23.531 18.859 12.094 1 94.94 377 LEU B CA 1
ATOM 5957 C C . LEU B 1 377 ? -23.188 20.312 11.812 1 94.94 377 LEU B C 1
ATOM 5959 O O . LEU B 1 377 ? -22.938 21.094 12.734 1 94.94 377 LEU B O 1
ATOM 5963 N N . ILE B 1 378 ? -23.125 20.688 10.586 1 93.81 378 ILE B N 1
ATOM 5964 C CA . ILE B 1 378 ? -22.844 22.062 10.211 1 93.81 378 ILE B CA 1
ATOM 5965 C C . ILE B 1 378 ? -23.922 22.984 10.766 1 93.81 378 ILE B C 1
ATOM 5967 O O . ILE B 1 378 ? -23.609 24.016 11.375 1 93.81 378 ILE B O 1
ATOM 5971 N N . ILE B 1 379 ? -25.188 22.625 10.594 1 92.81 379 ILE B N 1
ATOM 5972 C CA . ILE B 1 379 ? -26.297 23.438 11.039 1 92.81 379 ILE B CA 1
ATOM 5973 C C . ILE B 1 379 ? -26.281 23.547 12.562 1 92.81 379 ILE B C 1
ATOM 5975 O O . ILE B 1 379 ? -26.453 24.641 13.117 1 92.81 379 ILE B O 1
ATOM 5979 N N . LEU B 1 380 ? -26.016 22.453 13.188 1 92.94 380 LEU B N 1
ATOM 5980 C CA . LEU B 1 380 ? -26 22.438 14.648 1 92.94 380 LEU B CA 1
ATOM 5981 C C . LEU B 1 380 ? -24.875 23.312 15.188 1 92.94 380 LEU B C 1
ATOM 5983 O O . LEU B 1 380 ? -25.078 24.062 16.156 1 92.94 380 LEU B O 1
ATOM 5987 N N . VAL B 1 381 ? -23.734 23.219 14.539 1 90.38 381 VAL B N 1
ATOM 5988 C CA . VAL B 1 381 ? -22.578 23.969 15.031 1 90.38 381 VAL B CA 1
ATOM 5989 C C . VAL B 1 381 ? -22.766 25.453 14.75 1 90.38 381 VAL B C 1
ATOM 5991 O O . VAL B 1 381 ? -22.469 26.297 15.594 1 90.38 381 VAL B O 1
ATOM 5994 N N . ILE B 1 382 ? -23.297 25.828 13.586 1 86.25 382 ILE B N 1
ATOM 5995 C CA . ILE B 1 382 ? -23.516 27.219 13.227 1 86.25 382 ILE B CA 1
ATOM 5996 C C . ILE B 1 382 ? -24.531 27.844 14.172 1 86.25 382 ILE B C 1
ATOM 5998 O O . ILE B 1 382 ? -24.391 29 14.57 1 86.25 382 ILE B O 1
ATOM 6002 N N . ARG B 1 383 ? -25.469 27.094 14.555 1 86.56 383 ARG B N 1
ATOM 6003 C CA . ARG B 1 383 ? -26.516 27.609 15.453 1 86.56 383 ARG B CA 1
ATOM 6004 C C . ARG B 1 383 ? -25.969 27.766 16.859 1 86.56 383 ARG B C 1
ATOM 6006 O O . ARG B 1 383 ? -26.438 28.625 17.625 1 86.56 383 ARG B O 1
ATOM 6013 N N . SER B 1 384 ? -25.031 26.984 17.141 1 85.25 384 SER B N 1
ATOM 6014 C CA . SER B 1 384 ? -24.484 27.016 18.5 1 85.25 384 SER B CA 1
ATOM 6015 C C . SER B 1 384 ? -23.438 28.094 18.656 1 85.25 384 SER B C 1
ATOM 6017 O O . SER B 1 384 ? -23.109 28.5 19.766 1 85.25 384 SER B O 1
ATOM 6019 N N . PHE B 1 385 ? -22.844 28.469 17.547 1 78.94 385 PHE B N 1
ATOM 6020 C CA . PHE B 1 385 ? -21.797 29.469 17.609 1 78.94 385 PHE B CA 1
ATOM 6021 C C . PHE B 1 385 ? -22.375 30.828 17.984 1 78.94 385 PHE B C 1
ATOM 6023 O O . PHE B 1 385 ? -23.344 31.281 17.375 1 78.94 385 PHE B O 1
ATOM 6030 N N . ASP B 1 386 ? -21.969 31.25 19.125 1 72.25 386 ASP B N 1
ATOM 6031 C CA . ASP B 1 386 ? -22.3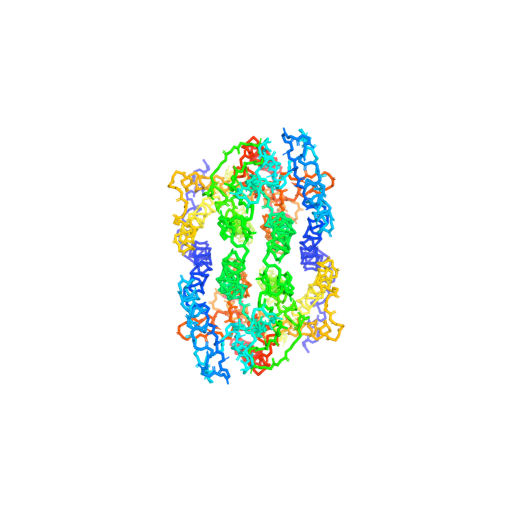28 32.594 19.547 1 72.25 386 ASP B CA 1
ATOM 6032 C C . ASP B 1 386 ? -21.125 33.531 19.5 1 72.25 386 ASP B C 1
ATOM 6034 O O . ASP B 1 386 ? -19.984 33.094 19.469 1 72.25 386 ASP B O 1
ATOM 6038 N N . SER B 1 387 ? -21.422 34.844 19.25 1 63.12 387 SER B N 1
ATOM 6039 C CA . SER B 1 387 ? -20.391 35.844 19.109 1 63.12 387 SER B CA 1
ATOM 6040 C C . SER B 1 387 ? -19.391 35.781 20.266 1 63.12 387 SER B C 1
ATOM 6042 O O . SER B 1 387 ? -18.188 35.938 20.062 1 63.12 387 SER B O 1
ATOM 6044 N N . GLU B 1 388 ? -19.812 35.406 21.375 1 63.56 388 GLU B N 1
ATOM 6045 C CA . GLU B 1 388 ? -18.953 35.438 22.547 1 63.56 388 GLU B CA 1
ATOM 6046 C C . GLU B 1 388 ? -17.984 34.25 22.516 1 63.56 388 GLU B C 1
ATOM 6048 O O . GLU B 1 388 ? -16.828 34.375 22.891 1 63.56 388 GLU B O 1
ATOM 6053 N N . ARG B 1 389 ? -18.453 33.219 22.094 1 62.44 389 ARG B N 1
ATOM 6054 C CA . ARG B 1 389 ? -17.625 32.031 22.109 1 62.44 389 ARG B CA 1
ATOM 6055 C C . ARG B 1 389 ? -16.531 32.094 21.062 1 62.44 389 ARG B C 1
ATOM 6057 O O . ARG B 1 389 ? -15.438 31.562 21.25 1 62.44 389 ARG B O 1
ATOM 6064 N N . LEU B 1 390 ? -16.859 32.625 19.938 1 60.72 390 LEU B N 1
ATOM 6065 C CA . LEU B 1 390 ? -15.875 32.75 18.875 1 60.72 390 LEU B CA 1
ATOM 6066 C C . LEU B 1 390 ? -14.75 33.688 19.281 1 60.72 390 LEU B C 1
ATOM 6068 O O . LEU B 1 390 ? -13.602 33.5 18.875 1 60.72 390 LEU B O 1
ATOM 6072 N N . LEU B 1 391 ? -15.109 34.719 20.125 1 57.53 391 LEU B N 1
ATOM 6073 C CA . LEU B 1 391 ? -14.156 35.75 20.531 1 57.53 391 LEU B CA 1
ATOM 6074 C C . LEU B 1 391 ? -13.367 35.312 21.75 1 57.53 391 LEU B C 1
ATOM 6076 O O . LEU B 1 391 ? -12.211 35.688 21.922 1 57.53 391 LEU B O 1
ATOM 6080 N N . LEU B 1 392 ? -14.055 34.594 22.672 1 54.19 392 LEU B N 1
ATOM 6081 C CA . LEU B 1 392 ? -13.43 34.406 23.984 1 54.19 392 LEU B CA 1
ATOM 6082 C C . LEU B 1 392 ? -12.727 33.062 24.094 1 54.19 392 LEU B C 1
ATOM 6084 O O . LEU B 1 392 ? -11.891 32.875 24.969 1 54.19 392 LEU B O 1
ATOM 6088 N N . LYS B 1 393 ? -13.242 32.188 23.344 1 56 393 LYS B N 1
ATOM 6089 C CA . LYS B 1 393 ? -12.602 30.891 23.562 1 56 393 LYS B CA 1
ATOM 6090 C C . LYS B 1 393 ? -11.828 30.438 22.328 1 56 393 LYS B C 1
ATOM 6092 O O . LYS B 1 393 ? -12.336 30.531 21.219 1 56 393 LYS B O 1
#

pLDDT: mean 82.65, std 11.27, range [52.78, 97.5]

Organism: Sulfolobus acidocaldarius (strain ATCC 33909 / DSM 639 / JCM 8929 / NBRC 15157 / NCIMB 11770) (NCBI:txid330779)

Radius of gyration: 30.52 Å; Cα contacts (8 Å, |Δi|>4): 1226; chains: 2; bounding box: 56×97×61 Å